Protein AF-0000000076559911 (afdb_homodimer)

Solvent-accessible surface area (backbone atoms only — not comparable to full-atom values): 40711 Å² total; per-residue (Å²): 130,74,79,73,81,80,38,40,82,44,57,76,48,76,45,42,23,96,64,36,31,37,28,30,31,67,90,58,62,72,42,39,45,61,57,60,56,54,71,39,63,70,91,53,40,28,16,72,91,32,72,39,12,64,51,20,30,50,44,55,74,65,56,80,79,86,73,86,65,20,31,36,32,43,82,40,73,45,95,85,58,30,30,33,34,37,35,32,62,45,63,64,89,70,51,51,58,35,89,79,45,55,84,30,24,22,71,50,49,72,68,52,62,73,57,58,56,43,81,54,63,51,43,30,38,40,34,29,38,34,83,82,35,24,76,81,39,63,67,60,36,58,35,48,44,54,40,37,75,73,66,60,34,45,43,33,25,51,21,52,31,45,22,63,69,41,68,53,70,42,70,56,68,68,62,52,57,66,34,63,69,58,54,52,47,53,51,49,47,44,68,39,27,67,53,29,51,34,33,36,37,16,30,29,48,16,11,23,23,45,37,37,39,42,17,72,40,18,83,70,50,78,49,66,33,36,36,33,33,32,43,43,24,30,38,51,60,28,53,56,55,26,58,71,39,65,61,29,32,72,44,53,31,24,51,52,17,48,50,50,47,50,49,48,60,76,41,35,85,53,42,68,69,35,85,60,46,47,65,69,58,38,71,65,38,53,32,38,66,46,34,32,43,39,37,55,17,42,67,72,67,34,88,30,45,64,57,39,26,60,68,26,28,18,47,71,29,50,58,37,38,61,40,50,31,44,32,42,38,21,50,35,9,70,65,33,29,54,90,28,60,55,61,62,45,31,37,65,18,39,30,34,36,36,42,34,25,56,43,26,10,48,71,27,28,41,25,77,87,67,48,36,49,60,34,57,34,52,45,44,43,53,48,46,51,67,73,40,43,67,41,77,42,77,73,53,67,75,52,54,55,52,69,74,86,130,73,78,74,80,81,40,40,82,43,57,76,46,78,45,42,21,97,65,37,31,38,29,30,32,66,90,59,61,73,44,41,45,60,57,60,56,55,72,38,63,70,89,54,40,28,17,72,89,32,71,40,12,63,51,21,30,50,42,54,72,66,55,80,79,86,71,86,65,21,27,35,31,43,82,42,75,44,95,86,58,30,29,34,37,35,36,31,64,47,65,63,94,74,40,54,56,36,90,78,44,56,84,32,24,22,70,50,49,72,67,51,60,73,58,59,56,44,82,53,64,49,42,31,36,41,35,29,39,33,83,82,36,24,75,82,37,62,68,60,35,58,37,49,42,55,41,36,76,73,67,59,32,44,42,33,26,50,22,50,31,45,23,62,70,41,67,51,70,42,71,55,67,67,62,51,57,67,34,62,68,59,53,52,48,53,51,50,47,43,70,38,27,67,53,28,51,35,33,38,37,16,30,28,47,16,11,21,21,45,37,36,39,41,18,72,39,17,83,70,50,80,50,64,33,36,36,33,33,33,42,44,25,29,38,50,59,28,52,56,55,25,57,72,40,66,61,28,32,72,44,53,31,23,51,51,17,48,51,50,47,50,49,47,61,76,41,34,86,52,40,68,70,36,84,60,46,49,65,68,60,38,73,65,36,53,31,38,65,46,33,33,43,39,38,55,16,42,68,72,68,36,87,30,43,64,57,39,26,59,67,27,28,17,48,71,29,49,59,38,38,62,40,49,31,42,33,44,40,20,48,36,9,70,66,33,30,55,92,28,60,54,62,62,43,30,36,64,16,41,31,34,37,36,41,38,24,57,43,25,10,48,72,27,28,39,26,77,88,66,47,36,49,59,33,56,34,53,43,44,42,53,47,45,50,66,72,39,43,68,43,78,44,78,73,54,67,76,52,53,56,53,72,72,85

Secondary structure (DSSP, 8-state):
------SEE--EEEEE-SSPPEEEETTSSEEEHHHHHHTT----EE-TT--SHHHHHHHHHH-------EEEEEEEE-TTS-EEEEEEEE-GGG-PPPTTS-TTEEEPPHHHHHT--------EEEEE--TT--TT-HHHHHHHHHHHHHH--EEEEEEPTT-TT---SSS----SS--HHHHHHHHHHHHHSTTSPEEEEEETHHHHHHHHHHHHHGGG---SEEEEES----HHHHHHHHTTSHHIIIIIIHHHHHHHHHHHHHTHHHHTT-TT--HHHHHH--SHHHHIIIIIHHHHT-SSHHHHHHHH--TTGGGG--S-EEEEEETT-SSS-GGG--HHHHHT-TTEEEEEESS-TTTT-B-TTS-BHHHHHHHHHHHHHHHHEEEEEPPPHHHHHHHH-/------SEE--EEEEE-SSPPEEEETTSSEEEHHHHHHTT----EE-TT--SHHHHHHHHHH-------EEEEEEEE-TTS-EEEEEEEE-GGG-PPPTTS-TTEEEPPHHHHHT--------EEEEE--TT--TT-HHHHHHHHHHHHHH--EEEEEEPTT-TT---SSS----SS--HHHHHHHHHHHHHSTTSPEEEEEETHHHHHHHHHHHHHGGG---SEEEEES----HHHHHHHHTTSHHIIIIIIHHHHHHHHHHHHHTHHHHTT-TT--HHHHHH--SHHHHIIIIIHHHHT-SSHHHHHHHH--TTGGGG--S-EEEEEETT-SSS-GGG--HHHHHT-TTEEEEEESS-TTTT-B-TTS-BHHHHHHHHHHHHHHHHEEEEEPPPHHHHHHHT-

Nearest PDB structures (foldseek):
  7xrh-assembly1_B  TM=7.132E-01  e=2.788E-09  Lactobacillus acidophilus
  7xri-assembly1_B  TM=6.711E-01  e=7.412E-10  Lactobacillus acidophilus
  3pf9-assembly1_A  TM=7.204E-01  e=4.001E-09  Lactobacillus johnsonii
  7xrh-assembly1_A  TM=7.127E-01  e=4.001E-09  Lactobacillus acidophilus
  3m81-assembly1_A  TM=5.358E-01  e=5.743E-09  Thermotoga maritima

pLDDT: mean 93.96, std 11.14, range [24.92, 98.94]

Foldseek 3Di:
DPPPPAAAFWDKDKFFAPFFFWFAWPVGDIDALQVLLVVLDDTFGFARVQNFQVSLQVCQVVPDDDLDWAWAKDWDQAPVRKIWIKTKTDDQVVFDDDPQFDHRYDYDDPVCVVVLADADAAAEEEEEEAQLEWPPRPLNSLQVRCCCPPVPHIYMYIGWALHRRDAIDALDTDFLADQRVVVVVVVVCCVRHVNYAYEYEYAASRLLSVLNVLLVCFPVDRHQEYERELYLQQQLVLLVLLPVDPCSWVPVQQVSLVSVLVSCVSHVVRNVPDPLADNVQCNPDRGNLSNCQRRVCSVVPHPGSNSVRRNSRSLVSLLRRFHQYEYEHEQRASRSHVVRDNSVSNNLHSRYMYMYIPRAYGSGSQDNVRRHSVSSSVNSSVCCSVNIGDDTHGDDPVVSVVSVD/DPPPPAAAFWDKDKFFAPFFFWFAWPVGDIDALQVLLVVLDDTFGFHRVQNFQVSLQVCQVVPDDDLDWAWAKDWDQAPVRKIWIKTKTDDQVVFDDDPQFDHRYDYDDPVCVVVLADADAAAEEEEEEAQLEWPVRPLNSLQVRCCCPPVPHIYMYIGWALHRRDAIDALDTDFLADQRSVVVVVVVCCVRHVNYAYEYEYAASRLLSVLNVLLVCFPVDRHQEYEYELYLQQQLVLLVLLPVDPCSWVPVQQVSLVSVLVSCVSHVVRNVPDPLADNVQCNPDRGNLSNCQRRVCSVVPHPGSNSVRRNSRSLVSLLRRFHQYEYEHEQRASRSHVVRDNSVSNNLHSRYMYMYIPRAYGSGSQDNVRRHSVSSSVNSSVCCSVNIGDDTHGDDPVVSVVSVD

Organism: NCBI:txid1051890

Radius of gyration: 29.54 Å; Cα contacts (8 Å, |Δi|>4): 1789; chains: 2; bounding box: 65×90×81 Å

Sequence (810 aa):
MGIPKFGWPTAQECFHAAKTVGLKLRSGGVVQFSELARTTLTPFRAHPLLPNGHLQTFWTVATGADIPLYYGRKIMVAKDGGTYTLDFVVLPSEAHTAPGLWHRTRYLSKEEQDSLASEDSKPMLLALHGLTGGSHELYLRAVLAPLVERYGWAACVMNARGCAKSKITTHQLFNARVTTDVRETVEFLRKTFPNRPLYGVGFSLGANIFANYLGEEGDSCVLKSAALCSNPWNLEMTNAALHRSWLGAEVYSKAMGKSLKGLFEDQYEVLANDPKIDVELVRKSKYIWEFDRDLTSRVFGYATVGAYYRDASSVDRLLNIRIPTFIVHAEDDPIALKDGIPYDEVKSNPYAFLVQTSHGGHLSWFEMNGERWFARTVIEYFRKMQDKVEEVLPIKLEDQIKAKLMGIPKFGWPTAQECFHAAKTVGLKLRSGGVVQFSELARTTLTPFRAHPLLPNGHLQTFWTVATGADIPLYYGRKIMVAKDGGTYTLDFVVLPSEAHTAPGLWHRTRYLSKEEQDSLASEDSKPMLLALHGLTGGSHELYLRAVLAPLVERYGWAACVMNARGCAKSKITTHQLFNARVTTDVRETVEFLRKTFPNRPLYGVGFSLGANIFANYLGEEGDSCVLKSAALCSNPWNLEMTNAALHRSWLGAEVYSKAMGKSLKGLFEDQYEVLANDPKIDVELVRKSKYIWEFDRDLTSRVFGYATVGAYYRDASSVDRLLNIRIPTFIVHAEDDPIALKDGIPYDEVKSNPYAFLVQTSHGGHLSWFEMNGERWFARTVIEYFRKMQDKVEEVLPIKLEDQIKAKL

InterPro domains:
  IPR000073 Alpha/beta hydrolase fold-1 [PF00561] (123-366)
  IPR012020 AB hydrolase 4 family [PIRSF005211] (38-390)
  IPR029058 Alpha/Beta hydrolase fold [G3DSA:3.40.50.1820] (97-387)
  IPR029058 Alpha/Beta hydrolase fold [SSF53474] (118-382)
  IPR050960 AB hydrolase superfamily, subfamily 4 [PTHR10794] (39-387)

Structure (mmCIF, N/CA/C/O backbone):
data_AF-0000000076559911-model_v1
#
loop_
_entity.id
_entity.type
_entity.pdbx_description
1 polymer 'alcohol O-acetyltransferase'
#
loop_
_atom_site.group_PDB
_atom_site.id
_atom_site.type_symbol
_atom_site.label_atom_id
_atom_site.label_alt_id
_atom_site.label_comp_id
_atom_site.label_asym_id
_atom_site.label_entity_id
_atom_site.label_seq_id
_atom_site.pdbx_PDB_ins_code
_atom_site.Cartn_x
_atom_site.Cartn_y
_atom_site.Cartn_z
_atom_site.occupancy
_atom_site.B_iso_or_equiv
_atom_site.auth_seq_id
_atom_site.auth_comp_id
_atom_site.auth_asym_id
_atom_site.auth_atom_id
_atom_site.pdbx_PDB_model_num
ATOM 1 N N . MET A 1 1 ? 21.953 -18.422 -45.688 1 25.67 1 MET A N 1
ATOM 2 C CA . MET A 1 1 ? 20.875 -17.453 -45.688 1 25.67 1 MET A CA 1
ATOM 3 C C . MET A 1 1 ? 20.016 -17.594 -44.438 1 25.67 1 MET A C 1
ATOM 5 O O . MET A 1 1 ? 19.484 -18.672 -44.156 1 25.67 1 MET A O 1
ATOM 9 N N . GLY A 1 2 ? 20.406 -16.938 -43.281 1 32.94 2 GLY A N 1
ATOM 10 C CA . GLY A 1 2 ? 19.906 -17.234 -41.969 1 32.94 2 GLY A CA 1
ATOM 11 C C . GLY A 1 2 ? 18.406 -17.25 -41.844 1 32.94 2 GLY A C 1
ATOM 12 O O . GLY A 1 2 ? 17.719 -16.594 -42.656 1 32.94 2 GLY A O 1
ATOM 13 N N . ILE A 1 3 ? 17.875 -18.328 -41.469 1 37.06 3 ILE A N 1
ATOM 14 C CA . ILE A 1 3 ? 16.422 -18.375 -41.375 1 37.06 3 ILE A CA 1
ATOM 15 C C . ILE A 1 3 ? 15.906 -17.062 -40.812 1 37.06 3 ILE A C 1
ATOM 17 O O . ILE A 1 3 ? 16.359 -16.609 -39.75 1 37.06 3 ILE A O 1
ATOM 21 N N . PRO A 1 4 ? 15.445 -16.031 -41.594 1 42.41 4 PRO A N 1
ATOM 22 C CA . PRO A 1 4 ? 14.898 -14.758 -41.125 1 42.41 4 PRO A CA 1
ATOM 23 C C . PRO A 1 4 ? 14.148 -14.891 -39.812 1 42.41 4 PRO A C 1
ATOM 25 O O . PRO A 1 4 ? 13.398 -15.852 -39.625 1 42.41 4 PRO A O 1
ATOM 28 N N . LYS A 1 5 ? 14.648 -14.523 -38.781 1 54.25 5 LYS A N 1
ATOM 29 C CA . LYS A 1 5 ? 14.008 -14.57 -37.469 1 54.25 5 LYS A CA 1
ATOM 30 C C . LYS A 1 5 ? 12.57 -14.055 -37.531 1 54.25 5 LYS A C 1
ATOM 32 O O . LYS A 1 5 ? 12.344 -12.844 -37.594 1 54.25 5 LYS A O 1
ATOM 37 N N . PHE A 1 6 ? 11.57 -14.875 -37.969 1 66.62 6 PHE A N 1
ATOM 38 C CA . PHE A 1 6 ? 10.148 -14.586 -38.156 1 66.62 6 PHE A CA 1
ATOM 39 C C . PHE A 1 6 ? 9.469 -14.438 -36.781 1 66.62 6 PHE A C 1
ATOM 41 O O . PHE A 1 6 ? 9.664 -15.266 -35.906 1 66.62 6 PHE A O 1
ATOM 48 N N . GLY A 1 7 ? 9.062 -13.133 -36.375 1 73.31 7 GLY A N 1
ATOM 49 C CA . GLY A 1 7 ? 8.352 -12.695 -35.188 1 73.31 7 GLY A CA 1
ATOM 50 C C . GLY A 1 7 ? 8.688 -11.273 -34.781 1 73.31 7 GLY A C 1
ATOM 51 O O . GLY A 1 7 ? 9.672 -10.703 -35.25 1 73.31 7 GLY A O 1
ATOM 52 N N . TRP A 1 8 ? 7.793 -10.75 -34 1 81.62 8 TRP A N 1
ATOM 53 C CA . TRP A 1 8 ? 8.023 -9.383 -33.531 1 81.62 8 TRP A CA 1
ATOM 54 C C . TRP A 1 8 ? 9.117 -9.352 -32.469 1 81.62 8 TRP A C 1
ATOM 56 O O . TRP A 1 8 ? 9.039 -10.062 -31.469 1 81.62 8 TRP A O 1
ATOM 66 N N . PRO A 1 9 ? 10.172 -8.648 -32.781 1 81.19 9 PRO A N 1
ATOM 67 C CA . PRO A 1 9 ? 11.227 -8.547 -31.766 1 81.19 9 PRO A CA 1
ATOM 68 C C . PRO A 1 9 ? 10.742 -7.902 -30.469 1 81.19 9 PRO A C 1
ATOM 70 O O . PRO A 1 9 ? 9.898 -6.996 -30.516 1 81.19 9 PRO A O 1
ATOM 73 N N . THR A 1 10 ? 11.25 -8.5 -29.391 1 88.62 10 THR A N 1
ATOM 74 C CA . THR A 1 10 ? 10.898 -8.008 -28.062 1 88.62 10 THR A CA 1
ATOM 75 C C . THR A 1 10 ? 12.148 -7.668 -27.266 1 88.62 10 THR A C 1
ATOM 77 O O . THR A 1 10 ? 13.133 -8.414 -27.297 1 88.62 10 THR A O 1
ATOM 80 N N . ALA A 1 11 ? 12.148 -6.527 -26.703 1 92 11 ALA A N 1
ATOM 81 C CA . ALA A 1 11 ? 13.25 -6.164 -25.828 1 92 11 ALA A CA 1
ATOM 82 C C . ALA A 1 11 ? 13.188 -6.945 -24.516 1 92 11 ALA A C 1
ATOM 84 O O . ALA A 1 11 ? 12.102 -7.211 -24 1 92 11 ALA A O 1
ATOM 85 N N . GLN A 1 12 ? 14.336 -7.387 -24.094 1 95.81 12 GLN A N 1
ATOM 86 C CA . GLN A 1 12 ? 14.484 -8.109 -22.844 1 95.81 12 GLN A CA 1
ATOM 87 C C . GLN A 1 12 ? 15.445 -7.387 -21.906 1 95.81 12 GLN A C 1
ATOM 89 O O . GLN A 1 12 ? 16.547 -7.02 -22.297 1 95.81 12 GLN A O 1
ATOM 94 N N . GLU A 1 13 ? 14.93 -7.117 -20.688 1 97.19 13 GLU A N 1
ATOM 95 C CA . GLU A 1 13 ? 15.758 -6.488 -19.672 1 97.19 13 GLU A CA 1
ATOM 96 C C . GLU A 1 13 ? 15.758 -7.305 -18.375 1 97.19 13 GLU A C 1
ATOM 98 O O . GLU A 1 13 ? 14.742 -7.898 -18.016 1 97.19 13 GLU A O 1
ATOM 103 N N . CYS A 1 14 ? 16.891 -7.34 -17.766 1 98.31 14 CYS A N 1
ATOM 104 C CA . CYS A 1 14 ? 17.031 -8.07 -16.516 1 98.31 14 CYS A CA 1
ATOM 105 C C . CYS A 1 14 ? 17.266 -7.113 -15.352 1 98.31 14 CYS A C 1
ATOM 107 O O . CYS A 1 14 ? 17.969 -6.105 -15.508 1 98.31 14 CYS A O 1
ATOM 109 N N . PHE A 1 15 ? 16.672 -7.398 -14.242 1 98.56 15 PHE A N 1
ATOM 110 C CA . PHE A 1 15 ? 16.828 -6.609 -13.023 1 98.56 15 PHE A CA 1
ATOM 111 C C . PHE A 1 15 ? 17.188 -7.504 -11.836 1 98.56 15 PHE A C 1
ATOM 113 O O . PHE A 1 15 ? 16.562 -8.555 -11.641 1 98.56 15 PHE A O 1
ATOM 120 N N . HIS A 1 16 ? 18.188 -7.176 -11.109 1 98.38 16 HIS A N 1
ATOM 121 C CA . HIS A 1 16 ? 18.641 -7.875 -9.914 1 98.38 16 HIS A CA 1
ATOM 122 C C . HIS A 1 16 ? 19.594 -7.004 -9.094 1 98.38 16 HIS A C 1
ATOM 124 O O . HIS A 1 16 ? 20.031 -5.953 -9.57 1 98.38 16 HIS A O 1
ATOM 130 N N . ALA A 1 17 ? 19.797 -7.395 -7.859 1 97.5 17 ALA A N 1
ATOM 131 C CA . ALA A 1 17 ? 20.766 -6.703 -7.027 1 97.5 17 ALA A CA 1
ATOM 132 C C . ALA A 1 17 ? 22.156 -6.73 -7.668 1 97.5 17 ALA A C 1
ATOM 134 O O . ALA A 1 17 ? 22.469 -7.629 -8.453 1 97.5 17 ALA A O 1
ATOM 135 N N . ALA A 1 18 ? 22.953 -5.746 -7.367 1 95.12 18 ALA A N 1
ATOM 136 C CA . ALA A 1 18 ? 24.328 -5.688 -7.883 1 95.12 18 ALA A CA 1
ATOM 137 C C . ALA A 1 18 ? 25.094 -6.961 -7.539 1 95.12 18 ALA A C 1
ATOM 139 O O . ALA A 1 18 ? 25.844 -7.48 -8.367 1 95.12 18 ALA A O 1
ATOM 140 N N . LYS A 1 19 ? 24.922 -7.438 -6.355 1 94.88 19 LYS A N 1
ATOM 141 C CA . LYS A 1 19 ? 25.469 -8.719 -5.906 1 94.88 19 LYS A CA 1
ATOM 142 C C . LYS A 1 19 ? 24.344 -9.664 -5.473 1 94.88 19 LYS A C 1
ATOM 144 O O . LYS A 1 19 ? 23.656 -9.406 -4.488 1 94.88 19 LYS A O 1
ATOM 149 N N . THR A 1 20 ? 24.219 -10.68 -6.203 1 97.62 20 THR A N 1
ATOM 150 C CA . THR A 1 20 ? 23.234 -11.688 -5.84 1 97.62 20 THR A CA 1
ATOM 151 C C . THR A 1 20 ? 23.891 -12.828 -5.059 1 97.62 20 THR A C 1
ATOM 153 O O . THR A 1 20 ? 25.109 -12.875 -4.934 1 97.62 20 THR A O 1
ATOM 156 N N . VAL A 1 21 ? 23.109 -13.688 -4.465 1 97.69 21 VAL A N 1
ATOM 157 C CA . VAL A 1 21 ? 23.609 -14.781 -3.645 1 97.69 21 VAL A CA 1
ATOM 158 C C . VAL A 1 21 ? 24.5 -15.688 -4.484 1 97.69 21 VAL A C 1
ATOM 160 O O . VAL A 1 21 ? 24.328 -15.797 -5.699 1 97.69 21 VAL A O 1
ATOM 163 N N . GLY A 1 22 ? 25.438 -16.25 -3.791 1 97.44 22 GLY A N 1
ATOM 164 C CA . GLY A 1 22 ? 26.297 -17.234 -4.441 1 97.44 22 GLY A CA 1
ATOM 165 C C . GLY A 1 22 ? 25.688 -18.609 -4.523 1 97.44 22 GLY A C 1
ATOM 166 O O . GLY A 1 22 ? 24.984 -19.047 -3.605 1 97.44 22 GLY A O 1
ATOM 167 N N . LEU A 1 23 ? 25.953 -19.266 -5.668 1 98.19 23 LEU A N 1
ATOM 168 C CA . LEU A 1 23 ? 25.531 -20.656 -5.879 1 98.19 23 LEU A CA 1
ATOM 169 C C . LEU A 1 23 ? 26.75 -21.562 -6.02 1 98.19 23 LEU A C 1
ATOM 171 O O . LEU A 1 23 ? 27.562 -21.406 -6.938 1 98.19 23 LEU A O 1
ATOM 175 N N . LYS A 1 24 ? 26.859 -22.453 -5.055 1 98.25 24 LYS A N 1
ATOM 176 C CA . LYS A 1 24 ? 27.859 -23.5 -5.219 1 98.25 24 LYS A CA 1
ATOM 177 C C . LYS A 1 24 ? 27.406 -24.531 -6.246 1 98.25 24 LYS A C 1
ATOM 179 O O . LYS A 1 24 ? 26.344 -25.109 -6.117 1 98.25 24 LYS A O 1
ATOM 184 N N . LEU A 1 25 ? 28.25 -24.719 -7.211 1 98 25 LEU A N 1
ATOM 185 C CA . LEU A 1 25 ? 27.891 -25.641 -8.281 1 98 25 LEU A CA 1
ATOM 186 C C . LEU A 1 25 ? 28.328 -27.062 -7.945 1 98 25 LEU A C 1
ATOM 188 O O . LEU A 1 25 ? 29.344 -27.25 -7.266 1 98 25 LEU A O 1
ATOM 192 N N . ARG A 1 26 ? 27.594 -28.062 -8.469 1 97.19 26 ARG A N 1
ATOM 193 C CA . ARG A 1 26 ? 27.953 -29.469 -8.305 1 97.19 26 ARG A CA 1
ATOM 194 C C . ARG A 1 26 ? 29.297 -29.781 -8.953 1 97.19 26 ARG A C 1
ATOM 196 O O . ARG A 1 26 ? 30.047 -30.625 -8.461 1 97.19 26 ARG A O 1
ATOM 203 N N . SER A 1 27 ? 29.641 -29.078 -10.023 1 96.38 27 SER A N 1
ATOM 204 C CA . SER A 1 27 ? 30.875 -29.266 -10.758 1 96.38 27 SER A CA 1
ATOM 205 C C . SER A 1 27 ? 32.062 -28.578 -10.062 1 96.38 27 SER A C 1
ATOM 207 O O . SER A 1 27 ? 33.188 -28.719 -10.484 1 96.38 27 SER A O 1
ATOM 209 N N . GLY A 1 28 ? 31.75 -27.859 -9.125 1 95.25 28 GLY A N 1
ATOM 210 C CA . GLY A 1 28 ? 32.781 -27.094 -8.43 1 95.25 28 GLY A CA 1
ATOM 211 C C . GLY A 1 28 ? 32.719 -25.609 -8.727 1 95.25 28 GLY A C 1
ATOM 212 O O . GLY A 1 28 ? 32.25 -25.203 -9.797 1 95.25 28 GLY A O 1
ATOM 213 N N . GLY A 1 29 ? 33.062 -24.844 -7.77 1 96.44 29 GLY A N 1
ATOM 214 C CA . GLY A 1 29 ? 33.062 -23.391 -7.941 1 96.44 29 GLY A CA 1
ATOM 215 C C . GLY A 1 29 ? 31.812 -22.719 -7.453 1 96.44 29 GLY A C 1
ATOM 216 O O . GLY A 1 29 ? 30.891 -23.375 -6.977 1 96.44 29 GLY A O 1
ATOM 217 N N . VAL A 1 30 ? 31.859 -21.391 -7.5 1 97.31 30 VAL A N 1
ATOM 218 C CA . VAL A 1 30 ? 30.734 -20.562 -7.055 1 97.31 30 VAL A CA 1
ATOM 219 C C . VAL A 1 30 ? 30.406 -19.516 -8.125 1 97.31 30 VAL A C 1
ATOM 221 O O . VAL A 1 30 ? 31.312 -18.891 -8.695 1 97.31 30 VAL A O 1
ATOM 224 N N . VAL A 1 31 ? 29.141 -19.438 -8.484 1 97.5 31 VAL A N 1
ATOM 225 C CA . VAL A 1 31 ? 28.688 -18.391 -9.398 1 97.5 31 VAL A CA 1
ATOM 226 C C . VAL A 1 31 ? 27.594 -17.578 -8.727 1 97.5 31 VAL A C 1
ATOM 228 O O . VAL A 1 31 ? 26.938 -18.031 -7.785 1 97.5 31 VAL A O 1
ATOM 231 N N . GLN A 1 32 ? 27.359 -16.344 -9.234 1 97.62 32 GLN A N 1
ATOM 232 C CA . GLN A 1 32 ? 26.234 -15.539 -8.75 1 97.62 32 GLN A CA 1
ATOM 233 C C . GLN A 1 32 ? 24.906 -16.047 -9.305 1 97.62 32 GLN A C 1
ATOM 235 O O . GLN A 1 32 ? 24.844 -16.5 -10.453 1 97.62 32 GLN A O 1
ATOM 240 N N . PHE A 1 33 ? 23.953 -15.906 -8.562 1 98.56 33 PHE A N 1
ATOM 241 C CA . PHE A 1 33 ? 22.609 -16.297 -8.984 1 98.56 33 PHE A CA 1
ATOM 242 C C . PHE A 1 33 ? 22.234 -15.602 -10.289 1 98.56 33 PHE A C 1
ATOM 244 O O . PHE A 1 33 ? 21.688 -16.234 -11.195 1 98.56 33 PHE A O 1
ATOM 251 N N . SER A 1 34 ? 22.516 -14.281 -10.367 1 98.44 34 SER A N 1
ATOM 252 C CA . SER A 1 34 ? 22.172 -13.516 -11.562 1 98.44 34 SER A CA 1
ATOM 253 C C . SER A 1 34 ? 22.875 -14.078 -12.797 1 98.44 34 SER A C 1
ATOM 255 O O . SER A 1 34 ? 22.312 -14.055 -13.891 1 98.44 34 SER A O 1
ATOM 257 N N . GLU A 1 35 ? 24.031 -14.586 -12.602 1 98.12 35 GLU A N 1
ATOM 258 C CA . GLU A 1 35 ? 24.781 -15.164 -13.719 1 98.12 35 GLU A CA 1
ATOM 259 C C . GLU A 1 35 ? 24.109 -16.438 -14.219 1 98.12 35 GLU A C 1
ATOM 261 O O . GLU A 1 35 ? 23.938 -16.625 -15.43 1 98.12 35 GLU A O 1
ATOM 266 N N . LEU A 1 36 ? 23.828 -17.297 -13.289 1 98.38 36 LEU A N 1
ATOM 267 C CA . LEU A 1 36 ? 23.141 -18.531 -13.695 1 98.38 36 LEU A CA 1
ATOM 268 C C . LEU A 1 36 ? 21.797 -18.219 -14.336 1 98.38 36 LEU A C 1
ATOM 270 O O . LEU A 1 36 ? 21.453 -18.797 -15.367 1 98.38 36 LEU A O 1
ATOM 274 N N . ALA A 1 37 ? 21 -17.312 -13.734 1 98.56 37 ALA A N 1
ATOM 275 C CA . ALA A 1 37 ? 19.688 -16.938 -14.242 1 98.56 37 ALA A CA 1
ATOM 276 C C . ALA A 1 37 ? 19.781 -16.391 -15.664 1 98.56 37 ALA A C 1
ATOM 278 O O . ALA A 1 37 ? 18.938 -16.703 -16.516 1 98.56 37 ALA A O 1
ATOM 279 N N . ARG A 1 38 ? 20.75 -15.625 -15.953 1 98 38 ARG A N 1
ATOM 280 C CA . ARG A 1 38 ? 20.938 -15.008 -17.266 1 98 38 ARG A CA 1
ATOM 281 C C . ARG A 1 38 ? 21.172 -16.062 -18.344 1 98 38 ARG A C 1
ATOM 283 O O . ARG A 1 38 ? 20.75 -15.891 -19.484 1 98 38 ARG A O 1
ATOM 290 N N . THR A 1 39 ? 21.812 -17.109 -17.969 1 97.44 39 THR A N 1
ATOM 291 C CA . THR A 1 39 ? 22.125 -18.156 -18.938 1 97.44 39 THR A CA 1
ATOM 292 C C . THR A 1 39 ? 20.859 -18.906 -19.344 1 97.44 39 THR A C 1
ATOM 294 O O . THR A 1 39 ? 20.859 -19.641 -20.328 1 97.44 39 THR A O 1
ATOM 297 N N . THR A 1 40 ? 19.75 -18.719 -18.594 1 96.44 40 THR A N 1
ATOM 298 C CA . THR A 1 40 ? 18.484 -19.375 -18.891 1 96.44 40 THR A CA 1
ATOM 299 C C . THR A 1 40 ? 17.766 -18.641 -20.016 1 96.44 40 THR A C 1
ATOM 301 O O . THR A 1 40 ? 16.859 -19.203 -20.641 1 96.44 40 THR A O 1
ATOM 304 N N . LEU A 1 41 ? 18.125 -17.438 -20.312 1 97.12 41 LEU A N 1
ATOM 305 C CA . LEU A 1 41 ? 17.344 -16.547 -21.172 1 97.12 41 LEU A CA 1
ATOM 306 C C . LEU A 1 41 ? 17.672 -16.766 -22.641 1 97.12 41 LEU A C 1
ATOM 308 O O . LEU A 1 41 ? 18.844 -16.938 -23 1 97.12 41 LEU A O 1
ATOM 312 N N . THR A 1 42 ? 16.672 -16.953 -23.406 1 94.88 42 THR A N 1
ATOM 313 C CA . THR A 1 42 ? 16.719 -16.922 -24.859 1 94.88 42 THR A CA 1
ATOM 314 C C . THR A 1 42 ? 15.875 -15.773 -25.406 1 94.88 42 THR A C 1
ATOM 316 O O . THR A 1 42 ? 14.984 -15.273 -24.719 1 94.88 42 THR A O 1
ATOM 319 N N . PRO A 1 43 ? 16.156 -15.328 -26.578 1 93.69 43 PRO A N 1
ATOM 320 C CA . PRO A 1 43 ? 15.312 -14.258 -27.125 1 93.69 43 PRO A CA 1
ATOM 321 C C . PRO A 1 43 ? 13.852 -14.672 -27.266 1 93.69 43 PRO A C 1
ATOM 323 O O . PRO A 1 43 ? 13.555 -15.82 -27.609 1 93.69 43 PRO A O 1
ATOM 326 N N . PHE A 1 44 ? 13 -13.797 -26.984 1 94.94 44 PHE A N 1
ATOM 327 C CA . PHE A 1 44 ? 11.57 -13.961 -27.234 1 94.94 44 PHE A CA 1
ATOM 328 C C . PHE A 1 44 ? 11.148 -13.219 -28.484 1 94.94 44 PHE A C 1
ATOM 330 O O . PHE A 1 44 ? 11.344 -12.008 -28.594 1 94.94 44 PHE A O 1
ATOM 337 N N . ARG A 1 45 ? 10.625 -13.961 -29.375 1 93 45 ARG A N 1
ATOM 338 C CA . ARG A 1 45 ? 10 -13.406 -30.578 1 93 45 ARG A CA 1
ATOM 339 C C . ARG A 1 45 ? 8.508 -13.711 -30.609 1 93 45 ARG A C 1
ATOM 341 O O . ARG A 1 45 ? 8.109 -14.859 -30.828 1 93 45 ARG A O 1
ATOM 348 N N . ALA A 1 46 ? 7.754 -12.703 -30.516 1 94.12 46 ALA A N 1
ATOM 349 C CA . ALA A 1 46 ? 6.305 -12.875 -30.422 1 94.12 46 ALA A CA 1
ATOM 350 C C . ALA A 1 46 ? 5.719 -13.328 -31.766 1 94.12 46 ALA A C 1
ATOM 352 O O . ALA A 1 46 ? 6.191 -12.922 -32.812 1 94.12 46 ALA A O 1
ATOM 353 N N . HIS A 1 47 ? 4.707 -14.156 -31.656 1 93.25 47 HIS A N 1
ATOM 354 C CA . HIS A 1 47 ? 3.973 -14.547 -32.844 1 93.25 47 HIS A CA 1
ATOM 355 C C . HIS A 1 47 ? 3.57 -13.32 -33.656 1 93.25 47 HIS A C 1
ATOM 357 O O . HIS A 1 47 ? 3.031 -12.359 -33.125 1 93.25 47 HIS A O 1
ATOM 363 N N . PRO A 1 48 ? 3.74 -13.352 -34.938 1 91.88 48 PRO A N 1
ATOM 364 C CA . PRO A 1 48 ? 3.482 -12.172 -35.781 1 91.88 48 PRO A CA 1
ATOM 365 C C . PRO A 1 48 ? 2.031 -11.703 -35.719 1 91.88 48 PRO A C 1
ATOM 367 O O . PRO A 1 48 ? 1.754 -10.516 -35.844 1 91.88 48 PRO A O 1
ATOM 370 N N . LEU A 1 49 ? 1.146 -12.57 -35.469 1 92.19 49 LEU A N 1
ATOM 371 C CA . LEU A 1 49 ? -0.267 -12.211 -35.375 1 92.19 49 LEU A CA 1
ATOM 372 C C . LEU A 1 49 ? -0.645 -11.781 -33.969 1 92.19 49 LEU A C 1
ATOM 374 O O . LEU A 1 49 ? -1.779 -11.359 -33.719 1 92.19 49 LEU A O 1
ATOM 378 N N . LEU A 1 50 ? 0.243 -11.898 -33.031 1 9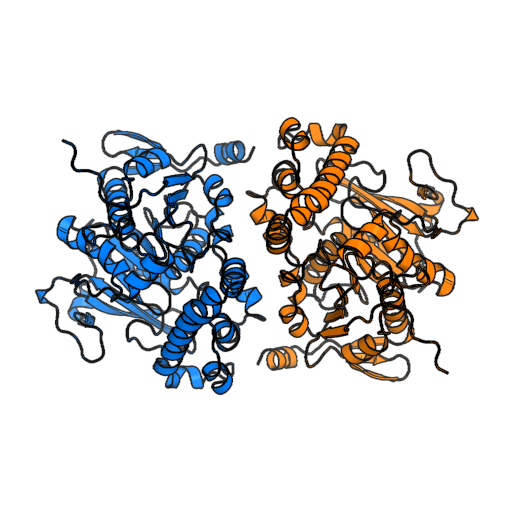3.88 50 LEU A N 1
ATOM 379 C CA . LEU A 1 50 ? 0.029 -11.523 -31.641 1 93.88 50 LEU A CA 1
ATOM 380 C C . LEU A 1 50 ? 1.102 -10.547 -31.172 1 93.88 50 LEU A C 1
ATOM 382 O O . LEU A 1 50 ? 1.838 -10.836 -30.219 1 93.88 50 LEU A O 1
ATOM 386 N N . PRO A 1 51 ? 1.083 -9.383 -31.734 1 89.88 51 PRO A N 1
ATOM 387 C CA . PRO A 1 51 ? 2.225 -8.484 -31.562 1 89.88 51 PRO A CA 1
ATOM 388 C C . PRO A 1 51 ? 2.156 -7.68 -30.266 1 89.88 51 PRO A C 1
ATOM 390 O O . PRO A 1 51 ? 3.113 -6.984 -29.922 1 89.88 51 PRO A O 1
ATOM 393 N N . ASN A 1 52 ? 0.965 -7.742 -29.594 1 92.62 52 ASN A N 1
ATOM 394 C CA . ASN A 1 52 ? 0.87 -6.957 -28.359 1 92.62 52 ASN A CA 1
ATOM 395 C C . ASN A 1 52 ? 0.239 -7.758 -27.234 1 92.62 52 ASN A C 1
ATOM 397 O O . ASN A 1 52 ? -0.259 -8.859 -27.438 1 92.62 52 ASN A O 1
ATOM 401 N N . GLY A 1 53 ? 0.298 -7.168 -26.094 1 94.69 53 GLY A N 1
ATOM 402 C CA . GLY A 1 53 ? -0.095 -7.855 -24.875 1 94.69 53 GLY A CA 1
ATOM 403 C C . GLY A 1 53 ? -1.564 -8.234 -24.844 1 94.69 53 GLY A C 1
ATOM 404 O O . GLY A 1 53 ? -1.938 -9.258 -24.266 1 94.69 53 GLY A O 1
ATOM 405 N N . HIS A 1 54 ? -2.432 -7.43 -25.422 1 94 54 HIS A N 1
ATOM 406 C CA . HIS A 1 54 ? -3.857 -7.73 -25.453 1 94 54 HIS A CA 1
ATOM 407 C C . HIS A 1 54 ? -4.145 -8.961 -26.297 1 94 54 HIS A C 1
ATOM 409 O O . HIS A 1 54 ? -4.863 -9.867 -25.875 1 94 54 HIS A O 1
ATOM 415 N N . LEU A 1 55 ? -3.551 -9.023 -27.453 1 93.62 55 LEU A N 1
ATOM 416 C CA . LEU A 1 55 ? -3.771 -10.148 -28.344 1 93.62 55 LEU A CA 1
ATOM 417 C C . LEU A 1 55 ? -3.146 -11.422 -27.797 1 93.62 55 LEU A C 1
ATOM 419 O O . LEU A 1 55 ? -3.727 -12.5 -27.906 1 93.62 55 LEU A O 1
ATOM 423 N N . GLN A 1 56 ? -1.926 -11.242 -27.25 1 94.62 56 GLN A N 1
ATOM 424 C CA . GLN A 1 56 ? -1.298 -12.359 -26.547 1 94.62 56 GLN A CA 1
ATOM 425 C C . GLN A 1 56 ? -2.213 -12.914 -25.453 1 94.62 56 GLN A C 1
ATOM 427 O O . GLN A 1 56 ? -2.443 -14.125 -25.391 1 94.62 56 GLN A O 1
ATOM 432 N N . THR A 1 57 ? -2.74 -12.047 -24.641 1 94.81 57 THR A N 1
ATOM 433 C CA . THR A 1 57 ? -3.572 -12.438 -23.5 1 94.81 57 THR A CA 1
ATOM 434 C C . THR A 1 57 ? -4.883 -13.055 -23.984 1 94.81 57 THR A C 1
ATOM 436 O O . THR A 1 57 ? -5.34 -14.055 -23.438 1 94.81 57 THR A O 1
ATOM 439 N N . PHE A 1 58 ? -5.457 -12.531 -25.047 1 92.44 58 PHE A N 1
ATOM 440 C CA . PHE A 1 58 ? -6.668 -13.102 -25.625 1 92.44 58 PHE A CA 1
ATOM 441 C C . PHE A 1 58 ? -6.418 -14.523 -26.109 1 92.44 58 PHE A C 1
ATOM 443 O O . PHE A 1 58 ? -7.25 -15.414 -25.906 1 92.44 58 PHE A O 1
ATOM 450 N N . TRP A 1 59 ? -5.281 -14.734 -26.688 1 91.44 59 TRP A N 1
ATOM 451 C CA . TRP A 1 59 ? -4.969 -16.047 -27.25 1 91.44 59 TRP A CA 1
ATOM 452 C C . TRP A 1 59 ? -4.758 -17.078 -26.141 1 91.44 59 TRP A C 1
ATOM 454 O O . TRP A 1 59 ? -4.973 -18.266 -26.359 1 91.44 59 TRP A O 1
ATOM 464 N N . THR A 1 60 ? -4.309 -16.625 -25.016 1 91.19 60 THR A N 1
ATOM 465 C CA . THR A 1 60 ? -4.188 -17.516 -23.859 1 91.19 60 THR A CA 1
ATOM 466 C C . THR A 1 60 ? -5.531 -18.141 -23.516 1 91.19 60 THR A C 1
ATOM 468 O O . THR A 1 60 ? -5.598 -19.297 -23.109 1 91.19 60 THR A O 1
ATOM 471 N N . VAL A 1 61 ? -6.605 -17.438 -23.672 1 86.06 61 VAL A N 1
ATOM 472 C CA . VAL A 1 61 ? -7.938 -17.922 -23.312 1 86.06 61 VAL A CA 1
ATOM 473 C C . VAL A 1 61 ? -8.555 -18.641 -24.5 1 86.06 61 VAL A C 1
ATOM 475 O O . VAL A 1 61 ? -9.305 -19.609 -24.328 1 86.06 61 VAL A O 1
ATOM 478 N N . ALA A 1 62 ? -8.109 -18.312 -25.688 1 86.25 62 ALA A N 1
ATOM 479 C CA . ALA A 1 62 ? -8.773 -18.812 -26.891 1 86.25 62 ALA A CA 1
ATOM 480 C C . ALA A 1 62 ? -8.094 -20.062 -27.406 1 86.25 62 ALA A C 1
ATOM 482 O O . ALA A 1 62 ? -8.695 -20.844 -28.156 1 86.25 62 ALA A O 1
ATOM 483 N N . THR A 1 63 ? -6.883 -20.188 -27 1 85.19 63 THR A N 1
ATOM 484 C CA . THR A 1 63 ? -6.137 -21.297 -27.594 1 85.19 63 THR A CA 1
ATOM 485 C C . THR A 1 63 ? -6.668 -22.641 -27.109 1 85.19 63 THR A C 1
ATOM 487 O O . THR A 1 63 ? -7.129 -22.75 -25.969 1 85.19 63 THR A O 1
ATOM 490 N N . GLY A 1 64 ? -6.711 -23.625 -27.984 1 78.25 64 GLY A N 1
ATOM 491 C CA . GLY A 1 64 ? -7.156 -24.969 -27.672 1 78.25 64 GLY A CA 1
ATOM 492 C C . GLY A 1 64 ? -6.055 -26 -27.766 1 78.25 64 GLY A C 1
ATOM 493 O O . GLY A 1 64 ? -6.301 -27.125 -28.203 1 78.25 64 GLY A O 1
ATOM 494 N N . ALA A 1 65 ? -4.832 -25.578 -27.406 1 81.06 65 ALA A N 1
ATOM 495 C CA . ALA A 1 65 ? -3.734 -26.547 -27.453 1 81.06 65 ALA A CA 1
ATOM 496 C C . ALA A 1 65 ? -3.959 -27.672 -26.469 1 81.06 65 ALA A C 1
ATOM 498 O O . ALA A 1 65 ? -4.5 -27.469 -25.375 1 81.06 65 ALA A O 1
ATOM 499 N N . ASP A 1 66 ? -3.662 -28.859 -26.844 1 83.81 66 ASP A N 1
ATOM 500 C CA . ASP A 1 66 ? -3.791 -30.016 -25.953 1 83.81 66 ASP A CA 1
ATOM 501 C C . ASP A 1 66 ? -2.441 -30.391 -25.344 1 83.81 66 ASP A C 1
ATOM 503 O O . ASP A 1 66 ? -1.556 -30.875 -26.047 1 83.81 66 ASP A O 1
ATOM 507 N N . ILE A 1 67 ? -2.273 -30.094 -24.078 1 91.5 67 ILE A N 1
ATOM 508 C CA . ILE A 1 67 ? -1.117 -30.5 -23.297 1 91.5 67 ILE A CA 1
ATOM 509 C C . ILE A 1 67 ? -1.543 -31.547 -22.266 1 91.5 67 ILE A C 1
ATOM 511 O O . ILE A 1 67 ? -1.894 -31.203 -21.125 1 91.5 67 ILE A O 1
ATOM 515 N N . PRO A 1 68 ? -1.457 -32.781 -22.625 1 91.62 68 PRO A N 1
ATOM 516 C CA . PRO A 1 68 ? -2.033 -33.812 -21.766 1 91.62 68 PRO A CA 1
ATOM 517 C C . PRO A 1 68 ? -1.211 -34.031 -20.5 1 91.62 68 PRO A C 1
ATOM 519 O O . PRO A 1 68 ? -0.001 -34.281 -20.578 1 91.62 68 PRO A O 1
ATOM 522 N N . LEU A 1 69 ? -1.819 -33.906 -19.375 1 94.38 69 LEU A N 1
ATOM 523 C CA . LEU A 1 69 ? -1.359 -34.312 -18.047 1 94.38 69 LEU A CA 1
ATOM 524 C C . LEU A 1 69 ? -2.477 -35 -17.281 1 94.38 69 LEU A C 1
ATOM 526 O O . LEU A 1 69 ? -3.641 -34.625 -17.375 1 94.38 69 LEU A O 1
ATOM 530 N N . TYR A 1 70 ? -2.08 -36.031 -16.625 1 95.88 70 TYR A N 1
ATOM 531 C CA . TYR A 1 70 ? -3.027 -36.781 -15.797 1 95.88 70 TYR A CA 1
ATOM 532 C C . TYR A 1 70 ? -2.785 -36.5 -14.312 1 95.88 70 TYR A C 1
ATOM 534 O O . TYR A 1 70 ? -1.637 -36.375 -13.875 1 95.88 70 TYR A O 1
ATOM 542 N N . TYR A 1 71 ? -3.941 -36.469 -13.57 1 97.06 71 TYR A N 1
ATOM 543 C CA . TYR A 1 71 ? -3.811 -36.062 -12.172 1 97.06 71 TYR A CA 1
ATOM 544 C C . TYR A 1 71 ? -4.48 -37.062 -11.242 1 97.06 71 TYR A C 1
ATOM 546 O O . TYR A 1 71 ? -5.547 -37.594 -11.562 1 97.06 71 TYR A O 1
ATOM 554 N N . GLY A 1 72 ? -3.844 -37.406 -10.148 1 96.94 72 GLY A N 1
ATOM 555 C CA . GLY A 1 72 ? -4.457 -37.969 -8.961 1 96.94 72 GLY A CA 1
ATOM 556 C C . GLY A 1 72 ? -4.695 -36.938 -7.867 1 96.94 72 GLY A C 1
ATOM 557 O O . GLY A 1 72 ? -3.75 -36.344 -7.363 1 96.94 72 GLY A O 1
ATOM 558 N N . ARG A 1 73 ? -5.965 -36.812 -7.488 1 97.56 73 ARG A N 1
ATOM 559 C CA . ARG A 1 73 ? -6.355 -35.75 -6.559 1 97.56 73 ARG A CA 1
ATOM 560 C C . ARG A 1 73 ? -6.434 -36.281 -5.129 1 97.56 73 ARG A C 1
ATOM 562 O O . ARG A 1 73 ? -7 -37.344 -4.887 1 97.56 73 ARG A O 1
ATOM 569 N N . LYS A 1 74 ? -5.871 -35.5 -4.242 1 98.19 74 LYS A N 1
ATOM 570 C CA . LYS A 1 74 ? -6.023 -35.688 -2.801 1 98.19 74 LYS A CA 1
ATOM 571 C C . LYS A 1 74 ? -6.738 -34.5 -2.164 1 98.19 74 LYS A C 1
ATOM 573 O O . LYS A 1 74 ? -6.391 -33.344 -2.426 1 98.19 74 LYS A O 1
ATOM 578 N N . ILE A 1 75 ? -7.754 -34.781 -1.377 1 98.12 75 ILE A N 1
ATOM 579 C CA . ILE A 1 75 ? -8.43 -33.719 -0.614 1 98.12 75 ILE A CA 1
ATOM 580 C C . ILE A 1 75 ? -7.645 -33.438 0.663 1 98.12 75 ILE A C 1
ATOM 582 O O . ILE A 1 75 ? -7.312 -34.344 1.418 1 98.12 75 ILE A O 1
ATOM 586 N N . MET A 1 76 ? -7.309 -32.188 0.885 1 98.5 76 MET A N 1
ATOM 587 C CA . MET A 1 76 ? -6.617 -31.734 2.088 1 98.5 76 MET A CA 1
ATOM 588 C C . MET A 1 76 ? -7.59 -31.047 3.043 1 98.5 76 MET A C 1
ATOM 590 O O . MET A 1 76 ? -8.375 -30.188 2.625 1 98.5 76 MET A O 1
ATOM 594 N N . VAL A 1 77 ? -7.547 -31.438 4.285 1 98 77 VAL A N 1
ATOM 595 C CA . VAL A 1 77 ? -8.289 -30.734 5.324 1 98 77 VAL A CA 1
ATOM 596 C C . VAL A 1 77 ? -7.355 -29.812 6.098 1 98 77 VAL A C 1
ATOM 598 O O . VAL A 1 77 ? -6.477 -30.266 6.828 1 98 77 VAL A O 1
ATOM 601 N N . ALA A 1 78 ? -7.586 -28.562 5.938 1 97.88 78 ALA A N 1
ATOM 602 C CA . ALA A 1 78 ? -6.73 -27.562 6.574 1 97.88 78 ALA A CA 1
ATOM 603 C C . ALA A 1 78 ? -6.996 -27.484 8.078 1 97.88 78 ALA A C 1
ATOM 605 O O . ALA A 1 78 ? -8.008 -28.016 8.555 1 97.88 78 ALA A O 1
ATOM 606 N N . LYS A 1 79 ? -6.113 -26.828 8.828 1 97.31 79 LYS A N 1
ATOM 607 C CA . LYS A 1 79 ? -6.199 -26.703 10.281 1 97.31 79 LYS A CA 1
ATOM 608 C C . LYS A 1 79 ? -7.457 -25.953 10.695 1 97.31 79 LYS A C 1
ATOM 610 O O . LYS A 1 79 ? -8.016 -26.203 11.766 1 97.31 79 LYS A O 1
ATOM 615 N N . ASP A 1 80 ? -7.941 -25.109 9.844 1 95.94 80 ASP A N 1
ATOM 616 C CA . ASP A 1 80 ? -9.117 -24.312 10.172 1 95.94 80 ASP A CA 1
ATOM 617 C C . ASP A 1 80 ? -10.398 -25.047 9.789 1 95.94 80 ASP A C 1
ATOM 619 O O . ASP A 1 80 ? -11.5 -24.484 9.883 1 95.94 80 ASP A O 1
ATOM 623 N N . GLY A 1 81 ? -10.273 -26.219 9.305 1 97.12 81 GLY A N 1
ATOM 624 C CA . GLY A 1 81 ? -11.43 -27 8.938 1 97.12 81 GLY A CA 1
ATOM 625 C C . GLY A 1 81 ? -11.805 -26.875 7.469 1 97.12 81 GLY A C 1
ATOM 626 O O . GLY A 1 81 ? -12.625 -27.641 6.965 1 97.12 81 GLY A O 1
ATOM 627 N N . GLY A 1 82 ? -11.148 -25.953 6.781 1 97.56 82 GLY A N 1
ATOM 628 C CA . GLY A 1 82 ? -11.391 -25.812 5.355 1 97.56 82 GLY A CA 1
ATOM 629 C C . GLY A 1 82 ? -10.734 -26.906 4.527 1 97.56 82 GLY A C 1
ATOM 630 O O . GLY A 1 82 ? -9.852 -27.625 5.016 1 97.56 82 GLY A O 1
ATOM 631 N N . THR A 1 83 ? -11.281 -27.016 3.236 1 98.12 83 THR A N 1
ATOM 632 C CA . THR A 1 83 ? -10.719 -28.047 2.371 1 98.12 83 THR A CA 1
ATOM 633 C C . THR A 1 83 ? -10.195 -27.438 1.074 1 98.12 83 THR A C 1
ATOM 635 O O . THR A 1 83 ? -10.75 -26.453 0.575 1 98.12 83 THR A O 1
ATOM 638 N N . TYR A 1 84 ? -9.148 -27.891 0.625 1 98.56 84 TYR A N 1
ATOM 639 C CA . TYR A 1 84 ? -8.578 -27.656 -0.701 1 98.56 84 TYR A CA 1
ATOM 640 C C . TYR A 1 84 ? -8.008 -28.953 -1.276 1 98.56 84 TYR A C 1
ATOM 642 O O . TYR A 1 84 ? -8.156 -30.031 -0.678 1 98.56 84 TYR A O 1
ATOM 650 N N . THR A 1 85 ? -7.488 -28.922 -2.525 1 98.75 85 THR A N 1
ATOM 651 C CA . THR A 1 85 ? -7.07 -30.203 -3.096 1 98.75 85 THR A CA 1
ATOM 652 C C . THR A 1 85 ? -5.668 -30.094 -3.689 1 98.75 85 THR A C 1
ATOM 654 O O . THR A 1 85 ? -5.227 -29 -4.059 1 98.75 85 THR A O 1
ATOM 657 N N . LEU A 1 86 ? -5.023 -31.156 -3.689 1 98.81 86 LEU A N 1
ATOM 658 C CA . LEU A 1 86 ? -3.754 -31.328 -4.383 1 98.81 86 LEU A CA 1
ATOM 659 C C . LEU A 1 86 ? -3.908 -32.281 -5.559 1 98.81 86 LEU A C 1
ATOM 661 O O . LEU A 1 86 ? -4.41 -33.406 -5.391 1 98.81 86 LEU A O 1
ATOM 665 N N . ASP A 1 87 ? -3.551 -31.859 -6.695 1 98.44 87 ASP A N 1
ATOM 666 C CA . ASP A 1 87 ? -3.5 -32.719 -7.879 1 98.44 87 ASP A CA 1
ATOM 667 C C . ASP A 1 87 ? -2.066 -33.125 -8.195 1 98.44 87 ASP A C 1
ATOM 669 O O . ASP A 1 87 ? -1.285 -32.344 -8.734 1 98.44 87 ASP A O 1
ATOM 673 N N . PHE A 1 88 ? -1.743 -34.406 -7.902 1 98 88 PHE A N 1
ATOM 674 C CA . PHE A 1 88 ? -0.441 -34.969 -8.242 1 98 88 PHE A CA 1
ATOM 675 C C . PHE A 1 88 ? -0.416 -35.438 -9.688 1 98 88 PHE A C 1
ATOM 677 O O . PHE A 1 88 ? -1.366 -36.062 -10.156 1 98 88 PHE A O 1
ATOM 684 N N . VAL A 1 89 ? 0.653 -35.062 -10.398 1 97.19 89 VAL A N 1
ATOM 685 C CA . VAL A 1 89 ? 0.784 -35.594 -11.75 1 97.19 89 VAL A CA 1
ATOM 686 C C . VAL A 1 89 ? 1.059 -37.094 -11.68 1 97.19 89 VAL A C 1
ATOM 688 O O . VAL A 1 89 ? 1.967 -37.531 -10.977 1 97.19 89 VAL A O 1
ATOM 691 N N . VAL A 1 90 ? 0.267 -37.875 -12.43 1 94.5 90 VAL A N 1
ATOM 692 C CA . VAL A 1 90 ? 0.413 -39.312 -12.445 1 94.5 90 VAL A CA 1
ATOM 693 C C . VAL A 1 90 ? 0.574 -39.812 -13.891 1 94.5 90 VAL A C 1
ATOM 695 O O . VAL A 1 90 ? 0.437 -39 -14.828 1 94.5 90 VAL A O 1
ATOM 698 N N . LEU A 1 91 ? 0.898 -41.031 -14.078 1 87.75 91 LEU A N 1
ATOM 699 C CA . LEU A 1 91 ? 1.064 -41.625 -15.406 1 87.75 91 LEU A CA 1
ATOM 700 C C . LEU A 1 91 ? -0.281 -41.75 -16.109 1 87.75 91 LEU A C 1
ATOM 702 O O . LEU A 1 91 ? -1.314 -41.906 -15.461 1 87.75 91 LEU A O 1
ATOM 706 N N . PRO A 1 92 ? -0.358 -41.531 -17.422 1 85.62 92 PRO A N 1
ATOM 707 C CA . PRO A 1 92 ? -1.6 -41.688 -18.188 1 85.62 92 PRO A CA 1
ATOM 708 C C . PRO A 1 92 ? -2.324 -43 -17.906 1 85.62 92 PRO A C 1
ATOM 710 O O . PRO A 1 92 ? -3.557 -43.031 -17.922 1 85.62 92 PRO A O 1
ATOM 713 N N . SER A 1 93 ? -1.854 -44 -17.734 1 70.38 93 SER A N 1
ATOM 714 C CA . SER A 1 93 ? -2.486 -45.281 -17.531 1 70.38 93 SER A CA 1
ATOM 715 C C . SER A 1 93 ? -3.455 -45.281 -16.359 1 70.38 93 SER A C 1
ATOM 717 O O . SER A 1 93 ? -4.426 -46.031 -16.328 1 70.38 93 SER A O 1
ATOM 719 N N . GLU A 1 94 ? -3.234 -44.438 -15.625 1 64.06 94 GLU A N 1
ATOM 720 C CA . GLU A 1 94 ? -4.062 -44.344 -14.422 1 64.06 94 GLU A CA 1
ATOM 721 C C . GLU A 1 94 ? -5.242 -43.406 -14.633 1 64.06 94 GLU A C 1
ATOM 723 O O . GLU A 1 94 ? -6.078 -43.25 -13.742 1 64.06 94 GLU A O 1
ATOM 728 N N . ALA A 1 95 ? -5.371 -42.781 -15.859 1 64.06 95 ALA A N 1
ATOM 729 C CA . ALA A 1 95 ? -6.266 -41.656 -16.094 1 64.06 95 ALA A CA 1
ATOM 730 C C . ALA A 1 95 ? -7.66 -42.125 -16.484 1 64.06 95 ALA A C 1
ATOM 732 O O . ALA A 1 95 ? -7.836 -42.812 -17.5 1 64.06 95 ALA A O 1
ATOM 733 N N . HIS A 1 96 ? -8.422 -42.438 -15.336 1 80.06 96 HIS A N 1
ATOM 734 C CA . HIS A 1 96 ? -9.875 -42.375 -15.461 1 80.06 96 HIS A CA 1
ATOM 735 C C . HIS A 1 96 ? -10.422 -41.062 -14.914 1 80.06 96 HIS A C 1
ATOM 737 O O . HIS A 1 96 ? -9.984 -40.594 -13.859 1 80.06 96 HIS A O 1
ATOM 743 N N . THR A 1 97 ? -11.109 -40.281 -15.789 1 87.69 97 THR A N 1
ATOM 744 C CA . THR A 1 97 ? -11.773 -39.094 -15.305 1 87.69 97 THR A CA 1
ATOM 745 C C . THR A 1 97 ? -12.922 -39.438 -14.367 1 87.69 97 THR A C 1
ATOM 747 O O . THR A 1 97 ? -13.82 -40.188 -14.742 1 87.69 97 THR A O 1
ATOM 750 N N . ALA A 1 98 ? -12.695 -38.969 -13.164 1 90.81 98 ALA A N 1
ATOM 751 C CA . ALA A 1 98 ? -13.805 -39.156 -12.234 1 90.81 98 ALA A CA 1
ATOM 752 C C . ALA A 1 98 ? -14.969 -38.219 -12.562 1 90.81 98 ALA A C 1
ATOM 754 O O . ALA A 1 98 ? -14.766 -37.094 -13.055 1 90.81 98 ALA A O 1
ATOM 755 N N . PRO A 1 99 ? -16.219 -38.688 -12.289 1 91.25 99 PRO A N 1
ATOM 756 C CA . PRO A 1 99 ? -17.375 -37.812 -12.523 1 91.25 99 PRO A CA 1
ATOM 757 C C . PRO A 1 99 ? -17.281 -36.5 -11.781 1 91.25 99 PRO A C 1
ATOM 759 O O . PRO A 1 99 ? -16.906 -36.469 -10.609 1 91.25 99 PRO A O 1
ATOM 762 N N . GLY A 1 100 ? -17.531 -35.469 -12.531 1 93.12 100 GLY A N 1
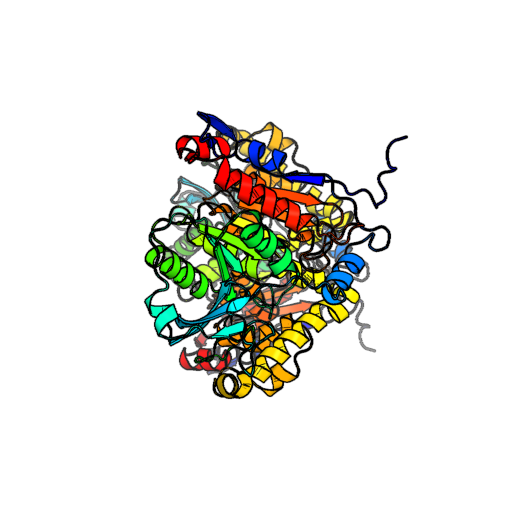ATOM 763 C CA . GLY A 1 100 ? -17.594 -34.156 -11.914 1 93.12 100 GLY A CA 1
ATOM 764 C C . GLY A 1 100 ? -16.25 -33.469 -11.891 1 93.12 100 GLY A C 1
ATOM 765 O O . GLY A 1 100 ? -16.172 -32.281 -11.492 1 93.12 100 GLY A O 1
ATOM 766 N N . LEU A 1 101 ? -15.234 -34.188 -12.281 1 95.81 101 LEU A N 1
ATOM 767 C CA . LEU A 1 101 ? -13.906 -33.562 -12.289 1 95.81 101 LEU A CA 1
ATOM 768 C C . LEU A 1 101 ? -13.477 -33.219 -13.711 1 95.81 101 LEU A C 1
ATOM 770 O O . LEU A 1 101 ? -14.172 -33.562 -14.672 1 95.81 101 LEU A O 1
ATOM 774 N N . TRP A 1 102 ? -12.453 -32.469 -13.867 1 93.81 102 TRP A N 1
ATOM 775 C CA . TRP A 1 102 ? -11.898 -32.125 -15.172 1 93.81 102 TRP A CA 1
ATOM 776 C C . TRP A 1 102 ? -11.336 -33.375 -15.859 1 93.81 102 TRP A C 1
ATOM 778 O O . TRP A 1 102 ? -10.961 -34.344 -15.195 1 93.81 102 TRP A O 1
ATOM 788 N N . HIS A 1 103 ? -11.195 -33.219 -17.156 1 92 103 HIS A N 1
ATOM 789 C CA . HIS A 1 103 ? -10.625 -34.312 -17.938 1 92 103 HIS A CA 1
ATOM 790 C C . HIS A 1 103 ? -9.25 -34.688 -17.406 1 92 103 HIS A C 1
ATOM 792 O O . HIS A 1 103 ? -8.453 -33.844 -17.047 1 92 103 HIS A O 1
ATOM 798 N N . ARG A 1 104 ? -9.023 -36.062 -17.297 1 93.25 104 ARG A N 1
ATOM 799 C CA . ARG A 1 104 ? -7.75 -36.656 -16.938 1 93.25 104 ARG A CA 1
ATOM 800 C C . ARG A 1 104 ? -7.441 -36.469 -15.461 1 93.25 104 ARG A C 1
ATOM 802 O O . ARG A 1 104 ? -6.277 -36.469 -15.055 1 93.25 104 ARG A O 1
ATOM 809 N N . THR A 1 105 ? -8.516 -36.219 -14.664 1 95.75 105 THR A N 1
ATOM 810 C CA . THR A 1 105 ? -8.359 -36.094 -13.219 1 95.75 105 THR A CA 1
ATOM 811 C C . THR A 1 105 ? -9.227 -37.094 -12.477 1 95.75 105 THR A C 1
ATOM 813 O O . THR A 1 105 ? -10.398 -37.281 -12.812 1 95.75 105 THR A O 1
ATOM 816 N N . ARG A 1 106 ? -8.68 -37.781 -11.594 1 95.75 106 ARG A N 1
ATOM 817 C CA . ARG A 1 106 ? -9.398 -38.688 -10.711 1 95.75 106 ARG A CA 1
ATOM 818 C C . ARG A 1 106 ? -8.906 -38.531 -9.273 1 95.75 106 ARG A C 1
ATOM 820 O O . ARG A 1 106 ? -7.844 -37.969 -9.023 1 95.75 106 ARG A O 1
ATOM 827 N N . TYR A 1 107 ? -9.695 -39.062 -8.32 1 96 107 TYR A N 1
ATOM 828 C CA . TYR A 1 107 ? -9.258 -39.062 -6.934 1 96 107 TYR A CA 1
ATOM 829 C C . TYR A 1 107 ? -8.234 -40.188 -6.703 1 96 107 TYR A C 1
ATOM 831 O O . TYR A 1 107 ? -8.367 -41.281 -7.262 1 96 107 TYR A O 1
ATOM 839 N N . LEU A 1 108 ? -7.281 -39.938 -5.883 1 95.75 108 LEU A N 1
ATOM 840 C CA . LEU A 1 108 ? -6.418 -41 -5.41 1 95.75 108 LEU A CA 1
ATOM 841 C C . LEU A 1 108 ? -7.199 -42 -4.562 1 95.75 108 LEU A C 1
ATOM 843 O O . LEU A 1 108 ? -8.039 -41.625 -3.754 1 95.75 108 LEU A O 1
ATOM 847 N N . SER A 1 109 ? -6.934 -43.25 -4.801 1 92.88 109 SER A N 1
ATOM 848 C CA . SER A 1 109 ? -7.52 -44.281 -3.934 1 92.88 109 SER A CA 1
ATOM 849 C C . SER A 1 109 ? -6.91 -44.25 -2.537 1 92.88 109 SER A C 1
ATOM 851 O O . SER A 1 109 ? -5.887 -43.594 -2.32 1 92.88 109 SER A O 1
ATOM 853 N N . LYS A 1 110 ? -7.562 -44.906 -1.628 1 94.81 110 LYS A N 1
ATOM 854 C CA . LYS A 1 110 ? -7.02 -45 -0.274 1 94.81 110 LYS A CA 1
ATOM 855 C C . LYS A 1 110 ? -5.633 -45.656 -0.279 1 94.81 110 LYS A C 1
ATOM 857 O O . LYS A 1 110 ? -4.742 -45.219 0.45 1 94.81 110 LYS A O 1
ATOM 862 N N . GLU A 1 111 ? -5.48 -46.656 -1.045 1 94.25 111 GLU A N 1
ATOM 863 C CA . GLU A 1 111 ? -4.199 -47.344 -1.145 1 94.25 111 GLU A CA 1
ATOM 864 C C . GLU A 1 111 ? -3.113 -46.406 -1.693 1 94.25 111 GLU A C 1
ATOM 866 O O . GLU A 1 111 ? -1.981 -46.406 -1.204 1 94.25 111 GLU A O 1
ATOM 871 N N . GLU A 1 112 ? -3.467 -45.656 -2.684 1 92.94 112 GLU A N 1
ATOM 872 C CA . GLU A 1 112 ? -2.518 -44.719 -3.271 1 92.94 112 GLU A CA 1
ATOM 873 C C . GLU A 1 112 ? -2.117 -43.625 -2.27 1 92.94 112 GLU A C 1
ATOM 875 O O . GLU A 1 112 ? -0.952 -43.219 -2.209 1 92.94 112 GLU A O 1
ATOM 880 N N . GLN A 1 113 ? -3.061 -43.156 -1.577 1 94.44 113 GLN A N 1
ATOM 881 C CA . GLN A 1 113 ? -2.799 -42.125 -0.575 1 94.44 113 GLN A CA 1
ATOM 882 C C . GLN A 1 113 ? -1.886 -42.656 0.527 1 94.44 113 GLN A C 1
ATOM 884 O O . GLN A 1 113 ? -0.979 -41.938 0.979 1 94.44 113 GLN A O 1
ATOM 889 N N . ASP A 1 114 ? -2.109 -43.906 0.895 1 93.25 114 ASP A N 1
ATOM 890 C CA . ASP A 1 114 ? -1.325 -44.531 1.958 1 93.25 114 ASP A CA 1
ATOM 891 C C . ASP A 1 114 ? 0.101 -44.812 1.49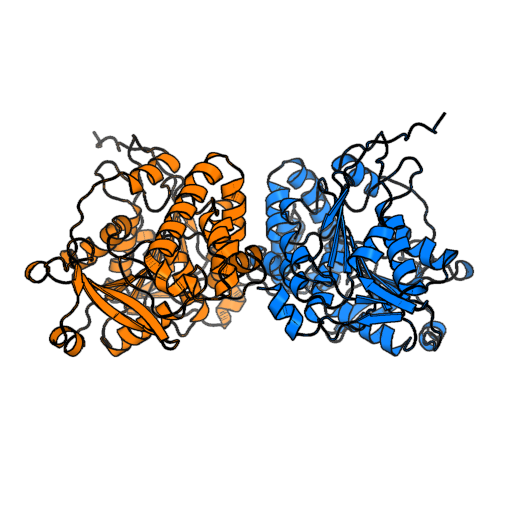4 1 93.25 114 ASP A C 1
ATOM 893 O O . ASP A 1 114 ? 1.022 -44.906 2.311 1 93.25 114 ASP A O 1
ATOM 897 N N . SER A 1 115 ? 0.247 -44.938 0.252 1 93.88 115 SER A N 1
ATOM 898 C CA . SER A 1 115 ? 1.557 -45.281 -0.293 1 93.88 115 SER A CA 1
ATOM 899 C C . SER A 1 115 ? 2.189 -44.062 -0.998 1 93.88 115 SER A C 1
ATOM 901 O O . SER A 1 115 ? 3.086 -44.25 -1.827 1 93.88 115 SER A O 1
ATOM 903 N N . LEU A 1 116 ? 1.67 -43 -0.777 1 94.75 116 LEU A N 1
ATOM 904 C CA . LEU A 1 116 ? 2.129 -41.781 -1.444 1 94.75 116 LEU A CA 1
ATOM 905 C C . LEU A 1 116 ? 3.562 -41.438 -1.044 1 94.75 116 LEU A C 1
ATOM 907 O O . LEU A 1 116 ? 4.332 -40.938 -1.854 1 94.75 116 LEU A O 1
ATOM 911 N N . ALA A 1 117 ? 3.895 -41.719 0.169 1 96.19 117 ALA A N 1
ATOM 912 C CA . ALA A 1 117 ? 5.203 -41.375 0.724 1 96.19 117 ALA A CA 1
ATOM 913 C C . ALA A 1 117 ? 6.324 -42.062 -0.051 1 96.19 117 ALA A C 1
ATOM 915 O O . ALA A 1 117 ? 6.176 -43.219 -0.487 1 96.19 117 ALA A O 1
ATOM 916 N N . SER A 1 118 ? 7.391 -41.375 -0.236 1 96.06 118 SER A N 1
ATOM 917 C CA . SER A 1 118 ? 8.547 -41.875 -0.958 1 96.06 118 SER A CA 1
ATOM 918 C C . SER A 1 118 ? 9.852 -41.344 -0.4 1 96.06 118 SER A C 1
ATOM 920 O O . SER A 1 118 ? 9.891 -40.188 0.058 1 96.06 118 SER A O 1
ATOM 922 N N . GLU A 1 119 ? 10.922 -42.156 -0.496 1 97.06 119 GLU A N 1
ATOM 923 C CA . GLU A 1 119 ? 12.242 -41.75 -0.039 1 97.06 119 GLU A CA 1
ATOM 924 C C . GLU A 1 119 ? 13.148 -41.375 -1.217 1 97.06 119 GLU A C 1
ATOM 926 O O . GLU A 1 119 ? 14.352 -41.156 -1.042 1 97.06 119 GLU A O 1
ATOM 931 N N . ASP A 1 120 ? 12.516 -41.312 -2.387 1 97.25 120 ASP A N 1
ATOM 932 C CA . ASP A 1 120 ? 13.336 -40.969 -3.545 1 97.25 120 ASP A CA 1
ATOM 933 C C . ASP A 1 120 ? 13.766 -39.5 -3.504 1 97.25 120 ASP A C 1
ATOM 935 O O . ASP A 1 120 ? 13.414 -38.781 -2.576 1 97.25 120 ASP A O 1
ATOM 939 N N . SER A 1 121 ? 14.609 -39.156 -4.469 1 97.25 121 SER A N 1
ATOM 940 C CA . SER A 1 121 ? 15.148 -37.781 -4.484 1 97.25 121 SER A CA 1
ATOM 941 C C . SER A 1 121 ? 14.734 -37.031 -5.746 1 97.25 121 SER A C 1
ATOM 943 O O . SER A 1 121 ? 15.438 -36.125 -6.191 1 97.25 121 SER A O 1
ATOM 945 N N . LYS A 1 122 ? 13.617 -37.438 -6.309 1 96.56 122 LYS A N 1
ATOM 946 C CA . LYS A 1 122 ? 13.109 -36.75 -7.488 1 96.56 122 LYS A CA 1
ATOM 947 C C . LYS A 1 122 ? 12.719 -35.312 -7.152 1 96.56 122 LYS A C 1
ATOM 949 O O . LYS A 1 122 ? 12.023 -35.062 -6.164 1 96.56 122 LYS A O 1
ATOM 954 N N . PRO A 1 123 ? 13.227 -34.406 -8.023 1 98.44 123 PRO A N 1
ATOM 955 C CA . PRO A 1 123 ? 12.766 -33.031 -7.746 1 98.44 123 PRO A CA 1
ATOM 956 C C . PRO A 1 123 ? 11.25 -32.906 -7.867 1 98.44 123 PRO A C 1
ATOM 958 O O . PRO A 1 123 ? 10.641 -33.5 -8.758 1 98.44 123 PRO A O 1
ATOM 961 N N . MET A 1 124 ? 10.656 -32.125 -6.98 1 98.44 124 MET A N 1
ATOM 962 C CA . MET A 1 124 ? 9.211 -31.953 -6.914 1 98.44 124 MET A CA 1
ATOM 963 C C . MET A 1 124 ? 8.836 -30.484 -7.109 1 98.44 124 MET A C 1
ATOM 965 O O . MET A 1 124 ? 9.359 -29.609 -6.414 1 98.44 124 MET A O 1
ATOM 969 N N . LEU A 1 125 ? 7.953 -30.219 -8.07 1 98.88 125 LEU A N 1
ATOM 970 C CA . LEU A 1 125 ? 7.48 -28.875 -8.328 1 98.88 125 LEU A CA 1
ATOM 971 C C . LEU A 1 125 ? 6.066 -28.672 -7.797 1 98.88 125 LEU A C 1
ATOM 973 O O . LEU A 1 125 ? 5.164 -29.453 -8.117 1 98.88 125 LEU A O 1
ATOM 977 N N . LEU A 1 126 ? 5.871 -27.703 -6.922 1 98.94 126 LEU A N 1
ATOM 978 C CA . LEU A 1 126 ? 4.559 -27.25 -6.48 1 98.94 126 LEU A CA 1
ATOM 979 C C . LEU A 1 126 ? 4.094 -26.047 -7.301 1 98.94 126 LEU A C 1
ATOM 981 O O . LEU A 1 126 ? 4.809 -25.047 -7.402 1 98.94 126 LEU A O 1
ATOM 985 N N . ALA A 1 127 ? 2.906 -26.125 -7.867 1 98.94 127 ALA A N 1
ATOM 986 C CA . ALA A 1 127 ? 2.398 -25.047 -8.711 1 98.94 127 ALA A CA 1
ATOM 987 C C . ALA A 1 127 ? 1.141 -24.422 -8.109 1 98.94 127 ALA A C 1
ATOM 989 O O . ALA A 1 127 ? 0.285 -25.141 -7.574 1 98.94 127 ALA A O 1
ATOM 990 N N . LEU A 1 128 ? 1.078 -23.141 -8.125 1 98.94 128 LEU A N 1
ATOM 991 C CA . LEU A 1 128 ? -0.108 -22.375 -7.734 1 98.94 128 LEU A CA 1
ATOM 992 C C . LEU A 1 128 ? -0.726 -21.688 -8.945 1 98.94 128 LEU A C 1
ATOM 994 O O . LEU A 1 128 ? -0.045 -20.938 -9.648 1 98.94 128 LEU A O 1
ATOM 998 N N . HIS A 1 129 ? -2.025 -21.922 -9.141 1 98.81 129 HIS A N 1
ATOM 999 C CA . HIS A 1 129 ? -2.738 -21.406 -10.305 1 98.81 129 HIS A CA 1
ATOM 1000 C C . HIS A 1 129 ? -3.209 -19.969 -10.078 1 98.81 129 HIS A C 1
ATOM 1002 O O . HIS A 1 129 ? -3.127 -19.469 -8.961 1 98.81 129 HIS A O 1
ATOM 1008 N N . GLY A 1 130 ? -3.65 -19.344 -11.156 1 98 130 GLY A N 1
ATOM 1009 C CA . GLY A 1 130 ? -4.203 -18 -11.094 1 98 130 GLY A CA 1
ATOM 1010 C C . GLY A 1 130 ? -5.645 -17.984 -10.625 1 98 130 GLY A C 1
ATOM 1011 O O . GLY A 1 130 ? -6.164 -18.984 -10.141 1 98 130 GLY A O 1
ATOM 1012 N N . LEU A 1 131 ? -6.281 -16.859 -10.836 1 97.56 131 LEU A N 1
ATOM 1013 C CA . LEU A 1 131 ? -7.621 -16.594 -10.32 1 97.56 131 LEU A CA 1
ATOM 1014 C C . LEU A 1 131 ? -8.617 -17.609 -10.852 1 97.56 131 LEU A C 1
ATOM 1016 O O . LEU A 1 131 ? -8.766 -17.781 -12.062 1 97.56 131 LEU A O 1
ATOM 1020 N N . THR A 1 132 ? -9.273 -18.328 -10 1 96.81 132 THR A N 1
ATOM 1021 C CA . THR A 1 132 ? -10.352 -19.281 -10.234 1 96.81 132 THR A CA 1
ATOM 1022 C C . THR A 1 132 ? -9.867 -20.438 -11.117 1 96.81 132 THR A C 1
ATOM 1024 O O . THR A 1 132 ? -10.672 -21.094 -11.781 1 96.81 132 THR A O 1
ATOM 1027 N N . GLY A 1 133 ? -8.594 -20.641 -11.195 1 97.31 133 GLY A N 1
ATOM 1028 C CA . GLY A 1 133 ? -8.047 -21.688 -12.039 1 97.31 133 GLY A CA 1
ATOM 1029 C C . GLY A 1 133 ? -7.879 -23.016 -11.32 1 97.31 133 GLY A C 1
ATOM 1030 O O . GLY A 1 133 ? -8.711 -23.391 -10.492 1 97.31 133 GLY A O 1
ATOM 1031 N N . GLY A 1 134 ? -6.879 -23.734 -11.797 1 98 134 GLY A N 1
ATOM 1032 C CA . GLY A 1 134 ? -6.574 -25.047 -11.281 1 98 134 GLY A CA 1
ATOM 1033 C C . GLY A 1 134 ? -5.598 -25.828 -12.148 1 98 134 GLY A C 1
ATOM 1034 O O . GLY A 1 134 ? -4.961 -25.25 -13.031 1 98 134 GLY A O 1
ATOM 1035 N N . SER A 1 135 ? -5.539 -27.109 -11.836 1 97.94 135 SER A N 1
ATOM 1036 C CA . SER A 1 135 ? -4.57 -27.969 -12.5 1 97.94 135 SER A CA 1
ATOM 1037 C C . SER A 1 135 ? -4.883 -28.109 -13.984 1 97.94 135 SER A C 1
ATOM 1039 O O . SER A 1 135 ? -4.012 -28.484 -14.773 1 97.94 135 SER A O 1
ATOM 1041 N N . HIS A 1 136 ? -6.07 -27.75 -14.422 1 95.69 136 HIS A N 1
ATOM 1042 C CA . HIS A 1 136 ? -6.484 -27.906 -15.805 1 95.69 136 HIS A CA 1
ATOM 1043 C C . HIS A 1 136 ? -5.949 -26.781 -16.688 1 95.69 136 HIS A C 1
ATOM 1045 O O . HIS A 1 136 ? -6.016 -26.859 -17.906 1 95.69 136 HIS A O 1
ATOM 1051 N N . GLU A 1 137 ? -5.398 -25.75 -16.094 1 96.5 137 GLU A N 1
ATOM 1052 C CA . GLU A 1 137 ? -4.977 -24.562 -16.844 1 96.5 137 GLU A CA 1
ATOM 1053 C C . GLU A 1 137 ? -3.83 -24.906 -17.797 1 96.5 137 GLU A C 1
ATOM 1055 O O . GLU A 1 137 ? -2.844 -25.516 -17.391 1 96.5 137 GLU A O 1
ATOM 1060 N N . LEU A 1 138 ? -3.861 -24.375 -19 1 95.75 138 LEU A N 1
ATOM 1061 C CA . LEU A 1 138 ? -2.898 -24.719 -20.047 1 95.75 138 LEU A CA 1
ATOM 1062 C C . LEU A 1 138 ? -1.544 -24.078 -19.766 1 95.75 138 LEU A C 1
ATOM 1064 O O . LEU A 1 138 ? -0.5 -24.672 -20.016 1 95.75 138 LEU A O 1
ATOM 1068 N N . TYR A 1 139 ? -1.538 -22.797 -19.297 1 96.38 139 TYR A N 1
ATOM 1069 C CA . TYR A 1 139 ? -0.274 -22.125 -19.016 1 96.38 139 TYR A CA 1
ATOM 1070 C C . TYR A 1 139 ? 0.524 -22.891 -17.969 1 96.38 139 TYR A C 1
ATOM 1072 O O . TYR A 1 139 ? 1.751 -22.984 -18.047 1 96.38 139 TYR A O 1
ATOM 1080 N N . LEU A 1 140 ? -0.172 -23.406 -17.016 1 97.19 140 LEU A N 1
ATOM 1081 C CA . LEU A 1 140 ? 0.429 -24.203 -15.938 1 97.19 140 LEU A CA 1
ATOM 1082 C C . LEU A 1 140 ? 0.956 -25.531 -16.469 1 97.19 140 LEU A C 1
ATOM 1084 O O . LEU A 1 140 ? 2.09 -25.906 -16.188 1 97.19 140 LEU A O 1
ATOM 1088 N N . ARG A 1 141 ? 0.223 -26.234 -17.312 1 97.12 141 ARG A N 1
ATOM 1089 C CA . ARG A 1 141 ? 0.613 -27.516 -17.891 1 97.12 141 ARG A CA 1
ATOM 1090 C C . ARG A 1 141 ? 1.792 -27.344 -18.844 1 97.12 141 ARG A C 1
ATOM 1092 O O . ARG A 1 141 ? 2.605 -28.266 -18.984 1 97.12 141 ARG A O 1
ATOM 1099 N N . ALA A 1 142 ? 1.881 -26.156 -19.453 1 97.31 142 ALA A N 1
ATOM 1100 C CA . ALA A 1 142 ? 2.996 -25.875 -20.344 1 97.31 142 ALA A CA 1
ATOM 1101 C C . ALA A 1 142 ? 4.328 -25.953 -19.609 1 97.31 142 ALA A C 1
ATOM 1103 O O . ALA A 1 142 ? 5.363 -26.25 -20.219 1 97.31 142 ALA A O 1
ATOM 1104 N N . VAL A 1 143 ? 4.324 -25.688 -18.328 1 98.44 143 VAL A N 1
ATOM 1105 C CA . VAL A 1 143 ? 5.535 -25.75 -17.516 1 98.44 143 VAL A CA 1
ATOM 1106 C C . VAL A 1 143 ? 5.699 -27.156 -16.938 1 98.44 143 VAL A C 1
ATOM 1108 O O . VAL A 1 143 ? 6.785 -27.734 -16.984 1 98.44 143 VAL A O 1
ATOM 1111 N N . LEU A 1 144 ? 4.656 -27.781 -16.469 1 98.44 144 LEU A N 1
ATOM 1112 C CA . LEU A 1 144 ? 4.723 -29.031 -15.734 1 98.44 144 LEU A CA 1
ATOM 1113 C C . LEU A 1 144 ? 5.027 -30.203 -16.672 1 98.44 144 LEU A C 1
ATOM 1115 O O . LEU A 1 144 ? 5.844 -31.062 -16.344 1 98.44 144 LEU A O 1
ATOM 1119 N N . ALA A 1 145 ? 4.391 -30.219 -17.812 1 97.19 145 ALA A N 1
ATOM 1120 C CA . ALA A 1 145 ? 4.43 -31.391 -18.688 1 97.19 145 ALA A CA 1
ATOM 1121 C C . ALA A 1 145 ? 5.855 -31.719 -19.109 1 97.19 145 ALA A C 1
ATOM 1123 O O . ALA A 1 145 ? 6.336 -32.844 -18.922 1 97.19 145 ALA A O 1
ATOM 1124 N N . PRO A 1 146 ? 6.605 -30.734 -19.656 1 97.25 146 PRO A N 1
ATOM 1125 C CA . PRO A 1 146 ? 7.98 -31.047 -20.047 1 97.25 146 PRO A CA 1
ATOM 1126 C C . PRO A 1 146 ? 8.852 -31.469 -18.859 1 97.25 146 PRO A C 1
ATOM 1128 O O . PRO A 1 146 ? 9.695 -32.344 -19 1 97.25 146 PRO A O 1
ATOM 1131 N N . LEU A 1 147 ? 8.688 -30.859 -17.703 1 98.19 147 LEU A N 1
ATOM 1132 C CA . LEU A 1 147 ? 9.492 -31.203 -16.531 1 98.19 147 LEU A CA 1
ATOM 1133 C C . LEU A 1 147 ? 9.266 -32.656 -16.109 1 98.19 147 LEU A C 1
ATOM 1135 O O . LEU A 1 147 ? 10.219 -33.375 -15.805 1 98.19 147 LEU A O 1
ATOM 1139 N N . VAL A 1 148 ? 8.023 -33.094 -16.156 1 97.31 148 VAL A N 1
ATOM 1140 C CA . VAL A 1 148 ? 7.668 -34.438 -15.711 1 97.31 148 VAL A CA 1
ATOM 1141 C C . VAL A 1 148 ? 8.031 -35.438 -16.797 1 97.31 148 VAL A C 1
ATOM 1143 O O . VAL A 1 148 ? 8.703 -36.438 -16.516 1 97.31 148 VAL A O 1
ATOM 1146 N N . GLU A 1 149 ? 7.66 -35.188 -18.016 1 95.5 149 GLU A N 1
ATOM 1147 C CA . GLU A 1 149 ? 7.754 -36.156 -19.078 1 95.5 149 GLU A CA 1
ATOM 1148 C C . GLU A 1 149 ? 9.18 -36.281 -19.594 1 95.5 149 GLU A C 1
ATOM 1150 O O . GLU A 1 149 ? 9.641 -37.375 -19.922 1 95.5 149 GLU A O 1
ATOM 1155 N N . ARG A 1 150 ? 9.867 -35.188 -19.656 1 96.38 150 ARG A N 1
ATOM 1156 C CA . ARG A 1 150 ? 11.164 -35.188 -20.312 1 96.38 150 ARG A CA 1
ATOM 1157 C C . ARG A 1 150 ? 12.297 -35.219 -19.297 1 96.38 150 ARG A C 1
ATOM 1159 O O . ARG A 1 150 ? 13.367 -35.75 -19.547 1 96.38 150 ARG A O 1
ATOM 1166 N N . TYR A 1 151 ? 12.023 -34.656 -18.141 1 96.88 151 TYR A N 1
ATOM 1167 C CA . TYR A 1 151 ? 13.18 -34.438 -17.281 1 96.88 151 TYR A CA 1
ATOM 1168 C C . TYR A 1 151 ? 13.008 -35.219 -15.969 1 96.88 151 TYR A C 1
ATOM 1170 O O . TYR A 1 151 ? 13.844 -35.094 -15.062 1 96.88 151 TYR A O 1
ATOM 1178 N N . GLY A 1 152 ? 11.938 -35.906 -15.773 1 96.75 152 GLY A N 1
ATOM 1179 C CA . GLY A 1 152 ? 11.797 -36.875 -14.695 1 96.75 152 GLY A CA 1
ATOM 1180 C C . GLY A 1 152 ? 11.391 -36.219 -13.375 1 96.75 152 GLY A C 1
ATOM 1181 O O . GLY A 1 152 ? 11.641 -36.781 -12.305 1 96.75 152 GLY A O 1
ATOM 1182 N N . TRP A 1 153 ? 10.805 -35.062 -13.422 1 98.38 153 TRP A N 1
ATOM 1183 C CA . TRP A 1 153 ? 10.352 -34.375 -12.211 1 98.38 153 TRP A CA 1
ATOM 1184 C C . TRP A 1 153 ? 9.016 -34.938 -11.742 1 98.38 153 TRP A C 1
ATOM 1186 O O . TRP A 1 153 ? 8.289 -35.562 -12.523 1 98.38 153 TRP A O 1
ATOM 1196 N N . ALA A 1 154 ? 8.773 -34.844 -10.43 1 98.31 154 ALA A N 1
ATOM 1197 C CA . ALA A 1 154 ? 7.41 -34.906 -9.906 1 98.31 154 ALA A CA 1
ATOM 1198 C C . ALA A 1 154 ? 6.773 -33.531 -9.812 1 98.31 154 ALA A C 1
ATOM 1200 O O . ALA A 1 154 ? 7.48 -32.531 -9.781 1 98.31 154 ALA A O 1
ATOM 1201 N N . ALA A 1 155 ? 5.484 -33.5 -9.867 1 98.5 155 ALA A N 1
ATOM 1202 C CA . ALA A 1 155 ? 4.801 -32.219 -9.781 1 98.5 155 ALA A CA 1
ATOM 1203 C C . ALA A 1 155 ? 3.439 -32.344 -9.102 1 98.5 155 ALA A C 1
ATOM 1205 O O . ALA A 1 155 ? 2.816 -33.406 -9.172 1 98.5 155 ALA A O 1
ATOM 1206 N N . CYS A 1 156 ? 3.059 -31.359 -8.461 1 98 156 CYS A N 1
ATOM 1207 C CA . CYS A 1 156 ? 1.759 -31.25 -7.812 1 98 156 CYS A CA 1
ATOM 1208 C C . CYS A 1 156 ? 1.202 -29.844 -7.93 1 98 156 CYS A C 1
ATOM 1210 O O . CYS A 1 156 ? 1.956 -28.859 -7.895 1 98 156 CYS A O 1
ATOM 1212 N N . VAL A 1 157 ? -0.14 -29.719 -8.156 1 98.88 157 VAL A N 1
ATOM 1213 C CA . VAL A 1 157 ? -0.839 -28.438 -8.211 1 98.88 157 VAL A CA 1
ATOM 1214 C C . VAL A 1 157 ? -1.747 -28.297 -6.992 1 98.88 157 VAL A C 1
ATOM 1216 O O . VAL A 1 157 ? -2.557 -29.172 -6.703 1 98.88 157 VAL A O 1
ATOM 1219 N N . MET A 1 158 ? -1.567 -27.219 -6.258 1 98.94 158 MET A N 1
ATOM 1220 C CA . MET A 1 158 ? -2.531 -26.906 -5.207 1 98.94 158 MET A CA 1
ATOM 1221 C C . MET A 1 158 ? -3.719 -26.141 -5.766 1 98.94 158 MET A C 1
ATOM 1223 O O . MET A 1 158 ? -3.564 -25 -6.234 1 98.94 158 MET A O 1
ATOM 1227 N N . ASN A 1 159 ? -4.844 -26.781 -5.777 1 98.88 159 ASN A N 1
ATOM 1228 C CA . ASN A 1 159 ? -6.074 -26.094 -6.152 1 98.88 159 ASN A CA 1
ATOM 1229 C C . ASN A 1 159 ? -6.68 -25.344 -4.973 1 98.88 159 ASN A C 1
ATOM 1231 O O . ASN A 1 159 ? -7 -25.953 -3.945 1 98.88 159 ASN A O 1
ATOM 1235 N N . ALA A 1 160 ? -6.824 -24.094 -5.148 1 98.69 160 ALA A N 1
ATOM 1236 C CA . ALA A 1 160 ? -7.352 -23.25 -4.078 1 98.69 160 ALA A CA 1
ATOM 1237 C C . ALA A 1 160 ? -8.773 -23.672 -3.699 1 98.69 160 ALA A C 1
ATOM 1239 O O . ALA A 1 160 ? -9.461 -24.328 -4.477 1 98.69 160 ALA A O 1
ATOM 1240 N N . ARG A 1 161 ? -9.156 -23.25 -2.506 1 98.56 161 ARG A N 1
ATOM 1241 C CA . ARG A 1 161 ? -10.469 -23.609 -1.99 1 98.56 161 ARG A CA 1
ATOM 1242 C C . ARG A 1 161 ? -11.57 -23.234 -2.984 1 98.56 161 ARG A C 1
ATOM 1244 O O . ARG A 1 161 ? -11.672 -22.078 -3.4 1 98.56 161 ARG A O 1
ATOM 1251 N N . GLY A 1 162 ? -12.312 -24.25 -3.398 1 97.88 162 GLY A N 1
ATOM 1252 C CA . GLY A 1 162 ? -13.445 -24.062 -4.285 1 97.88 162 GLY A CA 1
ATOM 1253 C C . GLY A 1 162 ? -13.078 -24.156 -5.754 1 97.88 162 GLY A C 1
ATOM 1254 O O . GLY A 1 162 ? -13.961 -24.25 -6.613 1 97.88 162 GLY A O 1
ATOM 1255 N N . CYS A 1 163 ? -11.867 -24.203 -6.098 1 98.25 163 CYS A N 1
ATOM 1256 C CA . CYS A 1 163 ? -11.422 -24.203 -7.488 1 98.25 163 CYS A CA 1
ATOM 1257 C C . CYS A 1 163 ? -11.25 -25.641 -8.008 1 98.25 163 CYS A C 1
ATOM 1259 O O . CYS A 1 163 ? -11.266 -26.594 -7.23 1 98.25 163 CYS A O 1
ATOM 1261 N N . ALA A 1 164 ? -11.188 -25.766 -9.328 1 97.94 164 ALA A N 1
ATOM 1262 C CA . ALA A 1 164 ? -10.922 -27.031 -10.031 1 97.94 164 ALA A CA 1
ATOM 1263 C C . ALA A 1 164 ? -11.945 -28.094 -9.648 1 97.94 164 ALA A C 1
ATOM 1265 O O . ALA A 1 164 ? -11.578 -29.25 -9.383 1 97.94 164 ALA A O 1
ATOM 1266 N N . LYS A 1 165 ? -13.156 -27.656 -9.508 1 97.12 165 LYS A N 1
ATOM 1267 C CA . LYS A 1 165 ? -14.281 -28.562 -9.25 1 97.12 165 LYS A CA 1
ATOM 1268 C C . LYS A 1 165 ? -14.148 -29.234 -7.891 1 97.12 165 LYS A C 1
ATOM 1270 O O . LYS A 1 165 ? -14.406 -30.422 -7.754 1 97.12 165 LYS A O 1
ATOM 1275 N N . SER A 1 166 ? -13.656 -28.469 -6.961 1 96.56 166 SER A N 1
ATOM 1276 C CA . SER A 1 166 ? -13.633 -28.938 -5.582 1 96.56 166 SER A CA 1
ATOM 1277 C C . SER A 1 166 ? -14.664 -28.203 -4.73 1 96.56 166 SER A C 1
ATOM 1279 O O . SER A 1 166 ? -15.133 -27.125 -5.102 1 96.56 166 SER A O 1
ATOM 1281 N N . LYS A 1 167 ? -15.023 -28.781 -3.633 1 95.81 167 LYS A N 1
ATOM 1282 C CA . LYS A 1 167 ? -16 -28.188 -2.727 1 95.81 167 LYS A CA 1
ATOM 1283 C C . LYS A 1 167 ? -15.328 -27.594 -1.492 1 95.81 167 LYS A C 1
ATOM 1285 O O . LYS A 1 167 ? -14.289 -28.094 -1.05 1 95.81 167 LYS A O 1
ATOM 1290 N N . ILE A 1 168 ? -15.969 -26.578 -0.962 1 97.75 168 ILE A N 1
ATOM 1291 C CA . ILE A 1 168 ? -15.453 -26 0.271 1 97.75 168 ILE A CA 1
ATOM 1292 C C . ILE A 1 168 ? -16.25 -26.516 1.462 1 97.75 168 ILE A C 1
ATOM 1294 O O . ILE A 1 168 ? -17.422 -26.906 1.314 1 97.75 168 ILE A O 1
ATOM 1298 N N . THR A 1 169 ? -15.625 -26.484 2.625 1 96.94 169 THR A N 1
ATOM 1299 C CA . THR A 1 169 ? -16.266 -26.969 3.84 1 96.94 169 THR A CA 1
ATOM 1300 C C . THR A 1 169 ? -16.375 -25.859 4.875 1 96.94 169 THR A C 1
ATOM 1302 O O . THR A 1 169 ? -17 -26.047 5.926 1 96.94 169 THR A O 1
ATOM 1305 N N . THR A 1 170 ? -15.75 -24.797 4.672 1 95.56 170 THR A N 1
ATOM 1306 C CA . THR A 1 170 ? -15.906 -23.562 5.445 1 95.56 170 THR A CA 1
ATOM 1307 C C . THR A 1 170 ? -16.391 -22.422 4.559 1 95.56 170 THR A C 1
ATOM 1309 O O . THR A 1 170 ? -16.453 -22.562 3.334 1 95.56 170 THR A O 1
ATOM 1312 N N . HIS A 1 171 ? -16.734 -21.312 5.156 1 95.25 171 HIS A N 1
ATOM 1313 C CA . HIS A 1 171 ? -17.297 -20.188 4.41 1 95.25 171 HIS A CA 1
ATOM 1314 C C . HIS A 1 171 ? -16.203 -19.328 3.793 1 95.25 171 HIS A C 1
ATOM 1316 O O . HIS A 1 171 ? -16.344 -18.109 3.701 1 95.25 171 HIS A O 1
ATOM 1322 N N . GLN A 1 172 ? -15.109 -19.953 3.514 1 95.75 172 GLN A N 1
ATOM 1323 C CA . GLN A 1 172 ? -13.977 -19.219 2.963 1 95.75 172 GLN A CA 1
ATOM 1324 C C . GLN A 1 172 ? -13.508 -19.828 1.646 1 95.75 172 GLN A C 1
ATOM 1326 O O . GLN A 1 172 ? -13.281 -21.031 1.56 1 95.75 172 GLN A O 1
ATOM 1331 N N . LEU A 1 173 ? -13.484 -18.984 0.708 1 96.56 173 LEU A N 1
ATOM 1332 C CA . LEU A 1 173 ? -12.742 -19.344 -0.496 1 96.56 173 LEU A CA 1
ATOM 1333 C C . LEU A 1 173 ? -11.25 -19.062 -0.32 1 96.56 173 LEU A C 1
ATOM 1335 O O . LEU A 1 173 ? -10.719 -19.188 0.785 1 96.56 173 LEU A O 1
ATOM 1339 N N . PHE A 1 174 ? -10.555 -18.828 -1.379 1 96.38 174 PHE A N 1
ATOM 1340 C CA . PHE A 1 174 ? -9.18 -18.344 -1.323 1 96.38 174 PHE A CA 1
ATOM 1341 C C . PHE A 1 174 ? -9.109 -16.859 -1.683 1 96.38 174 PHE A C 1
ATOM 1343 O O . PHE A 1 174 ? -10.117 -16.266 -2.074 1 96.38 174 PHE A O 1
ATOM 1350 N N . ASN A 1 175 ? -8.062 -16.234 -1.412 1 97.56 175 ASN A N 1
ATOM 1351 C CA . ASN A 1 175 ? -7.82 -14.859 -1.829 1 97.56 175 ASN A CA 1
ATOM 1352 C C . ASN A 1 175 ? -6.332 -14.586 -2.049 1 97.56 175 ASN A C 1
ATOM 1354 O O . ASN A 1 175 ? -5.52 -15.516 -2.018 1 97.56 175 ASN A O 1
ATOM 1358 N N . ALA A 1 176 ? -5.965 -13.367 -2.342 1 98.38 176 ALA A N 1
ATOM 1359 C CA . ALA A 1 176 ? -4.613 -13.016 -2.76 1 98.38 176 ALA A CA 1
ATOM 1360 C C . ALA A 1 176 ? -3.666 -12.961 -1.564 1 98.38 176 ALA A C 1
ATOM 1362 O O . ALA A 1 176 ? -2.443 -12.922 -1.733 1 98.38 176 ALA A O 1
ATOM 1363 N N . ARG A 1 177 ? -4.168 -13.047 -0.35 1 98.25 177 ARG A N 1
ATOM 1364 C CA . ARG A 1 177 ? -3.352 -12.789 0.829 1 98.25 177 ARG A CA 1
ATOM 1365 C C . ARG A 1 177 ? -3.111 -14.062 1.624 1 98.25 177 ARG A C 1
ATOM 1367 O O . ARG A 1 177 ? -2.053 -14.234 2.236 1 98.25 177 ARG A O 1
ATOM 1374 N N . VAL A 1 178 ? -4.02 -15 1.702 1 97 178 VAL A N 1
ATOM 1375 C CA . VAL A 1 178 ? -3.969 -16.156 2.596 1 97 178 VAL A CA 1
ATOM 1376 C C . VAL A 1 178 ? -2.955 -17.172 2.074 1 97 178 VAL A C 1
ATOM 1378 O O . VAL A 1 178 ? -3.061 -17.641 0.936 1 97 178 VAL A O 1
ATOM 1381 N N . THR A 1 179 ? -2.012 -17.469 2.936 1 98.62 179 THR A N 1
ATOM 1382 C CA . THR A 1 179 ? -0.934 -18.375 2.539 1 98.62 179 THR A CA 1
ATOM 1383 C C . THR A 1 179 ? -0.989 -19.672 3.342 1 98.62 179 THR A C 1
ATOM 1385 O O . THR A 1 179 ? -0.123 -20.531 3.193 1 98.62 179 THR A O 1
ATOM 1388 N N . THR A 1 180 ? -1.971 -19.828 4.188 1 98.31 180 THR A N 1
ATOM 1389 C CA . THR A 1 180 ? -2.014 -20.953 5.121 1 98.31 180 THR A CA 1
ATOM 1390 C C . THR A 1 180 ? -2.08 -22.281 4.371 1 98.31 180 THR A C 1
ATOM 1392 O O . THR A 1 180 ? -1.407 -23.25 4.746 1 98.31 180 THR A O 1
ATOM 1395 N N . ASP A 1 181 ? -2.904 -22.328 3.34 1 98.75 181 ASP A N 1
ATOM 1396 C CA . ASP A 1 181 ? -3.008 -23.578 2.572 1 98.75 181 ASP A CA 1
ATOM 1397 C C . ASP A 1 181 ? -1.68 -23.922 1.905 1 98.75 181 ASP A C 1
ATOM 1399 O O . ASP A 1 181 ? -1.308 -25.094 1.823 1 98.75 181 ASP A O 1
ATOM 1403 N N . VAL A 1 182 ? -0.97 -22.922 1.381 1 98.88 182 VAL A N 1
ATOM 1404 C CA . VAL A 1 182 ? 0.341 -23.141 0.78 1 98.88 182 VAL A CA 1
ATOM 1405 C C . VAL A 1 182 ? 1.303 -23.688 1.826 1 98.88 182 VAL A C 1
ATOM 1407 O O . VAL A 1 182 ? 2.021 -24.656 1.565 1 98.88 182 VAL A O 1
ATOM 1410 N N . ARG A 1 183 ? 1.312 -23.078 3 1 98.81 183 ARG A N 1
ATOM 1411 C CA . ARG A 1 183 ? 2.189 -23.484 4.086 1 98.81 183 ARG A CA 1
ATOM 1412 C C . ARG A 1 183 ? 1.925 -24.938 4.473 1 98.81 183 ARG A C 1
ATOM 1414 O O . ARG A 1 183 ? 2.859 -25.734 4.617 1 98.81 183 ARG A O 1
ATOM 1421 N N . GLU A 1 184 ? 0.653 -25.266 4.602 1 98.81 184 GLU A N 1
ATOM 1422 C CA . GLU A 1 184 ? 0.292 -26.625 4.98 1 98.81 184 GLU A CA 1
ATOM 1423 C C . GLU A 1 184 ? 0.641 -27.625 3.873 1 98.81 184 GLU A C 1
ATOM 1425 O O . GLU A 1 184 ? 1.015 -28.766 4.148 1 98.81 184 GLU A O 1
ATOM 1430 N N . THR A 1 185 ? 0.5 -27.188 2.664 1 98.88 185 THR A N 1
ATOM 1431 C CA . THR A 1 185 ? 0.872 -28.047 1.538 1 98.88 185 THR A CA 1
ATOM 1432 C C . THR A 1 185 ? 2.373 -28.312 1.54 1 98.88 185 THR A C 1
ATOM 1434 O O . THR A 1 185 ? 2.799 -29.469 1.367 1 98.88 185 THR A O 1
ATOM 1437 N N . VAL A 1 186 ? 3.186 -27.281 1.708 1 98.88 186 VAL A N 1
ATOM 1438 C CA . VAL A 1 186 ? 4.637 -27.438 1.715 1 98.88 186 VAL A CA 1
ATOM 1439 C C . VAL A 1 186 ? 5.055 -28.344 2.867 1 98.88 186 VAL A C 1
ATOM 1441 O O . VAL A 1 186 ? 5.914 -29.219 2.701 1 98.88 186 VAL A O 1
ATOM 1444 N N . GLU A 1 187 ? 4.434 -28.172 4.012 1 98.69 187 GLU A N 1
ATOM 1445 C CA . GLU A 1 187 ? 4.699 -29.047 5.152 1 98.69 187 GLU A CA 1
ATOM 1446 C C . GLU A 1 187 ? 4.363 -30.5 4.824 1 98.69 187 GLU A C 1
ATOM 1448 O O . GLU A 1 187 ? 5.129 -31.422 5.145 1 98.69 187 GLU A O 1
ATOM 1453 N N . PHE A 1 188 ? 3.27 -30.703 4.258 1 98.69 188 PHE A N 1
ATOM 1454 C CA . PHE A 1 188 ? 2.822 -32.031 3.869 1 98.69 188 PHE A CA 1
ATOM 1455 C C . PHE A 1 188 ? 3.809 -32.688 2.896 1 98.69 188 PHE A C 1
ATOM 1457 O O . PHE A 1 188 ? 4.195 -33.844 3.068 1 98.69 188 PHE A O 1
ATOM 1464 N N . LEU A 1 189 ? 4.18 -31.922 1.89 1 98.69 189 LEU A N 1
ATOM 1465 C CA . LEU A 1 189 ? 5.094 -32.438 0.878 1 98.69 189 LEU A CA 1
ATOM 1466 C C . LEU A 1 189 ? 6.441 -32.812 1.496 1 98.69 189 LEU A C 1
ATOM 1468 O O . LEU A 1 189 ? 7.027 -33.844 1.152 1 98.69 189 LEU A O 1
ATOM 1472 N N . ARG A 1 190 ? 6.902 -31.953 2.342 1 98.44 190 ARG A N 1
ATOM 1473 C CA . ARG A 1 190 ? 8.188 -32.219 2.988 1 98.44 190 ARG A CA 1
ATOM 1474 C C . ARG A 1 190 ? 8.125 -33.469 3.838 1 98.44 190 ARG A C 1
ATOM 1476 O O . ARG A 1 190 ? 9.078 -34.281 3.855 1 98.44 190 ARG A O 1
ATOM 1483 N N . LYS A 1 191 ? 7.062 -33.688 4.523 1 98.12 191 LYS A N 1
ATOM 1484 C CA . LYS A 1 191 ? 6.891 -34.875 5.359 1 98.12 191 LYS A CA 1
ATOM 1485 C C . LYS A 1 191 ? 6.746 -36.125 4.508 1 98.12 191 LYS A C 1
ATOM 1487 O O . LYS A 1 191 ? 7.305 -37.156 4.836 1 98.12 191 LYS A O 1
ATOM 1492 N N . THR A 1 192 ? 6 -36 3.443 1 98.31 192 THR A N 1
ATOM 1493 C CA . THR A 1 192 ? 5.68 -37.156 2.576 1 98.31 192 THR A CA 1
ATOM 1494 C C . THR A 1 192 ? 6.883 -37.531 1.724 1 98.31 192 THR A C 1
ATOM 1496 O O . THR A 1 192 ? 7.098 -38.719 1.443 1 98.31 192 THR A O 1
ATOM 1499 N N . PHE A 1 193 ? 7.625 -36.531 1.304 1 98.25 193 PHE A N 1
ATOM 1500 C CA . PHE A 1 193 ? 8.789 -36.719 0.45 1 98.25 193 PHE A CA 1
ATOM 1501 C C . PHE A 1 193 ? 10.016 -36.062 1.05 1 98.25 193 PHE A C 1
ATOM 1503 O O . PHE A 1 193 ? 10.531 -35.062 0.493 1 98.25 193 PHE A O 1
ATOM 1510 N N . PRO A 1 194 ? 10.578 -36.625 2.031 1 98 194 PRO A N 1
ATOM 1511 C CA . PRO A 1 194 ? 11.602 -35.906 2.816 1 98 194 PRO A CA 1
ATOM 1512 C C . PRO A 1 194 ? 12.875 -35.656 2.023 1 98 194 PRO A C 1
ATOM 1514 O O . PRO A 1 194 ? 13.609 -34.688 2.32 1 98 194 PRO A O 1
ATOM 1517 N N . ASN A 1 195 ? 13.148 -36.438 1.034 1 97.81 195 ASN A N 1
ATOM 1518 C CA . ASN A 1 195 ? 14.414 -36.312 0.323 1 97.81 195 ASN A CA 1
ATOM 1519 C C . ASN A 1 195 ? 14.25 -35.531 -0.977 1 97.81 195 ASN A C 1
ATOM 1521 O O . ASN A 1 195 ? 15.242 -35.156 -1.612 1 97.81 195 ASN A O 1
ATOM 1525 N N . ARG A 1 196 ? 13.062 -35.25 -1.406 1 98.19 196 ARG A N 1
ATOM 1526 C CA . ARG A 1 196 ? 12.844 -34.562 -2.668 1 98.19 196 ARG A CA 1
ATOM 1527 C C . ARG A 1 196 ? 13.148 -33.062 -2.527 1 98.19 196 ARG A C 1
ATOM 1529 O O . ARG A 1 196 ? 12.617 -32.406 -1.64 1 98.19 196 ARG A O 1
ATOM 1536 N N . PRO A 1 197 ? 14.094 -32.562 -3.369 1 98.31 197 PRO A N 1
ATOM 1537 C CA . PRO A 1 197 ? 14.133 -31.094 -3.439 1 98.31 197 PRO A CA 1
ATOM 1538 C C . PRO A 1 197 ? 12.797 -30.484 -3.877 1 98.31 197 PRO A C 1
ATOM 1540 O O . PRO A 1 197 ? 12.195 -30.953 -4.844 1 98.31 197 PRO A O 1
ATOM 1543 N N . LEU A 1 198 ? 12.328 -29.469 -3.156 1 98.75 198 LEU A N 1
ATOM 1544 C CA . LEU A 1 198 ? 11.055 -28.828 -3.455 1 98.75 198 LEU A CA 1
ATOM 1545 C C . LEU A 1 198 ? 11.266 -27.531 -4.207 1 98.75 198 LEU A C 1
ATOM 1547 O O . LEU A 1 198 ? 12.094 -26.703 -3.812 1 98.75 198 LEU A O 1
ATOM 1551 N N . TYR A 1 199 ? 10.617 -27.375 -5.27 1 98.88 199 TYR A N 1
ATOM 1552 C CA . TYR A 1 199 ? 10.57 -26.156 -6.07 1 98.88 199 TYR A CA 1
ATOM 1553 C C . TYR A 1 199 ? 9.141 -25.625 -6.164 1 98.88 199 TYR A C 1
ATOM 1555 O O . TYR A 1 199 ? 8.188 -26.344 -5.883 1 98.88 199 TYR A O 1
ATOM 1563 N N . GLY A 1 200 ? 9.023 -24.344 -6.434 1 98.94 200 GLY A N 1
ATOM 1564 C CA . GLY A 1 200 ? 7.699 -23.75 -6.539 1 98.94 200 GLY A CA 1
ATOM 1565 C C . GLY A 1 200 ? 7.547 -22.844 -7.746 1 98.94 200 GLY A C 1
ATOM 1566 O O . GLY A 1 200 ? 8.492 -22.156 -8.133 1 98.94 200 GLY A O 1
ATOM 1567 N N . VAL A 1 201 ? 6.344 -22.844 -8.305 1 98.94 201 VAL A N 1
ATOM 1568 C CA . VAL A 1 201 ? 6.02 -21.906 -9.375 1 98.94 201 VAL A CA 1
ATOM 1569 C C . VAL A 1 201 ? 4.617 -21.344 -9.156 1 98.94 201 VAL A C 1
ATOM 1571 O O . VAL A 1 201 ? 3.703 -22.062 -8.75 1 98.94 201 VAL A O 1
ATOM 1574 N N . GLY A 1 202 ? 4.48 -20.062 -9.227 1 98.94 202 GLY A N 1
ATOM 1575 C CA . GLY A 1 202 ? 3.193 -19.391 -9.164 1 98.94 202 GLY A CA 1
ATOM 1576 C C . GLY A 1 202 ? 2.855 -18.625 -10.438 1 98.94 202 GLY A C 1
ATOM 1577 O O . GLY A 1 202 ? 3.736 -18.047 -11.07 1 98.94 202 GLY A O 1
ATOM 1578 N N . PHE A 1 203 ? 1.538 -18.625 -10.773 1 98.88 203 PHE A N 1
ATOM 1579 C CA . PHE A 1 203 ? 1.046 -17.953 -11.969 1 98.88 203 PHE A CA 1
ATOM 1580 C C . PHE A 1 203 ? -0.007 -16.906 -11.602 1 98.88 203 PHE A C 1
ATOM 1582 O O . PHE A 1 203 ? -1.002 -17.219 -10.945 1 98.88 203 PHE A O 1
ATOM 1589 N N . SER A 1 204 ? 0.178 -15.633 -12.094 1 98.56 204 SER A N 1
ATOM 1590 C CA . SER A 1 204 ? -0.799 -14.578 -11.875 1 98.56 204 SER A CA 1
ATOM 1591 C C . SER A 1 204 ? -1.129 -14.422 -10.391 1 98.56 204 SER A C 1
ATOM 1593 O O . SER A 1 204 ? -0.238 -14.195 -9.578 1 98.56 204 SER A O 1
ATOM 1595 N N . LEU A 1 205 ? -2.357 -14.672 -9.984 1 98.69 205 LEU A N 1
ATOM 1596 C CA . LEU A 1 205 ? -2.734 -14.57 -8.578 1 98.69 205 LEU A CA 1
ATOM 1597 C C . LEU A 1 205 ? -1.975 -15.594 -7.738 1 98.69 205 LEU A C 1
ATOM 1599 O O . LEU A 1 205 ? -1.61 -15.312 -6.594 1 98.69 205 LEU A O 1
ATOM 1603 N N . GLY A 1 206 ? -1.764 -16.781 -8.258 1 98.88 206 GLY A N 1
ATOM 1604 C CA . GLY A 1 206 ? -0.967 -17.781 -7.574 1 98.88 206 GLY A CA 1
ATOM 1605 C C . GLY A 1 206 ? 0.459 -17.344 -7.312 1 98.88 206 GLY A C 1
ATOM 1606 O O . GLY A 1 206 ? 1.057 -17.719 -6.301 1 98.88 206 GLY A O 1
ATOM 1607 N N . ALA A 1 207 ? 0.969 -16.562 -8.266 1 98.94 207 ALA A N 1
ATOM 1608 C CA . ALA A 1 207 ? 2.299 -16 -8.062 1 98.94 207 ALA A CA 1
ATOM 1609 C C . ALA A 1 207 ? 2.301 -15.016 -6.898 1 98.94 207 ALA A C 1
ATOM 1611 O O . ALA A 1 207 ? 3.258 -14.969 -6.121 1 98.94 207 ALA A O 1
ATOM 1612 N N . ASN A 1 208 ? 1.251 -14.25 -6.809 1 98.94 208 ASN A N 1
ATOM 1613 C CA . ASN A 1 208 ? 1.143 -13.305 -5.703 1 98.94 208 ASN A CA 1
ATOM 1614 C C . ASN A 1 208 ? 1.052 -14.023 -4.359 1 98.94 208 ASN A C 1
ATOM 1616 O O . ASN A 1 208 ? 1.729 -13.648 -3.4 1 98.94 208 ASN A O 1
ATOM 1620 N N . ILE A 1 209 ? 0.237 -15.062 -4.277 1 98.94 209 ILE A N 1
ATOM 1621 C CA . ILE A 1 209 ? 0.092 -15.852 -3.059 1 98.94 209 ILE A CA 1
ATOM 1622 C C . ILE A 1 209 ? 1.428 -16.5 -2.703 1 98.94 209 ILE A C 1
ATOM 1624 O O . ILE A 1 209 ? 1.841 -16.484 -1.541 1 98.94 209 ILE A O 1
ATOM 1628 N N . PHE A 1 210 ? 2.053 -16.984 -3.699 1 98.94 210 PHE A N 1
ATOM 1629 C CA . PHE A 1 210 ? 3.32 -17.672 -3.477 1 98.94 210 PHE A CA 1
ATOM 1630 C C . PHE A 1 210 ? 4.387 -16.703 -2.99 1 98.94 210 PHE A C 1
ATOM 1632 O O . PHE A 1 210 ? 5.172 -17.031 -2.096 1 98.94 210 PHE A O 1
ATOM 1639 N N . ALA A 1 211 ? 4.434 -15.523 -3.617 1 98.94 211 ALA A N 1
ATOM 1640 C CA . ALA A 1 211 ? 5.383 -14.5 -3.182 1 98.94 211 ALA A CA 1
ATOM 1641 C C . ALA A 1 211 ? 5.148 -14.117 -1.723 1 98.94 211 ALA A C 1
ATOM 1643 O O . ALA A 1 211 ? 6.102 -13.945 -0.958 1 98.94 211 ALA A O 1
ATOM 1644 N N . ASN A 1 212 ? 3.896 -13.961 -1.384 1 98.94 212 ASN A N 1
ATOM 1645 C CA . ASN A 1 212 ? 3.572 -13.68 0.011 1 98.94 212 ASN A CA 1
ATOM 1646 C C . ASN A 1 212 ? 4.055 -14.797 0.934 1 98.94 212 ASN A C 1
ATOM 1648 O O . ASN A 1 212 ? 4.645 -14.531 1.982 1 98.94 212 ASN A O 1
ATOM 1652 N N . TYR A 1 213 ? 3.848 -16.047 0.564 1 98.94 213 TYR A N 1
ATOM 1653 C CA . TYR A 1 213 ? 4.309 -17.188 1.344 1 98.94 213 TYR A CA 1
ATOM 1654 C C . TYR A 1 213 ? 5.828 -17.172 1.483 1 98.94 213 TYR A C 1
ATOM 1656 O O . TYR A 1 213 ? 6.355 -17.328 2.588 1 98.94 213 TYR A O 1
ATOM 1664 N N . LEU A 1 214 ? 6.516 -17 0.382 1 98.94 214 LEU A N 1
ATOM 1665 C CA . LEU A 1 214 ? 7.973 -17.016 0.384 1 98.94 214 LEU A CA 1
ATOM 1666 C C . LEU A 1 214 ? 8.523 -15.93 1.297 1 98.94 214 LEU A C 1
ATOM 1668 O O . LEU A 1 214 ? 9.461 -16.172 2.064 1 98.94 214 LEU A O 1
ATOM 1672 N N . GLY A 1 215 ? 7.93 -14.75 1.183 1 98.81 215 GLY A N 1
ATOM 1673 C CA . GLY A 1 215 ? 8.367 -13.648 2.027 1 98.81 215 GLY A CA 1
ATOM 1674 C C . GLY A 1 215 ? 8.094 -13.883 3.5 1 98.81 215 GLY A C 1
ATOM 1675 O O . GLY A 1 215 ? 8.891 -13.484 4.355 1 98.81 215 GLY A O 1
ATOM 1676 N N . GLU A 1 216 ? 6.957 -14.453 3.809 1 98.75 216 GLU A N 1
ATOM 1677 C CA . GLU A 1 216 ? 6.617 -14.758 5.195 1 98.75 216 GLU A CA 1
ATOM 1678 C C . GLU A 1 216 ? 7.582 -15.781 5.789 1 98.75 216 GLU A C 1
ATOM 1680 O O . GLU A 1 216 ? 7.969 -15.672 6.953 1 98.75 216 GLU A O 1
ATOM 1685 N N . GLU A 1 217 ? 7.914 -16.719 4.98 1 98.5 217 GLU A N 1
ATOM 1686 C CA . GLU A 1 217 ? 8.812 -17.766 5.465 1 98.5 217 GLU A CA 1
ATOM 1687 C C . GLU A 1 217 ? 10.234 -17.234 5.625 1 98.5 217 GLU A C 1
ATOM 1689 O O . GLU A 1 217 ? 10.938 -17.594 6.57 1 98.5 217 GLU A O 1
ATOM 1694 N N . GLY A 1 218 ? 10.656 -16.406 4.676 1 97.44 218 GLY A N 1
ATOM 1695 C CA . GLY A 1 218 ? 12.008 -15.875 4.75 1 97.44 218 GLY A CA 1
ATOM 1696 C C . GLY A 1 218 ? 13.078 -16.953 4.82 1 97.44 218 GLY A C 1
ATOM 1697 O O . GLY A 1 218 ? 13.094 -17.875 3.998 1 97.44 218 GLY A O 1
ATOM 1698 N N . ASP A 1 219 ? 13.797 -16.938 5.871 1 96.19 219 ASP A N 1
ATOM 1699 C CA . ASP A 1 219 ? 14.938 -17.844 6.039 1 96.19 219 ASP A CA 1
ATOM 1700 C C . ASP A 1 219 ? 14.469 -19.266 6.336 1 96.19 219 ASP A C 1
ATOM 1702 O O . ASP A 1 219 ? 15.234 -20.219 6.184 1 96.19 219 ASP A O 1
ATOM 1706 N N . SER A 1 220 ? 13.273 -19.391 6.699 1 97.5 220 SER A N 1
ATOM 1707 C CA . SER A 1 220 ? 12.758 -20.703 7.082 1 97.5 220 SER A CA 1
ATOM 1708 C C . SER A 1 220 ? 12.188 -21.438 5.879 1 97.5 220 SER A C 1
ATOM 1710 O O . SER A 1 220 ? 11.758 -22.594 5.996 1 97.5 220 SER A O 1
ATOM 1712 N N . CYS A 1 221 ? 12.195 -20.781 4.707 1 97.94 221 CYS A N 1
ATOM 1713 C CA . CYS A 1 221 ? 11.609 -21.422 3.531 1 97.94 221 CYS A CA 1
ATOM 1714 C C . CYS A 1 221 ? 12.398 -22.672 3.146 1 97.94 221 CYS A C 1
ATOM 1716 O O . CYS A 1 221 ? 13.617 -22.625 3.01 1 97.94 221 CYS A O 1
ATOM 1718 N N . VAL A 1 222 ? 11.672 -23.781 2.904 1 98.12 222 VAL A N 1
ATOM 1719 C CA . VAL A 1 222 ? 12.344 -25.047 2.674 1 98.12 222 VAL A CA 1
ATOM 1720 C C . VAL A 1 222 ? 12.469 -25.312 1.174 1 98.12 222 VAL A C 1
ATOM 1722 O O . VAL A 1 222 ? 13.148 -26.25 0.751 1 98.12 222 VAL A O 1
ATOM 1725 N N . LEU A 1 223 ? 11.844 -24.5 0.342 1 98.69 223 LEU A N 1
ATOM 1726 C CA . LEU A 1 223 ? 11.984 -24.641 -1.103 1 98.69 223 LEU A CA 1
ATOM 1727 C C . LEU A 1 223 ? 13.398 -24.281 -1.551 1 98.69 223 LEU A C 1
ATOM 1729 O O . LEU A 1 223 ? 14.008 -23.359 -1.014 1 98.69 223 LEU A O 1
ATOM 1733 N N . LYS A 1 224 ? 13.836 -25 -2.553 1 98.25 224 LYS A N 1
ATOM 1734 C CA . LYS A 1 224 ? 15.164 -24.734 -3.109 1 98.25 224 LYS A CA 1
ATOM 1735 C C . LYS A 1 224 ? 15.148 -23.484 -3.971 1 98.25 224 LYS A C 1
ATOM 1737 O O . LYS A 1 224 ? 16.125 -22.734 -4 1 98.25 224 LYS A O 1
ATOM 1742 N N . SER A 1 225 ? 14.164 -23.312 -4.684 1 98.69 225 SER A N 1
ATOM 1743 C CA . SER A 1 225 ? 13.984 -22.156 -5.555 1 98.69 225 SER A CA 1
ATOM 1744 C C . SER A 1 225 ? 12.539 -22.016 -6.008 1 98.69 225 SER A C 1
ATOM 1746 O O . SER A 1 225 ? 11.727 -22.938 -5.805 1 98.69 225 SER A O 1
ATOM 1748 N N . ALA A 1 226 ? 12.203 -20.797 -6.559 1 98.94 226 ALA A N 1
ATOM 1749 C CA . ALA A 1 226 ? 10.844 -20.547 -7.031 1 98.94 226 ALA A CA 1
ATOM 1750 C C . ALA A 1 226 ? 10.844 -19.672 -8.289 1 98.94 226 ALA A C 1
ATOM 1752 O O . ALA A 1 226 ? 11.836 -19 -8.578 1 98.94 226 ALA A O 1
ATOM 1753 N N . ALA A 1 227 ? 9.773 -19.766 -9.031 1 98.94 227 ALA A N 1
ATOM 1754 C CA . ALA A 1 227 ? 9.508 -18.891 -10.164 1 98.94 227 ALA A CA 1
ATOM 1755 C C . ALA A 1 227 ? 8.133 -18.234 -10.039 1 98.94 227 ALA A C 1
ATOM 1757 O O . ALA A 1 227 ? 7.172 -18.875 -9.609 1 98.94 227 ALA A O 1
ATOM 1758 N N . LEU A 1 228 ? 8.047 -16.984 -10.328 1 98.94 228 LEU A N 1
ATOM 1759 C CA . LEU A 1 228 ? 6.812 -16.203 -10.273 1 98.94 228 LEU A CA 1
ATOM 1760 C C . LEU A 1 228 ? 6.516 -15.57 -11.633 1 98.94 228 LEU A C 1
ATOM 1762 O O . LEU A 1 228 ? 7.297 -14.75 -12.117 1 98.94 228 LEU A O 1
ATOM 1766 N N . CYS A 1 229 ? 5.363 -15.93 -12.219 1 98.88 229 CYS A N 1
ATOM 1767 C CA . CYS A 1 229 ? 5.047 -15.508 -13.578 1 98.88 229 CYS A CA 1
ATOM 1768 C C . CYS A 1 229 ? 3.84 -14.578 -13.594 1 98.88 229 CYS A C 1
ATOM 1770 O O . CYS A 1 229 ? 2.773 -14.93 -13.094 1 98.88 229 CYS A O 1
ATOM 1772 N N . SER A 1 230 ? 3.973 -13.383 -14.195 1 98.69 230 SER A N 1
ATOM 1773 C CA . SER A 1 230 ? 2.893 -12.422 -14.391 1 98.69 230 SER A CA 1
ATOM 1774 C C . SER A 1 230 ? 2.209 -12.086 -13.07 1 98.69 230 SER A C 1
ATOM 1776 O O . SER A 1 230 ? 0.979 -12.078 -12.984 1 98.69 230 SER A O 1
ATOM 1778 N N . ASN A 1 231 ? 2.99 -11.836 -12.039 1 98.81 231 ASN A N 1
ATOM 1779 C CA . ASN A 1 231 ? 2.498 -11.539 -10.703 1 98.81 231 ASN A CA 1
ATOM 1780 C C . ASN A 1 231 ? 1.988 -10.102 -10.602 1 98.81 231 ASN A C 1
ATOM 1782 O O . ASN A 1 231 ? 2.705 -9.164 -10.938 1 98.81 231 ASN A O 1
ATOM 1786 N N . PRO A 1 232 ? 0.726 -9.945 -10.227 1 98.31 232 PRO A N 1
ATOM 1787 C CA . PRO A 1 232 ? 0.275 -8.594 -9.914 1 98.31 232 PRO A CA 1
ATOM 1788 C C . PRO A 1 232 ? 0.772 -8.109 -8.547 1 98.31 232 PRO A C 1
ATOM 1790 O O . PRO A 1 232 ? 0.001 -8.062 -7.586 1 98.31 232 PRO A O 1
ATOM 1793 N N . TRP A 1 233 ? 1.942 -7.59 -8.43 1 98.38 233 TRP A N 1
ATOM 1794 C CA . TRP A 1 233 ? 2.74 -7.352 -7.23 1 98.38 233 TRP A CA 1
ATOM 1795 C C . TRP A 1 233 ? 2.064 -6.328 -6.324 1 98.38 233 TRP A C 1
ATOM 1797 O O . TRP A 1 233 ? 2.242 -6.359 -5.105 1 98.38 233 TRP A O 1
ATOM 1807 N N . ASN A 1 234 ? 1.438 -5.367 -6.859 1 97.69 234 ASN A N 1
ATOM 1808 C CA . ASN A 1 234 ? 0.733 -4.289 -6.176 1 97.69 234 ASN A CA 1
ATOM 1809 C C . ASN A 1 234 ? -0.736 -4.234 -6.582 1 97.69 234 ASN A C 1
ATOM 1811 O O . ASN A 1 234 ? -1.097 -3.539 -7.535 1 97.69 234 ASN A O 1
ATOM 1815 N N . LEU A 1 235 ? -1.564 -4.824 -5.762 1 97.56 235 LEU A N 1
ATOM 1816 C CA . LEU A 1 235 ? -2.943 -5.078 -6.16 1 97.56 235 LEU A CA 1
ATOM 1817 C C . LEU A 1 235 ? -3.744 -3.783 -6.203 1 97.56 235 LEU A C 1
ATOM 1819 O O . LEU A 1 235 ? -4.633 -3.623 -7.047 1 97.56 235 LEU A O 1
ATOM 1823 N N . GLU A 1 236 ? -3.453 -2.891 -5.297 1 95.5 236 GLU A N 1
ATOM 1824 C CA . GLU A 1 236 ? -4.184 -1.627 -5.301 1 95.5 236 GLU A CA 1
ATOM 1825 C C . GLU A 1 236 ? -3.871 -0.814 -6.555 1 95.5 236 GLU A C 1
ATOM 1827 O O . GLU A 1 236 ? -4.777 -0.292 -7.207 1 95.5 236 GLU A O 1
ATOM 1832 N N . MET A 1 237 ? -2.592 -0.75 -6.902 1 93.12 237 MET A N 1
ATOM 1833 C CA . MET A 1 237 ? -2.168 -0.02 -8.094 1 93.12 237 MET A CA 1
ATOM 1834 C C . MET A 1 237 ? -2.703 -0.685 -9.359 1 93.12 237 MET A C 1
ATOM 1836 O O . MET A 1 237 ? -3.115 -0.001 -10.297 1 93.12 237 MET A O 1
ATOM 1840 N N . THR A 1 238 ? -2.664 -1.996 -9.32 1 94.5 238 THR A N 1
ATOM 1841 C CA . THR A 1 238 ? -3.135 -2.754 -10.477 1 94.5 238 THR A CA 1
ATOM 1842 C C . THR A 1 238 ? -4.633 -2.543 -10.688 1 94.5 238 THR A C 1
ATOM 1844 O O . THR A 1 238 ? -5.082 -2.342 -11.82 1 94.5 238 THR A O 1
ATOM 1847 N N . ASN A 1 239 ? -5.391 -2.578 -9.609 1 94.56 239 ASN A N 1
ATOM 1848 C CA . ASN A 1 239 ? -6.828 -2.355 -9.711 1 94.56 239 ASN A CA 1
ATOM 1849 C C . ASN A 1 239 ? -7.145 -0.957 -10.234 1 94.56 239 ASN A C 1
ATOM 1851 O O . ASN A 1 239 ? -8.023 -0.79 -11.086 1 94.56 239 ASN A O 1
ATOM 1855 N N . ALA A 1 240 ? -6.477 0.044 -9.695 1 91.81 240 ALA A N 1
ATOM 1856 C CA . ALA A 1 240 ? -6.668 1.415 -10.156 1 91.81 240 ALA A CA 1
ATOM 1857 C C . ALA A 1 240 ? -6.34 1.542 -11.641 1 91.81 240 ALA A C 1
ATOM 1859 O O . ALA A 1 240 ? -7.078 2.184 -12.398 1 91.81 240 ALA A O 1
ATOM 1860 N N . ALA A 1 241 ? -5.285 0.932 -12.062 1 89.75 241 ALA A N 1
ATOM 1861 C CA . ALA A 1 241 ? -4.844 1.007 -13.453 1 89.75 241 ALA A CA 1
ATOM 1862 C C . ALA A 1 241 ? -5.824 0.294 -14.383 1 89.75 241 ALA A C 1
ATOM 1864 O O . ALA A 1 241 ? -6.09 0.763 -15.492 1 89.75 241 ALA A O 1
ATOM 1865 N N . LEU A 1 242 ? -6.309 -0.857 -13.945 1 92.31 242 LEU A N 1
ATOM 1866 C CA . LEU A 1 242 ? -7.281 -1.621 -14.719 1 92.31 242 LEU A CA 1
ATOM 1867 C C . LEU A 1 242 ? -8.508 -0.77 -15.039 1 92.31 242 LEU A C 1
ATOM 1869 O O . LEU A 1 242 ? -9.102 -0.913 -16.109 1 92.31 242 LEU A O 1
ATOM 1873 N N . HIS A 1 243 ? -8.836 0.115 -14.195 1 92.62 243 HIS A N 1
ATOM 1874 C CA . HIS A 1 243 ? -10.102 0.836 -14.336 1 92.62 243 HIS A CA 1
ATOM 1875 C C . HIS A 1 243 ? -9.883 2.211 -14.953 1 92.62 243 HIS A C 1
ATOM 1877 O O . HIS A 1 243 ? -10.82 3.006 -15.055 1 92.62 243 HIS A O 1
ATOM 1883 N N . ARG A 1 244 ? -8.672 2.514 -15.344 1 89.5 244 ARG A N 1
ATOM 1884 C CA . ARG A 1 244 ? -8.383 3.76 -16.047 1 89.5 244 ARG A CA 1
ATOM 1885 C C . ARG A 1 244 ? -8.844 3.688 -17.5 1 89.5 244 ARG A C 1
ATOM 1887 O O . ARG A 1 244 ? -9.078 4.719 -18.125 1 89.5 244 ARG A O 1
ATOM 1894 N N . SER A 1 245 ? -8.914 2.455 -18.078 1 91.44 245 SER A N 1
ATOM 1895 C CA . SER A 1 245 ? -9.328 2.285 -19.469 1 91.44 245 SER A CA 1
ATOM 1896 C C . SER A 1 245 ? -10.625 1.484 -19.547 1 91.44 245 SER A C 1
ATOM 1898 O O . SER A 1 245 ? -10.953 0.715 -18.641 1 91.44 245 SER A O 1
ATOM 1900 N N . TRP A 1 246 ? -11.25 1.688 -20.625 1 95.19 246 TRP A N 1
ATOM 1901 C CA . TRP A 1 246 ? -12.477 0.949 -20.875 1 95.19 246 TRP A CA 1
ATOM 1902 C C . TRP A 1 246 ? -12.203 -0.547 -20.984 1 95.19 246 TRP A C 1
ATOM 1904 O O . TRP A 1 246 ? -12.93 -1.363 -20.422 1 95.19 246 TRP A O 1
ATOM 1914 N N . LEU A 1 247 ? -11.133 -0.922 -21.719 1 94.56 247 LEU A N 1
ATOM 1915 C CA . LEU A 1 247 ? -10.781 -2.328 -21.891 1 94.56 247 LEU A CA 1
ATOM 1916 C C . LEU A 1 247 ? -10.43 -2.967 -20.547 1 94.56 247 LEU A C 1
ATOM 1918 O O . LEU A 1 247 ? -10.844 -4.098 -20.281 1 94.56 247 LEU A O 1
ATOM 1922 N N . GLY A 1 248 ? -9.664 -2.238 -19.766 1 95.12 248 GLY A N 1
ATOM 1923 C CA . GLY A 1 248 ? -9.297 -2.738 -18.453 1 95.12 248 GLY A CA 1
ATOM 1924 C C . GLY A 1 248 ? -10.492 -3 -17.562 1 95.12 248 GLY A C 1
ATOM 1925 O O . GLY A 1 248 ? -10.555 -4.031 -16.891 1 95.12 248 GLY A O 1
ATOM 1926 N N . ALA A 1 249 ? -11.438 -2.133 -17.609 1 95.81 249 ALA A N 1
ATOM 1927 C CA . ALA A 1 249 ? -12.609 -2.24 -16.75 1 95.81 249 ALA A CA 1
ATOM 1928 C C . ALA A 1 249 ? -13.641 -3.189 -17.344 1 95.81 249 ALA A C 1
ATOM 1930 O O . ALA A 1 249 ? -13.977 -4.211 -16.734 1 95.81 249 ALA A O 1
ATOM 1931 N N . GLU A 1 250 ? -13.992 -3.014 -18.578 1 97.12 250 GLU A N 1
ATOM 1932 C CA . GLU A 1 250 ? -15.18 -3.641 -19.141 1 97.12 250 GLU A CA 1
ATOM 1933 C C . GLU A 1 250 ? -14.852 -5.004 -19.75 1 97.12 250 GLU A C 1
ATOM 1935 O O . GLU A 1 250 ? -15.75 -5.785 -20.062 1 97.12 250 GLU A O 1
ATOM 1940 N N . VAL A 1 251 ? -13.547 -5.285 -19.844 1 96 251 VAL A N 1
ATOM 1941 C CA . VAL A 1 251 ? -13.18 -6.59 -20.391 1 96 251 VAL A CA 1
ATOM 1942 C C . VAL A 1 251 ? -12.438 -7.402 -19.328 1 96 251 VAL A C 1
ATOM 1944 O O . VAL A 1 251 ? -12.961 -8.406 -18.828 1 96 251 VAL A O 1
ATOM 1947 N N . TYR A 1 252 ? -11.367 -6.922 -18.891 1 96.62 252 TYR A N 1
ATOM 1948 C CA . TYR A 1 252 ? -10.531 -7.723 -18.016 1 96.62 252 TYR A CA 1
ATOM 1949 C C . TYR A 1 252 ? -11.141 -7.797 -16.609 1 96.62 252 TYR A C 1
ATOM 1951 O O . TYR A 1 252 ? -11.422 -8.891 -16.109 1 96.62 252 TYR A O 1
ATOM 1959 N N . SER A 1 253 ? -11.375 -6.625 -15.969 1 97.5 253 SER A N 1
ATOM 1960 C CA . SER A 1 253 ? -11.953 -6.613 -14.625 1 97.5 253 SER A CA 1
ATOM 1961 C C . SER A 1 253 ? -13.312 -7.312 -14.602 1 97.5 253 SER A C 1
ATOM 1963 O O . SER A 1 253 ? -13.602 -8.07 -13.68 1 97.5 253 SER A O 1
ATOM 1965 N N . LYS A 1 254 ? -14.117 -7.074 -15.594 1 97.88 254 LYS A N 1
ATOM 1966 C CA . LYS A 1 254 ? -15.445 -7.672 -15.688 1 97.88 254 LYS A CA 1
ATOM 1967 C C . LYS A 1 254 ? -15.359 -9.188 -15.852 1 97.88 254 LYS A C 1
ATOM 1969 O O . LYS A 1 254 ? -16.109 -9.93 -15.211 1 97.88 254 LYS A O 1
ATOM 1974 N N . ALA A 1 255 ? -14.438 -9.664 -16.719 1 97.12 255 ALA A N 1
ATOM 1975 C CA . ALA A 1 255 ? -14.266 -11.102 -16.922 1 97.12 255 ALA A CA 1
ATOM 1976 C C . ALA A 1 255 ? -13.828 -11.797 -15.641 1 97.12 255 ALA A C 1
ATOM 1978 O O . ALA A 1 255 ? -14.312 -12.883 -15.32 1 97.12 255 ALA A O 1
ATOM 1979 N N . MET A 1 256 ? -12.914 -11.203 -14.922 1 97.56 256 MET A N 1
ATOM 1980 C CA . MET A 1 256 ? -12.453 -11.766 -13.656 1 97.56 256 MET A CA 1
ATOM 1981 C C . MET A 1 256 ? -13.562 -11.758 -12.617 1 97.56 256 MET A C 1
ATOM 1983 O O . MET A 1 256 ? -13.719 -12.719 -11.859 1 97.56 256 MET A O 1
ATOM 1987 N N . GLY A 1 257 ? -14.344 -10.625 -12.594 1 98.06 257 GLY A N 1
ATOM 1988 C CA . GLY A 1 257 ? -15.516 -10.586 -11.727 1 98.06 257 GLY A CA 1
ATOM 1989 C C . GLY A 1 257 ? -16.516 -11.688 -12.023 1 98.06 257 GLY A C 1
ATOM 1990 O O . GLY A 1 257 ? -17.047 -12.32 -11.109 1 98.06 257 GLY A O 1
ATOM 1991 N N . LYS A 1 258 ? -16.734 -11.945 -13.289 1 98 258 LYS A N 1
ATOM 1992 C CA . LYS A 1 258 ? -17.672 -12.992 -13.711 1 98 258 LYS A CA 1
ATOM 1993 C C . LYS A 1 258 ? -17.172 -14.367 -13.266 1 98 258 LYS A C 1
ATOM 1995 O O . LYS A 1 258 ? -17.969 -15.195 -12.812 1 98 258 LYS A O 1
ATOM 2000 N N . SER A 1 259 ? -15.914 -14.594 -13.445 1 97.62 259 SER A N 1
ATOM 2001 C CA . SER A 1 259 ? -15.336 -15.867 -13.031 1 97.62 259 SER A CA 1
ATOM 2002 C C . SER A 1 259 ? -15.508 -16.094 -11.531 1 97.62 259 SER A C 1
ATOM 2004 O O . SER A 1 259 ? -15.805 -17.203 -11.094 1 97.62 259 SER A O 1
ATOM 2006 N N . LEU A 1 260 ? -15.328 -15.078 -10.75 1 98.38 260 LEU A N 1
ATOM 2007 C CA . LEU A 1 260 ? -15.461 -15.18 -9.297 1 98.38 260 LEU A CA 1
ATOM 2008 C C . LEU A 1 260 ? -16.906 -15.414 -8.898 1 98.38 260 LEU A C 1
ATOM 2010 O O . LEU A 1 260 ? -17.188 -16.188 -7.973 1 98.38 260 LEU A O 1
ATOM 2014 N N . LYS A 1 261 ? -17.797 -14.758 -9.547 1 98.31 261 LYS A N 1
ATOM 2015 C CA . LYS A 1 261 ? -19.203 -15 -9.289 1 98.31 261 LYS A CA 1
ATOM 2016 C C . LYS A 1 261 ? -19.578 -16.438 -9.602 1 98.31 261 LYS A C 1
ATOM 2018 O O . LYS A 1 261 ? -20.391 -17.047 -8.891 1 98.31 261 LYS A O 1
ATOM 2023 N N . GLY A 1 262 ? -19.016 -16.938 -10.734 1 98.19 262 GLY A N 1
ATOM 2024 C CA . GLY A 1 262 ? -19.219 -18.344 -11.031 1 98.19 262 GLY A CA 1
ATOM 2025 C C . GLY A 1 262 ? -18.75 -19.266 -9.914 1 98.19 262 GLY A C 1
ATOM 2026 O O . GLY A 1 262 ? -19.453 -20.219 -9.562 1 98.19 262 GLY A O 1
ATOM 2027 N N . LEU A 1 263 ? -17.625 -18.922 -9.391 1 98 263 LEU A N 1
ATOM 2028 C CA . LEU A 1 263 ? -17.094 -19.703 -8.273 1 98 263 LEU A CA 1
ATOM 2029 C C . LEU A 1 263 ? -18.016 -19.625 -7.07 1 98 263 LEU A C 1
ATOM 2031 O O . LEU A 1 263 ? -18.234 -20.625 -6.387 1 98 263 LEU A O 1
ATOM 2035 N N . PHE A 1 264 ? -18.5 -18.438 -6.73 1 97.94 264 PHE A N 1
ATOM 2036 C CA . PHE A 1 264 ? -19.469 -18.234 -5.652 1 97.94 264 PHE A CA 1
ATOM 2037 C C . PHE A 1 264 ? -20.688 -19.125 -5.848 1 97.94 264 PHE A C 1
ATOM 2039 O O . PHE A 1 264 ? -21.125 -19.812 -4.914 1 97.94 264 PHE A O 1
ATOM 2046 N N . GLU A 1 265 ? -21.203 -19.188 -7.102 1 98.19 265 GLU A N 1
ATOM 2047 C CA . GLU A 1 265 ? -22.391 -19.984 -7.387 1 98.19 265 GLU A CA 1
ATOM 2048 C C . GLU A 1 265 ? -22.125 -21.484 -7.23 1 98.19 265 GLU A C 1
ATOM 2050 O O . GLU A 1 265 ? -22.969 -22.219 -6.742 1 98.19 265 GLU A O 1
ATOM 2055 N N . ASP A 1 266 ? -20.953 -21.859 -7.629 1 97.56 266 ASP A N 1
ATOM 2056 C CA . ASP A 1 266 ? -20.578 -23.25 -7.492 1 97.56 266 ASP A CA 1
ATOM 2057 C C . ASP A 1 266 ? -20.531 -23.672 -6.023 1 97.56 266 ASP A C 1
ATOM 2059 O O . ASP A 1 266 ? -20.719 -24.844 -5.703 1 97.56 266 ASP A O 1
ATOM 2063 N N . GLN A 1 267 ? -20.266 -22.672 -5.129 1 98 267 GLN A N 1
ATOM 2064 C CA . GLN A 1 267 ? -20.109 -22.969 -3.707 1 98 267 GLN A CA 1
ATOM 2065 C C . GLN A 1 267 ? -21.25 -22.359 -2.893 1 98 267 GLN A C 1
ATOM 2067 O O . GLN A 1 267 ? -21.109 -22.172 -1.681 1 98 267 GLN A O 1
ATOM 2072 N N . TYR A 1 268 ? -22.344 -22.047 -3.51 1 97.38 268 TYR A N 1
ATOM 2073 C CA . TYR A 1 268 ? -23.438 -21.25 -2.951 1 97.38 268 TYR A CA 1
ATOM 2074 C C . TYR A 1 268 ? -23.984 -21.906 -1.684 1 97.38 268 TYR A C 1
ATOM 2076 O O . TYR A 1 268 ? -24.266 -21.219 -0.698 1 97.38 268 TYR A O 1
ATOM 2084 N N . GLU A 1 269 ? -24.141 -23.188 -1.666 1 96.25 269 GLU A N 1
ATOM 2085 C CA . GLU A 1 269 ? -24.781 -23.906 -0.568 1 96.25 269 GLU A CA 1
ATOM 2086 C C . GLU A 1 269 ? -24.047 -23.672 0.748 1 96.25 269 GLU A C 1
ATOM 2088 O O . GLU A 1 269 ? -24.672 -23.578 1.809 1 96.25 269 GLU A O 1
ATOM 2093 N N . VAL A 1 270 ? -22.75 -23.547 0.628 1 96.81 270 VAL A N 1
ATOM 2094 C CA . VAL A 1 270 ? -21.938 -23.344 1.829 1 96.81 270 VAL A CA 1
ATOM 2095 C C . VAL A 1 270 ? -21.828 -21.859 2.139 1 96.81 270 VAL A C 1
ATOM 2097 O O . VAL A 1 270 ? -22.016 -21.438 3.281 1 96.81 270 VAL A O 1
ATOM 2100 N N . LEU A 1 271 ? -21.609 -21.016 1.151 1 97.25 271 LEU A N 1
ATOM 2101 C CA . LEU A 1 271 ? -21.281 -19.594 1.331 1 97.25 271 LEU A CA 1
ATOM 2102 C C . LEU A 1 271 ? -22.516 -18.812 1.741 1 97.25 271 LEU A C 1
ATOM 2104 O O . LEU A 1 271 ? -22.422 -17.844 2.506 1 97.25 271 LEU A O 1
ATOM 2108 N N . ALA A 1 272 ? -23.656 -19.188 1.289 1 95.5 272 ALA A N 1
ATOM 2109 C CA . ALA A 1 272 ? -24.875 -18.438 1.558 1 95.5 272 ALA A CA 1
ATOM 2110 C C . ALA A 1 272 ? -25.234 -18.5 3.039 1 95.5 272 ALA A C 1
ATOM 2112 O O . ALA A 1 272 ? -26.047 -17.703 3.52 1 95.5 272 ALA A O 1
ATOM 2113 N N . ASN A 1 273 ? -24.656 -19.391 3.75 1 93.88 273 ASN A N 1
ATOM 2114 C CA . ASN A 1 273 ? -24.969 -19.578 5.164 1 93.88 273 ASN A CA 1
ATOM 2115 C C . ASN A 1 273 ? -24.141 -18.656 6.047 1 93.88 273 ASN A C 1
ATOM 2117 O O . ASN A 1 273 ? -24.344 -18.594 7.262 1 93.88 273 ASN A O 1
ATOM 2121 N N . ASP A 1 274 ? -23.188 -18 5.539 1 94.5 274 ASP A N 1
ATOM 2122 C CA . ASP A 1 274 ? -22.406 -17.031 6.301 1 94.5 274 ASP A CA 1
ATOM 2123 C C . ASP A 1 274 ? -23.141 -15.695 6.426 1 94.5 274 ASP A C 1
ATOM 2125 O O . ASP A 1 274 ? -23.438 -15.047 5.418 1 94.5 274 ASP A O 1
ATOM 2129 N N . PRO A 1 275 ? -23.406 -15.234 7.602 1 93.81 275 PRO A N 1
ATOM 2130 C CA . PRO A 1 275 ? -24.172 -14 7.793 1 93.81 275 PRO A CA 1
ATOM 2131 C C . PRO A 1 275 ? -23.422 -12.766 7.281 1 93.81 275 PRO A C 1
ATOM 2133 O O . PRO A 1 275 ? -24.047 -11.719 7.07 1 93.81 275 PRO A O 1
ATOM 2136 N N . LYS A 1 276 ? -22.172 -12.859 7.031 1 93.88 276 LYS A N 1
ATOM 2137 C CA . LYS A 1 276 ? -21.391 -11.734 6.523 1 93.88 276 LYS A CA 1
ATOM 2138 C C . LYS A 1 276 ? -21.641 -11.523 5.035 1 93.88 276 LYS A C 1
ATOM 2140 O O . LYS A 1 276 ? -21.281 -10.477 4.484 1 93.88 276 LYS A O 1
ATOM 2145 N N . ILE A 1 277 ? -22.297 -12.5 4.438 1 96 277 ILE A N 1
ATOM 2146 C CA . ILE A 1 277 ? -22.422 -12.469 2.984 1 96 277 ILE A CA 1
ATOM 2147 C C . ILE A 1 277 ? -23.828 -12 2.6 1 96 277 ILE A C 1
ATOM 2149 O O . ILE A 1 277 ? -24.812 -12.609 3.01 1 96 277 ILE A O 1
ATOM 2153 N N . ASP A 1 278 ? -23.922 -10.914 1.882 1 96.44 278 ASP A N 1
ATOM 2154 C CA . ASP A 1 278 ? -25.125 -10.484 1.196 1 96.44 278 ASP A CA 1
ATOM 2155 C C . ASP A 1 278 ? -25.203 -11.07 -0.215 1 96.44 278 ASP A C 1
ATOM 2157 O O . ASP A 1 278 ? -24.594 -10.523 -1.145 1 96.44 278 ASP A O 1
ATOM 2161 N N . VAL A 1 279 ? -25.984 -12.094 -0.353 1 97.56 279 VAL A N 1
ATOM 2162 C CA . VAL A 1 279 ? -26.031 -12.883 -1.581 1 97.56 279 VAL A CA 1
ATOM 2163 C C . VAL A 1 279 ? -26.422 -11.984 -2.756 1 97.56 279 VAL A C 1
ATOM 2165 O O . VAL A 1 279 ? -25.828 -12.078 -3.836 1 97.56 279 VAL A O 1
ATOM 2168 N N . GLU A 1 280 ? -27.359 -11.125 -2.578 1 97.5 280 GLU A N 1
ATOM 2169 C CA . GLU A 1 280 ? -27.828 -10.25 -3.654 1 97.5 280 GLU A CA 1
ATOM 2170 C C . GLU A 1 280 ? -26.734 -9.281 -4.09 1 97.5 280 GLU A C 1
ATOM 2172 O O . GLU A 1 280 ? -26.562 -9.023 -5.285 1 97.5 280 GLU A O 1
ATOM 2177 N N . LEU A 1 281 ? -26.031 -8.766 -3.1 1 96.81 281 LEU A N 1
ATOM 2178 C CA . LEU A 1 281 ? -24.953 -7.852 -3.404 1 96.81 281 LEU A CA 1
ATOM 2179 C C . LEU A 1 281 ? -23.844 -8.555 -4.195 1 96.81 281 LEU A C 1
ATOM 2181 O O . LEU A 1 281 ? -23.297 -7.984 -5.141 1 96.81 281 LEU A O 1
ATOM 2185 N N . VAL A 1 282 ? -23.516 -9.75 -3.814 1 97.88 282 VAL A N 1
ATOM 2186 C CA . VAL A 1 282 ? -22.484 -10.523 -4.492 1 97.88 282 VAL A CA 1
ATOM 2187 C C . VAL A 1 282 ? -22.906 -10.805 -5.934 1 97.88 282 VAL A C 1
ATOM 2189 O O . VAL A 1 282 ? -22.109 -10.641 -6.863 1 97.88 282 VAL A O 1
ATOM 2192 N N . ARG A 1 283 ? -24.141 -11.148 -6.141 1 98.06 283 ARG A N 1
ATOM 2193 C CA . ARG A 1 283 ? -24.656 -11.5 -7.461 1 98.06 283 ARG A CA 1
ATOM 2194 C C . ARG A 1 283 ? -24.719 -10.273 -8.367 1 98.06 283 ARG A C 1
ATOM 2196 O O . ARG A 1 283 ? -24.625 -10.391 -9.586 1 98.06 283 ARG A O 1
ATOM 2203 N N . LYS A 1 284 ? -24.797 -9.102 -7.762 1 97.88 284 LYS A N 1
ATOM 2204 C CA . LYS A 1 284 ? -24.891 -7.863 -8.531 1 97.88 284 LYS A CA 1
ATOM 2205 C C . LYS A 1 284 ? -23.5 -7.328 -8.891 1 97.88 284 LYS A C 1
ATOM 2207 O O . LYS A 1 284 ? -23.375 -6.438 -9.727 1 97.88 284 LYS A O 1
ATOM 2212 N N . SER A 1 285 ? -22.484 -7.867 -8.266 1 97.69 285 SER A N 1
ATOM 2213 C CA . SER A 1 285 ? -21.141 -7.398 -8.555 1 97.69 285 SER A CA 1
ATOM 2214 C C . SER A 1 285 ? -20.781 -7.586 -10.023 1 97.69 285 SER A C 1
ATOM 2216 O O . SER A 1 285 ? -21.156 -8.594 -10.633 1 97.69 285 SER A O 1
ATOM 2218 N N . LYS A 1 286 ? -20.109 -6.598 -10.586 1 97.56 286 LYS A N 1
ATOM 2219 C CA . LYS A 1 286 ? -19.766 -6.609 -12.008 1 97.56 286 LYS A CA 1
ATOM 2220 C C . LYS A 1 286 ? -18.25 -6.754 -12.211 1 97.56 286 LYS A C 1
ATOM 2222 O O . LYS A 1 286 ? -17.812 -7.5 -13.078 1 97.56 286 LYS A O 1
ATOM 2227 N N . TYR A 1 287 ? -17.516 -6.043 -11.5 1 98.06 287 TYR A N 1
ATOM 2228 C CA . TYR A 1 287 ? -16.062 -6 -11.609 1 98.06 287 TYR A CA 1
ATOM 2229 C C . TYR A 1 287 ? -15.398 -6.762 -10.469 1 98.06 287 TYR A C 1
ATOM 2231 O O . TYR A 1 287 ? -16.047 -7.051 -9.453 1 98.06 287 TYR A O 1
ATOM 2239 N N . ILE A 1 288 ? -14.164 -7.066 -10.625 1 98.31 288 ILE A N 1
ATOM 2240 C CA . ILE A 1 288 ? -13.453 -7.871 -9.633 1 98.31 288 ILE A CA 1
ATOM 2241 C C . ILE A 1 288 ? -13.438 -7.148 -8.289 1 98.31 288 ILE A C 1
ATOM 2243 O O . ILE A 1 288 ? -13.578 -7.777 -7.242 1 98.31 288 ILE A O 1
ATOM 2247 N N . TRP A 1 289 ? -13.273 -5.84 -8.281 1 97.75 289 TRP A N 1
ATOM 2248 C CA . TRP A 1 289 ? -13.18 -5.121 -7.012 1 97.75 289 TRP A CA 1
ATOM 2249 C C . TRP A 1 289 ? -14.523 -5.121 -6.289 1 97.75 289 TRP A C 1
ATOM 2251 O O . TRP A 1 289 ? -14.57 -5.082 -5.055 1 97.75 289 TRP A O 1
ATOM 2261 N N . GLU A 1 290 ? -15.656 -5.145 -7.02 1 98.06 290 GLU A N 1
ATOM 2262 C CA . GLU A 1 290 ? -16.969 -5.211 -6.395 1 98.06 290 GLU A CA 1
ATOM 2263 C C . GLU A 1 290 ? -17.188 -6.555 -5.711 1 98.06 290 GLU A C 1
ATOM 2265 O O . GLU A 1 290 ? -17.734 -6.613 -4.605 1 98.06 290 GLU A O 1
ATOM 2270 N N . PHE A 1 291 ? -16.75 -7.629 -6.391 1 98.38 291 PHE A N 1
ATOM 2271 C CA . PHE A 1 291 ? -16.828 -8.945 -5.766 1 98.38 291 PHE A CA 1
ATOM 2272 C C . PHE A 1 291 ? -15.977 -8.984 -4.5 1 98.38 291 PHE A C 1
ATOM 2274 O O . PHE A 1 291 ? -16.422 -9.5 -3.469 1 98.38 291 PHE A O 1
ATOM 2281 N N . ASP A 1 292 ? -14.758 -8.461 -4.598 1 98.5 292 ASP A N 1
ATOM 2282 C CA . ASP A 1 292 ? -13.859 -8.445 -3.447 1 98.5 292 ASP A CA 1
ATOM 2283 C C . ASP A 1 292 ? -14.438 -7.598 -2.316 1 98.5 292 ASP A C 1
ATOM 2285 O O . ASP A 1 292 ? -14.305 -7.945 -1.142 1 98.5 292 ASP A O 1
ATOM 2289 N N . ARG A 1 293 ? -15.023 -6.52 -2.697 1 97.44 293 ARG A N 1
ATOM 2290 C CA . ARG A 1 293 ? -15.664 -5.66 -1.71 1 97.44 293 ARG A CA 1
ATOM 2291 C C . ARG A 1 293 ? -16.812 -6.383 -1.021 1 97.44 293 ARG A C 1
ATOM 2293 O O . ARG A 1 293 ? -16.969 -6.312 0.201 1 97.44 293 ARG A O 1
ATOM 2300 N N . ASP A 1 294 ? -17.609 -7.137 -1.778 1 97.06 294 ASP A N 1
ATOM 2301 C CA . ASP A 1 294 ? -18.891 -7.629 -1.301 1 97.06 294 ASP A CA 1
ATOM 2302 C C . ASP A 1 294 ? -18.766 -9.023 -0.704 1 97.06 294 ASP A C 1
ATOM 2304 O O . ASP A 1 294 ? -19.625 -9.461 0.065 1 97.06 294 ASP A O 1
ATOM 2308 N N . LEU A 1 295 ? -17.641 -9.68 -0.994 1 97.81 295 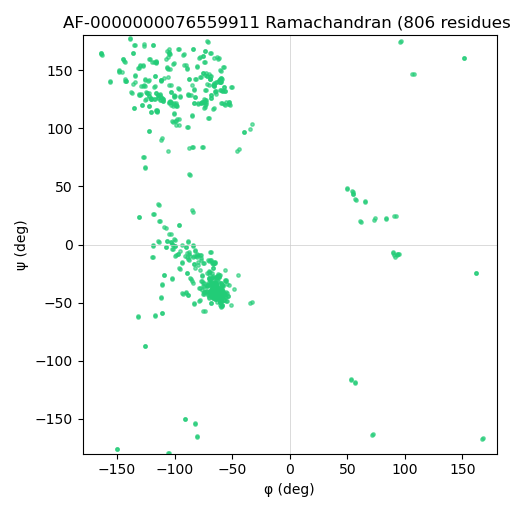LEU A N 1
ATOM 2309 C CA . LEU A 1 295 ? -17.5 -11.023 -0.46 1 97.81 295 LEU A CA 1
ATOM 2310 C C . LEU A 1 295 ? -16.141 -11.211 0.202 1 97.81 295 LEU A C 1
ATOM 2312 O O . LEU A 1 295 ? -16.062 -11.438 1.41 1 97.81 295 LEU A O 1
ATOM 2316 N N . THR A 1 296 ? -15.07 -11.086 -0.552 1 97.88 296 THR A N 1
ATOM 2317 C CA . THR A 1 296 ? -13.734 -11.438 -0.075 1 97.88 296 THR A CA 1
ATOM 2318 C C . THR A 1 296 ? -13.375 -10.617 1.162 1 97.88 296 THR A C 1
ATOM 2320 O O . THR A 1 296 ? -12.969 -11.18 2.186 1 97.88 296 THR A O 1
ATOM 2323 N N . SER A 1 297 ? -13.523 -9.289 1.039 1 97.19 297 SER A N 1
ATOM 2324 C CA . SER A 1 297 ? -13.164 -8.422 2.154 1 97.19 297 SER A CA 1
ATOM 2325 C C . SER A 1 297 ? -14.008 -8.727 3.389 1 97.19 297 SER A C 1
ATOM 2327 O O . SER A 1 297 ? -13.484 -8.797 4.504 1 97.19 297 SER A O 1
ATOM 2329 N N . ARG A 1 298 ? -15.258 -9.008 3.197 1 95.69 298 ARG A N 1
ATOM 2330 C CA . ARG A 1 298 ? -16.172 -9.258 4.301 1 95.69 298 ARG A CA 1
ATOM 2331 C C . ARG A 1 298 ? -15.867 -10.586 4.984 1 95.69 298 ARG A C 1
ATOM 2333 O O . ARG A 1 298 ? -15.742 -10.641 6.211 1 95.69 298 ARG A O 1
ATOM 2340 N N . VAL A 1 299 ? -15.664 -11.57 4.223 1 96.56 299 VAL A N 1
ATOM 2341 C CA . VAL A 1 299 ? -15.453 -12.914 4.746 1 96.56 299 VAL A CA 1
ATOM 2342 C C . VAL A 1 299 ? -14.125 -12.977 5.496 1 96.56 299 VAL A C 1
ATOM 2344 O O . VAL A 1 299 ? -14.016 -13.672 6.512 1 96.56 299 VAL A O 1
ATOM 2347 N N . PHE A 1 300 ? -13.188 -12.25 5.059 1 96.88 300 PHE A N 1
ATOM 2348 C CA . PHE A 1 300 ? -11.859 -12.367 5.648 1 96.88 300 PHE A CA 1
ATOM 2349 C C . PHE A 1 300 ? -11.602 -11.219 6.621 1 96.88 300 PHE A C 1
ATOM 2351 O O . PHE A 1 300 ? -10.484 -11.078 7.133 1 96.88 300 PHE A O 1
ATOM 2358 N N . GLY A 1 301 ? -12.531 -10.312 6.812 1 95.62 301 GLY A N 1
ATOM 2359 C CA . GLY A 1 301 ? -12.508 -9.383 7.926 1 95.62 301 GLY A CA 1
ATOM 2360 C C . GLY A 1 301 ? -11.812 -8.078 7.594 1 95.62 301 GLY A C 1
ATOM 2361 O O . GLY A 1 301 ? -11.305 -7.391 8.492 1 95.62 301 GLY A O 1
ATOM 2362 N N . TYR A 1 302 ? -11.758 -7.707 6.359 1 96.81 302 TYR A N 1
ATOM 2363 C CA . TYR A 1 302 ? -11.203 -6.406 5.984 1 96.81 302 TYR A CA 1
ATOM 2364 C C . TYR A 1 302 ? -12.281 -5.328 6.016 1 96.81 302 TYR A C 1
ATOM 2366 O O . TYR A 1 302 ? -13.422 -5.57 5.621 1 96.81 302 TYR A O 1
ATOM 2374 N N . ALA A 1 303 ? -11.891 -4.133 6.461 1 96.12 303 ALA A N 1
ATOM 2375 C CA . ALA A 1 303 ? -12.836 -3.023 6.531 1 96.12 303 ALA A CA 1
ATOM 2376 C C . ALA A 1 303 ? -13.203 -2.525 5.137 1 96.12 303 ALA A C 1
ATOM 2378 O O . ALA A 1 303 ? -14.32 -2.064 4.91 1 96.12 303 ALA A O 1
ATOM 2379 N N . THR A 1 304 ? -12.242 -2.607 4.246 1 97.69 304 THR A N 1
ATOM 2380 C CA . THR A 1 304 ? -12.445 -2.125 2.885 1 97.69 304 THR A CA 1
ATOM 2381 C C . THR A 1 304 ? -11.703 -3.002 1.882 1 97.69 304 THR A C 1
ATOM 2383 O O . THR A 1 304 ? -10.773 -3.723 2.248 1 97.69 304 THR A O 1
ATOM 2386 N N . VAL A 1 305 ? -12.141 -2.926 0.641 1 97.75 305 VAL A N 1
ATOM 2387 C CA . VAL A 1 305 ? -11.445 -3.643 -0.425 1 97.75 305 VAL A CA 1
ATOM 2388 C C . VAL A 1 305 ? -10.047 -3.064 -0.612 1 97.75 305 VAL A C 1
ATOM 2390 O O . VAL A 1 305 ? -9.102 -3.795 -0.921 1 97.75 305 VAL A O 1
ATOM 2393 N N . GLY A 1 306 ? -9.883 -1.769 -0.376 1 97.56 306 GLY A N 1
ATOM 2394 C CA . GLY A 1 306 ? -8.57 -1.156 -0.42 1 97.56 306 GLY A CA 1
ATOM 2395 C C . GLY A 1 306 ? -7.609 -1.731 0.605 1 97.56 306 GLY A C 1
ATOM 2396 O O . GLY A 1 306 ? -6.453 -2.027 0.286 1 97.56 306 GLY A O 1
ATOM 2397 N N . ALA A 1 307 ? -8.094 -1.859 1.815 1 97.94 307 ALA A N 1
ATOM 2398 C CA . ALA A 1 307 ? -7.27 -2.447 2.869 1 97.94 307 ALA A CA 1
ATOM 2399 C C . ALA A 1 307 ? -6.844 -3.867 2.506 1 97.94 307 ALA A C 1
ATOM 2401 O O . ALA A 1 307 ? -5.699 -4.262 2.75 1 97.94 307 ALA A O 1
ATOM 2402 N N . TYR A 1 308 ? -7.824 -4.602 1.904 1 98.5 308 TYR A N 1
ATOM 2403 C CA . TYR A 1 308 ? -7.527 -5.949 1.43 1 98.5 308 TYR A CA 1
ATOM 2404 C C . TYR A 1 308 ? -6.43 -5.922 0.372 1 98.5 308 TYR A C 1
ATOM 2406 O O . TYR A 1 308 ? -5.449 -6.664 0.466 1 98.5 308 TYR A O 1
ATOM 2414 N N . TYR A 1 309 ? -6.535 -5.094 -0.61 1 98.31 309 TYR A N 1
ATOM 2415 C CA . TYR A 1 309 ? -5.574 -5.035 -1.705 1 98.31 309 TYR A CA 1
ATOM 2416 C C . TYR A 1 309 ? -4.191 -4.645 -1.198 1 98.31 309 TYR A C 1
ATOM 2418 O O . TYR A 1 309 ? -3.182 -5.215 -1.616 1 98.31 309 TYR A O 1
ATOM 2426 N N . ARG A 1 310 ? -4.125 -3.705 -0.323 1 97.81 310 ARG A N 1
ATOM 2427 C CA . ARG A 1 310 ? -2.84 -3.254 0.198 1 97.81 310 ARG A CA 1
ATOM 2428 C C . ARG A 1 310 ? -2.178 -4.34 1.037 1 97.81 310 ARG A C 1
ATOM 2430 O O . ARG A 1 310 ? -0.965 -4.543 0.955 1 97.81 310 ARG A O 1
ATOM 2437 N N . ASP A 1 311 ? -2.971 -5.059 1.787 1 98.12 311 ASP A N 1
ATOM 2438 C CA . ASP A 1 311 ? -2.439 -6.145 2.604 1 98.12 311 ASP A CA 1
ATOM 2439 C C . ASP A 1 311 ? -2.01 -7.324 1.735 1 98.12 311 ASP A C 1
ATOM 2441 O O . ASP A 1 311 ? -1.031 -8.008 2.047 1 98.12 311 ASP A O 1
ATOM 2445 N N . ALA A 1 312 ? -2.73 -7.543 0.688 1 98.62 312 ALA A N 1
ATOM 2446 C CA . ALA A 1 312 ? -2.533 -8.727 -0.14 1 98.62 312 ALA A CA 1
ATOM 2447 C C . ALA A 1 312 ? -1.402 -8.516 -1.142 1 98.62 312 ALA A C 1
ATOM 2449 O O . ALA A 1 312 ? -0.909 -9.477 -1.742 1 98.62 312 ALA A O 1
ATOM 2450 N N . SER A 1 313 ? -1.011 -7.312 -1.37 1 98.5 313 SER A N 1
ATOM 2451 C CA . SER A 1 313 ? 0.092 -7.035 -2.285 1 98.5 313 SER A CA 1
ATOM 2452 C C . SER A 1 313 ? 1.378 -7.711 -1.823 1 98.5 313 SER A C 1
ATOM 2454 O O . SER A 1 313 ? 1.664 -7.762 -0.625 1 98.5 313 SER A O 1
ATOM 2456 N N . SER A 1 314 ? 2.156 -8.188 -2.748 1 98.75 314 SER A N 1
ATOM 2457 C CA . SER A 1 314 ? 3.34 -8.961 -2.389 1 98.75 314 SER A CA 1
ATOM 2458 C C . SER A 1 314 ? 4.613 -8.148 -2.609 1 98.75 314 SER A C 1
ATOM 2460 O O . SER A 1 314 ? 5.719 -8.648 -2.395 1 98.75 314 SER A O 1
ATOM 2462 N N . VAL A 1 315 ? 4.504 -6.938 -3.006 1 98.31 315 VAL A N 1
ATOM 2463 C CA . VAL A 1 315 ? 5.645 -6.109 -3.391 1 98.31 315 VAL A CA 1
ATOM 2464 C C . VAL A 1 315 ? 6.602 -5.973 -2.209 1 98.31 315 VAL A C 1
ATOM 2466 O O . VAL A 1 315 ? 7.816 -6.133 -2.365 1 98.31 315 VAL A O 1
ATOM 2469 N N . ASP A 1 316 ? 6.082 -5.727 -1.01 1 97.69 316 ASP A N 1
ATOM 2470 C CA . ASP A 1 316 ? 6.961 -5.578 0.149 1 97.69 316 ASP A CA 1
ATOM 2471 C C . ASP A 1 316 ? 7.469 -6.938 0.629 1 97.69 316 ASP A C 1
ATOM 2473 O O . ASP A 1 316 ? 8.578 -7.039 1.15 1 97.69 316 ASP A O 1
ATOM 2477 N N . ARG A 1 317 ? 6.648 -7.957 0.454 1 98.44 317 ARG A N 1
ATOM 2478 C CA . ARG A 1 317 ? 7.055 -9.297 0.859 1 98.44 317 ARG A CA 1
ATOM 2479 C C . ARG A 1 317 ? 8.242 -9.781 0.041 1 98.44 317 ARG A C 1
ATOM 2481 O O . ARG A 1 317 ? 9.055 -10.578 0.524 1 98.44 317 ARG A O 1
ATOM 2488 N N . LEU A 1 318 ? 8.344 -9.289 -1.167 1 98.75 318 LEU A N 1
ATOM 2489 C CA . LEU A 1 318 ? 9.469 -9.617 -2.035 1 98.75 318 LEU A CA 1
ATOM 2490 C C . LEU A 1 318 ? 10.789 -9.32 -1.337 1 98.75 318 LEU A C 1
ATOM 2492 O O . LEU A 1 318 ? 11.766 -10.055 -1.511 1 98.75 318 LEU A O 1
ATOM 2496 N N . LEU A 1 319 ? 10.844 -8.289 -0.5 1 98.25 319 LEU A N 1
ATOM 2497 C CA . LEU A 1 319 ? 12.062 -7.855 0.179 1 98.25 319 LEU A CA 1
ATOM 2498 C C . LEU A 1 319 ? 12.516 -8.898 1.192 1 98.25 319 LEU A C 1
ATOM 2500 O O . LEU A 1 319 ? 13.688 -8.914 1.594 1 98.25 319 LEU A O 1
ATOM 2504 N N . ASN A 1 320 ? 11.602 -9.875 1.579 1 98.25 320 ASN A N 1
ATOM 2505 C CA . ASN A 1 320 ? 11.891 -10.836 2.641 1 98.25 320 ASN A CA 1
ATOM 2506 C C . ASN A 1 320 ? 12.141 -12.234 2.082 1 98.25 320 ASN A C 1
ATOM 2508 O O . ASN A 1 320 ? 12.422 -13.164 2.834 1 98.25 320 ASN A O 1
ATOM 2512 N N . ILE A 1 321 ? 12.031 -12.391 0.785 1 98.62 321 ILE A N 1
ATOM 2513 C CA . ILE A 1 321 ? 12.281 -13.695 0.175 1 98.62 321 ILE A CA 1
ATOM 2514 C C . ILE A 1 321 ? 13.758 -14.062 0.334 1 98.62 321 ILE A C 1
ATOM 2516 O O . ILE A 1 321 ? 14.641 -13.227 0.126 1 98.62 321 ILE A O 1
ATOM 2520 N N . ARG A 1 322 ? 14.016 -15.359 0.698 1 98.25 322 ARG A N 1
ATOM 2521 C CA . ARG A 1 322 ? 15.383 -15.758 1.021 1 98.25 322 ARG A CA 1
ATOM 2522 C C . ARG A 1 322 ? 15.773 -17.031 0.269 1 98.25 322 ARG A C 1
ATOM 2524 O O . ARG A 1 322 ? 16.641 -17.781 0.721 1 98.25 322 ARG A O 1
ATOM 2531 N N . ILE A 1 323 ? 15.141 -17.312 -0.819 1 98.5 323 ILE A N 1
ATOM 2532 C CA . ILE A 1 323 ? 15.562 -18.344 -1.75 1 98.5 323 ILE A CA 1
ATOM 2533 C C . ILE A 1 323 ? 15.656 -17.766 -3.16 1 98.5 323 ILE A C 1
ATOM 2535 O O . ILE A 1 323 ? 14.961 -16.812 -3.488 1 98.5 323 ILE A O 1
ATOM 2539 N N . PRO A 1 324 ? 16.516 -18.375 -4.039 1 98.81 324 PRO A N 1
ATOM 2540 C CA . PRO A 1 324 ? 16.531 -17.906 -5.426 1 98.81 324 PRO A CA 1
ATOM 2541 C C . PRO A 1 324 ? 15.156 -17.891 -6.07 1 98.81 324 PRO A C 1
ATOM 2543 O O . PRO A 1 324 ? 14.469 -18.922 -6.074 1 98.81 324 PRO A O 1
ATOM 2546 N N . THR A 1 325 ? 14.773 -16.719 -6.535 1 98.94 325 THR A N 1
ATOM 2547 C CA . THR A 1 325 ? 13.445 -16.531 -7.105 1 98.94 325 THR A CA 1
ATOM 2548 C C . THR A 1 325 ? 13.523 -15.883 -8.477 1 98.94 325 THR A C 1
ATOM 2550 O O . THR A 1 325 ? 14.047 -14.773 -8.617 1 98.94 325 THR A O 1
ATOM 2553 N N . PHE A 1 326 ? 13.023 -16.594 -9.453 1 98.94 326 PHE A N 1
ATOM 2554 C CA . PHE A 1 326 ? 13.023 -16.172 -10.852 1 98.94 326 PHE A CA 1
ATOM 2555 C C . PHE A 1 326 ? 11.68 -15.57 -11.234 1 98.94 326 PHE A C 1
ATOM 2557 O O . PHE A 1 326 ? 10.648 -16.234 -11.156 1 98.94 326 PHE A O 1
ATOM 2564 N N . ILE A 1 327 ? 11.734 -14.281 -11.641 1 98.94 327 ILE A N 1
ATOM 2565 C CA . ILE A 1 327 ? 10.5 -13.555 -11.922 1 98.94 327 ILE A CA 1
ATOM 2566 C C . ILE A 1 327 ? 10.414 -13.25 -13.414 1 98.94 327 ILE A C 1
ATOM 2568 O O . ILE A 1 327 ? 11.367 -12.734 -14.008 1 98.94 327 ILE A O 1
ATOM 2572 N N . VAL A 1 328 ? 9.281 -13.586 -14.031 1 98.75 328 VAL A N 1
ATOM 2573 C CA . VAL A 1 328 ? 9.039 -13.305 -15.445 1 98.75 328 VAL A CA 1
ATOM 2574 C C . VAL A 1 328 ? 7.848 -12.359 -15.586 1 98.75 328 VAL A C 1
ATOM 2576 O O . VAL A 1 328 ? 6.766 -12.625 -15.062 1 98.75 328 VAL A O 1
ATOM 2579 N N . HIS A 1 329 ? 8.07 -11.273 -16.266 1 98.38 329 HIS A N 1
ATOM 2580 C CA . HIS A 1 329 ? 7.02 -10.266 -16.422 1 98.38 329 HIS A CA 1
ATOM 2581 C C . HIS A 1 329 ? 7.062 -9.633 -17.797 1 98.38 329 HIS A C 1
ATOM 2583 O O . HIS A 1 329 ? 8.141 -9.469 -18.375 1 98.38 329 HIS A O 1
ATOM 2589 N N . ALA A 1 330 ? 5.898 -9.344 -18.359 1 98.06 330 ALA A N 1
ATOM 2590 C CA . ALA A 1 330 ? 5.801 -8.578 -19.609 1 98.06 330 ALA A CA 1
ATOM 2591 C C . ALA A 1 330 ? 5.332 -7.152 -19.328 1 98.06 330 ALA A C 1
ATOM 2593 O O . ALA A 1 330 ? 4.395 -6.938 -18.547 1 98.06 330 ALA A O 1
ATOM 2594 N N . GLU A 1 331 ? 5.914 -6.191 -19.938 1 96.5 331 GLU A N 1
ATOM 2595 C CA . GLU A 1 331 ? 5.562 -4.789 -19.75 1 96.5 331 GLU A CA 1
ATOM 2596 C C . GLU A 1 331 ? 4.148 -4.496 -20.25 1 96.5 331 GLU A C 1
ATOM 2598 O O . GLU A 1 331 ? 3.451 -3.645 -19.688 1 96.5 331 GLU A O 1
ATOM 2603 N N . ASP A 1 332 ? 3.754 -5.191 -21.281 1 96.44 332 ASP A N 1
ATOM 2604 C CA . ASP A 1 332 ? 2.455 -4.898 -21.875 1 96.44 332 ASP A CA 1
ATOM 2605 C C . ASP A 1 332 ? 1.378 -5.836 -21.344 1 96.44 332 ASP A C 1
ATOM 2607 O O . ASP A 1 332 ? 0.366 -6.074 -22 1 96.44 332 ASP A O 1
ATOM 2611 N N . ASP A 1 333 ? 1.658 -6.531 -20.188 1 97.5 333 ASP A N 1
ATOM 2612 C CA . ASP A 1 333 ? 0.642 -7.328 -19.5 1 97.5 333 ASP A CA 1
ATOM 2613 C C . ASP A 1 333 ? -0.577 -6.477 -19.156 1 97.5 333 ASP A C 1
ATOM 2615 O O . ASP A 1 333 ? -0.465 -5.5 -18.406 1 97.5 333 ASP A O 1
ATOM 2619 N N . PRO A 1 334 ? -1.753 -6.82 -19.656 1 96.62 334 PRO A N 1
ATOM 2620 C CA . PRO A 1 334 ? -2.92 -5.965 -19.422 1 96.62 334 PRO A CA 1
ATOM 2621 C C . PRO A 1 334 ? -3.568 -6.207 -18.062 1 96.62 334 PRO A C 1
ATOM 2623 O O . PRO A 1 334 ? -4.48 -5.477 -17.656 1 96.62 334 PRO A O 1
ATOM 2626 N N . ILE A 1 335 ? -3.09 -7.207 -17.312 1 95.31 335 ILE A N 1
ATOM 2627 C CA . ILE A 1 335 ? -3.656 -7.551 -16.016 1 95.31 335 ILE A CA 1
ATOM 2628 C C . ILE A 1 335 ? -2.662 -7.199 -14.914 1 95.31 335 ILE A C 1
ATOM 2630 O O . ILE A 1 335 ? -2.98 -6.43 -14.008 1 95.31 335 ILE A O 1
ATOM 2634 N N . ALA A 1 336 ? -1.508 -7.789 -14.984 1 95.25 336 ALA A N 1
ATOM 2635 C CA . ALA A 1 336 ? -0.403 -7.383 -14.117 1 95.25 336 ALA A CA 1
ATOM 2636 C C . ALA A 1 336 ? 0.354 -6.203 -14.711 1 95.25 336 ALA A C 1
ATOM 2638 O O . ALA A 1 336 ? 1.469 -6.359 -15.219 1 95.25 336 ALA A O 1
ATOM 2639 N N . LEU A 1 337 ? -0.11 -5.074 -14.5 1 91.88 337 LEU A N 1
ATOM 2640 C CA . LEU A 1 337 ? 0.272 -3.885 -15.25 1 91.88 337 LEU A CA 1
ATOM 2641 C C . LEU A 1 337 ? 1.666 -3.412 -14.844 1 91.88 337 LEU A C 1
ATOM 2643 O O . LEU A 1 337 ? 2.109 -3.658 -13.719 1 91.88 337 LEU A O 1
ATOM 2647 N N . LYS A 1 338 ? 2.266 -2.684 -15.766 1 90.88 338 LYS A N 1
ATOM 2648 C CA . LYS A 1 338 ? 3.656 -2.254 -15.664 1 90.88 338 LYS A CA 1
ATOM 2649 C C . LYS A 1 338 ? 3.869 -1.375 -14.43 1 90.88 338 LYS A C 1
ATOM 2651 O O . LYS A 1 338 ? 4.938 -1.407 -13.812 1 90.88 338 LYS A O 1
ATOM 2656 N N . ASP A 1 339 ? 2.844 -0.683 -13.953 1 86.75 339 ASP A N 1
ATOM 2657 C CA . ASP A 1 339 ? 2.932 0.243 -12.828 1 86.75 339 ASP A CA 1
ATOM 2658 C C . ASP A 1 339 ? 3.236 -0.499 -11.531 1 86.75 339 ASP A C 1
ATOM 2660 O O . ASP A 1 339 ? 3.729 0.097 -10.57 1 86.75 339 ASP A O 1
ATOM 2664 N N . GLY A 1 340 ? 2.969 -1.737 -11.547 1 91.44 340 GLY A N 1
ATOM 2665 C CA . GLY A 1 340 ? 3.123 -2.506 -10.328 1 91.44 340 GLY A CA 1
ATOM 2666 C C . GLY A 1 340 ? 4.379 -3.355 -10.305 1 91.44 340 GLY A C 1
ATOM 2667 O O . GLY A 1 340 ? 4.629 -4.086 -9.344 1 91.44 340 GLY A O 1
ATOM 2668 N N . ILE A 1 341 ? 5.215 -3.277 -11.375 1 95 341 ILE A N 1
ATOM 2669 C CA . ILE A 1 341 ? 6.422 -4.094 -11.414 1 95 341 ILE A CA 1
ATOM 2670 C C . ILE A 1 341 ? 7.406 -3.609 -10.352 1 95 341 ILE A C 1
ATOM 2672 O O . ILE A 1 341 ? 7.727 -2.42 -10.289 1 95 341 ILE A O 1
ATOM 2676 N N . PRO A 1 342 ? 7.855 -4.469 -9.523 1 97.31 342 PRO A N 1
ATOM 2677 C CA . PRO A 1 342 ? 8.664 -4.07 -8.367 1 97.31 342 PRO A CA 1
ATOM 2678 C C . PRO A 1 342 ? 10.148 -3.977 -8.688 1 97.31 342 PRO A C 1
ATOM 2680 O O . PRO A 1 342 ? 10.969 -4.625 -8.039 1 97.31 342 PRO A O 1
ATOM 2683 N N . TYR A 1 343 ? 10.578 -3.145 -9.602 1 97.5 343 TYR A N 1
ATOM 2684 C CA . TYR A 1 343 ? 11.961 -3.057 -10.055 1 97.5 343 TYR A CA 1
ATOM 2685 C C . TYR A 1 343 ? 12.906 -2.766 -8.891 1 97.5 343 TYR A C 1
ATOM 2687 O O . TYR A 1 343 ? 13.914 -3.447 -8.719 1 97.5 343 TYR A O 1
ATOM 2695 N N . ASP A 1 344 ? 12.578 -1.799 -8.062 1 97 344 ASP A N 1
ATOM 2696 C CA . ASP A 1 344 ? 13.461 -1.381 -6.977 1 97 344 ASP A CA 1
ATOM 2697 C C . ASP A 1 344 ? 13.562 -2.459 -5.902 1 97 344 ASP A C 1
ATOM 2699 O O . ASP A 1 344 ? 14.641 -2.689 -5.344 1 97 344 ASP A O 1
ATOM 2703 N N . GLU A 1 345 ? 12.445 -3.086 -5.617 1 98.25 345 GLU A N 1
ATOM 2704 C CA . GLU A 1 345 ? 12.453 -4.156 -4.625 1 98.25 345 GLU A CA 1
ATOM 2705 C C . GLU A 1 345 ? 13.289 -5.34 -5.098 1 98.25 345 GLU A C 1
ATOM 2707 O O . GLU A 1 345 ? 14.023 -5.941 -4.309 1 98.25 345 GLU A O 1
ATOM 2712 N N . VAL A 1 346 ? 13.195 -5.648 -6.375 1 98.62 346 VAL A N 1
ATOM 2713 C CA . VAL A 1 346 ? 14 -6.723 -6.945 1 98.62 346 VAL A CA 1
ATOM 2714 C C . VAL A 1 346 ? 15.484 -6.375 -6.828 1 98.62 346 VAL A C 1
ATOM 2716 O O . VAL A 1 346 ? 16.297 -7.207 -6.41 1 98.62 346 VAL A O 1
ATOM 2719 N N . LYS A 1 347 ? 15.836 -5.16 -7.141 1 98.12 347 LYS A N 1
ATOM 2720 C CA . LYS A 1 347 ? 17.234 -4.715 -7.129 1 98.12 347 LYS A CA 1
ATOM 2721 C C . LYS A 1 347 ? 17.781 -4.664 -5.707 1 98.12 347 LYS A C 1
ATOM 2723 O O . LYS A 1 347 ? 19 -4.621 -5.504 1 98.12 347 LYS A O 1
ATOM 2728 N N . SER A 1 348 ? 16.859 -4.742 -4.73 1 97.19 348 SER A N 1
ATOM 2729 C CA . SER A 1 348 ? 17.281 -4.645 -3.336 1 97.19 348 SER A CA 1
ATOM 2730 C C . SER A 1 348 ? 17.328 -6.02 -2.678 1 97.19 348 SER A C 1
ATOM 2732 O O . SER A 1 348 ? 17.688 -6.137 -1.506 1 97.19 348 SER A O 1
ATOM 2734 N N . ASN A 1 349 ? 16.938 -7.066 -3.326 1 97.62 349 ASN A N 1
ATOM 2735 C CA . ASN A 1 349 ? 16.938 -8.422 -2.785 1 97.62 349 ASN A CA 1
ATOM 2736 C C . ASN A 1 349 ? 17.922 -9.328 -3.537 1 97.62 349 ASN A C 1
ATOM 2738 O O . ASN A 1 349 ? 17.688 -9.664 -4.699 1 97.62 349 ASN A O 1
ATOM 2742 N N . PRO A 1 350 ? 18.922 -9.781 -2.922 1 97.94 350 PRO A N 1
ATOM 2743 C CA . PRO A 1 350 ? 19.938 -10.578 -3.598 1 97.94 350 PRO A CA 1
ATOM 2744 C C . PRO A 1 350 ? 19.422 -11.953 -4.035 1 97.94 350 PRO A C 1
ATOM 2746 O O . PRO A 1 350 ? 20.125 -12.672 -4.762 1 97.94 350 PRO A O 1
ATOM 2749 N N . TYR A 1 351 ? 18.25 -12.305 -3.666 1 98.5 351 TYR A N 1
ATOM 2750 C CA . TYR A 1 351 ? 17.703 -13.609 -4.012 1 98.5 351 TYR A CA 1
ATOM 2751 C C . TYR A 1 351 ? 16.766 -13.516 -5.215 1 98.5 351 TYR A C 1
ATOM 2753 O O . TYR A 1 351 ? 16.25 -14.523 -5.691 1 98.5 351 TYR A O 1
ATOM 2761 N N . ALA A 1 352 ? 16.547 -12.312 -5.758 1 98.75 352 ALA A N 1
ATOM 2762 C CA . ALA A 1 352 ? 15.547 -12.125 -6.801 1 98.75 352 ALA A CA 1
ATOM 2763 C C . ALA A 1 352 ? 16.188 -11.789 -8.141 1 98.75 352 ALA A C 1
ATOM 2765 O O . ALA A 1 352 ? 17.188 -11.062 -8.188 1 98.75 352 ALA A O 1
ATOM 2766 N N . PHE A 1 353 ? 15.672 -12.297 -9.195 1 98.88 353 PHE A N 1
ATOM 2767 C CA . PHE A 1 353 ? 16.016 -12.016 -10.578 1 98.88 353 PHE A CA 1
ATOM 2768 C C . PHE A 1 353 ? 14.773 -11.836 -11.438 1 98.88 353 PHE A C 1
ATOM 2770 O O . PHE A 1 353 ? 13.961 -12.758 -11.547 1 98.88 353 PHE A O 1
ATOM 2777 N N . LEU A 1 354 ? 14.617 -10.648 -11.992 1 98.88 354 LEU A N 1
ATOM 2778 C CA . LEU A 1 354 ? 13.461 -10.336 -12.828 1 98.88 354 LEU A CA 1
ATOM 2779 C C . LEU A 1 354 ? 13.875 -10.188 -14.289 1 98.88 354 LEU A C 1
ATOM 2781 O O . LEU A 1 354 ? 14.773 -9.398 -14.609 1 98.88 354 LEU A O 1
ATOM 2785 N N . VAL A 1 355 ? 13.266 -10.961 -15.164 1 98.75 355 VAL A N 1
ATOM 2786 C CA . VAL A 1 355 ? 13.352 -10.719 -16.594 1 98.75 355 VAL A CA 1
ATOM 2787 C C . VAL A 1 355 ? 12.055 -10.086 -17.094 1 98.75 355 VAL A C 1
ATOM 2789 O O . VAL A 1 355 ? 10.969 -10.617 -16.859 1 98.75 355 VAL A O 1
ATOM 2792 N N . GLN A 1 356 ? 12.203 -8.977 -17.672 1 97.69 356 GLN A N 1
ATOM 2793 C CA . GLN A 1 356 ? 11.078 -8.234 -18.234 1 97.69 356 GLN A CA 1
ATOM 2794 C C . GLN A 1 356 ? 11.188 -8.141 -19.75 1 97.69 356 GLN A C 1
ATOM 2796 O O . GLN A 1 356 ? 12.242 -7.809 -20.281 1 97.69 356 GLN A O 1
ATOM 2801 N N . THR A 1 357 ? 10.109 -8.508 -20.438 1 97.38 357 THR A N 1
ATOM 2802 C CA . THR A 1 357 ? 10.031 -8.312 -21.891 1 97.38 357 THR A CA 1
ATOM 2803 C C . THR A 1 357 ? 9.086 -7.156 -22.219 1 97.38 357 THR A C 1
ATOM 2805 O O . THR A 1 357 ? 8.148 -6.879 -21.469 1 97.38 357 THR A O 1
ATOM 2808 N N . SER A 1 358 ? 9.297 -6.488 -23.344 1 96.5 358 SER A N 1
ATOM 2809 C CA . SER A 1 358 ? 8.43 -5.391 -23.75 1 96.5 358 SER A CA 1
ATOM 2810 C C . SER A 1 358 ? 7.051 -5.898 -24.156 1 96.5 358 SER A C 1
ATOM 2812 O O . SER A 1 358 ? 6.055 -5.184 -24.031 1 96.5 358 SER A O 1
ATOM 2814 N N . HIS A 1 359 ? 7.078 -7.156 -24.672 1 95.25 359 HIS A N 1
ATOM 2815 C CA . HIS A 1 359 ? 5.84 -7.805 -25.078 1 95.25 359 HIS A CA 1
ATOM 2816 C C . HIS A 1 359 ? 5.73 -9.203 -24.484 1 95.25 359 HIS A C 1
ATOM 2818 O O . HIS A 1 359 ? 6.746 -9.836 -24.188 1 95.25 359 HIS A O 1
ATOM 2824 N N . GLY A 1 360 ? 4.562 -9.648 -24.344 1 97.06 360 GLY A N 1
ATOM 2825 C CA . GLY A 1 360 ? 4.375 -11.016 -23.875 1 97.06 360 GLY A CA 1
ATOM 2826 C C . GLY A 1 360 ? 2.98 -11.281 -23.344 1 97.06 360 GLY A C 1
ATOM 2827 O O . GLY A 1 360 ? 2.533 -12.422 -23.297 1 97.06 360 GLY A O 1
ATOM 2828 N N . GLY A 1 361 ? 2.291 -10.18 -22.891 1 97.62 361 GLY A N 1
ATOM 2829 C CA . GLY A 1 361 ? 0.942 -10.344 -22.375 1 97.62 361 GLY A CA 1
ATOM 2830 C C . GLY A 1 361 ? 0.898 -11.039 -21.031 1 97.62 361 GLY A C 1
ATOM 2831 O O . GLY A 1 361 ? 1.88 -11.023 -20.281 1 97.62 361 GLY A O 1
ATOM 2832 N N . HIS A 1 362 ? -0.302 -11.516 -20.656 1 98.06 362 HIS A N 1
ATOM 2833 C CA . HIS A 1 362 ? -0.521 -12.172 -19.375 1 98.06 362 HIS A CA 1
ATOM 2834 C C . HIS A 1 362 ? -0.452 -13.688 -19.5 1 98.06 362 HIS A C 1
ATOM 2836 O O . HIS A 1 362 ? -1.354 -14.305 -20.078 1 98.06 362 HIS A O 1
ATOM 2842 N N . LEU A 1 363 ? 0.655 -14.289 -18.953 1 98.06 363 LEU A N 1
ATOM 2843 C CA . LEU A 1 363 ? 0.875 -15.734 -19 1 98.06 363 LEU A CA 1
ATOM 2844 C C . LEU A 1 363 ? 0.814 -16.25 -20.438 1 98.06 363 LEU A C 1
ATOM 2846 O O . LEU A 1 363 ? 0.271 -17.328 -20.688 1 98.06 363 LEU A O 1
ATOM 2850 N N . SER A 1 364 ? 1.406 -15.586 -21.391 1 97.56 364 SER A N 1
ATOM 2851 C CA . SER A 1 364 ? 1.217 -15.867 -22.812 1 97.56 364 SER A CA 1
ATOM 2852 C C . SER A 1 364 ? 2.551 -16.109 -23.516 1 97.56 364 SER A C 1
ATOM 2854 O O . SER A 1 364 ? 3.029 -17.25 -23.562 1 97.56 364 SER A O 1
ATOM 2856 N N . TRP A 1 365 ? 3.213 -15.148 -23.984 1 97.69 365 TRP A N 1
ATOM 2857 C CA . TRP A 1 365 ? 4.488 -15.188 -24.688 1 97.69 365 TRP A CA 1
ATOM 2858 C C . TRP A 1 365 ? 4.457 -16.219 -25.812 1 97.69 365 TRP A C 1
ATOM 2860 O O . TRP A 1 365 ? 5.359 -17.047 -25.938 1 97.69 365 TRP A O 1
ATOM 2870 N N . PHE A 1 366 ? 3.436 -16.188 -26.609 1 96.38 366 PHE A N 1
ATOM 2871 C CA . PHE A 1 366 ? 3.312 -17.141 -27.688 1 96.38 366 PHE A CA 1
ATOM 2872 C C . PHE A 1 366 ? 4.289 -16.812 -28.812 1 96.38 366 PHE A C 1
ATOM 2874 O O . PHE A 1 366 ? 4.398 -15.664 -29.234 1 96.38 366 PHE A O 1
ATOM 2881 N N . GLU A 1 367 ? 4.938 -17.859 -29.219 1 94.44 367 GLU A N 1
ATOM 2882 C CA . GLU A 1 367 ? 5.844 -17.781 -30.359 1 94.44 367 GLU A CA 1
ATOM 2883 C C . GLU A 1 367 ? 5.23 -18.438 -31.594 1 94.44 367 GLU A C 1
ATOM 2885 O O . GLU A 1 367 ? 4.105 -18.938 -31.547 1 94.44 367 GLU A O 1
ATOM 2890 N N . MET A 1 368 ? 5.965 -18.438 -32.688 1 91.31 368 MET A N 1
ATOM 2891 C CA . MET A 1 368 ? 5.453 -18.875 -33.969 1 91.31 368 MET A CA 1
ATOM 2892 C C . MET A 1 368 ? 5.094 -20.359 -33.938 1 91.31 368 MET A C 1
ATOM 2894 O O . MET A 1 368 ? 4.121 -20.781 -34.562 1 91.31 368 MET A O 1
ATOM 2898 N N . ASN A 1 369 ? 5.809 -21.109 -33.188 1 88.69 369 ASN A N 1
ATOM 2899 C CA . ASN A 1 369 ? 5.59 -22.547 -33.156 1 88.69 369 ASN A CA 1
ATOM 2900 C C . ASN A 1 369 ? 4.477 -22.922 -32.188 1 88.69 369 ASN A C 1
ATOM 2902 O O . ASN A 1 369 ? 4.207 -24.109 -31.984 1 88.69 369 ASN A O 1
ATOM 2906 N N . GLY A 1 370 ? 3.922 -21.938 -31.531 1 88.12 370 GLY A N 1
ATOM 2907 C CA . GLY A 1 370 ? 2.816 -22.188 -30.625 1 88.12 370 GLY A CA 1
ATOM 2908 C C . GLY A 1 370 ? 3.26 -22.391 -29.188 1 88.12 370 GLY A C 1
ATOM 2909 O O . GLY A 1 370 ? 2.434 -22.391 -28.266 1 88.12 370 GLY A O 1
ATOM 2910 N N . GLU A 1 371 ? 4.516 -22.469 -29.047 1 91.56 371 GLU A N 1
ATOM 2911 C CA . GLU A 1 371 ? 5.051 -22.625 -27.703 1 91.56 371 GLU A CA 1
ATOM 2912 C C . GLU A 1 371 ? 5.07 -21.281 -26.953 1 91.56 371 GLU A C 1
ATOM 2914 O O . GLU A 1 371 ? 4.961 -20.219 -27.578 1 91.56 371 GLU A O 1
ATOM 2919 N N . ARG A 1 372 ? 5.148 -21.406 -25.672 1 95.94 372 ARG A N 1
ATOM 2920 C CA . ARG A 1 372 ? 5.219 -20.203 -24.844 1 95.94 372 ARG A CA 1
ATOM 2921 C C . ARG A 1 372 ? 6.637 -19.984 -24.328 1 95.94 372 ARG A C 1
ATOM 2923 O O . ARG A 1 372 ? 7.188 -20.828 -23.625 1 95.94 372 ARG A O 1
ATOM 2930 N N . TRP A 1 373 ? 7.176 -18.828 -24.641 1 97.62 373 TRP A N 1
ATOM 2931 C CA . TRP A 1 373 ? 8.547 -18.5 -24.281 1 97.62 373 TRP A CA 1
ATOM 2932 C C . TRP A 1 373 ? 8.75 -18.562 -22.766 1 97.62 373 TRP A C 1
ATOM 2934 O O . TRP A 1 373 ? 9.773 -19.062 -22.281 1 97.62 373 TRP A O 1
ATOM 2944 N N . PHE A 1 374 ? 7.785 -18.016 -21.938 1 98.25 374 PHE A N 1
ATOM 2945 C CA . PHE A 1 374 ? 7.977 -18 -20.5 1 98.25 374 PHE A CA 1
ATOM 2946 C C . PHE A 1 374 ? 8.078 -19.406 -19.938 1 98.25 374 PHE A C 1
ATOM 2948 O O . PHE A 1 374 ? 8.844 -19.656 -19.016 1 98.25 374 PHE A O 1
ATOM 2955 N N . ALA A 1 375 ? 7.305 -20.359 -20.484 1 98.12 375 ALA A N 1
ATOM 2956 C CA . ALA A 1 375 ? 7.328 -21.75 -20.016 1 98.12 375 ALA A CA 1
ATOM 2957 C C . ALA A 1 375 ? 8.695 -22.375 -20.25 1 98.12 375 ALA A C 1
ATOM 2959 O O . ALA A 1 375 ? 9.266 -23 -19.344 1 98.12 375 ALA A O 1
ATOM 2960 N N . ARG A 1 376 ? 9.156 -22.203 -21.469 1 97.38 376 ARG A N 1
ATOM 2961 C CA . ARG A 1 376 ? 10.477 -22.75 -21.781 1 97.38 376 ARG A CA 1
ATOM 2962 C C . ARG A 1 376 ? 11.547 -22.156 -20.875 1 97.38 376 ARG A C 1
ATOM 2964 O O . ARG A 1 376 ? 12.469 -22.859 -20.453 1 97.38 376 ARG A O 1
ATOM 2971 N N . THR A 1 377 ? 11.414 -20.875 -20.625 1 98.5 377 THR A N 1
ATOM 2972 C CA . THR A 1 377 ? 12.383 -20.172 -19.797 1 98.5 377 THR A CA 1
ATOM 2973 C C . THR A 1 377 ? 12.352 -20.672 -18.359 1 98.5 377 THR A C 1
ATOM 2975 O O . THR A 1 377 ? 13.391 -20.938 -17.766 1 98.5 377 THR A O 1
ATOM 2978 N N . VAL A 1 378 ? 11.203 -20.828 -17.797 1 98.88 378 VAL A N 1
ATOM 2979 C CA . VAL A 1 378 ? 11.031 -21.281 -16.422 1 98.88 378 VAL A CA 1
ATOM 2980 C C . VAL A 1 378 ? 11.516 -22.719 -16.297 1 98.88 378 VAL A C 1
ATOM 2982 O O . VAL A 1 378 ? 12.164 -23.078 -15.297 1 98.88 378 VAL A O 1
ATOM 2985 N N . ILE A 1 379 ? 11.234 -23.562 -17.281 1 98.75 379 ILE A N 1
ATOM 2986 C CA . ILE A 1 379 ? 11.688 -24.953 -17.281 1 98.75 379 ILE A CA 1
ATOM 2987 C C . ILE A 1 379 ? 13.219 -24.984 -17.25 1 98.75 379 ILE A C 1
ATOM 2989 O O . ILE A 1 379 ? 13.805 -25.703 -16.422 1 98.75 379 ILE A O 1
ATOM 2993 N N . GLU A 1 380 ? 13.781 -24.219 -18.125 1 98.69 380 GLU A N 1
ATOM 2994 C CA . GLU A 1 380 ? 15.242 -24.172 -18.188 1 98.69 380 GLU A CA 1
ATOM 2995 C C . GLU A 1 380 ? 15.836 -23.688 -16.859 1 98.69 380 GLU A C 1
ATOM 2997 O O . GLU A 1 380 ? 16.875 -24.188 -16.422 1 98.69 380 GLU A O 1
ATOM 3002 N N . TYR A 1 381 ? 15.266 -22.766 -16.266 1 98.81 381 TYR A N 1
ATOM 3003 C CA . TYR A 1 381 ? 15.719 -22.25 -14.977 1 98.81 381 TYR A CA 1
ATOM 3004 C C . TYR A 1 381 ? 15.727 -23.344 -13.914 1 98.81 381 TYR A C 1
ATOM 3006 O O . TYR A 1 381 ? 16.734 -23.562 -13.242 1 98.81 381 TYR A O 1
ATOM 3014 N N . PHE A 1 382 ? 14.539 -24.016 -13.797 1 98.88 382 PHE A N 1
ATOM 3015 C CA . PHE A 1 382 ? 14.43 -25.062 -12.797 1 98.88 382 PHE A CA 1
ATOM 3016 C C . PHE A 1 382 ? 15.43 -26.188 -13.078 1 98.88 382 PHE A C 1
ATOM 3018 O O . PHE A 1 382 ? 16.031 -26.734 -12.148 1 98.88 382 PHE A O 1
ATOM 3025 N N . ARG A 1 383 ? 15.633 -26.516 -14.328 1 98.62 383 ARG A N 1
ATOM 3026 C CA . ARG A 1 383 ? 16.594 -27.547 -14.688 1 98.62 383 ARG A CA 1
ATOM 3027 C C . ARG A 1 383 ? 18 -27.156 -14.25 1 98.62 383 ARG A C 1
ATOM 3029 O O . ARG A 1 383 ? 18.734 -27.969 -13.68 1 98.62 383 ARG A O 1
ATOM 3036 N N . LYS A 1 384 ? 18.344 -25.969 -14.539 1 98.5 384 LYS A N 1
ATOM 3037 C CA . LYS A 1 384 ? 19.688 -25.516 -14.18 1 98.5 384 LYS A CA 1
ATOM 3038 C C . LYS A 1 384 ? 19.875 -25.5 -12.672 1 98.5 384 LYS A C 1
ATOM 3040 O O . LYS A 1 384 ? 20.922 -25.906 -12.164 1 98.5 384 LYS A O 1
ATOM 3045 N N . MET A 1 385 ? 18.922 -25.016 -11.961 1 98.62 385 MET A N 1
ATOM 3046 C CA . MET A 1 385 ? 19 -25 -10.5 1 98.62 385 MET A CA 1
ATOM 3047 C C . MET A 1 385 ? 19.172 -26.422 -9.961 1 98.62 385 MET A C 1
ATOM 3049 O O . MET A 1 385 ? 19.953 -26.656 -9.047 1 98.62 385 MET A O 1
ATOM 3053 N N . GLN A 1 386 ? 18.375 -27.359 -10.531 1 98.38 386 GLN A N 1
ATOM 3054 C CA . GLN A 1 386 ? 18.406 -28.75 -10.062 1 98.38 386 GLN A CA 1
ATOM 3055 C C . GLN A 1 386 ? 19.703 -29.438 -10.453 1 98.38 386 GLN A C 1
ATOM 3057 O O . GLN A 1 386 ? 20.328 -30.109 -9.625 1 98.38 386 GLN A O 1
ATOM 3062 N N . ASP A 1 387 ? 20.156 -29.234 -11.664 1 97.81 387 ASP A N 1
ATOM 3063 C CA . ASP A 1 387 ? 21.25 -30.031 -12.227 1 97.81 387 ASP A CA 1
ATOM 3064 C C . ASP A 1 387 ? 22.594 -29.422 -11.852 1 97.81 387 ASP A C 1
ATOM 3066 O O . ASP A 1 387 ? 23.594 -30.141 -11.727 1 97.81 387 ASP A O 1
ATOM 3070 N N . LYS A 1 388 ? 22.625 -28.125 -11.664 1 97.94 388 LYS A N 1
ATOM 3071 C CA . LYS A 1 388 ? 23.938 -27.484 -11.555 1 97.94 388 LYS A CA 1
ATOM 3072 C C . LYS A 1 388 ? 24.203 -27.016 -10.133 1 97.94 388 LYS A C 1
ATOM 3074 O O . LYS A 1 388 ? 25.359 -26.922 -9.711 1 97.94 388 LYS A O 1
ATOM 3079 N N . VAL A 1 389 ? 23.234 -26.734 -9.359 1 98.31 389 VAL A N 1
ATOM 3080 C CA . VAL A 1 389 ? 23.438 -26.047 -8.094 1 98.31 389 VAL A CA 1
ATOM 3081 C C . VAL A 1 389 ? 23.438 -27.062 -6.949 1 98.31 389 VAL A C 1
ATOM 3083 O O . VAL A 1 389 ? 22.484 -27.828 -6.801 1 98.31 389 VAL A O 1
ATOM 3086 N N . GLU A 1 390 ? 24.438 -27.031 -6.152 1 97.19 390 GLU A N 1
ATOM 3087 C CA . GLU A 1 390 ? 24.547 -27.891 -4.977 1 97.19 390 GLU A CA 1
ATOM 3088 C C . GLU A 1 390 ? 24 -27.188 -3.734 1 97.19 390 GLU A C 1
ATOM 3090 O O . GLU A 1 390 ? 23.281 -27.812 -2.941 1 97.19 390 GLU A O 1
ATOM 3095 N N . GLU A 1 391 ? 24.359 -25.953 -3.686 1 96.06 391 GLU A N 1
ATOM 3096 C CA . GLU A 1 391 ? 24.016 -25.219 -2.473 1 96.06 391 GLU A CA 1
ATOM 3097 C C . GLU A 1 391 ? 23.938 -23.719 -2.738 1 96.06 391 GLU A C 1
ATOM 3099 O O . GLU A 1 391 ? 24.719 -23.172 -3.512 1 96.06 391 GLU A O 1
ATOM 3104 N N . VAL A 1 392 ? 22.938 -23.094 -2.127 1 96.44 392 VAL A N 1
ATOM 3105 C CA . VAL A 1 392 ? 22.859 -21.625 -2.139 1 96.44 392 VAL A CA 1
ATOM 3106 C C . VAL A 1 392 ? 23.641 -21.062 -0.958 1 96.44 392 VAL A C 1
ATOM 3108 O O . VAL A 1 392 ? 23.438 -21.469 0.186 1 96.44 392 VAL A O 1
ATOM 3111 N N . LEU A 1 393 ? 24.5 -20.141 -1.178 1 93.88 393 LEU A N 1
ATOM 3112 C CA . LEU A 1 393 ? 25.328 -19.547 -0.148 1 93.88 393 LEU A CA 1
ATOM 3113 C C . LEU A 1 393 ? 24.734 -18.219 0.325 1 93.88 393 LEU A C 1
ATOM 3115 O O . LEU A 1 393 ? 24.859 -17.203 -0.355 1 93.88 393 LEU A O 1
ATOM 3119 N N . PRO A 1 394 ? 24.109 -18.219 1.466 1 81.81 394 PRO A N 1
ATOM 3120 C CA . PRO A 1 394 ? 23.453 -17 1.934 1 81.81 394 PRO A CA 1
ATOM 3121 C C . PRO A 1 394 ? 24.422 -15.836 2.117 1 81.81 394 PRO A C 1
ATOM 3123 O O . PRO A 1 394 ? 25.609 -16.062 2.389 1 81.81 394 PRO A O 1
ATOM 3126 N N . ILE A 1 395 ? 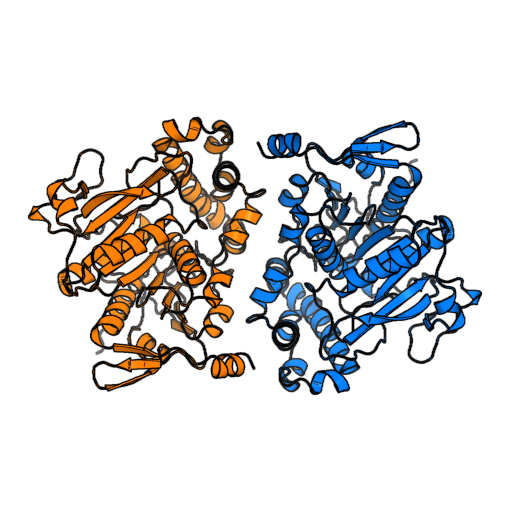23.891 -14.688 1.767 1 75.81 395 ILE A N 1
ATOM 3127 C CA . ILE A 1 395 ? 24.719 -13.5 1.949 1 75.81 395 ILE A CA 1
ATOM 3128 C C . ILE A 1 395 ? 24.812 -13.164 3.436 1 75.81 395 ILE A C 1
ATOM 3130 O O . ILE A 1 395 ? 23.812 -13.164 4.148 1 75.81 395 ILE A O 1
ATOM 3134 N N . LYS A 1 396 ? 26.125 -13.18 3.934 1 58.44 396 LYS A N 1
ATOM 3135 C CA . LYS A 1 396 ? 26.375 -12.867 5.336 1 58.44 396 LYS A CA 1
ATOM 3136 C C . LYS A 1 396 ? 25.891 -11.461 5.684 1 58.44 396 LYS A C 1
ATOM 3138 O O . LYS A 1 396 ? 25.906 -10.562 4.836 1 58.44 396 LYS A O 1
ATOM 3143 N N . LEU A 1 397 ? 25.156 -11.352 6.824 1 52.94 397 LEU A N 1
ATOM 3144 C CA . LEU A 1 397 ? 24.594 -10.141 7.41 1 52.94 397 LEU A CA 1
ATOM 3145 C C . LEU A 1 397 ? 25.484 -8.945 7.148 1 52.94 397 LEU A C 1
ATOM 3147 O O . LEU A 1 397 ? 25 -7.852 6.844 1 52.94 397 LEU A O 1
ATOM 3151 N N . GLU A 1 398 ? 26.797 -9.156 7.457 1 48.62 398 GLU A N 1
ATOM 3152 C CA . GLU A 1 398 ? 27.734 -8.039 7.316 1 48.62 398 GLU A CA 1
ATOM 3153 C C . GLU A 1 398 ? 27.703 -7.48 5.898 1 48.62 398 GLU A C 1
ATOM 3155 O O . GLU A 1 398 ? 27.828 -6.27 5.699 1 48.62 398 GLU A O 1
ATOM 3160 N N . ASP A 1 399 ? 27.453 -8.195 5.008 1 49.94 399 ASP A N 1
ATOM 3161 C CA . ASP A 1 399 ? 27.453 -7.801 3.604 1 49.94 399 ASP A CA 1
ATOM 3162 C C . ASP A 1 399 ? 26.125 -7.16 3.219 1 49.94 399 ASP A C 1
ATOM 3164 O O . ASP A 1 399 ? 26.062 -6.332 2.307 1 49.94 399 ASP A O 1
ATOM 3168 N N . GLN A 1 400 ? 25.109 -7.547 3.746 1 48.44 400 GLN A N 1
ATOM 3169 C CA . GLN A 1 400 ? 23.797 -6.965 3.506 1 48.44 400 GLN A CA 1
ATOM 3170 C C . GLN A 1 400 ? 23.75 -5.5 3.93 1 48.44 400 GLN A C 1
ATOM 3172 O O . GLN A 1 400 ? 23.094 -4.684 3.289 1 48.44 400 GLN A O 1
ATOM 3177 N N . ILE A 1 401 ? 24.391 -5.332 5.039 1 45.06 401 ILE A N 1
ATOM 3178 C CA . ILE A 1 401 ? 24.5 -3.969 5.547 1 45.06 401 ILE A CA 1
ATOM 3179 C C . ILE A 1 401 ? 25.266 -3.105 4.555 1 45.06 401 ILE A C 1
ATOM 3181 O O . ILE A 1 401 ? 24.906 -1.959 4.293 1 45.06 401 ILE A O 1
ATOM 3185 N N . LYS A 1 402 ? 26.406 -3.738 4.008 1 44.5 402 LYS A N 1
ATOM 3186 C CA . LYS A 1 402 ? 27.203 -2.965 3.049 1 44.5 402 LYS A CA 1
ATOM 3187 C C . LYS A 1 402 ? 26.406 -2.697 1.775 1 44.5 402 LYS A C 1
ATOM 3189 O O . LYS A 1 402 ? 26.562 -1.652 1.142 1 44.5 402 LYS A O 1
ATOM 3194 N N . ALA A 1 403 ? 25.641 -3.668 1.366 1 40.62 403 ALA A N 1
ATOM 3195 C CA . ALA A 1 403 ? 24.828 -3.516 0.156 1 40.62 403 ALA A CA 1
ATOM 3196 C C . ALA A 1 403 ? 23.75 -2.455 0.346 1 40.62 403 ALA A C 1
ATOM 3198 O O . ALA A 1 403 ? 23.25 -1.882 -0.627 1 40.62 403 ALA A O 1
ATOM 3199 N N . LYS A 1 404 ? 23.219 -2.168 1.444 1 42.03 404 LYS A N 1
ATOM 3200 C CA . LYS A 1 404 ? 22.219 -1.15 1.771 1 42.03 404 LYS A CA 1
ATOM 3201 C C . LYS A 1 404 ? 22.859 0.235 1.853 1 42.03 404 LYS A C 1
ATOM 3203 O O . LYS A 1 404 ? 22.156 1.246 1.887 1 42.03 404 LYS A O 1
ATOM 3208 N N . LEU A 1 405 ? 24.297 0.289 2.105 1 36.69 405 LEU A N 1
ATOM 3209 C CA . LEU A 1 405 ? 25.047 1.54 2.135 1 36.69 405 LEU A CA 1
ATOM 3210 C C . LEU A 1 405 ? 25.469 1.952 0.731 1 36.69 405 LEU A C 1
ATOM 3212 O O . LEU A 1 405 ? 25.969 1.126 -0.041 1 36.69 405 LEU A O 1
ATOM 3216 N N . MET B 1 1 ? -33.094 41.875 -5.02 1 24.92 1 MET B N 1
ATOM 3217 C CA . MET B 1 1 ? -32.188 41.5 -6.105 1 24.92 1 MET B CA 1
ATOM 3218 C C . MET B 1 1 ? -30.906 40.875 -5.559 1 24.92 1 MET B C 1
ATOM 3220 O O . MET B 1 1 ? -30.188 41.469 -4.77 1 24.92 1 MET B O 1
ATOM 3224 N N . GLY B 1 2 ? -30.891 39.562 -5.273 1 32.16 2 GLY B N 1
ATOM 3225 C CA . GLY B 1 2 ? -29.938 38.875 -4.414 1 32.16 2 GLY B CA 1
ATOM 3226 C C . GLY B 1 2 ? -28.5 39.094 -4.852 1 32.16 2 GLY B C 1
ATOM 3227 O O . GLY B 1 2 ? -28.234 39.375 -6.02 1 32.16 2 GLY B O 1
ATOM 3228 N N . ILE B 1 3 ? -27.719 39.594 -3.99 1 36.78 3 ILE B N 1
ATOM 3229 C CA . ILE B 1 3 ? -26.328 39.812 -4.363 1 36.78 3 ILE B CA 1
ATOM 3230 C C . ILE B 1 3 ? -25.812 38.656 -5.211 1 36.78 3 ILE B C 1
ATOM 3232 O O . ILE B 1 3 ? -25.938 37.5 -4.82 1 36.78 3 ILE B O 1
ATOM 3236 N N . PRO B 1 4 ? -25.781 38.688 -6.602 1 41.69 4 PRO B N 1
ATOM 3237 C CA . PRO B 1 4 ? -25.281 37.625 -7.477 1 41.69 4 PRO B CA 1
ATOM 3238 C C . PRO B 1 4 ? -24.094 36.875 -6.875 1 41.69 4 PRO B C 1
ATOM 3240 O O . PRO B 1 4 ? -23.172 37.5 -6.34 1 41.69 4 PRO B O 1
ATOM 3243 N N . LYS B 1 5 ? -24.25 35.812 -6.336 1 53.88 5 LYS B N 1
ATOM 3244 C CA . LYS B 1 5 ? -23.188 35 -5.746 1 53.88 5 LYS B CA 1
ATOM 3245 C C . LYS B 1 5 ? -21.969 34.938 -6.672 1 53.88 5 LYS B C 1
ATOM 3247 O O . LYS B 1 5 ? -22 34.219 -7.684 1 53.88 5 LYS B O 1
ATOM 3252 N N . PHE B 1 6 ? -21.031 35.938 -6.711 1 65.94 6 PHE B N 1
ATOM 3253 C CA . PHE B 1 6 ? -19.828 36.094 -7.523 1 65.94 6 PHE B CA 1
ATOM 3254 C C . PHE B 1 6 ? -18.766 35.094 -7.09 1 65.94 6 PHE B C 1
ATOM 3256 O O . PHE B 1 6 ? -18.5 34.938 -5.898 1 65.94 6 PHE B O 1
ATOM 3263 N N . GLY B 1 7 ? -18.469 34 -7.988 1 73.12 7 GLY B N 1
ATOM 3264 C CA . GLY B 1 7 ? -17.469 32.969 -7.867 1 73.12 7 GLY B CA 1
ATOM 3265 C C . GLY B 1 7 ? -17.875 31.672 -8.562 1 73.12 7 GLY B C 1
ATOM 3266 O O . GLY B 1 7 ? -19.047 31.484 -8.898 1 73.12 7 GLY B O 1
ATOM 3267 N N . TRP B 1 8 ? -16.891 30.891 -8.812 1 80.94 8 TRP B N 1
ATOM 3268 C CA . TRP B 1 8 ? -17.172 29.609 -9.477 1 80.94 8 TRP B CA 1
ATOM 3269 C C . TRP B 1 8 ? -17.812 28.625 -8.508 1 80.94 8 TRP B C 1
ATOM 3271 O O . TRP B 1 8 ? -17.25 28.344 -7.441 1 80.94 8 TRP B O 1
ATOM 3281 N N . PRO B 1 9 ? -19.016 28.234 -8.812 1 80.94 9 PRO B N 1
ATOM 3282 C CA . PRO B 1 9 ? -19.641 27.25 -7.934 1 80.94 9 PRO B CA 1
ATOM 3283 C C . PRO B 1 9 ? -18.844 25.938 -7.871 1 80.94 9 PRO B C 1
ATOM 3285 O O . PRO B 1 9 ? -18.266 25.531 -8.875 1 80.94 9 PRO B O 1
ATOM 3288 N N . THR B 1 10 ? -18.812 25.453 -6.613 1 88.12 10 THR B N 1
ATOM 3289 C CA . THR B 1 10 ? -18.109 24.203 -6.371 1 88.12 10 THR B CA 1
ATOM 3290 C C . THR B 1 10 ? -19.031 23.172 -5.715 1 88.12 10 THR B C 1
ATOM 3292 O O . THR B 1 10 ? -19.812 23.516 -4.828 1 88.12 10 THR B O 1
ATOM 3295 N N . ALA B 1 11 ? -19.031 22.031 -6.262 1 91.31 11 ALA B N 1
ATOM 3296 C CA . ALA B 1 11 ? -19.781 20.953 -5.637 1 91.31 11 ALA B CA 1
ATOM 3297 C C . ALA B 1 11 ? -19.141 20.5 -4.336 1 91.31 11 ALA B C 1
ATOM 3299 O O . ALA B 1 11 ? -17.906 20.469 -4.227 1 91.31 11 ALA B O 1
ATOM 3300 N N . GLN B 1 12 ? -19.984 20.281 -3.357 1 95.62 12 GLN B N 1
ATOM 3301 C CA . GLN B 1 12 ? -19.547 19.797 -2.051 1 95.62 12 GLN B CA 1
ATOM 3302 C C . GLN B 1 12 ? -20.219 18.469 -1.706 1 95.62 12 GLN B C 1
ATOM 3304 O O . GLN B 1 12 ? -21.453 18.344 -1.816 1 95.62 12 GLN B O 1
ATOM 3309 N N . GLU B 1 13 ? -19.375 17.484 -1.394 1 97.12 13 GLU B N 1
ATOM 3310 C CA . GLU B 1 13 ? -19.875 16.172 -0.986 1 97.12 13 GLU B CA 1
ATOM 3311 C C . GLU B 1 13 ? -19.297 15.758 0.36 1 97.12 13 GLU B C 1
ATOM 3313 O O . GLU B 1 13 ? -18.125 16.031 0.651 1 97.12 13 GLU B O 1
ATOM 3318 N N . CYS B 1 14 ? -20.125 15.148 1.13 1 98.25 14 CYS B N 1
ATOM 3319 C CA . CYS B 1 14 ? -19.688 14.664 2.438 1 98.25 14 CYS B CA 1
ATOM 3320 C C . CYS B 1 14 ? -19.656 13.141 2.477 1 98.25 14 CYS B C 1
ATOM 3322 O O . CYS B 1 14 ? -20.516 12.484 1.883 1 98.25 14 CYS B O 1
ATOM 3324 N N . PHE B 1 15 ? -18.688 12.602 3.123 1 98.56 15 PHE B N 1
ATOM 3325 C CA . PHE B 1 15 ? -18.531 11.156 3.285 1 98.56 15 PHE B CA 1
ATOM 3326 C C . PHE B 1 15 ? -18.281 10.797 4.746 1 98.56 15 PHE B C 1
ATOM 3328 O O . PHE B 1 15 ? -17.484 11.445 5.422 1 98.56 15 PHE B O 1
ATOM 3335 N N . HIS B 1 16 ? -19.016 9.883 5.277 1 98.31 16 HIS B N 1
ATOM 3336 C CA . HIS B 1 16 ? -18.891 9.367 6.637 1 98.31 16 HIS B CA 1
ATOM 3337 C C . HIS B 1 16 ? -19.625 8.039 6.789 1 98.31 16 HIS B C 1
ATOM 3339 O O . HIS B 1 16 ? -20.375 7.633 5.902 1 98.31 16 HIS B O 1
ATOM 3345 N N . ALA B 1 17 ? -19.297 7.332 7.852 1 97.5 17 ALA B N 1
ATOM 3346 C CA . ALA B 1 17 ? -20.016 6.098 8.156 1 97.5 17 ALA B CA 1
ATOM 3347 C C . ALA B 1 17 ? -21.516 6.359 8.297 1 97.5 17 ALA B C 1
ATOM 3349 O O . ALA B 1 17 ? -21.938 7.477 8.617 1 97.5 17 ALA B O 1
ATOM 3350 N N . ALA B 1 18 ? -22.312 5.359 8.023 1 95.06 18 ALA B N 1
ATOM 3351 C CA . ALA B 1 18 ? -23.766 5.473 8.164 1 95.06 18 ALA B CA 1
ATOM 3352 C C . ALA B 1 18 ? -24.141 5.914 9.57 1 95.06 18 ALA B C 1
ATOM 3354 O O . ALA B 1 18 ? -25.047 6.738 9.75 1 95.06 18 ALA B O 1
ATOM 3355 N N . LYS B 1 19 ? -23.484 5.383 10.539 1 94.88 19 LYS B N 1
ATOM 3356 C CA . LYS B 1 19 ? -23.609 5.789 11.938 1 94.88 19 LYS B CA 1
ATOM 3357 C C . LYS B 1 19 ? -22.281 6.27 12.492 1 94.88 19 LYS B C 1
ATOM 3359 O O . LYS B 1 19 ? -21.328 5.492 12.609 1 94.88 19 LYS B O 1
ATOM 3364 N N . THR B 1 20 ? -22.25 7.488 12.789 1 97.62 20 THR B N 1
ATOM 3365 C CA . THR B 1 20 ? -21.047 8.047 13.398 1 97.62 20 THR B CA 1
ATOM 3366 C C . THR B 1 20 ? -21.188 8.102 14.914 1 97.62 20 THR B C 1
ATOM 3368 O O . THR B 1 20 ? -22.266 7.828 15.453 1 97.62 20 THR B O 1
ATOM 3371 N N . VAL B 1 21 ? -20.109 8.352 15.617 1 97.62 21 VAL B N 1
ATOM 3372 C CA . VAL B 1 21 ? -20.109 8.367 17.078 1 97.62 21 VAL B CA 1
ATOM 3373 C C . VAL B 1 21 ? -21.078 9.43 17.578 1 97.62 21 VAL B C 1
ATOM 3375 O O . VAL B 1 21 ? -21.328 10.43 16.906 1 97.62 21 VAL B O 1
ATOM 3378 N N . GLY B 1 22 ? -21.594 9.133 18.734 1 97.38 22 GLY B N 1
ATOM 3379 C CA . GLY B 1 22 ? -22.453 10.102 19.391 1 97.38 22 GLY B CA 1
ATOM 3380 C C . GLY B 1 22 ? -21.688 11.164 20.141 1 97.38 22 GLY B C 1
ATOM 3381 O O . GLY B 1 22 ? -20.641 10.883 20.734 1 97.38 22 GLY B O 1
ATOM 3382 N N . LEU B 1 23 ? -22.234 12.391 20.078 1 98.19 23 LEU B N 1
ATOM 3383 C CA . LEU B 1 23 ? -21.688 13.516 20.844 1 98.19 23 LEU B CA 1
ATOM 3384 C C . LEU B 1 23 ? -22.703 14.016 21.859 1 98.19 23 LEU B C 1
ATOM 3386 O O . LEU B 1 23 ? -23.797 14.453 21.5 1 98.19 23 LEU B O 1
ATOM 3390 N N . LYS B 1 24 ? -22.328 13.859 23.094 1 98.25 24 LYS B N 1
ATOM 3391 C CA . LYS B 1 24 ? -23.125 14.492 24.141 1 98.25 24 LYS B CA 1
ATOM 3392 C C . LYS B 1 24 ? -22.906 16 24.156 1 98.25 24 LYS B C 1
ATOM 3394 O O . LYS B 1 24 ? -21.781 16.469 24.281 1 98.25 24 LYS B O 1
ATOM 3399 N N . LEU B 1 25 ? -24 16.703 24.047 1 97.94 25 LEU B N 1
ATOM 3400 C CA . LEU B 1 25 ? -23.891 18.156 23.984 1 97.94 25 LEU B CA 1
ATOM 3401 C C . LEU B 1 25 ? -23.938 18.75 25.391 1 97.94 25 LEU B C 1
ATOM 3403 O O . LEU B 1 25 ? -24.594 18.203 26.281 1 97.94 25 LEU B O 1
ATOM 3407 N N . ARG B 1 26 ? -23.281 19.938 25.562 1 97.12 26 ARG B N 1
ATOM 3408 C CA . ARG B 1 26 ? -23.312 20.672 26.828 1 97.12 26 ARG B CA 1
ATOM 3409 C C . ARG B 1 26 ? -24.734 21.125 27.156 1 97.12 26 ARG B C 1
ATOM 3411 O O . ARG B 1 26 ? -25.109 21.188 28.328 1 97.12 26 ARG B O 1
ATOM 3418 N N . SER B 1 27 ? -25.547 21.391 26.141 1 96.38 27 SER B N 1
ATOM 3419 C CA . SER B 1 27 ? -26.922 21.859 26.297 1 96.38 27 SER B CA 1
ATOM 3420 C C . SER B 1 27 ? -27.859 20.703 26.594 1 96.38 27 SER B C 1
ATOM 3422 O O . SER B 1 27 ? -29.047 20.906 26.859 1 96.38 27 SER B O 1
ATOM 3424 N N . GLY B 1 28 ? -27.391 19.578 26.516 1 95.19 28 GLY B N 1
ATOM 3425 C CA . GLY B 1 28 ? -28.203 18.391 26.703 1 95.19 28 GLY B CA 1
ATOM 3426 C C . GLY B 1 28 ? -28.5 17.656 25.406 1 95.19 28 GLY B C 1
ATOM 3427 O O . GLY B 1 28 ? -28.5 18.266 24.328 1 95.19 28 GLY B O 1
ATOM 3428 N N . GLY B 1 29 ? -28.594 16.375 25.5 1 96.44 29 GLY B N 1
ATOM 3429 C CA . GLY B 1 29 ? -28.922 15.555 24.344 1 96.44 29 GLY B CA 1
ATOM 3430 C C . GLY B 1 29 ? -27.688 14.969 23.672 1 96.44 29 GLY B C 1
ATOM 3431 O O . GLY B 1 29 ? -26.562 15.195 24.109 1 96.44 29 GLY B O 1
ATOM 3432 N N . VAL B 1 30 ? -27.969 14.133 22.672 1 97.25 30 VAL B N 1
ATOM 3433 C CA . VAL B 1 30 ? -26.922 13.453 21.922 1 97.25 30 VAL B CA 1
ATOM 3434 C C . VAL B 1 30 ? -27.156 13.625 20.438 1 97.25 30 VAL B C 1
ATOM 3436 O O . VAL B 1 30 ? -28.297 13.484 19.953 1 97.25 30 VAL B O 1
ATOM 3439 N N . VAL B 1 31 ? -26.141 14.062 19.719 1 97.5 31 VAL B N 1
ATOM 3440 C CA . VAL B 1 31 ? -26.203 14.133 18.266 1 97.5 31 VAL B CA 1
ATOM 3441 C C . VAL B 1 31 ? -25.094 13.289 17.656 1 97.5 31 VAL B C 1
ATOM 3443 O O . VAL B 1 31 ? -24.094 12.992 18.312 1 97.5 31 VAL B O 1
ATOM 3446 N N . GLN B 1 32 ? -25.266 12.906 16.375 1 97.62 32 GLN B N 1
ATOM 3447 C CA . GLN B 1 32 ? -24.203 12.211 15.656 1 97.62 32 GLN B CA 1
ATOM 3448 C C . GLN B 1 32 ? -23.094 13.172 15.242 1 97.62 32 GLN B C 1
ATOM 3450 O O . GLN B 1 32 ? -23.359 14.328 14.906 1 97.62 32 GLN B O 1
ATOM 3455 N N . PHE B 1 33 ? -21.969 12.688 15.227 1 98.5 33 PHE B N 1
ATOM 3456 C CA . PHE B 1 33 ? -20.828 13.484 14.805 1 98.5 33 PHE B CA 1
ATOM 3457 C C . PHE B 1 33 ? -21.047 14.055 13.414 1 98.5 33 PHE B C 1
ATOM 3459 O O . PHE B 1 33 ? -20.75 15.227 13.164 1 98.5 33 PHE B O 1
ATOM 3466 N N . SER B 1 34 ? -21.547 13.203 12.484 1 98.38 34 SER B N 1
ATOM 3467 C CA . SER B 1 34 ? -21.781 13.648 11.117 1 98.38 34 SER B CA 1
ATOM 3468 C C . SER B 1 34 ? -22.766 14.812 11.078 1 98.38 34 SER B C 1
ATOM 3470 O O . SER B 1 34 ? -22.641 15.711 10.234 1 98.38 34 SER B O 1
ATOM 3472 N N . GLU B 1 35 ? -23.688 14.805 11.969 1 98.06 35 GLU B N 1
ATOM 3473 C CA . GLU B 1 35 ? -24.672 15.883 12.023 1 98.06 35 GLU B CA 1
ATOM 3474 C C . GLU B 1 35 ? -24.031 17.203 12.445 1 98.06 35 GLU B C 1
ATOM 3476 O O . GLU B 1 35 ? -24.266 18.234 11.828 1 98.06 35 GLU B O 1
ATOM 3481 N N . LEU B 1 36 ? -23.297 17.125 13.516 1 98.38 36 LEU B N 1
ATOM 3482 C CA . LEU B 1 36 ? -22.609 18.328 13.953 1 98.38 36 LEU B CA 1
ATOM 3483 C C . LEU B 1 36 ? -21.641 18.828 12.883 1 98.38 36 LEU B C 1
ATOM 3485 O O . LEU B 1 36 ? -21.594 20.016 12.602 1 98.38 36 LEU B O 1
ATOM 3489 N N . ALA B 1 37 ? -20.844 17.922 12.273 1 98.56 37 ALA B N 1
ATOM 3490 C CA . ALA B 1 37 ? -19.875 18.281 11.25 1 98.56 37 ALA B CA 1
ATOM 3491 C C . ALA B 1 37 ? -20.547 18.953 10.062 1 98.56 37 ALA B C 1
ATOM 3493 O O . ALA B 1 37 ? -20.031 19.922 9.508 1 98.56 37 ALA B O 1
ATOM 3494 N N . ARG B 1 38 ? -21.672 18.516 9.672 1 98 38 ARG B N 1
ATOM 3495 C CA . ARG B 1 38 ? -22.391 19.047 8.531 1 98 38 ARG B CA 1
ATOM 3496 C C . ARG B 1 38 ? -22.812 20.5 8.781 1 98 38 ARG B C 1
ATOM 3498 O O . ARG B 1 38 ? -22.859 21.297 7.848 1 98 38 ARG B O 1
ATOM 3505 N N . THR B 1 39 ? -23.109 20.797 9.984 1 97.44 39 THR B N 1
ATOM 3506 C CA . THR B 1 39 ? -23.562 22.141 10.312 1 97.44 39 THR B CA 1
ATOM 3507 C C . THR B 1 39 ? -22.422 23.141 10.188 1 97.44 39 THR B C 1
ATOM 3509 O O . THR B 1 39 ? -22.641 24.359 10.164 1 97.44 39 THR B O 1
ATOM 3512 N N . THR B 1 40 ? -21.172 22.641 10.102 1 96.38 40 THR B N 1
ATOM 3513 C CA . THR B 1 40 ? -20 23.516 9.961 1 96.38 40 THR B CA 1
ATOM 3514 C C . THR B 1 40 ? -19.844 23.984 8.523 1 96.38 40 THR B C 1
ATOM 3516 O O . THR B 1 40 ? -19.141 24.969 8.258 1 96.38 40 THR B O 1
ATOM 3519 N N . LEU B 1 41 ? -20.5 23.375 7.59 1 97.06 41 LEU B N 1
ATOM 3520 C CA . LEU B 1 41 ? -20.219 23.547 6.168 1 97.06 41 LEU B CA 1
ATOM 3521 C C . LEU B 1 41 ? -21 24.734 5.609 1 97.06 41 LEU B C 1
ATOM 3523 O O . LEU B 1 41 ? -22.188 24.906 5.93 1 97.06 41 LEU B O 1
ATOM 3527 N N . THR B 1 42 ? -20.328 25.594 4.969 1 94.88 42 THR B N 1
ATOM 3528 C CA . THR B 1 42 ? -20.891 26.656 4.129 1 94.88 42 THR B CA 1
ATOM 3529 C C . THR B 1 42 ? -20.484 26.453 2.668 1 94.88 42 THR B C 1
ATOM 3531 O O . THR B 1 42 ? -19.5 25.766 2.377 1 94.88 42 THR B O 1
ATOM 3534 N N . PRO B 1 43 ? -21.219 26.969 1.77 1 93.69 43 PRO B N 1
ATOM 3535 C CA . PRO B 1 43 ? -20.828 26.828 0.368 1 93.69 43 PRO B CA 1
ATOM 3536 C C . PRO B 1 43 ? -19.453 27.438 0.08 1 93.69 43 PRO B C 1
ATOM 3538 O O . PRO B 1 43 ? -19.109 28.484 0.634 1 93.69 43 PRO B O 1
ATOM 3541 N N . PHE B 1 44 ? -18.719 26.797 -0.709 1 94.88 44 PHE B N 1
ATOM 3542 C CA . PHE B 1 44 ? -17.453 27.328 -1.224 1 94.88 44 PHE B CA 1
ATOM 3543 C C . PHE B 1 44 ? -17.641 27.859 -2.643 1 94.88 44 PHE B C 1
ATOM 3545 O O . PHE B 1 44 ? -18.047 27.125 -3.537 1 94.88 44 PHE B O 1
ATOM 3552 N N . ARG B 1 45 ? -17.344 29.094 -2.791 1 92.88 45 ARG B N 1
ATOM 3553 C CA . ARG B 1 45 ? -17.266 29.719 -4.105 1 92.88 45 ARG B CA 1
ATOM 3554 C C . ARG B 1 45 ? -15.852 30.188 -4.422 1 92.88 45 ARG B C 1
ATOM 3556 O O . ARG B 1 45 ? -15.367 31.156 -3.818 1 92.88 45 ARG B O 1
ATOM 3563 N N . ALA B 1 46 ? -15.305 29.594 -5.383 1 94.12 46 ALA B N 1
ATOM 3564 C CA . ALA B 1 46 ? -13.906 29.875 -5.711 1 94.12 46 ALA B CA 1
ATOM 3565 C C . ALA B 1 46 ? -13.758 31.266 -6.336 1 94.12 46 ALA B C 1
ATOM 3567 O O . ALA B 1 46 ? -14.641 31.703 -7.074 1 94.12 46 ALA B O 1
ATOM 3568 N N . HIS B 1 47 ? -12.648 31.875 -6.016 1 93.25 47 HIS B N 1
ATOM 3569 C CA . HIS B 1 47 ? -12.328 33.156 -6.664 1 93.25 47 HIS B CA 1
ATOM 3570 C C . HIS B 1 47 ? -12.453 33.031 -8.18 1 93.25 47 HIS B C 1
ATOM 3572 O O . HIS B 1 47 ? -11.93 32.094 -8.781 1 93.25 47 HIS B O 1
ATOM 3578 N N . PRO B 1 48 ? -13.055 33.969 -8.836 1 91.88 48 PRO B N 1
ATOM 3579 C CA . PRO B 1 48 ? -13.305 33.844 -10.273 1 91.88 48 PRO B CA 1
ATOM 3580 C C . PRO B 1 48 ? -12.023 33.75 -11.094 1 91.88 48 PRO B C 1
ATOM 3582 O O . PRO B 1 48 ? -12.023 33.125 -12.164 1 91.88 48 PRO B O 1
ATOM 3585 N N . LEU B 1 49 ? -10.969 34.25 -10.617 1 92.25 49 LEU B N 1
ATOM 3586 C CA . LEU B 1 49 ? -9.703 34.219 -11.336 1 92.25 49 LEU B CA 1
ATOM 3587 C C . LEU B 1 49 ? -8.93 32.938 -10.984 1 92.25 49 LEU B C 1
ATOM 3589 O O . LEU B 1 49 ? -7.875 32.688 -11.562 1 92.25 49 LEU B O 1
ATOM 3593 N N . LEU B 1 50 ? -9.406 32.188 -10.055 1 93.88 50 LEU B N 1
ATOM 3594 C CA . LEU B 1 50 ? -8.773 30.938 -9.617 1 93.88 50 LEU B CA 1
ATOM 3595 C C . LEU B 1 50 ? -9.75 29.766 -9.688 1 93.88 50 LEU B C 1
ATOM 3597 O O . LEU B 1 50 ? -10.047 29.141 -8.672 1 93.88 50 LEU B O 1
ATOM 3601 N N . PRO B 1 51 ? -10.133 29.438 -10.875 1 90.19 51 PRO B N 1
ATOM 3602 C CA . PRO B 1 51 ? -11.273 28.531 -11.047 1 90.19 51 PRO B CA 1
ATOM 3603 C C . PRO B 1 51 ? -10.883 27.062 -10.93 1 90.19 51 PRO B C 1
ATOM 3605 O O . PRO B 1 51 ? -11.75 26.188 -10.914 1 90.19 51 PRO B O 1
ATOM 3608 N N . ASN B 1 52 ? -9.531 26.812 -10.906 1 92.75 52 ASN B N 1
ATOM 3609 C CA . ASN B 1 52 ? -9.141 25.406 -10.828 1 92.75 52 ASN B CA 1
ATOM 3610 C C . ASN B 1 52 ? -8.031 25.188 -9.805 1 92.75 52 ASN B C 1
ATOM 3612 O O . ASN B 1 52 ? -7.469 26.141 -9.281 1 92.75 52 ASN B O 1
ATOM 3616 N N . GLY B 1 53 ? -7.773 23.938 -9.57 1 94.88 53 GLY B N 1
ATOM 3617 C CA . GLY B 1 53 ? -6.867 23.547 -8.5 1 94.88 53 GLY B CA 1
ATOM 3618 C C . GLY B 1 53 ? -5.445 24.016 -8.719 1 94.88 53 GLY B C 1
ATOM 3619 O O . GLY B 1 53 ? -4.73 24.312 -7.762 1 94.88 53 GLY B O 1
ATOM 3620 N N . HIS B 1 54 ? -4.984 24.078 -9.961 1 94.25 54 HIS B N 1
ATOM 3621 C CA . HIS B 1 54 ? -3.631 24.531 -10.25 1 94.25 54 HIS B CA 1
ATOM 3622 C C . HIS B 1 54 ? -3.465 26.016 -9.93 1 94.25 54 HIS B C 1
ATOM 3624 O O . HIS B 1 54 ? -2.502 26.406 -9.266 1 94.25 54 HIS B O 1
ATOM 3630 N N . LEU B 1 55 ? -4.402 26.797 -10.328 1 93.88 55 LEU B N 1
ATOM 3631 C CA . LEU B 1 55 ? -4.332 28.234 -10.086 1 93.88 55 LEU B CA 1
ATOM 3632 C C . LEU B 1 55 ? -4.504 28.547 -8.602 1 93.88 55 LEU B C 1
ATOM 3634 O O . LEU B 1 55 ? -3.83 29.438 -8.062 1 93.88 55 LEU B O 1
ATOM 3638 N N . GLN B 1 56 ? -5.465 27.812 -7.992 1 94.75 56 GLN B N 1
ATOM 3639 C CA . GLN B 1 56 ? -5.613 27.922 -6.547 1 94.75 56 GLN B CA 1
ATOM 3640 C C . GLN B 1 56 ? -4.297 27.625 -5.832 1 94.75 56 GLN B C 1
ATOM 3642 O O . GLN B 1 56 ? -3.863 28.406 -4.977 1 94.75 56 GLN B O 1
ATOM 3647 N N . THR B 1 57 ? -3.668 26.547 -6.188 1 95 57 THR B N 1
ATOM 3648 C CA . THR B 1 57 ? -2.438 26.094 -5.543 1 95 57 THR B CA 1
ATOM 3649 C C . THR B 1 57 ? -1.3 27.078 -5.816 1 95 57 THR B C 1
ATOM 3651 O O . THR B 1 57 ? -0.518 27.391 -4.918 1 95 57 THR B O 1
ATOM 3654 N N . PHE B 1 58 ? -1.224 27.609 -7.012 1 92.69 58 PHE B N 1
ATOM 3655 C CA . PHE B 1 58 ? -0.225 28.625 -7.352 1 92.69 58 PHE B CA 1
ATOM 3656 C C . PHE B 1 58 ? -0.39 29.859 -6.48 1 92.69 58 PHE B C 1
ATOM 3658 O O . PHE B 1 58 ? 0.595 30.422 -6 1 92.69 58 PHE B O 1
ATOM 3665 N N . TRP B 1 59 ? -1.608 30.234 -6.254 1 91.69 59 TRP B N 1
ATOM 3666 C CA . TRP B 1 59 ? -1.881 31.453 -5.496 1 91.69 59 TRP B CA 1
ATOM 3667 C C . TRP B 1 59 ? -1.518 31.266 -4.027 1 91.69 59 TRP B C 1
ATOM 3669 O O . TRP B 1 59 ? -1.202 32.25 -3.332 1 91.69 59 TRP B O 1
ATOM 3679 N N . THR B 1 60 ? -1.602 30.062 -3.549 1 91.31 60 THR B N 1
ATOM 3680 C CA . THR B 1 60 ? -1.163 29.766 -2.191 1 91.31 60 THR B CA 1
ATOM 3681 C C . THR B 1 60 ? 0.302 30.141 -1.999 1 91.31 60 THR B C 1
ATOM 3683 O O . THR B 1 60 ? 0.693 30.609 -0.927 1 91.31 60 THR B O 1
ATOM 3686 N N . VAL B 1 61 ? 1.115 29.984 -2.984 1 86 61 VAL B N 1
ATOM 3687 C CA . VAL B 1 61 ? 2.547 30.25 -2.895 1 86 61 VAL B CA 1
ATOM 3688 C C . VAL B 1 61 ? 2.822 31.703 -3.248 1 86 61 VAL B C 1
ATOM 3690 O O . VAL B 1 61 ? 3.732 32.344 -2.693 1 86 61 VAL B O 1
ATOM 3693 N N . ALA B 1 62 ? 1.938 32.312 -4.012 1 86.31 62 ALA B N 1
ATOM 3694 C CA . ALA B 1 62 ? 2.211 33.625 -4.562 1 86.31 62 ALA B CA 1
ATOM 3695 C C . ALA B 1 62 ? 1.6 34.719 -3.691 1 86.31 62 ALA B C 1
ATOM 3697 O O . ALA B 1 62 ? 2.018 35.875 -3.754 1 86.31 62 ALA B O 1
ATOM 3698 N N . THR B 1 63 ? 0.661 34.281 -2.928 1 85.06 63 THR B N 1
ATOM 3699 C CA . THR B 1 63 ? -0.06 35.312 -2.191 1 85.06 63 THR B CA 1
ATOM 3700 C C . THR B 1 63 ? 0.827 35.938 -1.111 1 85.06 63 THR B C 1
ATOM 3702 O O . THR B 1 63 ? 1.684 35.25 -0.544 1 85.06 63 THR B O 1
ATOM 3705 N N . GLY B 1 64 ? 0.707 37.219 -0.904 1 78.56 64 GLY B N 1
ATOM 3706 C CA . GLY B 1 64 ? 1.445 37.938 0.124 1 78.56 64 GLY B CA 1
ATOM 3707 C C . GLY B 1 64 ? 0.556 38.5 1.215 1 78.56 64 GLY B C 1
ATOM 3708 O O . GLY B 1 64 ? 0.797 39.594 1.713 1 78.56 64 GLY B O 1
ATOM 3709 N N . ALA B 1 65 ? -0.504 37.75 1.537 1 81.19 65 ALA B N 1
ATOM 3710 C CA . ALA B 1 65 ? -1.386 38.219 2.604 1 81.19 65 ALA B CA 1
ATOM 3711 C C . ALA B 1 65 ? -0.648 38.281 3.938 1 81.19 65 ALA B C 1
ATOM 3713 O O . ALA B 1 65 ? 0.208 37.438 4.219 1 81.19 65 ALA B O 1
ATOM 3714 N N . ASP B 1 66 ? -0.884 39.281 4.691 1 83.56 66 ASP B N 1
ATOM 3715 C CA . ASP B 1 66 ? -0.268 39.406 6.008 1 83.56 66 ASP B CA 1
ATOM 3716 C C . ASP B 1 66 ? -1.229 38.969 7.109 1 83.56 66 ASP B C 1
ATOM 3718 O O . ASP B 1 66 ? -2.215 39.656 7.391 1 83.56 66 ASP B O 1
ATOM 3722 N N . ILE B 1 67 ? -0.975 37.812 7.68 1 91.38 67 ILE B N 1
ATOM 3723 C CA . ILE B 1 67 ? -1.691 37.281 8.836 1 91.38 67 ILE B CA 1
ATOM 3724 C C . ILE B 1 67 ? -0.765 37.25 10.047 1 91.38 67 ILE B C 1
ATOM 3726 O O . ILE B 1 67 ? -0.112 36.25 10.32 1 91.38 67 ILE B O 1
ATOM 3730 N N . PRO B 1 68 ? -0.762 38.312 10.781 1 91.19 68 PRO B N 1
ATOM 3731 C CA . PRO B 1 68 ? 0.241 38.438 11.844 1 91.19 68 PRO B CA 1
ATOM 3732 C C . PRO B 1 68 ? -0.036 37.531 13.023 1 91.19 68 PRO B C 1
ATOM 3734 O O . PRO B 1 68 ? -1.144 37.531 13.57 1 91.19 68 PRO B O 1
ATOM 3737 N N . LEU B 1 69 ? 0.903 36.688 13.359 1 93.62 69 LEU B N 1
ATOM 3738 C CA . LEU B 1 69 ? 1.021 35.906 14.578 1 93.62 69 LEU B CA 1
ATOM 3739 C C . LEU B 1 69 ? 2.441 35.969 15.133 1 93.62 69 LEU B C 1
ATOM 3741 O O . LEU B 1 69 ? 3.408 36 14.367 1 93.62 69 LEU B O 1
ATOM 3745 N N . TYR B 1 70 ? 2.48 36.062 16.406 1 95.12 70 TYR B N 1
ATOM 3746 C CA . TYR B 1 70 ? 3.773 36.094 17.078 1 95.12 70 TYR B CA 1
ATOM 3747 C C . TYR B 1 70 ? 4.031 34.812 17.828 1 95.12 70 TYR B C 1
ATOM 3749 O O . TYR B 1 70 ? 3.119 34.219 18.422 1 95.12 70 TYR B O 1
ATOM 3757 N N . TYR B 1 71 ? 5.355 34.406 17.797 1 96.31 71 TYR B N 1
ATOM 3758 C CA . TYR B 1 71 ? 5.66 33.094 18.344 1 96.31 71 TYR B CA 1
ATOM 3759 C C . TYR B 1 71 ? 6.773 33.156 19.391 1 96.31 71 TYR B C 1
ATOM 3761 O O . TYR B 1 71 ? 7.73 33.906 19.219 1 96.31 71 TYR B O 1
ATOM 3769 N N . GLY B 1 72 ? 6.629 32.469 20.5 1 96.06 72 GLY B N 1
ATOM 3770 C CA . GLY B 1 72 ? 7.711 32.062 21.391 1 96.06 72 GLY B CA 1
ATOM 3771 C C . GLY B 1 72 ? 8.141 30.625 21.172 1 96.06 72 GLY B C 1
ATOM 3772 O O . GLY B 1 72 ? 7.336 29.703 21.328 1 96.06 72 GLY B O 1
ATOM 3773 N N . ARG B 1 73 ? 9.414 30.453 20.828 1 96.94 73 ARG B N 1
ATOM 3774 C CA . ARG B 1 73 ? 9.922 29.156 20.438 1 96.94 73 ARG B CA 1
ATOM 3775 C C . ARG B 1 73 ? 10.586 28.438 21.609 1 96.94 73 ARG B C 1
ATOM 3777 O O . ARG B 1 73 ? 11.375 29.047 22.344 1 96.94 73 ARG B O 1
ATOM 3784 N N . LYS B 1 74 ? 10.258 27.203 21.75 1 97.81 74 LYS B N 1
ATOM 3785 C CA . LYS B 1 74 ? 10.938 26.281 22.656 1 97.81 74 LYS B CA 1
ATOM 3786 C C . LYS B 1 74 ? 11.625 25.156 21.891 1 97.81 74 LYS B C 1
ATOM 3788 O O . LYS B 1 74 ? 11.023 24.531 21 1 97.81 74 LYS B O 1
ATOM 3793 N N . ILE B 1 75 ? 12.883 24.906 22.172 1 98 75 ILE B N 1
ATOM 3794 C CA . ILE B 1 75 ? 13.594 23.766 21.594 1 98 75 ILE B CA 1
ATOM 3795 C C . ILE B 1 75 ? 13.273 22.5 22.391 1 98 75 ILE B C 1
ATOM 3797 O O . ILE B 1 75 ? 13.383 22.484 23.609 1 98 75 ILE B O 1
ATOM 3801 N N . MET B 1 76 ? 12.844 21.484 21.719 1 98.44 76 MET B N 1
ATOM 3802 C CA . MET B 1 76 ? 12.555 20.172 22.312 1 98.44 76 MET B CA 1
ATOM 3803 C C . MET B 1 76 ? 13.672 19.188 22 1 98.44 76 MET B C 1
ATOM 3805 O O . MET B 1 76 ? 14.117 19.078 20.859 1 98.44 76 MET B O 1
ATOM 3809 N N . VAL B 1 77 ? 14.133 18.5 23.016 1 98.06 77 VAL B N 1
ATOM 3810 C CA . VAL B 1 77 ? 15.07 17.406 22.828 1 98.06 77 VAL B CA 1
ATOM 3811 C C . VAL B 1 77 ? 14.328 16.078 22.906 1 98.06 77 VAL B C 1
ATOM 3813 O O . VAL B 1 77 ? 13.844 15.688 23.984 1 98.06 77 VAL B O 1
ATOM 3816 N N . ALA B 1 78 ? 14.273 15.414 21.797 1 97.94 78 ALA B N 1
ATOM 3817 C CA . ALA B 1 78 ? 13.547 14.148 21.734 1 97.94 78 ALA B CA 1
ATOM 3818 C C . ALA B 1 78 ? 14.305 13.039 22.438 1 97.94 78 ALA B C 1
ATOM 3820 O O . ALA B 1 78 ? 15.492 13.188 22.75 1 97.94 78 ALA B O 1
ATOM 3821 N N . LYS B 1 79 ? 13.641 11.898 22.703 1 97.31 79 LYS B N 1
ATOM 3822 C CA . LYS B 1 79 ? 14.211 10.758 23.406 1 97.31 79 LYS B CA 1
ATOM 3823 C C . LYS B 1 79 ? 15.391 10.164 22.641 1 97.31 79 LYS B C 1
ATOM 3825 O O . LYS B 1 79 ? 16.328 9.625 23.234 1 97.31 79 LYS B O 1
ATOM 3830 N N . ASP B 1 80 ? 15.391 10.328 21.359 1 96 80 ASP B N 1
ATOM 3831 C CA . ASP B 1 80 ? 16.453 9.766 20.531 1 96 80 ASP B CA 1
ATOM 3832 C C . ASP B 1 80 ? 17.625 10.742 20.406 1 96 80 ASP B C 1
ATOM 3834 O O . ASP B 1 80 ? 18.578 10.492 19.672 1 96 80 ASP B O 1
ATOM 3838 N N . GLY B 1 81 ? 17.531 11.836 21.062 1 97.19 81 GLY B N 1
ATOM 3839 C CA . GLY B 1 81 ? 18.609 12.82 21.031 1 97.19 81 GLY B CA 1
ATOM 3840 C C . GLY B 1 81 ? 18.422 13.883 19.969 1 97.19 81 GLY B C 1
ATOM 3841 O O . GLY B 1 81 ? 19.125 14.898 19.953 1 97.19 81 GLY B O 1
ATOM 3842 N N . GLY B 1 82 ? 17.422 13.68 19.109 1 97.62 82 GLY B N 1
ATOM 3843 C CA . GLY B 1 82 ? 17.125 14.68 18.094 1 97.62 82 GLY B CA 1
ATOM 3844 C C . GLY B 1 82 ? 16.406 15.891 18.672 1 97.62 82 GLY B C 1
ATOM 3845 O O . GLY B 1 82 ? 15.891 15.852 19.781 1 97.62 82 GLY B O 1
ATOM 3846 N N . THR B 1 83 ? 16.469 17.016 17.828 1 98.12 83 THR B N 1
ATOM 3847 C CA . THR B 1 83 ? 15.812 18.234 18.281 1 98.12 83 THR B CA 1
ATOM 3848 C C . THR B 1 83 ? 14.773 18.703 17.281 1 98.12 83 THR B C 1
ATOM 3850 O O . THR B 1 83 ? 14.945 18.531 16.078 1 98.12 83 THR B O 1
ATOM 3853 N N . TYR B 1 84 ? 13.727 19.172 17.719 1 98.56 84 TYR B N 1
ATOM 3854 C CA . TYR B 1 84 ? 12.703 19.906 17 1 98.56 84 TYR B CA 1
ATOM 3855 C C . TYR B 1 84 ? 12.188 21.078 17.828 1 98.56 84 TYR B C 1
ATOM 3857 O O . TYR B 1 84 ? 12.703 21.359 18.922 1 98.56 84 TYR B O 1
ATOM 3865 N N . THR B 1 85 ? 11.273 21.906 17.266 1 98.75 85 THR B N 1
ATOM 3866 C CA . THR B 1 85 ? 10.898 23.094 18.031 1 98.75 85 THR B CA 1
ATOM 3867 C C . THR B 1 85 ? 9.375 23.234 18.109 1 98.75 85 THR B C 1
ATOM 3869 O O . THR B 1 85 ? 8.664 22.719 17.25 1 98.75 85 THR B O 1
ATOM 3872 N N . LEU B 1 86 ? 8.953 23.828 19.125 1 98.81 86 LEU B N 1
ATOM 3873 C CA . LEU B 1 86 ? 7.57 24.234 19.312 1 98.81 86 LEU B CA 1
ATOM 3874 C C . LEU B 1 86 ? 7.457 25.766 19.297 1 98.81 86 LEU B C 1
ATOM 3876 O O . LEU B 1 86 ? 8.164 26.438 20.047 1 98.81 86 LEU B O 1
ATOM 3880 N N . ASP B 1 87 ? 6.66 26.266 18.453 1 98.19 87 ASP B N 1
ATOM 3881 C CA . ASP B 1 87 ? 6.336 27.688 18.422 1 98.19 87 ASP B CA 1
ATOM 3882 C C . ASP B 1 87 ? 4.973 27.953 19.062 1 98.19 87 ASP B C 1
ATOM 3884 O O . ASP B 1 87 ? 3.936 27.703 18.453 1 98.19 87 ASP B O 1
ATOM 3888 N N . PHE B 1 88 ? 4.992 28.5 20.281 1 97.75 88 PHE B N 1
ATOM 3889 C CA . PHE B 1 88 ? 3.766 28.891 20.969 1 97.75 88 PHE B CA 1
ATOM 3890 C C . PHE B 1 88 ? 3.312 30.266 20.5 1 97.75 88 PHE B C 1
ATOM 3892 O O . PHE B 1 88 ? 4.129 31.188 20.375 1 97.75 88 PHE B O 1
ATOM 3899 N N . VAL B 1 89 ? 2.023 30.406 20.203 1 96.69 89 VAL B N 1
ATOM 3900 C CA . VAL B 1 89 ? 1.518 31.734 19.891 1 96.69 89 VAL B CA 1
ATOM 3901 C C . VAL B 1 89 ? 1.548 32.625 21.141 1 96.69 89 VAL B C 1
ATOM 3903 O O . VAL B 1 89 ? 1.046 32.219 22.188 1 96.69 89 VAL B O 1
ATOM 3906 N N . VAL B 1 90 ? 2.154 33.812 20.984 1 93.44 90 VAL B N 1
ATOM 3907 C CA . VAL B 1 90 ? 2.266 34.75 22.109 1 93.44 90 VAL B CA 1
ATOM 3908 C C . VAL B 1 90 ? 1.72 36.094 21.703 1 93.44 90 VAL B C 1
ATOM 3910 O O . VAL B 1 90 ? 1.369 36.312 20.547 1 93.44 90 VAL B O 1
ATOM 3913 N N . LEU B 1 91 ? 1.606 37 22.656 1 86.69 91 LEU B N 1
ATOM 3914 C CA . LEU B 1 91 ? 1.131 38.375 22.406 1 86.69 91 LEU B CA 1
ATOM 3915 C C . LEU B 1 91 ? 2.195 39.188 21.688 1 86.69 91 LEU B C 1
ATOM 3917 O O . LEU B 1 91 ? 3.393 38.969 21.875 1 86.69 91 LEU B O 1
ATOM 3921 N N . PRO B 1 92 ? 1.813 40.125 20.797 1 77.69 92 PRO B N 1
ATOM 3922 C CA . PRO B 1 92 ? 2.73 40.969 20.016 1 77.69 92 PRO B CA 1
ATOM 3923 C C . PRO B 1 92 ? 3.777 41.656 20.891 1 77.69 92 PRO B C 1
ATOM 3925 O O . PRO B 1 92 ? 4.906 41.875 20.453 1 77.69 92 PRO B O 1
ATOM 3928 N N . SER B 1 93 ? 3.445 42.312 21.891 1 62.53 93 SER B N 1
ATOM 3929 C CA . SER B 1 93 ? 4.32 43.125 22.719 1 62.53 93 SER B CA 1
ATOM 3930 C C . SER B 1 93 ? 5.621 42.406 23.047 1 62.53 93 SER B C 1
ATOM 3932 O O . SER B 1 93 ? 6.637 43.031 23.344 1 62.53 93 SER B O 1
ATOM 3934 N N . GLU B 1 94 ? 5.562 41.25 23.031 1 56.22 94 GLU B N 1
ATOM 3935 C CA . GLU B 1 94 ? 6.672 40.438 23.5 1 56.22 94 GLU B CA 1
ATOM 3936 C C . GLU B 1 94 ? 7.578 40 22.344 1 56.22 94 GLU B C 1
ATOM 3938 O O . GLU B 1 94 ? 8.633 39.406 22.547 1 56.22 94 GLU B O 1
ATOM 3943 N N . ALA B 1 95 ? 7.113 40.344 21.031 1 59.53 95 ALA B N 1
ATOM 3944 C CA . ALA B 1 95 ? 7.652 39.594 19.906 1 59.53 95 ALA B CA 1
ATOM 3945 C C . ALA B 1 95 ? 8.656 40.438 19.109 1 59.53 95 ALA B C 1
ATOM 3947 O O . ALA B 1 95 ? 8.281 41.438 18.5 1 59.53 95 ALA B O 1
ATOM 3948 N N . HIS B 1 96 ? 9.875 40.5 19.641 1 71.56 96 HIS B N 1
ATOM 3949 C CA . HIS B 1 96 ? 10.945 40.844 18.703 1 71.56 96 HIS B CA 1
ATOM 3950 C C . HIS B 1 96 ? 11.445 39.594 17.969 1 71.56 96 HIS B C 1
ATOM 3952 O O . HIS B 1 96 ? 11.375 38.469 18.484 1 71.56 96 HIS B O 1
ATOM 3958 N N . THR B 1 97 ? 11.641 39.844 16.625 1 83.25 97 THR B N 1
ATOM 3959 C CA . THR B 1 97 ? 12.242 38.781 15.828 1 83.25 97 THR B CA 1
ATOM 3960 C C . THR B 1 97 ? 13.68 38.531 16.266 1 83.25 97 THR B C 1
ATOM 3962 O O . THR B 1 97 ? 14.492 39.438 16.312 1 83.25 97 THR B O 1
ATOM 3965 N N . ALA B 1 98 ? 13.859 37.312 16.734 1 88.56 98 ALA B N 1
ATOM 3966 C CA . ALA B 1 98 ? 15.234 36.906 17.047 1 88.56 98 ALA B CA 1
ATOM 3967 C C . ALA B 1 98 ? 16.062 36.719 15.781 1 88.56 98 ALA B C 1
ATOM 3969 O O . ALA B 1 98 ? 15.523 36.312 14.75 1 88.56 98 ALA B O 1
ATOM 3970 N N . PRO B 1 99 ? 17.375 37.031 15.875 1 89.5 99 PRO B N 1
ATOM 3971 C CA . PRO B 1 99 ? 18.234 36.812 14.711 1 89.5 99 PRO B CA 1
ATOM 3972 C C . PRO B 1 99 ? 18.188 35.344 14.219 1 89.5 99 PRO B C 1
ATOM 3974 O O . PRO B 1 99 ? 18.219 34.406 15.023 1 89.5 99 PRO B O 1
ATOM 3977 N N . GLY B 1 100 ? 18.016 35.281 12.938 1 92.06 100 GLY B N 1
ATOM 3978 C CA . GLY B 1 100 ? 18.094 33.938 12.328 1 92.06 100 GLY B CA 1
ATOM 3979 C C . GLY B 1 100 ? 16.75 33.219 12.289 1 92.06 100 GLY B C 1
ATOM 3980 O O . GLY B 1 100 ? 16.641 32.156 11.703 1 92.06 100 GLY B O 1
ATOM 3981 N N . LEU B 1 101 ? 15.805 33.844 12.914 1 94.81 101 LEU B N 1
ATOM 3982 C CA . LEU B 1 101 ? 14.484 33.219 12.922 1 94.81 101 LEU B CA 1
ATOM 3983 C C . LEU B 1 101 ? 13.531 33.969 11.992 1 94.81 101 LEU B C 1
ATOM 3985 O O . LEU B 1 101 ? 13.891 35 11.438 1 94.81 101 LEU B O 1
ATOM 3989 N N . TRP B 1 102 ? 12.422 33.406 11.672 1 92.81 102 TRP B N 1
ATOM 3990 C CA . TRP B 1 102 ? 11.391 34.062 10.867 1 92.81 102 TRP B CA 1
ATOM 3991 C C . TRP B 1 102 ? 10.836 35.281 11.586 1 92.81 102 TRP B C 1
ATOM 3993 O O . TRP B 1 102 ? 10.883 35.344 12.812 1 92.81 102 TRP B O 1
ATOM 4003 N N . HIS B 1 103 ? 10.211 36.094 10.758 1 90.5 103 HIS B N 1
ATOM 4004 C CA . HIS B 1 103 ? 9.602 37.281 11.305 1 90.5 103 HIS B CA 1
ATOM 4005 C C . HIS B 1 103 ? 8.586 36.938 12.391 1 90.5 103 HIS B C 1
ATOM 4007 O O . HIS B 1 103 ? 7.844 35.969 12.266 1 90.5 103 HIS B O 1
ATOM 4013 N N . ARG B 1 104 ? 8.656 37.719 13.539 1 91.94 104 ARG B N 1
ATOM 4014 C CA . ARG B 1 104 ? 7.703 37.656 14.648 1 91.94 104 ARG B CA 1
ATOM 4015 C C . ARG B 1 104 ? 7.91 36.406 15.484 1 91.94 104 ARG B C 1
ATOM 4017 O O . ARG B 1 104 ? 6.977 35.906 16.141 1 91.94 104 ARG B O 1
ATOM 4024 N N . THR B 1 105 ? 9.148 35.844 15.406 1 94.75 105 THR B N 1
ATOM 4025 C CA . THR B 1 105 ? 9.484 34.656 16.188 1 94.75 105 THR B CA 1
ATOM 4026 C C . THR B 1 105 ? 10.711 34.906 17.062 1 94.75 105 THR B C 1
ATOM 4028 O O . THR B 1 105 ? 11.703 35.469 16.594 1 94.75 105 THR B O 1
ATOM 4031 N N . ARG B 1 106 ? 10.625 34.594 18.25 1 94.69 106 ARG B N 1
ATOM 4032 C CA . ARG B 1 106 ? 11.758 34.625 19.188 1 94.69 106 ARG B CA 1
ATOM 4033 C C . ARG B 1 106 ? 11.789 33.375 20.062 1 94.69 106 ARG B C 1
ATOM 4035 O O . ARG B 1 106 ? 10.789 32.656 20.172 1 94.69 106 ARG B O 1
ATOM 4042 N N . TYR B 1 107 ? 12.93 33.156 20.703 1 95 107 TYR B N 1
ATOM 4043 C CA . TYR B 1 107 ? 13.008 32.062 21.672 1 95 107 TYR B CA 1
ATOM 4044 C C . TYR B 1 107 ? 12.328 32.438 22.984 1 95 107 TYR B C 1
ATOM 4046 O O . TYR B 1 107 ? 12.422 33.594 23.422 1 95 107 TYR B O 1
ATOM 4054 N N . LEU B 1 108 ? 11.711 31.516 23.594 1 94.88 108 LEU B N 1
ATOM 4055 C CA . LEU B 1 108 ? 11.25 31.719 24.969 1 94.88 108 LEU B CA 1
ATOM 4056 C C . LEU B 1 108 ? 12.43 31.875 25.922 1 94.88 108 LEU B C 1
ATOM 4058 O O . LEU B 1 108 ? 13.43 31.172 25.797 1 94.88 108 LEU B O 1
ATOM 4062 N N . SER B 1 109 ? 12.297 32.844 26.812 1 92.06 109 SER B N 1
ATOM 4063 C CA . SER B 1 109 ? 13.305 32.969 27.859 1 92.06 109 SER B CA 1
ATOM 4064 C C . SER B 1 109 ? 13.234 31.797 28.844 1 92.06 109 SER B C 1
ATOM 4066 O O . SER B 1 109 ? 12.266 31.031 28.844 1 92.06 109 SER B O 1
ATOM 4068 N N . LYS B 1 110 ? 14.266 31.656 29.625 1 94.25 110 LYS B N 1
ATOM 4069 C CA . LYS B 1 110 ? 14.266 30.625 30.656 1 94.25 110 LYS B CA 1
ATOM 4070 C C . LYS B 1 110 ? 13.094 30.797 31.609 1 94.25 110 LYS B C 1
ATOM 4072 O O . LYS B 1 110 ? 12.461 29.828 32 1 94.25 110 LYS B O 1
ATOM 4077 N N . GLU B 1 111 ? 12.844 32 31.969 1 94.19 111 GLU B N 1
ATOM 4078 C CA . GLU B 1 111 ? 11.742 32.312 32.875 1 94.19 111 GLU B CA 1
ATOM 4079 C C . GLU B 1 111 ? 10.398 31.922 32.25 1 94.19 111 GLU B C 1
ATOM 4081 O O . GLU B 1 111 ? 9.539 31.359 32.938 1 94.19 111 GLU B O 1
ATOM 4086 N N . GLU B 1 112 ? 10.242 32.219 31 1 92.62 112 GLU B N 1
ATOM 4087 C CA . GLU B 1 112 ? 9.008 31.875 30.312 1 92.62 112 GLU B CA 1
ATOM 4088 C C . GLU B 1 112 ? 8.82 30.359 30.219 1 92.62 112 GLU B C 1
ATOM 4090 O O . GLU B 1 112 ? 7.703 29.859 30.375 1 92.62 112 GLU B O 1
ATOM 4095 N N . GLN B 1 113 ? 9.867 29.719 29.922 1 94.25 113 GLN B N 1
ATOM 4096 C CA . GLN B 1 113 ? 9.812 28.266 29.828 1 94.25 113 GLN B CA 1
ATOM 4097 C C . GLN B 1 113 ? 9.453 27.641 31.172 1 94.25 113 GLN B C 1
ATOM 4099 O O . GLN B 1 113 ? 8.664 26.688 31.234 1 94.25 113 GLN B O 1
ATOM 4104 N N . ASP B 1 114 ? 10.008 28.203 32.25 1 93.25 114 ASP B N 1
ATOM 4105 C CA . ASP B 1 114 ? 9.766 27.688 33.594 1 93.25 114 ASP B CA 1
ATOM 4106 C C . ASP B 1 114 ? 8.336 27.969 34.031 1 93.25 114 ASP B C 1
ATOM 4108 O O . ASP B 1 114 ? 7.789 27.25 34.875 1 93.25 114 ASP B O 1
ATOM 4112 N N . SER B 1 115 ? 7.766 28.953 33.438 1 94 115 SER B N 1
ATOM 4113 C CA . SER B 1 115 ? 6.422 29.344 33.844 1 94 115 SER B CA 1
ATOM 4114 C C . SER B 1 115 ? 5.391 28.984 32.781 1 94 115 SER B C 1
ATOM 4116 O O . SER B 1 115 ? 4.297 29.547 32.75 1 94 115 SER B O 1
ATOM 4118 N N . LEU B 1 116 ? 5.758 28.203 31.922 1 94.75 116 LEU B N 1
ATOM 4119 C CA . LEU B 1 116 ? 4.902 27.828 30.812 1 94.75 116 LEU B CA 1
ATOM 4120 C C . LEU B 1 116 ? 3.67 27.078 31.297 1 94.75 116 LEU B C 1
ATOM 4122 O O . LEU B 1 116 ? 2.592 27.203 30.703 1 94.75 116 LEU B O 1
ATOM 4126 N N . ALA B 1 117 ? 3.852 26.297 32.312 1 96.19 117 ALA B N 1
ATOM 4127 C CA . ALA B 1 117 ? 2.787 25.453 32.844 1 96.19 117 ALA B CA 1
ATOM 4128 C C . ALA B 1 117 ? 1.595 26.281 33.281 1 96.19 117 ALA B C 1
ATOM 4130 O O . ALA B 1 117 ? 1.766 27.375 33.844 1 96.19 117 ALA B O 1
ATOM 4131 N N . SER B 1 118 ? 0.43 25.781 33.062 1 96.19 118 SER B N 1
ATOM 4132 C CA . SER B 1 118 ? -0.799 26.469 33.438 1 96.19 118 SER B CA 1
ATOM 4133 C C . SER B 1 118 ? -1.897 25.469 33.812 1 96.19 118 SER B C 1
ATOM 4135 O O . SER B 1 118 ? -1.966 24.391 33.219 1 96.19 118 SER B O 1
ATOM 4137 N N . GLU B 1 119 ? -2.787 25.906 34.719 1 97.12 119 GLU B N 1
ATOM 4138 C CA . GLU B 1 119 ? -3.914 25.078 35.156 1 97.12 119 GLU B CA 1
ATOM 4139 C C . GLU B 1 119 ? -5.219 25.562 34.531 1 97.12 119 GLU B C 1
ATOM 4141 O O . GLU B 1 119 ? -6.301 25.109 34.906 1 97.12 119 GLU B O 1
ATOM 4146 N N . ASP B 1 120 ? -5.066 26.484 33.594 1 97.31 120 ASP B N 1
ATOM 4147 C CA . ASP B 1 120 ? -6.285 27 32.969 1 97.31 120 ASP B CA 1
ATOM 4148 C C . ASP B 1 120 ? -6.91 25.938 32.031 1 97.31 120 ASP B C 1
ATOM 4150 O O . ASP B 1 120 ? -6.383 24.828 31.906 1 97.31 120 ASP B O 1
ATOM 4154 N N . SER B 1 121 ? -8.078 26.297 31.516 1 97.19 121 SER B N 1
ATOM 4155 C CA . SER B 1 121 ? -8.805 25.328 30.688 1 97.19 121 SER B CA 1
ATOM 4156 C C . SER B 1 121 ? -8.992 25.859 29.266 1 97.19 121 SER B C 1
ATOM 4158 O O . SER B 1 121 ? -9.945 25.484 28.578 1 97.19 121 SER B O 1
ATOM 4160 N N . LYS B 1 122 ? -8.094 26.734 28.859 1 96.56 122 LYS B N 1
ATOM 4161 C CA . LYS B 1 122 ? -8.141 27.25 27.484 1 96.56 122 LYS B CA 1
ATOM 4162 C C . LYS B 1 122 ? -7.906 26.141 26.469 1 96.56 122 LYS B C 1
ATOM 4164 O O . LYS B 1 122 ? -6.957 25.359 26.609 1 96.56 122 LYS B O 1
ATOM 4169 N N . PRO B 1 123 ? -8.836 26.094 25.484 1 98.44 123 PRO B N 1
ATOM 4170 C CA . PRO B 1 123 ? -8.531 25.078 24.469 1 98.44 123 PRO B CA 1
ATOM 4171 C C . PRO B 1 123 ? -7.203 25.328 23.75 1 98.44 123 PRO B C 1
ATOM 4173 O O . PRO B 1 123 ? -6.855 26.484 23.484 1 98.44 123 PRO B O 1
ATOM 4176 N N . MET B 1 124 ? -6.477 24.281 23.484 1 98.44 124 MET B N 1
ATOM 4177 C CA . MET B 1 124 ? -5.148 24.359 22.891 1 98.44 124 MET B CA 1
ATOM 4178 C C . MET B 1 124 ? -5.113 23.609 21.562 1 98.44 124 MET B C 1
ATOM 4180 O O . MET B 1 124 ? -5.492 22.438 21.484 1 98.44 124 MET B O 1
ATOM 4184 N N . LEU B 1 125 ? -4.688 24.297 20.5 1 98.88 125 LEU B N 1
ATOM 4185 C CA . LEU B 1 125 ? -4.566 23.688 19.188 1 98.88 125 LEU B CA 1
ATOM 4186 C C . LEU B 1 125 ? -3.107 23.391 18.844 1 98.88 125 LEU B C 1
ATOM 4188 O O . LEU B 1 125 ? -2.26 24.281 18.922 1 98.88 125 LEU B O 1
ATOM 4192 N N . LEU B 1 126 ? -2.783 22.156 18.547 1 98.94 126 LEU B N 1
ATOM 4193 C CA . LEU B 1 126 ? -1.494 21.75 18 1 98.94 126 LEU B CA 1
ATOM 4194 C C . LEU B 1 126 ? -1.557 21.656 16.484 1 98.94 126 LEU B C 1
ATOM 4196 O O . LEU B 1 126 ? -2.42 20.969 15.938 1 98.94 126 LEU B O 1
ATOM 4200 N N . ALA B 1 127 ? -0.644 22.312 15.797 1 98.94 127 ALA B N 1
ATOM 4201 C CA . ALA B 1 127 ? -0.653 22.328 14.344 1 98.94 127 ALA B CA 1
ATOM 4202 C C . ALA B 1 127 ? 0.613 21.688 13.781 1 98.94 127 ALA B C 1
ATOM 4204 O O . ALA B 1 127 ? 1.708 21.891 14.305 1 98.94 127 ALA B O 1
ATOM 4205 N N . LEU B 1 128 ? 0.448 20.859 12.789 1 98.94 128 LEU B N 1
ATOM 4206 C CA . LEU B 1 128 ? 1.553 20.281 12.031 1 98.94 128 LEU B CA 1
ATOM 4207 C C . LEU B 1 128 ? 1.578 20.828 10.609 1 98.94 128 LEU B C 1
ATOM 4209 O O . LEU B 1 128 ? 0.577 20.766 9.891 1 98.94 128 LEU B O 1
ATOM 4213 N N . HIS B 1 129 ? 2.748 21.359 10.219 1 98.81 129 HIS B N 1
ATOM 4214 C CA . HIS B 1 129 ? 2.908 22.016 8.922 1 98.81 129 HIS B CA 1
ATOM 4215 C C . HIS B 1 129 ? 3.188 20.984 7.824 1 98.81 129 HIS B C 1
ATOM 4217 O O . HIS B 1 129 ? 3.42 19.812 8.109 1 98.81 129 HIS B O 1
ATOM 4223 N N . GLY B 1 130 ? 3.111 21.453 6.582 1 98.06 130 GLY B N 1
ATOM 4224 C CA . GLY B 1 130 ? 3.422 20.625 5.43 1 98.06 130 GLY B CA 1
ATOM 4225 C C . GLY B 1 130 ? 4.91 20.5 5.172 1 98.06 130 GLY B C 1
ATOM 4226 O O . GLY B 1 130 ? 5.727 20.891 6.012 1 98.06 130 GLY B O 1
ATOM 4227 N N . LEU B 1 131 ? 5.246 20.031 3.998 1 97.62 131 LEU B N 1
ATOM 4228 C CA . LEU B 1 131 ? 6.617 19.703 3.625 1 97.62 131 LEU B CA 1
ATOM 4229 C C . LEU B 1 131 ? 7.52 20.922 3.734 1 97.62 131 LEU B C 1
ATOM 4231 O O . LEU B 1 131 ? 7.25 21.953 3.109 1 97.62 131 LEU B O 1
ATOM 4235 N N . THR B 1 132 ? 8.539 20.859 4.52 1 96.94 132 THR B N 1
ATOM 4236 C CA . THR B 1 132 ? 9.609 21.844 4.723 1 96.94 132 THR B CA 1
ATOM 4237 C C . THR B 1 132 ? 9.047 23.156 5.242 1 96.94 132 THR B C 1
ATOM 4239 O O . THR B 1 132 ? 9.656 24.219 5.062 1 96.94 132 THR B O 1
ATOM 4242 N N . GLY B 1 133 ? 7.879 23.141 5.805 1 97.31 133 GLY B N 1
ATOM 4243 C CA . GLY B 1 133 ? 7.246 24.359 6.289 1 97.31 133 GLY B CA 1
ATOM 4244 C C . GLY B 1 133 ? 7.566 24.656 7.742 1 97.31 133 GLY B C 1
ATOM 4245 O O . GLY B 1 133 ? 8.688 24.422 8.195 1 97.31 133 GLY B O 1
ATOM 4246 N N . GLY B 1 134 ? 6.594 25.297 8.352 1 97.94 134 GLY B N 1
ATOM 4247 C CA . GLY B 1 134 ? 6.711 25.734 9.734 1 97.94 134 GLY B CA 1
ATOM 4248 C C . GLY B 1 134 ? 5.629 26.719 10.148 1 97.94 134 GLY B C 1
ATOM 4249 O O . GLY B 1 134 ? 4.641 26.891 9.438 1 97.94 134 GLY B O 1
ATOM 4250 N N . SER B 1 135 ? 5.895 27.297 11.297 1 97.69 135 SER B N 1
ATOM 4251 C CA . SER B 1 135 ? 4.906 28.203 11.898 1 97.69 135 SER B CA 1
ATOM 4252 C C . SER B 1 135 ? 4.695 29.438 11.047 1 97.69 135 SER B C 1
ATOM 4254 O O . SER B 1 135 ? 3.678 30.125 11.18 1 97.69 135 SER B O 1
ATOM 4256 N N . HIS B 1 136 ? 5.578 29.719 10.109 1 95.38 136 HIS B N 1
ATOM 4257 C CA . HIS B 1 136 ? 5.5 30.938 9.297 1 95.38 136 HIS B CA 1
ATOM 4258 C C . HIS B 1 136 ? 4.516 30.766 8.148 1 95.38 136 HIS B C 1
ATOM 4260 O O . HIS B 1 136 ? 4.152 31.734 7.48 1 95.38 136 HIS B O 1
ATOM 4266 N N . GLU B 1 137 ? 4.039 29.562 7.906 1 96.44 137 GLU B N 1
ATOM 4267 C CA . GLU B 1 137 ? 3.195 29.281 6.746 1 96.44 137 GLU B CA 1
ATOM 4268 C C . GLU B 1 137 ? 1.859 30.016 6.855 1 96.44 137 GLU B C 1
ATOM 4270 O O . GLU B 1 137 ? 1.198 29.953 7.895 1 96.44 137 GLU B O 1
ATOM 4275 N N . LEU B 1 138 ? 1.386 30.578 5.77 1 95.75 138 LEU B N 1
ATOM 4276 C CA . LEU B 1 138 ? 0.188 31.406 5.758 1 95.75 138 LEU B CA 1
ATOM 4277 C C . LEU B 1 138 ? -1.067 30.562 5.918 1 95.75 138 LEU B C 1
ATOM 4279 O O . LEU B 1 138 ? -2.021 30.969 6.586 1 95.75 138 LEU B O 1
ATOM 4283 N N . TYR B 1 139 ? -1.119 29.375 5.234 1 96.44 139 TYR B N 1
ATOM 4284 C CA . TYR B 1 139 ? -2.295 28.516 5.34 1 96.44 139 TYR B CA 1
ATOM 4285 C C . TYR B 1 139 ? -2.539 28.109 6.789 1 96.44 139 TYR B C 1
ATOM 4287 O O . TYR B 1 139 ? -3.688 28.016 7.23 1 96.44 139 TYR B O 1
ATOM 4295 N N . LEU B 1 140 ? -1.48 27.859 7.477 1 97.12 140 LEU B N 1
ATOM 4296 C CA . LEU B 1 140 ? -1.532 27.469 8.883 1 97.12 140 LEU B CA 1
ATOM 4297 C C . LEU B 1 140 ? -1.986 28.641 9.75 1 97.12 140 LEU B C 1
ATOM 4299 O O . LEU B 1 140 ? -2.863 28.484 10.602 1 97.12 140 LEU B O 1
ATOM 4303 N N . ARG B 1 141 ? -1.487 29.844 9.539 1 96.94 141 ARG B N 1
ATOM 4304 C CA . ARG B 1 141 ? -1.838 31.031 10.305 1 96.94 141 ARG B CA 1
ATOM 4305 C C . ARG B 1 141 ? -3.285 31.438 10.055 1 96.94 141 ARG B C 1
ATOM 4307 O O . ARG B 1 141 ? -3.938 32 10.93 1 96.94 141 ARG B O 1
ATOM 4314 N N . ALA B 1 142 ? -3.781 31.094 8.836 1 97.31 142 ALA B N 1
ATOM 4315 C CA . ALA B 1 142 ? -5.172 31.406 8.516 1 97.31 142 ALA B CA 1
ATOM 4316 C C . ALA B 1 142 ? -6.129 30.688 9.453 1 97.31 142 ALA B C 1
ATOM 4318 O O . ALA B 1 142 ? -7.238 31.156 9.703 1 97.31 142 ALA B O 1
ATOM 4319 N N . VAL B 1 143 ? -5.707 29.547 10 1 98.44 143 VAL B N 1
ATOM 4320 C CA . VAL B 1 143 ? -6.531 28.781 10.938 1 98.44 143 VAL B CA 1
ATOM 4321 C C . VAL B 1 143 ? -6.25 29.234 12.367 1 98.44 143 VAL B C 1
ATOM 4323 O O . VAL B 1 143 ? -7.176 29.469 13.141 1 98.44 143 VAL B O 1
ATOM 4326 N N . LEU B 1 144 ? -5.016 29.484 12.719 1 98.44 144 LEU B N 1
ATOM 4327 C CA . LEU B 1 144 ? -4.613 29.734 14.102 1 98.44 144 LEU B CA 1
ATOM 4328 C C . LEU B 1 144 ? -5.031 31.141 14.539 1 98.44 144 LEU B C 1
ATOM 4330 O O . LEU B 1 144 ? -5.523 31.328 15.656 1 98.44 144 LEU B O 1
ATOM 4334 N N . ALA B 1 145 ? -4.836 32.125 13.672 1 97.06 145 ALA B N 1
ATOM 4335 C CA . ALA B 1 145 ? -4.98 33.5 14.07 1 97.06 145 ALA B CA 1
ATOM 4336 C C . ALA B 1 145 ? -6.398 33.781 14.562 1 97.06 145 ALA B C 1
ATOM 4338 O O . ALA B 1 145 ? -6.582 34.312 15.672 1 97.06 145 ALA B O 1
ATOM 4339 N N . PRO B 1 146 ? -7.43 33.438 13.789 1 97.38 146 PRO B N 1
ATOM 4340 C CA . PRO B 1 146 ? -8.781 33.719 14.281 1 97.38 146 PRO B CA 1
ATOM 4341 C C . PRO B 1 146 ? -9.102 32.938 15.57 1 97.38 146 PRO B C 1
ATOM 4343 O O . PRO B 1 146 ? -9.781 33.5 16.453 1 97.38 146 PRO B O 1
ATOM 4346 N N . LEU B 1 147 ? -8.648 31.719 15.727 1 98.25 147 LEU B N 1
ATOM 4347 C CA . LEU B 1 147 ? -8.922 30.938 16.922 1 98.25 147 LEU B CA 1
ATOM 4348 C C . LEU B 1 147 ? -8.328 31.609 18.156 1 98.25 147 LEU B C 1
ATOM 4350 O O . LEU B 1 147 ? -8.969 31.688 19.203 1 98.25 147 LEU B O 1
ATOM 4354 N N . VAL B 1 148 ? -7.121 32.125 18.031 1 97.38 148 VAL B N 1
ATOM 4355 C CA . VAL B 1 148 ? -6.414 32.719 19.156 1 97.38 148 VAL B CA 1
ATOM 4356 C C . VAL B 1 148 ? -6.957 34.125 19.422 1 97.38 148 VAL B C 1
ATOM 4358 O O . VAL B 1 148 ? -7.312 34.469 20.562 1 97.38 148 VAL B O 1
ATOM 4361 N N . GLU B 1 149 ? -7.094 34.938 18.406 1 95.75 149 GLU B N 1
ATOM 4362 C CA . GLU B 1 149 ? -7.387 36.344 18.547 1 95.75 149 GLU B CA 1
ATOM 4363 C C . GLU B 1 149 ? -8.867 36.594 18.844 1 95.75 149 GLU B C 1
ATOM 4365 O O . GLU B 1 149 ? -9.219 37.469 19.641 1 95.75 149 GLU B O 1
ATOM 4370 N N . ARG B 1 150 ? -9.695 35.812 18.234 1 96.5 150 ARG B N 1
ATOM 4371 C CA . ARG B 1 150 ? -11.125 36.094 18.312 1 96.5 150 ARG B CA 1
ATOM 4372 C C . ARG B 1 150 ? -11.812 35.156 19.312 1 96.5 150 ARG B C 1
ATOM 4374 O O . ARG B 1 150 ? -12.797 35.531 19.938 1 96.5 150 ARG B O 1
ATOM 4381 N N . TYR B 1 151 ? -11.25 33.969 19.453 1 96.94 151 TYR B N 1
ATOM 4382 C CA . TYR B 1 151 ? -12.039 33 20.219 1 96.94 151 TYR B CA 1
ATOM 4383 C C . TYR B 1 151 ? -11.297 32.562 21.469 1 96.94 151 TYR B C 1
ATOM 4385 O O . TYR B 1 151 ? -11.766 31.672 22.203 1 96.94 151 TYR B O 1
ATOM 4393 N N . GLY B 1 152 ? -10.133 33.031 21.719 1 96.88 152 GLY B N 1
ATOM 4394 C CA . GLY B 1 152 ? -9.461 32.875 23 1 96.88 152 GLY B CA 1
ATOM 4395 C C . GLY B 1 152 ? -8.734 31.562 23.141 1 96.88 152 GLY B C 1
ATOM 4396 O O . GLY B 1 152 ? -8.484 31.094 24.25 1 96.88 152 GLY B O 1
ATOM 4397 N N . TRP B 1 153 ? -8.391 30.938 22.047 1 98.44 153 TRP B N 1
ATOM 4398 C CA . TRP B 1 153 ? -7.66 29.672 22.078 1 98.44 153 TRP B CA 1
ATOM 4399 C C . TRP B 1 153 ? -6.168 29.922 22.297 1 98.44 153 TRP B C 1
ATOM 4401 O O . TRP B 1 153 ? -5.668 31.016 22.047 1 98.44 153 TRP B O 1
ATOM 4411 N N . ALA B 1 154 ? -5.5 28.906 22.875 1 98.31 154 ALA B N 1
ATOM 4412 C CA . ALA B 1 154 ? -4.047 28.797 22.75 1 98.31 154 ALA B CA 1
ATOM 4413 C C . ALA B 1 154 ? -3.662 27.938 21.547 1 98.31 154 ALA B C 1
ATOM 4415 O O . ALA B 1 154 ? -4.461 27.125 21.078 1 98.31 154 ALA B O 1
ATOM 4416 N N . ALA B 1 155 ? -2.5 28.172 21.047 1 98.44 155 ALA B N 1
ATOM 4417 C CA . ALA B 1 155 ? -2.055 27.391 19.891 1 98.44 155 ALA B CA 1
ATOM 4418 C C . ALA B 1 155 ? -0.54 27.203 19.906 1 98.44 155 ALA B C 1
ATOM 4420 O O . ALA B 1 155 ? 0.188 28.047 20.438 1 98.44 155 ALA B O 1
ATOM 4421 N N . CYS B 1 156 ? -0.137 26.156 19.406 1 97.88 156 CYS B N 1
ATOM 4422 C CA . CYS B 1 156 ? 1.271 25.812 19.234 1 97.88 156 CYS B CA 1
ATOM 4423 C C . CYS B 1 156 ? 1.507 25.078 17.922 1 97.88 156 CYS B C 1
ATOM 4425 O O . CYS B 1 156 ? 0.663 24.281 17.484 1 97.88 156 CYS B O 1
ATOM 4427 N N . VAL B 1 157 ? 2.646 25.391 17.234 1 98.88 157 VAL B N 1
ATOM 4428 C CA . VAL B 1 157 ? 3.059 24.719 16.016 1 98.88 157 VAL B CA 1
ATOM 4429 C C . VAL B 1 157 ? 4.301 23.859 16.281 1 98.88 157 VAL B C 1
ATOM 4431 O O . VAL B 1 157 ? 5.297 24.359 16.812 1 98.88 157 VAL B O 1
ATOM 4434 N N . MET B 1 158 ? 4.215 22.594 15.961 1 98.94 158 MET B N 1
ATOM 4435 C CA . MET B 1 158 ? 5.418 21.766 15.992 1 98.94 158 MET B CA 1
ATOM 4436 C C . MET B 1 158 ? 6.188 21.875 14.68 1 98.94 158 MET B C 1
ATOM 4438 O O . MET B 1 158 ? 5.695 21.469 13.633 1 98.94 158 MET B O 1
ATOM 4442 N N . ASN B 1 159 ? 7.332 22.5 14.766 1 98.88 159 ASN B N 1
ATOM 4443 C CA . ASN B 1 159 ? 8.219 22.531 13.609 1 98.88 159 ASN B CA 1
ATOM 4444 C C . ASN B 1 159 ? 9.062 21.266 13.516 1 98.88 159 ASN B C 1
ATOM 4446 O O . ASN B 1 159 ? 9.82 20.953 14.43 1 98.88 159 ASN B O 1
ATOM 4450 N N . ALA B 1 160 ? 8.938 20.609 12.438 1 98.69 160 ALA B N 1
ATOM 4451 C CA . ALA B 1 160 ? 9.656 19.359 12.234 1 98.69 160 ALA B CA 1
ATOM 4452 C C . ALA B 1 160 ? 11.164 19.578 12.258 1 98.69 160 ALA B C 1
ATOM 4454 O O . ALA B 1 160 ? 11.633 20.703 12.07 1 98.69 160 ALA B O 1
ATOM 4455 N N . ARG B 1 161 ? 11.867 18.484 12.508 1 98.56 161 ARG B N 1
ATOM 4456 C CA . ARG B 1 161 ? 13.32 18.562 12.602 1 98.56 161 ARG B CA 1
ATOM 4457 C C . ARG B 1 161 ? 13.922 19.234 11.375 1 98.56 161 ARG B C 1
ATOM 4459 O O . ARG B 1 161 ? 13.688 18.812 10.242 1 98.56 161 ARG B O 1
ATOM 4466 N N . GLY B 1 162 ? 14.625 20.328 11.633 1 97.88 162 GLY B N 1
ATOM 4467 C CA . GLY B 1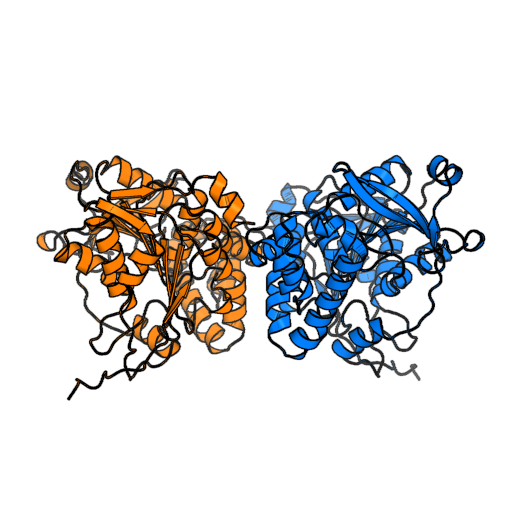 162 ? 15.328 21.047 10.586 1 97.88 162 GLY B CA 1
ATOM 4468 C C . GLY B 1 162 ? 14.492 22.141 9.953 1 97.88 162 GLY B C 1
ATOM 4469 O O . GLY B 1 162 ? 15.016 22.984 9.227 1 97.88 162 GLY B O 1
ATOM 4470 N N . CYS B 1 163 ? 13.25 22.219 10.203 1 98.25 163 CYS B N 1
ATOM 4471 C CA . CYS B 1 163 ? 12.359 23.172 9.562 1 98.25 163 CYS B CA 1
ATOM 4472 C C . CYS B 1 163 ? 12.258 24.453 10.383 1 98.25 163 CYS B C 1
ATOM 4474 O O . CYS B 1 163 ? 12.711 24.516 11.523 1 98.25 163 CYS B O 1
ATOM 4476 N N . ALA B 1 164 ? 11.75 25.516 9.758 1 97.81 164 ALA B N 1
ATOM 4477 C CA . ALA B 1 164 ? 11.477 26.812 10.383 1 97.81 164 ALA B CA 1
ATOM 4478 C C . ALA B 1 164 ? 12.734 27.391 11.039 1 97.81 164 ALA B C 1
ATOM 4480 O O . ALA B 1 164 ? 12.68 27.875 12.172 1 97.81 164 ALA B O 1
ATOM 4481 N N . LYS B 1 165 ? 13.82 27.203 10.359 1 96.81 165 LYS B N 1
ATOM 4482 C CA . LYS B 1 165 ? 15.094 27.781 10.773 1 96.81 165 LYS B CA 1
ATOM 4483 C C . LYS B 1 165 ? 15.57 27.188 12.094 1 96.81 165 LYS B C 1
ATOM 4485 O O . LYS B 1 165 ? 16.078 27.906 12.953 1 96.81 165 LYS B O 1
ATOM 4490 N N . SER B 1 166 ? 15.297 25.922 12.242 1 96.44 166 SER B N 1
ATOM 4491 C CA . SER B 1 166 ? 15.844 25.203 13.391 1 96.44 166 SER B CA 1
ATOM 4492 C C . SER B 1 166 ? 16.984 24.281 12.977 1 96.44 166 SER B C 1
ATOM 4494 O O . SER B 1 166 ? 17.109 23.938 11.797 1 96.44 166 SER B O 1
ATOM 4496 N N . LYS B 1 167 ? 17.781 23.891 13.906 1 95.75 167 LYS B N 1
ATOM 4497 C CA . LYS B 1 167 ? 18.922 23 13.641 1 95.75 167 LYS B CA 1
ATOM 4498 C C . LYS B 1 167 ? 18.625 21.594 14.141 1 95.75 167 LYS B C 1
ATOM 4500 O O . LYS B 1 167 ? 17.891 21.406 15.109 1 95.75 167 LYS B O 1
ATOM 4505 N N . ILE B 1 168 ? 19.25 20.641 13.461 1 97.75 168 ILE B N 1
ATOM 4506 C CA . ILE B 1 168 ? 19.109 19.266 13.914 1 97.75 168 ILE B CA 1
ATOM 4507 C C . ILE B 1 168 ? 20.359 18.844 14.695 1 97.75 168 ILE B C 1
ATOM 4509 O O . ILE B 1 168 ? 21.438 19.406 14.492 1 97.75 168 ILE B O 1
ATOM 4513 N N . THR B 1 169 ? 20.172 17.859 15.578 1 96.94 169 THR B N 1
ATOM 4514 C CA . THR B 1 169 ? 21.281 17.391 16.406 1 96.94 169 THR B CA 1
ATOM 4515 C C . THR B 1 169 ? 21.562 15.914 16.125 1 96.94 169 THR B C 1
ATOM 4517 O O . THR B 1 169 ? 22.547 15.359 16.641 1 96.94 169 THR B O 1
ATOM 4520 N N . THR B 1 170 ? 20.734 15.258 15.438 1 95.56 170 THR B N 1
ATOM 4521 C CA . THR B 1 170 ? 20.953 13.914 14.914 1 95.56 170 THR B CA 1
ATOM 4522 C C . THR B 1 170 ? 20.891 13.914 13.391 1 95.56 170 THR B C 1
ATOM 4524 O O . THR B 1 170 ? 20.531 14.914 12.773 1 95.56 170 THR B O 1
ATOM 4527 N N . HIS B 1 171 ? 21.234 12.797 12.789 1 95.31 171 HIS B N 1
ATOM 4528 C CA . HIS B 1 171 ? 21.312 12.719 11.336 1 95.31 171 HIS B CA 1
ATOM 4529 C C . HIS B 1 171 ? 19.938 12.43 10.727 1 95.31 171 HIS B C 1
ATOM 4531 O O . HIS B 1 171 ? 19.844 11.734 9.711 1 95.31 171 HIS B O 1
ATOM 4537 N N . GLN B 1 172 ? 18.938 12.875 11.398 1 95.75 172 GLN B N 1
ATOM 4538 C CA . GLN B 1 172 ? 17.578 12.609 10.93 1 95.75 172 GLN B CA 1
ATOM 4539 C C . GLN B 1 172 ? 16.781 13.906 10.789 1 95.75 172 GLN B C 1
ATOM 4541 O O . GLN B 1 172 ? 16.75 14.719 11.711 1 95.75 172 GLN B O 1
ATOM 4546 N N . LEU B 1 173 ? 16.297 14.055 9.641 1 96.56 173 LEU B N 1
ATOM 4547 C CA . LEU B 1 173 ? 15.242 15.047 9.477 1 96.56 173 LEU B CA 1
ATOM 4548 C C . LEU B 1 173 ? 13.883 14.484 9.891 1 96.56 173 LEU B C 1
ATOM 4550 O O . LEU B 1 173 ? 13.805 13.641 10.789 1 96.56 173 LEU B O 1
ATOM 4554 N N . PHE B 1 174 ? 12.836 15 9.359 1 96.44 174 PHE B N 1
ATOM 4555 C CA . PHE B 1 174 ? 11.508 14.414 9.516 1 96.44 174 PHE B CA 1
ATOM 4556 C C . PHE B 1 174 ? 11.07 13.711 8.234 1 96.44 174 PHE B C 1
ATOM 4558 O O . PHE B 1 174 ? 11.766 13.781 7.219 1 96.44 174 PHE B O 1
ATOM 4565 N N . ASN B 1 175 ? 10.094 12.93 8.297 1 97.62 175 ASN B N 1
ATOM 4566 C CA . ASN B 1 175 ? 9.5 12.305 7.121 1 97.62 175 ASN B CA 1
ATOM 4567 C C . ASN B 1 175 ? 8.008 12.047 7.32 1 97.62 175 ASN B C 1
ATOM 4569 O O . ASN B 1 175 ? 7.422 12.492 8.312 1 97.62 175 ASN B O 1
ATOM 4573 N N . ALA B 1 176 ? 7.359 11.414 6.371 1 98.44 176 ALA B N 1
ATOM 4574 C CA . ALA B 1 176 ? 5.91 11.273 6.344 1 98.44 176 ALA B CA 1
ATOM 4575 C C . ALA B 1 176 ? 5.445 10.195 7.324 1 98.44 176 ALA B C 1
ATOM 4577 O O . ALA B 1 176 ? 4.258 10.102 7.633 1 98.44 176 ALA B O 1
ATOM 4578 N N . ARG B 1 177 ? 6.355 9.43 7.902 1 98.31 177 ARG B N 1
ATOM 4579 C CA . ARG B 1 177 ? 5.969 8.25 8.672 1 98.31 177 ARG B CA 1
ATOM 4580 C C . ARG B 1 177 ? 6.238 8.453 10.156 1 98.31 177 ARG B C 1
ATOM 4582 O O . ARG B 1 177 ? 5.508 7.938 11 1 98.31 177 ARG B O 1
ATOM 4589 N N . VAL B 1 178 ? 7.27 9.148 10.586 1 97.06 178 VAL B N 1
ATOM 4590 C CA . VAL B 1 178 ? 7.73 9.227 11.969 1 97.06 178 VAL B CA 1
ATOM 4591 C C . VAL B 1 178 ? 6.781 10.109 12.781 1 97.06 178 VAL B C 1
ATOM 4593 O O . VAL B 1 178 ? 6.562 11.273 12.445 1 97.06 178 VAL B O 1
ATOM 4596 N N . THR B 1 179 ? 6.254 9.5 13.82 1 98.69 179 THR B N 1
ATOM 4597 C CA . THR B 1 179 ? 5.27 10.195 14.641 1 98.69 179 THR B CA 1
ATOM 4598 C C . THR B 1 179 ? 5.82 10.461 16.047 1 98.69 179 THR B C 1
ATOM 4600 O O . THR B 1 179 ? 5.113 10.992 16.906 1 98.69 179 THR B O 1
ATOM 4603 N N . THR B 1 180 ? 7.051 10.102 16.312 1 98.31 180 THR B N 1
ATOM 4604 C CA . THR B 1 180 ? 7.605 10.141 17.656 1 98.31 180 THR B CA 1
ATOM 4605 C C . THR B 1 180 ? 7.621 11.57 18.188 1 98.31 180 THR B C 1
ATOM 4607 O O . THR B 1 180 ? 7.297 11.812 19.359 1 98.31 180 THR B O 1
ATOM 4610 N N . ASP B 1 181 ? 8.023 12.516 17.359 1 98.75 181 ASP B N 1
ATOM 4611 C CA . ASP B 1 181 ? 8.055 13.906 17.797 1 98.75 181 ASP B CA 1
ATOM 4612 C C . ASP B 1 181 ? 6.656 14.406 18.141 1 98.75 181 ASP B C 1
ATOM 4614 O O . ASP B 1 181 ? 6.477 15.164 19.094 1 98.75 181 ASP B O 1
ATOM 4618 N N . VAL B 1 182 ? 5.652 14.016 17.328 1 98.88 182 VAL B N 1
ATOM 4619 C CA . VAL B 1 182 ? 4.266 14.391 17.609 1 98.88 182 VAL B CA 1
ATOM 4620 C C . VAL B 1 182 ? 3.84 13.812 18.953 1 98.88 182 VAL B C 1
ATOM 4622 O O . VAL B 1 182 ? 3.246 14.516 19.781 1 98.88 182 VAL B O 1
ATOM 4625 N N . ARG B 1 183 ? 4.137 12.539 19.172 1 98.81 183 ARG B N 1
ATOM 4626 C CA . ARG B 1 183 ? 3.781 11.859 20.422 1 98.81 183 ARG B CA 1
ATOM 4627 C C . ARG B 1 183 ? 4.402 12.562 21.625 1 98.81 183 ARG B C 1
ATOM 4629 O O . ARG B 1 183 ? 3.719 12.82 22.609 1 98.81 183 ARG B O 1
ATOM 4636 N N . GLU B 1 184 ? 5.668 12.891 21.484 1 98.81 184 GLU B N 1
ATOM 4637 C CA . GLU B 1 184 ? 6.359 13.555 22.594 1 98.81 184 GLU B CA 1
ATOM 4638 C C . GLU B 1 184 ? 5.816 14.961 22.812 1 98.81 184 GLU B C 1
ATOM 4640 O O . GLU B 1 184 ? 5.758 15.43 23.953 1 98.81 184 GLU B O 1
ATOM 4645 N N . THR B 1 185 ? 5.453 15.602 21.75 1 98.88 185 THR B N 1
ATOM 4646 C CA . THR B 1 185 ? 4.855 16.922 21.875 1 98.88 185 THR B CA 1
ATOM 4647 C C . THR B 1 185 ? 3.52 16.859 22.609 1 98.88 185 THR B C 1
ATOM 4649 O O . THR B 1 185 ? 3.256 17.656 23.5 1 98.88 185 THR B O 1
ATOM 4652 N N . VAL B 1 186 ? 2.66 15.922 22.219 1 98.88 186 VAL B N 1
ATOM 4653 C CA . VAL B 1 186 ? 1.352 15.781 22.844 1 98.88 186 VAL B CA 1
ATOM 4654 C C . VAL B 1 186 ? 1.524 15.445 24.328 1 98.88 186 VAL B C 1
ATOM 4656 O O . VAL B 1 186 ? 0.813 15.984 25.188 1 98.88 186 VAL B O 1
ATOM 4659 N N . GLU B 1 187 ? 2.465 14.586 24.641 1 98.69 187 GLU B N 1
ATOM 4660 C CA . GLU B 1 187 ? 2.768 14.266 26.031 1 98.69 187 GLU B CA 1
ATOM 4661 C C . GLU B 1 187 ? 3.205 15.508 26.812 1 98.69 187 GLU B C 1
ATOM 4663 O O . GLU B 1 187 ? 2.762 15.734 27.938 1 98.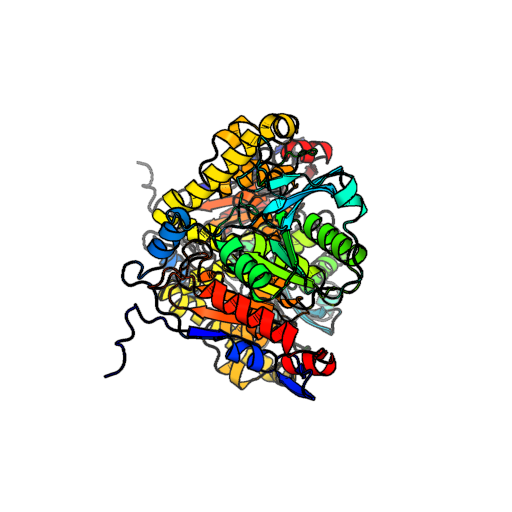69 187 GLU B O 1
ATOM 4668 N N . PHE B 1 188 ? 4.051 16.234 26.25 1 98.69 188 PHE B N 1
ATOM 4669 C CA . PHE B 1 188 ? 4.547 17.453 26.859 1 98.69 188 PHE B CA 1
ATOM 4670 C C . PHE B 1 188 ? 3.404 18.438 27.125 1 98.69 188 PHE B C 1
ATOM 4672 O O . PHE B 1 188 ? 3.299 18.984 28.219 1 98.69 188 PHE B O 1
ATOM 4679 N N . LEU B 1 189 ? 2.576 18.625 26.109 1 98.75 189 LEU B N 1
ATOM 4680 C CA . LEU B 1 189 ? 1.468 19.562 26.25 1 98.75 189 LEU B CA 1
ATOM 4681 C C . LEU B 1 189 ? 0.505 19.125 27.344 1 98.75 189 LEU B C 1
ATOM 4683 O O . LEU B 1 189 ? 0.008 19.938 28.109 1 98.75 189 LEU B O 1
ATOM 4687 N N . ARG B 1 190 ? 0.236 17.875 27.344 1 98.44 190 ARG B N 1
ATOM 4688 C CA . ARG B 1 190 ? -0.676 17.344 28.359 1 98.44 190 ARG B CA 1
ATOM 4689 C C . ARG B 1 190 ? -0.113 17.547 29.766 1 98.44 190 ARG B C 1
ATOM 4691 O O . ARG B 1 190 ? -0.85 17.891 30.688 1 98.44 190 ARG B O 1
ATOM 4698 N N . LYS B 1 191 ? 1.134 17.328 29.938 1 98.12 191 LYS B N 1
ATOM 4699 C CA . LYS B 1 191 ? 1.783 17.5 31.234 1 98.12 191 LYS B CA 1
ATOM 4700 C C . LYS B 1 191 ? 1.821 18.984 31.625 1 98.12 191 LYS B C 1
ATOM 4702 O O . LYS B 1 191 ? 1.598 19.312 32.781 1 98.12 191 LYS B O 1
ATOM 4707 N N . THR B 1 192 ? 2.123 19.828 30.688 1 98.38 192 THR B N 1
ATOM 4708 C CA . THR B 1 192 ? 2.299 21.25 30.922 1 98.38 192 THR B CA 1
ATOM 4709 C C . THR B 1 192 ? 0.953 21.938 31.141 1 98.38 192 THR B C 1
ATOM 4711 O O . THR B 1 192 ? 0.85 22.875 31.922 1 98.38 192 THR B O 1
ATOM 4714 N N . PHE B 1 193 ? -0.044 21.484 30.422 1 98.25 193 PHE B N 1
ATOM 4715 C CA . PHE B 1 193 ? -1.388 22.047 30.484 1 98.25 193 PHE B CA 1
ATOM 4716 C C . PHE B 1 193 ? -2.42 20.953 30.75 1 98.25 193 PHE B C 1
ATOM 4718 O O . PHE B 1 193 ? -3.248 20.656 29.891 1 98.25 193 PHE B O 1
ATOM 4725 N N . PRO B 1 194 ? -2.492 20.5 31.922 1 98 194 PRO B N 1
ATOM 4726 C CA . PRO B 1 194 ? -3.27 19.281 32.219 1 98 194 PRO B CA 1
ATOM 4727 C C . PRO B 1 194 ? -4.77 19.5 32 1 98 194 PRO B C 1
ATOM 4729 O O . PRO B 1 194 ? -5.496 18.531 31.734 1 98 194 PRO B O 1
ATOM 4732 N N . ASN B 1 195 ? -5.23 20.703 32.125 1 97.81 195 ASN B N 1
ATOM 4733 C CA . ASN B 1 195 ? -6.668 20.938 32.062 1 97.81 195 ASN B CA 1
ATOM 4734 C C . ASN B 1 195 ? -7.105 21.422 30.703 1 97.81 195 ASN B C 1
ATOM 4736 O O . ASN B 1 195 ? -8.305 21.484 30.406 1 97.81 195 ASN B O 1
ATOM 4740 N N . ARG B 1 196 ? -6.211 21.75 29.812 1 98.19 196 ARG B N 1
ATOM 4741 C CA . ARG B 1 196 ? -6.574 22.266 28.5 1 98.19 196 ARG B CA 1
ATOM 4742 C C . ARG B 1 196 ? -7.055 21.156 27.594 1 98.19 196 ARG B C 1
ATOM 4744 O O . ARG B 1 196 ? -6.363 20.141 27.406 1 98.19 196 ARG B O 1
ATOM 4751 N N . PRO B 1 197 ? -8.305 21.297 27.062 1 98.31 197 PRO B N 1
ATOM 4752 C CA . PRO B 1 197 ? -8.602 20.391 25.953 1 98.31 197 PRO B CA 1
ATOM 4753 C C . PRO B 1 197 ? -7.629 20.547 24.781 1 98.31 197 PRO B C 1
ATOM 4755 O O . PRO B 1 197 ? -7.324 21.672 24.375 1 98.31 197 PRO B O 1
ATOM 4758 N N . LEU B 1 198 ? -7.117 19.438 24.281 1 98.75 198 LEU B N 1
ATOM 4759 C CA . LEU B 1 198 ? -6.148 19.453 23.188 1 98.75 198 LEU B CA 1
ATOM 4760 C C . LEU B 1 198 ? -6.82 19.125 21.859 1 98.75 198 LEU B C 1
ATOM 4762 O O . LEU B 1 198 ? -7.582 18.156 21.766 1 98.75 198 LEU B O 1
ATOM 4766 N N . TYR B 1 199 ? -6.637 19.922 20.906 1 98.88 199 TYR B N 1
ATOM 4767 C CA . TYR B 1 199 ? -7.07 19.734 19.531 1 98.88 199 TYR B CA 1
ATOM 4768 C C . TYR B 1 199 ? -5.875 19.688 18.594 1 98.88 199 TYR B C 1
ATOM 4770 O O . TYR B 1 199 ? -4.773 20.109 18.953 1 98.88 199 TYR B O 1
ATOM 4778 N N . GLY B 1 200 ? -6.062 19.078 17.453 1 98.88 200 GLY B N 1
ATOM 4779 C CA . GLY B 1 200 ? -4.98 18.984 16.484 1 98.88 200 GLY B CA 1
ATOM 4780 C C . GLY B 1 200 ? -5.414 19.312 15.07 1 98.88 200 GLY B C 1
ATOM 4781 O O . GLY B 1 200 ? -6.535 19 14.672 1 98.88 200 GLY B O 1
ATOM 4782 N N . VAL B 1 201 ? -4.508 19.938 14.328 1 98.94 201 VAL B N 1
ATOM 4783 C CA . VAL B 1 201 ? -4.738 20.188 12.906 1 98.94 201 VAL B CA 1
ATOM 4784 C C . VAL B 1 201 ? -3.465 19.891 12.117 1 98.94 201 VAL B C 1
ATOM 4786 O O . VAL B 1 201 ? -2.363 20.219 12.57 1 98.94 201 VAL B O 1
ATOM 4789 N N . GLY B 1 202 ? -3.584 19.125 11.078 1 98.94 202 GLY B N 1
ATOM 4790 C CA . GLY B 1 202 ? -2.49 18.859 10.164 1 98.94 202 GLY B CA 1
ATOM 4791 C C . GLY B 1 202 ? -2.752 19.359 8.758 1 98.94 202 GLY B C 1
ATOM 4792 O O . GLY B 1 202 ? -3.885 19.312 8.273 1 98.94 202 GLY B O 1
ATOM 4793 N N . PHE B 1 203 ? -1.649 19.828 8.102 1 98.88 203 PHE B N 1
ATOM 4794 C CA . PHE B 1 203 ? -1.729 20.359 6.746 1 98.88 203 PHE B CA 1
ATOM 4795 C C . PHE B 1 203 ? -0.804 19.594 5.809 1 98.88 203 PHE B C 1
ATOM 4797 O O . PHE B 1 203 ? 0.396 19.484 6.066 1 98.88 203 PHE B O 1
ATOM 4804 N N . SER B 1 204 ? -1.359 19.094 4.641 1 98.56 204 SER B N 1
ATOM 4805 C CA . SER B 1 204 ? -0.559 18.406 3.637 1 98.56 204 SER B CA 1
ATOM 4806 C C . SER B 1 204 ? 0.241 17.266 4.254 1 98.56 204 SER B C 1
ATOM 4808 O O . SER B 1 204 ? -0.331 16.359 4.859 1 98.56 204 SER B O 1
ATOM 4810 N N . LEU B 1 205 ? 1.557 17.312 4.242 1 98.69 205 LEU B N 1
ATOM 4811 C CA . LEU B 1 205 ? 2.383 16.281 4.84 1 98.69 205 LEU B CA 1
ATOM 4812 C C . LEU B 1 205 ? 2.15 16.188 6.344 1 98.69 205 LEU B C 1
ATOM 4814 O O . LEU B 1 205 ? 2.172 15.102 6.918 1 98.69 205 LEU B O 1
ATOM 4818 N N . GLY B 1 206 ? 1.972 17.328 7.004 1 98.88 206 GLY B N 1
ATOM 4819 C CA . GLY B 1 206 ? 1.646 17.344 8.422 1 98.88 206 GLY B CA 1
ATOM 4820 C C . GLY B 1 206 ? 0.35 16.609 8.742 1 98.88 206 GLY B C 1
ATOM 4821 O O . GLY B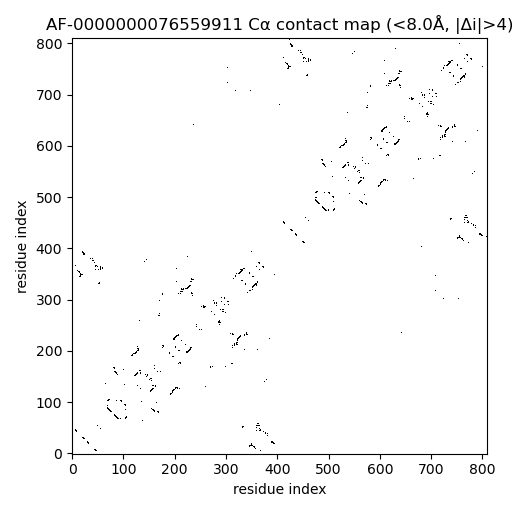 1 206 ? 0.218 16.016 9.805 1 98.88 206 GLY B O 1
ATOM 4822 N N . ALA B 1 207 ? -0.589 16.734 7.805 1 98.94 207 ALA B N 1
ATOM 4823 C CA . ALA B 1 207 ? -1.834 15.992 7.973 1 98.94 207 ALA B CA 1
ATOM 4824 C C . ALA B 1 207 ? -1.588 14.484 7.906 1 98.94 207 ALA B C 1
ATOM 4826 O O . ALA B 1 207 ? -2.205 13.719 8.648 1 98.94 207 ALA B O 1
ATOM 4827 N N . ASN B 1 208 ? -0.716 14.094 7.016 1 98.94 208 ASN B N 1
ATOM 4828 C CA . ASN B 1 208 ? -0.383 12.68 6.91 1 98.94 208 ASN B CA 1
ATOM 4829 C C . ASN B 1 208 ? 0.293 12.164 8.18 1 98.94 208 ASN B C 1
ATOM 4831 O O . ASN B 1 208 ? -0.055 11.094 8.68 1 98.94 208 ASN B O 1
ATOM 4835 N N . ILE B 1 209 ? 1.251 12.906 8.703 1 98.94 209 ILE B N 1
ATOM 4836 C CA . ILE B 1 209 ? 1.945 12.539 9.93 1 98.94 209 ILE B CA 1
ATOM 4837 C C . ILE B 1 209 ? 0.948 12.477 11.086 1 98.94 209 ILE B C 1
ATOM 4839 O O . ILE B 1 209 ? 0.976 11.539 11.883 1 98.94 209 ILE B O 1
ATOM 4843 N N . PHE B 1 210 ? 0.098 13.438 11.094 1 98.94 210 PHE B N 1
ATOM 4844 C CA . PHE B 1 210 ? -0.875 13.508 12.18 1 98.94 210 PHE B CA 1
ATOM 4845 C C . PHE B 1 210 ? -1.848 12.336 12.109 1 98.94 210 PHE B C 1
ATOM 4847 O O . PHE B 1 210 ? -2.201 11.75 13.141 1 98.94 210 PHE B O 1
ATOM 4854 N N . ALA B 1 211 ? -2.309 12.023 10.891 1 98.94 211 ALA B N 1
ATOM 4855 C CA . ALA B 1 211 ? -3.197 10.875 10.719 1 98.94 211 ALA B CA 1
ATOM 4856 C C . ALA B 1 211 ? -2.531 9.586 11.18 1 98.94 211 ALA B C 1
ATOM 4858 O O . ALA B 1 211 ? -3.168 8.742 11.82 1 98.94 211 ALA B O 1
ATOM 4859 N N . ASN B 1 212 ? -1.287 9.438 10.82 1 98.94 212 ASN B N 1
ATOM 4860 C CA . ASN B 1 212 ? -0.544 8.273 11.297 1 98.94 212 ASN B CA 1
ATOM 4861 C C . ASN B 1 212 ? -0.48 8.234 12.82 1 98.94 212 ASN B C 1
ATOM 4863 O O . ASN B 1 212 ? -0.698 7.184 13.43 1 98.94 212 ASN B O 1
ATOM 4867 N N . TYR B 1 213 ? -0.208 9.367 13.469 1 98.94 213 TYR B N 1
ATOM 4868 C CA . TYR B 1 213 ? -0.17 9.453 14.93 1 98.94 213 TYR B CA 1
ATOM 4869 C C . TYR B 1 213 ? -1.521 9.086 15.531 1 98.94 213 TYR B C 1
ATOM 4871 O O . TYR B 1 213 ? -1.595 8.281 16.453 1 98.94 213 TYR B O 1
ATOM 4879 N N . LEU B 1 214 ? -2.576 9.672 15.008 1 98.94 214 LEU B N 1
ATOM 4880 C CA . LEU B 1 214 ? -3.916 9.438 15.531 1 98.94 214 LEU B CA 1
ATOM 4881 C C . LEU B 1 214 ? -4.285 7.957 15.43 1 98.94 214 LEU B C 1
ATOM 4883 O O . LEU B 1 214 ? -4.832 7.387 16.375 1 98.94 214 LEU B O 1
ATOM 4887 N N . GLY B 1 215 ? -3.969 7.371 14.281 1 98.81 215 GLY B N 1
ATOM 4888 C CA . GLY B 1 215 ? -4.254 5.957 14.102 1 98.81 215 GLY B CA 1
ATOM 4889 C C . GLY B 1 215 ? -3.447 5.062 15.023 1 98.81 215 GLY B C 1
ATOM 4890 O O . GLY B 1 215 ? -3.943 4.035 15.492 1 98.81 215 GLY B O 1
ATOM 4891 N N . GLU B 1 216 ? -2.195 5.398 15.227 1 98.75 216 GLU B N 1
ATOM 4892 C CA . GLU B 1 216 ? -1.343 4.625 16.125 1 98.75 216 GLU B CA 1
ATOM 4893 C C . GLU B 1 216 ? -1.855 4.688 17.562 1 98.75 216 GLU B C 1
ATOM 4895 O O . GLU B 1 216 ? -1.823 3.686 18.281 1 98.75 216 GLU B O 1
ATOM 4900 N N . GLU B 1 217 ? -2.287 5.848 17.922 1 98.5 217 GLU B N 1
ATOM 4901 C CA . GLU B 1 217 ? -2.775 6.012 19.281 1 98.5 217 GLU B CA 1
ATOM 4902 C C . GLU B 1 217 ? -4.117 5.309 19.484 1 98.5 217 GLU B C 1
ATOM 4904 O O . GLU B 1 217 ? -4.375 4.738 20.547 1 98.5 217 GLU B O 1
ATOM 4909 N N . GLY B 1 218 ? -4.969 5.41 18.469 1 97.44 218 GLY B N 1
ATOM 4910 C CA . GLY B 1 218 ? -6.273 4.777 18.594 1 97.44 218 GLY B CA 1
ATOM 4911 C C . GLY B 1 218 ? -7.059 5.246 19.797 1 97.44 218 GLY B C 1
ATOM 4912 O O . GLY B 1 218 ? -7.215 6.453 20.016 1 97.44 218 GLY B O 1
ATOM 4913 N N . ASP B 1 219 ? -7.348 4.336 20.656 1 96.12 219 ASP B N 1
ATOM 4914 C CA . ASP B 1 219 ? -8.188 4.605 21.812 1 96.12 219 ASP B CA 1
ATOM 4915 C C . ASP B 1 219 ? -7.422 5.391 22.875 1 96.12 219 ASP B C 1
ATOM 4917 O O . ASP B 1 219 ? -8.023 5.996 23.766 1 96.12 219 ASP B O 1
ATOM 4921 N N . SER B 1 220 ? -6.168 5.406 22.75 1 97.5 220 SER B N 1
ATOM 4922 C CA . SER B 1 220 ? -5.348 6.062 23.766 1 97.5 220 SER B CA 1
ATOM 4923 C C . SER B 1 220 ? -5.121 7.531 23.422 1 97.5 220 SER B C 1
ATOM 4925 O O . SER B 1 220 ? -4.496 8.258 24.188 1 97.5 220 SER B O 1
ATOM 4927 N N . CYS B 1 221 ? -5.648 7.969 22.266 1 97.94 221 CYS B N 1
ATOM 4928 C CA . CYS B 1 221 ? -5.422 9.352 21.875 1 97.94 221 CYS B CA 1
ATOM 4929 C C . CYS B 1 221 ? -6.074 10.32 22.859 1 97.94 221 CYS B C 1
ATOM 4931 O O . CYS B 1 221 ? -7.258 10.188 23.172 1 97.94 221 CYS B O 1
ATOM 4933 N N . VAL B 1 222 ? -5.305 11.336 23.297 1 98.06 222 VAL B N 1
ATOM 4934 C CA . VAL B 1 222 ? -5.797 12.219 24.344 1 98.06 222 VAL B CA 1
ATOM 4935 C C . VAL B 1 222 ? -6.395 13.477 23.719 1 98.06 222 VAL B C 1
ATOM 4937 O O . VAL B 1 222 ? -7.012 14.289 24.422 1 98.06 222 VAL B O 1
ATOM 4940 N N . LEU B 1 223 ? -6.25 13.68 22.422 1 98.69 223 LEU B N 1
ATOM 4941 C CA . LEU B 1 223 ? -6.863 14.828 21.766 1 98.69 223 LEU B CA 1
ATOM 4942 C C . LEU B 1 223 ? -8.383 14.695 21.734 1 98.69 223 LEU B C 1
ATOM 4944 O O . LEU B 1 223 ? -8.906 13.594 21.562 1 98.69 223 LEU B O 1
ATOM 4948 N N . LYS B 1 224 ? -9.016 15.828 21.859 1 98.19 224 LYS B N 1
ATOM 4949 C CA . LYS B 1 224 ? -10.477 15.844 21.797 1 98.19 224 LYS B CA 1
ATOM 4950 C C . LYS B 1 224 ? -10.977 15.664 20.375 1 98.19 224 LYS B C 1
ATOM 4952 O O . LYS B 1 224 ? -12.016 15.039 20.141 1 98.19 224 LYS B O 1
ATOM 4957 N N . SER B 1 225 ? -10.352 16.266 19.484 1 98.69 225 SER B N 1
ATOM 4958 C CA . SER B 1 225 ? -10.688 16.172 18.062 1 98.69 225 SER B CA 1
ATOM 4959 C C . SER B 1 225 ? -9.539 16.672 17.203 1 98.69 225 SER B C 1
ATOM 4961 O O . SER B 1 225 ? -8.57 17.234 17.703 1 98.69 225 SER B O 1
ATOM 4963 N N . ALA B 1 226 ? -9.625 16.328 15.859 1 98.94 226 ALA B N 1
ATOM 4964 C CA . ALA B 1 226 ? -8.586 16.734 14.93 1 98.94 226 ALA B CA 1
ATOM 4965 C C . ALA B 1 226 ? -9.172 17.109 13.57 1 98.94 226 ALA B C 1
ATOM 4967 O O . ALA B 1 226 ? -10.297 16.719 13.25 1 98.94 226 ALA B O 1
ATOM 4968 N N . ALA B 1 227 ? -8.438 17.906 12.844 1 98.94 227 ALA B N 1
ATOM 4969 C CA . ALA B 1 227 ? -8.742 18.219 11.445 1 98.94 227 ALA B CA 1
ATOM 4970 C C . ALA B 1 227 ? -7.539 17.922 10.547 1 98.94 227 ALA B C 1
ATOM 4972 O O . ALA B 1 227 ? -6.395 18.188 10.93 1 98.94 227 ALA B O 1
ATOM 4973 N N . LEU B 1 228 ? -7.766 17.328 9.43 1 98.94 228 LEU B N 1
ATOM 4974 C CA . LEU B 1 228 ? -6.738 17 8.445 1 98.94 228 LEU B CA 1
ATOM 4975 C C . LEU B 1 228 ? -7.051 17.641 7.094 1 98.94 228 LEU B C 1
ATOM 4977 O O . LEU B 1 228 ? -8.078 17.328 6.48 1 98.94 228 LEU B O 1
ATOM 4981 N N . CYS B 1 229 ? -6.137 18.516 6.625 1 98.88 229 CYS B N 1
ATOM 4982 C CA . CYS B 1 229 ? -6.395 19.297 5.422 1 98.88 229 CYS B CA 1
ATOM 4983 C C . CYS B 1 229 ? -5.441 18.906 4.297 1 98.88 229 CYS B C 1
ATOM 4985 O O . CYS B 1 229 ? -4.223 18.938 4.473 1 98.88 229 CYS B O 1
ATOM 4987 N N . SER B 1 230 ? -5.969 18.562 3.115 1 98.69 230 SER B N 1
ATOM 4988 C CA . SER B 1 230 ? -5.203 18.25 1.908 1 98.69 230 SER B CA 1
ATOM 4989 C C . SER B 1 230 ? -4.164 17.172 2.168 1 98.69 230 SER B C 1
ATOM 4991 O O . SER B 1 230 ? -3.004 17.312 1.778 1 98.69 230 SER B O 1
ATOM 4993 N N . ASN B 1 231 ? -4.562 16.109 2.844 1 98.81 231 ASN B N 1
ATOM 4994 C CA . ASN B 1 231 ? -3.686 15.008 3.215 1 98.81 231 ASN B CA 1
ATOM 4995 C C . ASN B 1 231 ? -3.412 14.086 2.029 1 98.81 231 ASN B C 1
ATOM 4997 O O . ASN B 1 231 ? -4.348 13.602 1.387 1 98.81 231 ASN B O 1
ATOM 5001 N N . PRO B 1 232 ? -2.15 13.922 1.685 1 98.38 232 PRO B N 1
ATOM 5002 C CA . PRO B 1 232 ? -1.842 12.875 0.702 1 98.38 232 PRO B CA 1
ATOM 5003 C C . PRO B 1 232 ? -1.901 11.469 1.295 1 98.38 232 PRO B C 1
ATOM 5005 O O . PRO B 1 232 ? -0.86 10.859 1.542 1 98.38 232 PRO B O 1
ATOM 5008 N N . TRP B 1 233 ? -3.018 10.852 1.393 1 98.38 233 TRP B N 1
ATOM 5009 C CA . TRP B 1 233 ? -3.373 9.672 2.18 1 98.38 233 TRP B CA 1
ATOM 5010 C C . TRP B 1 233 ? -2.602 8.445 1.703 1 98.38 233 TRP B C 1
ATOM 5012 O O . TRP B 1 233 ? -2.334 7.531 2.486 1 98.38 233 TRP B O 1
ATOM 5022 N N . ASN B 1 234 ? -2.369 8.328 0.468 1 97.69 234 ASN B N 1
ATOM 5023 C CA . ASN B 1 234 ? -1.658 7.234 -0.191 1 97.69 234 ASN B CA 1
ATOM 5024 C C . ASN B 1 234 ? -0.456 7.746 -0.98 1 97.69 234 ASN B C 1
ATOM 5026 O O . ASN B 1 234 ? -0.573 8.055 -2.166 1 97.69 234 ASN B O 1
ATOM 5030 N N . LEU B 1 235 ? 0.692 7.652 -0.361 1 97.56 235 LEU B N 1
ATOM 5031 C CA . LEU B 1 235 ? 1.864 8.344 -0.885 1 97.56 235 LEU B CA 1
ATOM 5032 C C . LEU B 1 235 ? 2.375 7.668 -2.152 1 97.56 235 LEU B C 1
ATOM 5034 O O . LEU B 1 235 ? 2.875 8.336 -3.061 1 97.56 235 LEU B O 1
ATOM 5038 N N . GLU B 1 236 ? 2.277 6.359 -2.193 1 95.44 236 GLU B N 1
ATOM 5039 C CA . GLU B 1 236 ? 2.74 5.668 -3.391 1 95.44 236 GLU B CA 1
ATOM 5040 C C . GLU B 1 236 ? 1.874 6.016 -4.598 1 95.44 236 GLU B C 1
ATOM 5042 O O . GLU B 1 236 ? 2.393 6.312 -5.676 1 95.44 236 GLU B O 1
ATOM 5047 N N . MET B 1 237 ? 0.569 6.016 -4.395 1 93.12 237 MET B N 1
ATOM 5048 C CA . MET B 1 237 ? -0.363 6.355 -5.469 1 93.12 237 MET B CA 1
ATOM 5049 C C . MET B 1 237 ? -0.207 7.816 -5.883 1 93.12 237 MET B C 1
ATOM 5051 O O . MET B 1 237 ? -0.27 8.141 -7.07 1 93.12 237 MET B O 1
ATOM 5055 N N . THR B 1 238 ? -0.019 8.633 -4.883 1 94.5 238 THR B N 1
ATOM 5056 C CA . THR B 1 238 ? 0.132 10.062 -5.141 1 94.5 238 THR B CA 1
ATOM 5057 C C . THR B 1 238 ? 1.402 10.336 -5.941 1 94.5 238 THR B C 1
ATOM 5059 O O . THR B 1 238 ? 1.386 11.125 -6.895 1 94.5 238 THR B O 1
ATOM 5062 N N . ASN B 1 239 ? 2.488 9.688 -5.566 1 94.5 239 ASN B N 1
ATOM 5063 C CA . ASN B 1 239 ? 3.74 9.867 -6.293 1 94.5 239 ASN B CA 1
ATOM 5064 C C . ASN B 1 239 ? 3.621 9.391 -7.738 1 94.5 239 ASN B C 1
ATOM 5066 O O . ASN B 1 239 ? 4.105 10.062 -8.656 1 94.5 239 ASN B O 1
ATOM 5070 N N . ALA B 1 240 ? 3.033 8.227 -7.938 1 91.94 240 ALA B N 1
ATOM 5071 C CA . ALA B 1 240 ? 2.824 7.715 -9.289 1 91.94 240 ALA B CA 1
ATOM 5072 C C . ALA B 1 240 ? 1.979 8.68 -10.117 1 91.94 240 ALA B C 1
ATOM 5074 O O . ALA B 1 240 ? 2.291 8.945 -11.281 1 91.94 240 ALA B O 1
ATOM 5075 N N . ALA B 1 241 ? 0.958 9.211 -9.539 1 89.94 241 ALA B N 1
ATOM 5076 C CA . ALA B 1 241 ? 0.05 10.125 -10.234 1 89.94 241 ALA B CA 1
ATOM 5077 C C . ALA B 1 241 ? 0.747 11.438 -10.578 1 89.94 241 ALA B C 1
ATOM 5079 O O . ALA B 1 241 ? 0.529 12 -11.656 1 89.94 241 ALA B O 1
ATOM 5080 N N . LEU B 1 242 ? 1.534 11.945 -9.633 1 92.44 242 LEU B N 1
ATOM 5081 C CA . LEU B 1 242 ? 2.289 13.18 -9.852 1 92.44 242 LEU B CA 1
ATOM 5082 C C . LEU B 1 242 ? 3.162 13.07 -11.094 1 92.44 242 LEU B C 1
ATOM 5084 O O . LEU B 1 242 ? 3.363 14.055 -11.805 1 92.44 242 LEU B O 1
ATOM 5088 N N . HIS B 1 243 ? 3.623 11.914 -11.383 1 92.56 243 HIS B N 1
ATOM 5089 C CA . HIS B 1 243 ? 4.617 11.758 -12.438 1 92.56 243 HIS B CA 1
ATOM 5090 C C . HIS B 1 243 ? 3.973 11.289 -13.734 1 92.56 243 HIS B C 1
ATOM 5092 O O . HIS B 1 243 ? 4.668 11.016 -14.719 1 92.56 243 HIS B O 1
ATOM 5098 N N . ARG B 1 244 ? 2.672 11.18 -13.758 1 89.62 244 ARG B N 1
ATOM 5099 C CA . ARG B 1 244 ? 1.954 10.844 -14.984 1 89.62 244 ARG B CA 1
ATOM 5100 C C . ARG B 1 244 ? 1.879 12.047 -15.922 1 89.62 244 ARG B C 1
ATOM 5102 O O . ARG B 1 244 ? 1.709 11.883 -17.141 1 89.62 244 ARG B O 1
ATOM 5109 N N . SER B 1 245 ? 1.929 13.289 -15.359 1 91.62 245 SER B N 1
ATOM 5110 C CA . SER B 1 245 ? 1.85 14.5 -16.172 1 91.62 245 SER B CA 1
ATOM 5111 C C . SER B 1 245 ? 3.141 15.312 -16.078 1 91.62 245 SER B C 1
ATOM 5113 O O . SER B 1 245 ? 3.891 15.188 -15.117 1 91.62 245 SER B O 1
ATOM 5115 N N . TRP B 1 246 ? 3.309 16.078 -17.062 1 95.25 246 TRP B N 1
ATOM 5116 C CA . TRP B 1 246 ? 4.477 16.953 -17.094 1 95.25 246 TRP B CA 1
ATOM 5117 C C . TRP B 1 246 ? 4.434 17.969 -15.945 1 95.25 246 TRP B C 1
ATOM 5119 O O . TRP B 1 246 ? 5.441 18.188 -15.273 1 95.25 246 TRP B O 1
ATOM 5129 N N . LEU B 1 247 ? 3.242 18.562 -15.711 1 94.75 247 LEU B N 1
ATOM 5130 C CA . LEU B 1 247 ? 3.094 19.547 -14.641 1 94.75 247 LEU B CA 1
ATOM 5131 C C . LEU B 1 247 ? 3.354 18.906 -13.281 1 94.75 247 LEU B C 1
ATOM 5133 O O . LEU B 1 247 ? 4.016 19.5 -12.422 1 94.75 247 LEU B O 1
ATOM 5137 N N . GLY B 1 248 ? 2.791 17.719 -13.117 1 95.19 248 GLY B N 1
ATOM 5138 C CA . GLY B 1 248 ? 3 17 -11.867 1 95.19 248 GLY B CA 1
ATOM 5139 C C . GLY B 1 248 ? 4.461 16.703 -11.586 1 95.19 248 GLY B C 1
ATOM 5140 O O . GLY B 1 248 ? 4.93 16.891 -10.461 1 95.19 248 GLY B O 1
ATOM 5141 N N . ALA B 1 249 ? 5.16 16.344 -12.586 1 95.81 249 ALA B N 1
ATOM 5142 C CA . ALA B 1 249 ? 6.566 15.969 -12.43 1 95.81 249 ALA B CA 1
ATOM 5143 C C . ALA B 1 249 ? 7.465 17.203 -12.43 1 95.81 249 ALA B C 1
ATOM 5145 O O . ALA B 1 249 ? 8.156 17.469 -11.445 1 95.81 249 ALA B O 1
ATOM 5146 N N . GLU B 1 250 ? 7.336 18.062 -13.391 1 97.12 250 GLU B N 1
ATOM 5147 C CA . GLU B 1 250 ? 8.328 19.094 -13.672 1 97.12 250 GLU B CA 1
ATOM 5148 C C . GLU B 1 250 ? 8.039 20.359 -12.891 1 97.12 250 GLU B C 1
ATOM 5150 O O . GLU B 1 250 ? 8.883 21.25 -12.805 1 97.12 250 GLU B O 1
ATOM 5155 N N . VAL B 1 251 ? 6.859 20.406 -12.273 1 96.12 251 VAL B N 1
ATOM 5156 C CA . VAL B 1 251 ? 6.543 21.594 -11.492 1 96.12 251 VAL B CA 1
ATOM 5157 C C . VAL B 1 251 ? 6.371 21.219 -10.023 1 96.12 251 VAL B C 1
ATOM 5159 O O . VAL B 1 251 ? 7.195 21.578 -9.18 1 96.12 251 VAL B O 1
ATOM 5162 N N . TYR B 1 252 ? 5.449 20.406 -9.75 1 96.69 252 TYR B N 1
ATOM 5163 C CA . TYR B 1 252 ? 5.125 20.125 -8.359 1 96.69 252 TYR B CA 1
ATOM 5164 C C . TYR B 1 252 ? 6.184 19.25 -7.715 1 96.69 252 TYR B C 1
ATOM 5166 O O . TYR B 1 252 ? 6.801 19.625 -6.715 1 96.69 252 TYR B O 1
ATOM 5174 N N . SER B 1 253 ? 6.441 18.047 -8.305 1 97.56 253 SER B N 1
ATOM 5175 C CA . SER B 1 253 ? 7.441 17.141 -7.746 1 97.56 253 SER B CA 1
ATOM 5176 C C . SER B 1 253 ? 8.812 17.797 -7.691 1 97.56 253 SER B C 1
ATOM 5178 O O . SER B 1 253 ? 9.539 17.656 -6.703 1 97.56 253 SER B O 1
ATOM 5180 N N . LYS B 1 254 ? 9.172 18.516 -8.711 1 97.94 254 LYS B N 1
ATOM 5181 C CA . LYS B 1 254 ? 10.461 19.188 -8.789 1 97.94 254 LYS B CA 1
ATOM 5182 C C . LYS B 1 254 ? 10.57 20.281 -7.727 1 97.94 254 LYS B C 1
ATOM 5184 O O . LYS B 1 254 ? 11.609 20.422 -7.082 1 97.94 254 LYS B O 1
ATOM 5189 N N . ALA B 1 255 ? 9.5 21.094 -7.551 1 97.12 255 ALA B N 1
ATOM 5190 C CA . ALA B 1 255 ? 9.5 22.141 -6.543 1 97.12 255 ALA B CA 1
ATOM 5191 C C . ALA B 1 255 ? 9.664 21.562 -5.141 1 97.12 255 ALA B C 1
ATOM 5193 O O . ALA B 1 255 ? 10.406 22.109 -4.316 1 97.12 255 ALA B O 1
ATOM 5194 N N . MET B 1 256 ? 8.992 20.484 -4.855 1 97.62 256 MET B N 1
ATOM 5195 C CA . MET B 1 256 ? 9.102 19.844 -3.551 1 97.62 256 MET B CA 1
ATOM 5196 C C . MET B 1 256 ? 10.492 19.25 -3.354 1 97.62 256 MET B C 1
ATOM 5198 O O . MET B 1 256 ? 11.062 19.344 -2.264 1 97.62 256 MET B O 1
ATOM 5202 N N . GLY B 1 257 ? 11.023 18.625 -4.453 1 98.06 257 GLY B N 1
ATOM 5203 C CA . GLY B 1 257 ? 12.398 18.156 -4.395 1 98.06 257 GLY B CA 1
ATOM 5204 C C . GLY B 1 257 ? 13.398 19.266 -4.102 1 98.06 257 GLY B C 1
ATOM 5205 O O . GLY B 1 257 ? 14.312 19.078 -3.293 1 98.06 257 GLY B O 1
ATOM 5206 N N . LYS B 1 258 ? 13.203 20.406 -4.711 1 98.06 258 LYS B N 1
ATOM 5207 C CA . LYS B 1 258 ? 14.078 21.562 -4.496 1 98.06 258 LYS B CA 1
ATOM 5208 C C . LYS B 1 258 ? 14.008 22.047 -3.051 1 98.06 258 LYS B C 1
ATOM 5210 O O . LYS B 1 258 ? 15.039 22.375 -2.455 1 98.06 258 LYS B O 1
ATOM 5215 N N . SER B 1 259 ? 12.82 22.109 -2.537 1 97.62 259 SER B N 1
ATOM 5216 C CA . SER B 1 259 ? 12.648 22.531 -1.151 1 97.62 259 SER B CA 1
ATOM 5217 C C . SER B 1 259 ? 13.375 21.594 -0.192 1 97.62 259 SER B C 1
ATOM 5219 O O . SER B 1 259 ? 13.984 22.031 0.778 1 97.62 259 SER B O 1
ATOM 5221 N N . LEU B 1 260 ? 13.32 20.312 -0.433 1 98.38 260 LEU B N 1
ATOM 5222 C CA . LEU B 1 260 ? 13.969 19.328 0.42 1 98.38 260 LEU B CA 1
ATOM 5223 C C . LEU B 1 260 ? 15.484 19.422 0.313 1 98.38 260 LEU B C 1
ATOM 5225 O O . LEU B 1 260 ? 16.188 19.281 1.313 1 98.38 260 LEU B O 1
ATOM 5229 N N . LYS B 1 261 ? 15.953 19.625 -0.855 1 98.31 261 LYS B N 1
ATOM 5230 C CA . LYS B 1 261 ? 17.391 19.828 -1.022 1 98.31 261 LYS B CA 1
ATOM 5231 C C . LYS B 1 261 ? 17.859 21.062 -0.262 1 98.31 261 LYS B C 1
ATOM 5233 O O . LYS B 1 261 ? 18.953 21.062 0.31 1 98.31 261 LYS B O 1
ATOM 5238 N N . GLY B 1 262 ? 17.031 22.141 -0.34 1 98.19 262 GLY B N 1
ATOM 5239 C CA . GLY B 1 262 ? 17.344 23.312 0.465 1 98.19 262 GLY B CA 1
ATOM 5240 C C . GLY B 1 262 ? 17.453 23 1.945 1 98.19 262 GLY B C 1
ATOM 5241 O O . GLY B 1 262 ? 18.375 23.484 2.611 1 98.19 262 GLY B O 1
ATOM 5242 N N . LEU B 1 263 ? 16.547 22.203 2.387 1 98 263 LEU B N 1
ATOM 5243 C CA . LEU B 1 263 ? 16.578 21.797 3.787 1 98 263 LEU B CA 1
ATOM 5244 C C . LEU B 1 263 ? 17.844 21 4.094 1 98 263 LEU B C 1
ATOM 5246 O O . LEU B 1 263 ? 18.453 21.188 5.148 1 98 263 LEU B O 1
ATOM 5250 N N . PHE B 1 264 ? 18.203 20.062 3.23 1 97.94 264 PHE B N 1
ATOM 5251 C CA . PHE B 1 264 ? 19.438 19.297 3.363 1 97.94 264 PHE B CA 1
ATOM 5252 C C . PHE B 1 264 ? 20.641 20.219 3.484 1 97.94 264 PHE B C 1
ATOM 5254 O O . PHE B 1 264 ? 21.484 20.031 4.363 1 97.94 264 PHE B O 1
ATOM 5261 N N . GLU B 1 265 ? 20.688 21.266 2.643 1 98.19 265 GLU B N 1
ATOM 5262 C CA . GLU B 1 265 ? 21.812 22.188 2.648 1 98.19 265 GLU B CA 1
ATOM 5263 C C . GLU B 1 265 ? 21.859 23 3.943 1 98.19 265 GLU B C 1
ATOM 5265 O O . GLU B 1 265 ? 22.938 23.266 4.477 1 98.19 265 GLU B O 1
ATOM 5270 N N . ASP B 1 266 ? 20.719 23.344 4.398 1 97.56 266 ASP B N 1
ATOM 5271 C CA . ASP B 1 266 ? 20.641 24.094 5.652 1 97.56 266 ASP B CA 1
ATOM 5272 C C . ASP B 1 266 ? 21.188 23.266 6.816 1 97.56 266 ASP B C 1
ATOM 5274 O O . ASP B 1 266 ? 21.656 23.828 7.805 1 97.56 266 ASP B O 1
ATOM 5278 N N . GLN B 1 267 ? 21.094 21.922 6.684 1 97.94 267 GLN B N 1
ATOM 5279 C CA . GLN B 1 267 ? 21.5 21.031 7.766 1 97.94 267 GLN B CA 1
ATOM 5280 C C . GLN B 1 267 ? 22.734 20.203 7.379 1 97.94 267 GLN B C 1
ATOM 5282 O O . GLN B 1 267 ? 23 19.172 7.98 1 97.94 267 GLN B O 1
ATOM 5287 N N . TYR B 1 268 ? 23.469 20.641 6.41 1 97.44 268 TYR B N 1
ATOM 5288 C CA . TYR B 1 268 ? 24.547 19.906 5.762 1 97.44 268 TYR B CA 1
ATOM 5289 C C . TYR B 1 268 ? 25.594 19.469 6.773 1 97.44 268 TYR B C 1
ATOM 5291 O O . TYR B 1 268 ? 26.094 18.344 6.727 1 97.44 268 TYR B O 1
ATOM 5299 N N . GLU B 1 269 ? 25.953 20.312 7.676 1 96.31 269 GLU B N 1
ATOM 5300 C CA . GLU B 1 269 ? 27.047 20.078 8.609 1 96.31 269 GLU B CA 1
ATOM 5301 C C . GLU B 1 269 ? 26.797 18.828 9.445 1 96.31 269 GLU B C 1
ATOM 5303 O O . GLU B 1 269 ? 27.734 18.094 9.773 1 96.31 269 GLU B O 1
ATOM 5308 N N . VAL B 1 270 ? 25.547 18.609 9.742 1 96.81 270 VAL B N 1
ATOM 5309 C CA . VAL B 1 270 ? 25.188 17.469 10.562 1 96.81 270 VAL B CA 1
ATOM 5310 C C . VAL B 1 270 ? 24.953 16.25 9.68 1 96.81 270 VAL B C 1
ATOM 5312 O O . VAL B 1 270 ? 25.453 15.164 9.953 1 96.81 270 VAL B O 1
ATOM 5315 N N . LEU B 1 271 ? 24.266 16.391 8.555 1 97.31 271 LEU B N 1
ATOM 5316 C CA . LEU B 1 271 ? 23.797 15.289 7.73 1 97.31 271 LEU B CA 1
ATOM 5317 C C . LEU B 1 271 ? 24.953 14.672 6.938 1 97.31 271 LEU B C 1
ATOM 5319 O O . LEU B 1 271 ? 24.969 13.469 6.695 1 97.31 271 LEU B O 1
ATOM 5323 N N . ALA B 1 272 ? 25.891 15.453 6.562 1 95.5 272 ALA B N 1
ATOM 5324 C CA . ALA B 1 272 ? 27 14.977 5.734 1 95.5 272 ALA B CA 1
ATOM 5325 C C . ALA B 1 272 ? 27.859 13.977 6.496 1 95.5 272 ALA B C 1
ATOM 5327 O O . ALA B 1 272 ? 28.641 13.234 5.895 1 95.5 272 ALA B O 1
ATOM 5328 N N . ASN B 1 273 ? 27.719 13.93 7.773 1 93.94 273 ASN B N 1
ATOM 5329 C CA . ASN B 1 273 ? 28.547 13.055 8.602 1 93.94 273 ASN B CA 1
ATOM 5330 C C . ASN B 1 273 ? 27.938 11.656 8.727 1 93.94 273 ASN B C 1
ATOM 5332 O O . ASN B 1 273 ? 28.547 10.75 9.289 1 93.94 273 ASN B O 1
ATOM 5336 N N . ASP B 1 274 ? 26.766 11.438 8.273 1 94.5 274 ASP B N 1
ATOM 5337 C CA . ASP B 1 274 ? 26.141 10.117 8.266 1 94.5 274 ASP B CA 1
ATOM 5338 C C . ASP B 1 274 ? 26.656 9.289 7.09 1 94.5 274 ASP B C 1
ATOM 5340 O O . ASP B 1 274 ? 26.453 9.656 5.93 1 94.5 274 ASP B O 1
ATOM 5344 N N . PRO B 1 275 ? 27.25 8.156 7.328 1 93.88 275 PRO B N 1
ATOM 5345 C CA . PRO B 1 275 ? 27.812 7.34 6.254 1 93.88 275 PRO B CA 1
ATOM 5346 C C . PRO B 1 275 ? 26.75 6.797 5.305 1 93.88 275 PRO B C 1
ATOM 5348 O O . PRO B 1 275 ? 27.062 6.375 4.188 1 93.88 275 PRO B O 1
ATOM 5351 N N . LYS B 1 276 ? 25.531 6.832 5.672 1 94 276 LYS B N 1
ATOM 5352 C CA . LYS B 1 276 ? 24.438 6.352 4.824 1 94 276 LYS B CA 1
ATOM 5353 C C . LYS B 1 276 ? 24.109 7.355 3.727 1 94 276 LYS B C 1
ATOM 5355 O O . LYS B 1 276 ? 23.406 7.027 2.766 1 94 276 LYS B O 1
ATOM 5360 N N . ILE B 1 277 ? 24.641 8.547 3.887 1 96.06 277 ILE B N 1
ATOM 5361 C CA . ILE B 1 277 ? 24.25 9.625 2.986 1 96.06 277 ILE B CA 1
ATOM 5362 C C . ILE B 1 277 ? 25.328 9.844 1.93 1 96.06 277 ILE B C 1
ATOM 5364 O O . ILE B 1 277 ? 26.484 10.102 2.262 1 96.06 277 ILE B O 1
ATOM 5368 N N . ASP B 1 278 ? 24.984 9.68 0.678 1 96.44 278 ASP B N 1
ATOM 5369 C CA . ASP B 1 278 ? 25.781 10.117 -0.457 1 96.44 278 ASP B CA 1
ATOM 5370 C C . ASP B 1 278 ? 25.453 11.555 -0.855 1 96.44 278 ASP B C 1
ATOM 5372 O O . ASP B 1 278 ? 24.484 11.789 -1.579 1 96.44 278 ASP B O 1
ATOM 5376 N N . VAL B 1 279 ? 26.297 12.453 -0.453 1 97.62 279 VAL B N 1
ATOM 5377 C CA . VAL B 1 279 ? 26.031 13.883 -0.585 1 97.62 279 VAL B CA 1
ATOM 5378 C C . VAL B 1 279 ? 25.828 14.234 -2.057 1 97.62 279 VAL B C 1
ATOM 5380 O O . VAL B 1 279 ? 24.922 15 -2.396 1 97.62 279 VAL B O 1
ATOM 5383 N N . GLU B 1 280 ? 26.609 13.688 -2.918 1 97.56 280 GLU B N 1
ATOM 5384 C CA . GLU B 1 280 ? 26.516 13.992 -4.34 1 97.56 280 GLU B CA 1
ATOM 5385 C C . GLU B 1 280 ? 25.203 13.508 -4.926 1 97.56 280 GLU B C 1
ATOM 5387 O O . GLU B 1 280 ? 24.578 14.203 -5.738 1 97.56 280 GLU B O 1
ATOM 5392 N N . LEU B 1 281 ? 24.828 12.336 -4.504 1 96.81 281 LEU B N 1
ATOM 5393 C CA . LEU B 1 281 ? 23.562 11.781 -4.977 1 96.81 281 LEU B CA 1
ATOM 5394 C C . LEU B 1 281 ? 22.391 12.648 -4.52 1 96.81 281 LEU B C 1
ATOM 5396 O O . LEU B 1 281 ? 21.453 12.891 -5.289 1 96.81 281 LEU B O 1
ATOM 5400 N N . VAL B 1 282 ? 22.406 13.078 -3.303 1 97.94 282 VAL B N 1
ATOM 5401 C CA . VAL B 1 282 ? 21.344 13.914 -2.748 1 97.94 282 VAL B CA 1
ATOM 5402 C C . VAL B 1 282 ? 21.281 15.234 -3.512 1 97.94 282 VAL B C 1
ATOM 5404 O O . VAL B 1 282 ? 20.188 15.688 -3.885 1 97.94 282 VAL B O 1
ATOM 5407 N N . ARG B 1 283 ? 22.406 15.828 -3.807 1 98.06 283 ARG B N 1
ATOM 5408 C CA . ARG B 1 283 ? 22.469 17.125 -4.48 1 98.06 283 ARG B CA 1
ATOM 5409 C C . ARG B 1 283 ? 22.016 17 -5.93 1 98.06 283 ARG B C 1
ATOM 5411 O O . ARG B 1 283 ? 21.5 17.969 -6.504 1 98.06 283 ARG B O 1
ATOM 5418 N N . LYS B 1 284 ? 22.094 15.805 -6.48 1 97.88 284 LYS B N 1
ATOM 5419 C CA . LYS B 1 284 ? 21.703 15.594 -7.871 1 97.88 284 LYS B CA 1
ATOM 5420 C C . LYS B 1 284 ? 20.219 15.273 -7.988 1 97.88 284 LYS B C 1
ATOM 5422 O O . LYS B 1 284 ? 19.656 15.305 -9.086 1 97.88 284 LYS B O 1
ATOM 5427 N N . SER B 1 285 ? 19.594 14.992 -6.875 1 97.69 285 SER B N 1
ATOM 5428 C CA . SER B 1 285 ? 18.172 14.664 -6.914 1 97.69 285 SER B CA 1
ATOM 5429 C C . SER B 1 285 ? 17.359 15.82 -7.484 1 97.69 285 SER B C 1
ATOM 5431 O O . SER B 1 285 ? 17.656 16.984 -7.215 1 97.69 285 SER B O 1
ATOM 5433 N N . LYS B 1 286 ? 16.375 15.484 -8.312 1 97.62 286 LYS B N 1
ATOM 5434 C CA . LYS B 1 286 ? 15.562 16.484 -8.992 1 97.62 286 LYS B CA 1
ATOM 5435 C C . LYS B 1 286 ? 14.133 16.484 -8.469 1 97.62 286 LYS B C 1
ATOM 5437 O O . LYS B 1 286 ? 13.539 17.547 -8.258 1 97.62 286 LYS B O 1
ATOM 5442 N N . TYR B 1 287 ? 13.578 15.367 -8.344 1 98.12 287 TYR B N 1
ATOM 5443 C CA . TYR B 1 287 ? 12.188 15.18 -7.926 1 98.12 287 TYR B CA 1
ATOM 5444 C C . TYR B 1 287 ? 12.109 14.719 -6.48 1 98.12 287 TYR B C 1
ATOM 5446 O O . TYR B 1 287 ? 13.102 14.266 -5.91 1 98.12 287 TYR B O 1
ATOM 5454 N N . ILE B 1 288 ? 10.969 14.828 -5.91 1 98.31 288 ILE B N 1
ATOM 5455 C CA . ILE B 1 288 ? 10.797 14.5 -4.5 1 98.31 288 ILE B CA 1
ATOM 5456 C C . ILE B 1 288 ? 11.133 13.031 -4.266 1 98.31 288 ILE B C 1
ATOM 5458 O O . ILE B 1 288 ? 11.734 12.68 -3.246 1 98.31 288 ILE B O 1
ATOM 5462 N N . TRP B 1 289 ? 10.773 12.141 -5.172 1 97.75 289 TRP B N 1
ATOM 5463 C CA . TRP B 1 289 ? 11.023 10.719 -4.945 1 97.75 289 TRP B CA 1
ATOM 5464 C C . TRP B 1 289 ? 12.508 10.406 -5.008 1 97.75 289 TRP B C 1
ATOM 5466 O O . TRP B 1 289 ? 12.984 9.484 -4.344 1 97.75 289 TRP B O 1
ATOM 5476 N N . GLU B 1 290 ? 13.297 11.156 -5.805 1 98.06 290 GLU B N 1
ATOM 5477 C CA . GLU B 1 290 ? 14.742 10.961 -5.859 1 98.06 290 GLU B CA 1
ATOM 5478 C C . GLU B 1 290 ? 15.406 11.359 -4.543 1 98.06 290 GLU B C 1
ATOM 5480 O O . GLU B 1 290 ? 16.312 10.672 -4.062 1 98.06 290 GLU B O 1
ATOM 5485 N N . PHE B 1 291 ? 14.945 12.492 -3.979 1 98.44 291 PHE B N 1
ATOM 5486 C CA . PHE B 1 291 ? 15.445 12.891 -2.668 1 98.44 291 PHE B CA 1
ATOM 5487 C C . PHE B 1 291 ? 15.117 11.836 -1.618 1 98.44 291 PHE B C 1
ATOM 5489 O O . PHE B 1 291 ? 15.969 11.484 -0.802 1 98.44 291 PHE B O 1
ATOM 5496 N N . ASP B 1 292 ? 13.867 11.367 -1.635 1 98.5 292 ASP B N 1
ATOM 5497 C CA . ASP B 1 292 ? 13.445 10.344 -0.677 1 98.5 292 ASP B CA 1
ATOM 5498 C C . ASP B 1 292 ? 14.234 9.055 -0.864 1 98.5 292 ASP B C 1
ATOM 5500 O O . ASP B 1 292 ? 14.57 8.383 0.112 1 98.5 292 ASP B O 1
ATOM 5504 N N . ARG B 1 293 ? 14.461 8.734 -2.086 1 97.5 293 ARG B N 1
ATOM 5505 C CA . ARG B 1 293 ? 15.258 7.551 -2.385 1 97.5 293 ARG B CA 1
ATOM 5506 C C . ARG B 1 293 ? 16.688 7.703 -1.858 1 97.5 293 ARG B C 1
ATOM 5508 O O . ARG B 1 293 ? 17.234 6.773 -1.263 1 97.5 293 ARG B O 1
ATOM 5515 N N . ASP B 1 294 ? 17.266 8.891 -2.012 1 97.12 294 ASP B N 1
ATOM 5516 C CA . ASP B 1 294 ? 18.703 9.07 -1.823 1 97.12 294 ASP B CA 1
ATOM 5517 C C . ASP B 1 294 ? 19.016 9.516 -0.397 1 97.12 294 ASP B C 1
ATOM 5519 O O . ASP B 1 294 ? 20.156 9.375 0.067 1 97.12 294 ASP B O 1
ATOM 5523 N N . LEU B 1 295 ? 17.984 9.969 0.314 1 97.81 295 LEU B N 1
ATOM 5524 C CA . LEU B 1 295 ? 18.266 10.422 1.672 1 97.81 295 LEU B CA 1
ATOM 5525 C C . LEU B 1 295 ? 17.266 9.828 2.66 1 97.81 295 LEU B C 1
ATOM 5527 O O . LEU B 1 295 ? 17.656 9.062 3.549 1 97.81 295 LEU B O 1
ATOM 5531 N N . THR B 1 296 ? 16 10.125 2.514 1 97.88 296 THR B N 1
ATOM 5532 C CA . THR B 1 296 ? 14.992 9.773 3.51 1 97.88 296 THR B CA 1
ATOM 5533 C C . THR B 1 296 ? 14.961 8.266 3.738 1 97.88 296 THR B C 1
ATOM 5535 O O . THR B 1 296 ? 15.039 7.805 4.879 1 97.88 296 THR B O 1
ATOM 5538 N N . SER B 1 297 ? 14.844 7.516 2.629 1 97.25 297 SER B N 1
ATOM 5539 C CA . SER B 1 297 ? 14.766 6.066 2.748 1 97.25 297 SER B CA 1
ATOM 5540 C C . SER B 1 297 ? 16.031 5.492 3.387 1 97.25 297 SER B C 1
ATOM 5542 O O . SER B 1 297 ? 15.945 4.621 4.254 1 97.25 297 SER B O 1
ATOM 5544 N N . ARG B 1 298 ? 17.156 6.027 3.045 1 95.75 298 ARG B N 1
ATOM 5545 C CA . ARG B 1 298 ? 18.438 5.527 3.535 1 95.75 298 ARG B CA 1
ATOM 5546 C C . ARG B 1 298 ? 18.609 5.828 5.02 1 95.75 298 ARG B C 1
ATOM 5548 O O . ARG B 1 298 ? 18.938 4.934 5.805 1 95.75 298 ARG B O 1
ATOM 5555 N N . VAL B 1 299 ? 18.312 6.996 5.395 1 96.62 299 VAL B N 1
ATOM 5556 C CA . VAL B 1 299 ? 18.531 7.449 6.766 1 96.62 299 VAL B CA 1
ATOM 5557 C C . VAL B 1 299 ? 17.578 6.707 7.703 1 96.62 299 VAL B C 1
ATOM 5559 O O . VAL B 1 299 ? 17.938 6.383 8.836 1 96.62 299 VAL B O 1
ATOM 5562 N N . PHE B 1 300 ? 16.438 6.395 7.238 1 96.94 300 PHE B N 1
ATOM 5563 C CA . PHE B 1 300 ? 15.438 5.809 8.125 1 96.94 300 PHE B CA 1
ATOM 5564 C C . PHE B 1 300 ? 15.352 4.301 7.922 1 96.94 300 PHE B C 1
ATOM 5566 O O . PHE B 1 300 ? 14.492 3.637 8.5 1 96.94 300 PHE B O 1
ATOM 5573 N N . GLY B 1 301 ? 16.141 3.729 7.035 1 95.62 301 GLY B N 1
ATOM 5574 C CA . GLY B 1 301 ? 16.359 2.291 6.98 1 95.62 301 GLY B CA 1
ATOM 5575 C C . GLY B 1 301 ? 15.383 1.572 6.07 1 95.62 301 GLY B C 1
ATOM 5576 O O . GLY B 1 301 ? 15.117 0.382 6.254 1 95.62 301 GLY B O 1
ATOM 5577 N N . TYR B 1 302 ? 14.828 2.23 5.109 1 96.88 302 TYR B N 1
ATOM 5578 C CA . TYR B 1 302 ? 13.977 1.57 4.129 1 96.88 302 TYR B CA 1
ATOM 5579 C C . TYR B 1 302 ? 14.797 1.02 2.971 1 96.88 302 TYR B C 1
ATOM 5581 O O . TYR B 1 302 ? 15.758 1.655 2.521 1 96.88 302 TYR B O 1
ATOM 5589 N N . ALA B 1 303 ? 14.391 -0.147 2.484 1 96.19 303 ALA B N 1
ATOM 5590 C CA . ALA B 1 303 ? 15.102 -0.766 1.367 1 96.19 303 ALA B CA 1
ATOM 5591 C C . ALA B 1 303 ? 14.867 0.008 0.073 1 96.19 303 ALA B C 1
ATOM 5593 O O . ALA B 1 303 ? 15.742 0.066 -0.791 1 96.19 303 ALA B O 1
ATOM 5594 N N . THR B 1 304 ? 13.68 0.562 -0.049 1 97.69 304 THR B N 1
ATOM 5595 C CA . THR B 1 304 ? 13.32 1.297 -1.257 1 97.69 304 THR B CA 1
ATOM 5596 C C . THR B 1 304 ? 12.422 2.486 -0.92 1 97.69 304 THR B C 1
ATOM 5598 O O . THR B 1 304 ? 11.812 2.527 0.15 1 97.69 304 THR B O 1
ATOM 5601 N N . VAL B 1 305 ? 12.383 3.432 -1.838 1 97.75 305 VAL B N 1
ATOM 5602 C CA . VAL B 1 305 ? 11.492 4.574 -1.671 1 97.75 305 VAL B CA 1
ATOM 5603 C C . VAL B 1 305 ? 10.039 4.105 -1.716 1 97.75 305 VAL B C 1
ATOM 5605 O O . VAL B 1 305 ? 9.18 4.656 -1.019 1 97.75 305 VAL B O 1
ATOM 5608 N N . GLY B 1 306 ? 9.758 3.064 -2.49 1 97.56 306 GLY B N 1
ATOM 5609 C CA . GLY B 1 306 ? 8.43 2.482 -2.504 1 97.56 306 GLY B CA 1
ATOM 5610 C C . GLY B 1 306 ? 8 1.935 -1.155 1 97.56 306 GLY B C 1
ATOM 5611 O O . GLY B 1 306 ? 6.871 2.168 -0.713 1 97.56 306 GLY B O 1
ATOM 5612 N N . ALA B 1 307 ? 8.891 1.203 -0.54 1 98 307 ALA B N 1
ATOM 5613 C CA . ALA B 1 307 ? 8.602 0.665 0.787 1 98 307 ALA B CA 1
ATOM 5614 C C . ALA B 1 307 ? 8.32 1.785 1.783 1 98 307 ALA B C 1
ATOM 5616 O O . ALA B 1 307 ? 7.418 1.669 2.617 1 98 307 ALA B O 1
ATOM 5617 N N . TYR B 1 308 ? 9.133 2.877 1.649 1 98.5 308 TYR B N 1
ATOM 5618 C CA . TYR B 1 308 ? 8.906 4.055 2.484 1 98.5 308 TYR B CA 1
ATOM 5619 C C . TYR B 1 308 ? 7.52 4.637 2.246 1 98.5 308 TYR B C 1
ATOM 5621 O O . TYR B 1 308 ? 6.773 4.883 3.195 1 98.5 308 TYR B O 1
ATOM 5629 N N . TYR B 1 309 ? 7.137 4.84 1.028 1 98.31 309 TYR B N 1
ATOM 5630 C CA . TYR B 1 309 ? 5.855 5.457 0.699 1 98.31 309 TYR B CA 1
ATOM 5631 C C . TYR B 1 309 ? 4.695 4.59 1.181 1 98.31 309 TYR B C 1
ATOM 5633 O O . TYR B 1 309 ? 3.713 5.105 1.719 1 98.31 309 TYR B O 1
ATOM 5641 N N . ARG B 1 310 ? 4.793 3.326 1.005 1 97.81 310 ARG B N 1
ATOM 5642 C CA . ARG B 1 310 ? 3.715 2.432 1.42 1 97.81 310 ARG B CA 1
ATOM 5643 C C . ARG B 1 310 ? 3.578 2.408 2.939 1 97.81 310 ARG B C 1
ATOM 5645 O O . ARG B 1 310 ? 2.465 2.396 3.467 1 97.81 310 ARG B O 1
ATOM 5652 N N . ASP B 1 311 ? 4.695 2.449 3.619 1 98.12 311 ASP B N 1
ATOM 5653 C CA . ASP B 1 311 ? 4.672 2.463 5.078 1 98.12 311 ASP B CA 1
ATOM 5654 C C . ASP B 1 311 ? 4.16 3.801 5.605 1 98.12 311 ASP B C 1
ATOM 5656 O O . ASP B 1 311 ? 3.48 3.852 6.633 1 98.12 311 ASP B O 1
ATOM 5660 N N . ALA B 1 312 ? 4.492 4.844 4.914 1 98.62 312 ALA B N 1
ATOM 5661 C CA . ALA B 1 312 ? 4.215 6.199 5.391 1 98.62 312 ALA B CA 1
ATOM 5662 C C . ALA B 1 312 ? 2.781 6.609 5.062 1 98.62 312 ALA B C 1
ATOM 5664 O O . ALA B 1 312 ? 2.273 7.594 5.602 1 98.62 312 ALA B O 1
ATOM 5665 N N . SER B 1 313 ? 2.141 5.922 4.176 1 98.56 313 SER B N 1
ATOM 5666 C CA . SER B 1 313 ? 0.755 6.234 3.834 1 98.56 313 SER B CA 1
ATOM 5667 C C . SER B 1 313 ? -0.154 6.117 5.055 1 98.56 313 SER B C 1
ATOM 5669 O O . SER B 1 313 ? 0.017 5.219 5.879 1 98.56 313 SER B O 1
ATOM 5671 N N . SER B 1 314 ? -1.118 6.988 5.148 1 98.75 314 SER B N 1
ATOM 5672 C CA . SER B 1 314 ? -1.954 7.027 6.344 1 98.75 314 SER B CA 1
ATOM 5673 C C . SER B 1 314 ? -3.342 6.457 6.062 1 98.75 314 SER B C 1
ATOM 5675 O O . SER B 1 314 ? -4.203 6.445 6.949 1 98.75 314 SER B O 1
ATOM 5677 N N . VAL B 1 315 ? -3.584 5.98 4.902 1 98.31 315 VAL B N 1
ATOM 5678 C CA . VAL B 1 315 ? -4.906 5.539 4.473 1 98.31 315 VAL B CA 1
ATOM 5679 C C . VAL B 1 315 ? -5.395 4.41 5.379 1 98.31 315 VAL B C 1
ATOM 5681 O O . VAL B 1 315 ? -6.543 4.422 5.832 1 98.31 315 VAL B O 1
ATOM 5684 N N . ASP B 1 316 ? -4.531 3.451 5.707 1 97.69 316 ASP B N 1
ATOM 5685 C CA . ASP B 1 316 ? -4.953 2.348 6.562 1 97.69 316 ASP B CA 1
ATOM 5686 C C . ASP B 1 316 ? -5.027 2.787 8.023 1 97.69 316 ASP B C 1
ATOM 5688 O O . ASP B 1 316 ? -5.852 2.279 8.789 1 97.69 316 ASP B O 1
ATOM 5692 N N . ARG B 1 317 ? -4.164 3.725 8.391 1 98.44 317 ARG B N 1
ATOM 5693 C CA . ARG B 1 317 ? -4.172 4.23 9.758 1 98.44 317 ARG B CA 1
ATOM 5694 C C . ARG B 1 317 ? -5.48 4.949 10.07 1 98.44 317 ARG B C 1
ATOM 5696 O O . ARG B 1 317 ? -5.926 4.969 11.219 1 98.44 317 ARG B O 1
ATOM 5703 N N . LEU B 1 318 ? -6.07 5.512 9.047 1 98.75 318 LEU B N 1
ATOM 5704 C CA . LEU B 1 318 ? -7.363 6.172 9.188 1 98.75 318 LEU B CA 1
ATOM 5705 C C . LEU B 1 318 ? -8.383 5.242 9.836 1 98.75 318 LEU B C 1
ATOM 5707 O O . LEU B 1 318 ? -9.219 5.684 10.625 1 98.75 318 LEU B O 1
ATOM 5711 N N . LEU B 1 319 ? -8.312 3.941 9.562 1 98.25 319 LEU B N 1
ATOM 5712 C CA . LEU B 1 319 ? -9.266 2.953 10.055 1 98.25 319 LEU B CA 1
ATOM 5713 C C . LEU B 1 319 ? -9.156 2.803 11.57 1 98.25 319 LEU B C 1
ATOM 5715 O O . LEU B 1 319 ? -10.086 2.314 12.219 1 98.25 319 LEU B O 1
ATOM 5719 N N . ASN B 1 320 ? -8.016 3.299 12.195 1 98.19 320 ASN B N 1
ATOM 5720 C CA . ASN B 1 320 ? -7.754 3.084 13.609 1 98.19 320 ASN B CA 1
ATOM 5721 C C . ASN B 1 320 ? -7.945 4.363 14.414 1 98.19 320 ASN B C 1
ATOM 5723 O O . ASN B 1 320 ? -7.789 4.363 15.641 1 98.19 320 ASN B O 1
ATOM 5727 N N . ILE B 1 321 ? -8.266 5.457 13.758 1 98.62 321 ILE B N 1
ATOM 5728 C CA . ILE B 1 321 ? -8.5 6.711 14.469 1 98.62 321 ILE B CA 1
ATOM 5729 C C . ILE B 1 321 ? -9.734 6.586 15.352 1 98.62 321 ILE B C 1
ATOM 5731 O O . ILE B 1 321 ? -10.758 6.047 14.922 1 98.62 321 ILE B O 1
ATOM 5735 N N . ARG B 1 322 ? -9.641 7.109 16.609 1 98.25 322 ARG B N 1
ATOM 5736 C CA . ARG B 1 322 ? -10.719 6.902 17.562 1 98.25 322 ARG B CA 1
ATOM 5737 C C . ARG B 1 322 ? -11.133 8.219 18.219 1 98.25 322 ARG B C 1
ATOM 5739 O O . ARG B 1 322 ? -11.656 8.227 19.344 1 98.25 322 ARG B O 1
ATOM 5746 N N . ILE B 1 323 ? -10.883 9.32 17.578 1 98.5 323 ILE B N 1
ATOM 5747 C CA . ILE B 1 323 ? -11.43 10.609 17.969 1 98.5 323 ILE B CA 1
ATOM 5748 C C . ILE B 1 323 ? -12.109 11.266 16.766 1 98.5 323 ILE B C 1
ATOM 5750 O O . ILE B 1 323 ? -11.742 11 15.625 1 98.5 323 ILE B O 1
ATOM 5754 N N . PRO B 1 324 ? -13.117 12.164 17.016 1 98.81 324 PRO B N 1
ATOM 5755 C CA . PRO B 1 324 ? -13.703 12.883 15.883 1 98.81 324 PRO B CA 1
ATOM 5756 C C . PRO B 1 324 ? -12.656 13.586 15.023 1 98.81 324 PRO B C 1
ATOM 5758 O O . PRO B 1 324 ? -11.852 14.375 15.539 1 98.81 324 PRO B O 1
ATOM 5761 N N . THR B 1 325 ? -12.656 13.234 13.758 1 98.94 325 THR B N 1
ATOM 5762 C CA . THR B 1 325 ? -11.664 13.758 12.836 1 98.94 325 THR B CA 1
ATOM 5763 C C . THR B 1 325 ? -12.336 14.344 11.594 1 98.94 325 THR B C 1
ATOM 5765 O O . THR B 1 325 ? -13.039 13.633 10.875 1 98.94 325 THR B O 1
ATOM 5768 N N . PHE B 1 326 ? -12.102 15.617 11.391 1 98.94 326 PHE B N 1
ATOM 5769 C CA . PHE B 1 326 ? -12.664 16.375 10.281 1 98.94 326 PHE B CA 1
ATOM 5770 C C . PHE B 1 326 ? -11.664 16.5 9.141 1 98.94 326 PHE B C 1
ATOM 5772 O O . PHE B 1 326 ? -10.57 17.031 9.312 1 98.94 326 PHE B O 1
ATOM 5779 N N . ILE B 1 327 ? -12.07 15.953 7.965 1 98.94 327 ILE B N 1
ATOM 5780 C CA . ILE B 1 327 ? -11.156 15.891 6.832 1 98.94 327 ILE B CA 1
ATOM 5781 C C . ILE B 1 327 ? -11.656 16.812 5.723 1 98.94 327 ILE B C 1
ATOM 5783 O O . ILE B 1 327 ? -12.828 16.766 5.344 1 98.94 327 ILE B O 1
ATOM 5787 N N . VAL B 1 328 ? -10.766 17.688 5.223 1 98.75 328 VAL B N 1
ATOM 5788 C CA . VAL B 1 328 ? -11.086 18.594 4.121 1 98.75 328 VAL B CA 1
ATOM 5789 C C . VAL B 1 328 ? -10.195 18.281 2.92 1 98.75 328 VAL B C 1
ATOM 5791 O O . VAL B 1 328 ? -8.969 18.234 3.041 1 98.75 328 VAL B O 1
ATOM 5794 N N . HIS B 1 329 ? -10.82 18.031 1.798 1 98.38 329 HIS B N 1
ATOM 5795 C CA . HIS B 1 329 ? -10.07 17.656 0.598 1 98.38 329 HIS B CA 1
ATOM 5796 C C . HIS B 1 329 ? -10.703 18.266 -0.649 1 98.38 329 HIS B C 1
ATOM 5798 O O . HIS B 1 329 ? -11.93 18.406 -0.725 1 98.38 329 HIS B O 1
ATOM 5804 N N . ALA B 1 330 ? -9.875 18.719 -1.585 1 98.06 330 ALA B N 1
ATOM 5805 C CA . ALA B 1 330 ? -10.344 19.156 -2.898 1 98.06 330 ALA B CA 1
ATOM 5806 C C . ALA B 1 330 ? -10.047 18.094 -3.963 1 98.06 330 ALA B C 1
ATOM 5808 O O . ALA B 1 330 ? -8.945 17.547 -4.012 1 98.06 330 ALA B O 1
ATOM 5809 N N . GLU B 1 331 ? -10.953 17.828 -4.832 1 96.5 331 GLU B N 1
ATOM 5810 C CA . GLU B 1 331 ? -10.797 16.828 -5.887 1 96.5 331 GLU B CA 1
ATOM 5811 C C . GLU B 1 331 ? -9.719 17.25 -6.887 1 96.5 331 GLU B C 1
ATOM 5813 O O . GLU B 1 331 ? -9.023 16.406 -7.453 1 96.5 331 GLU B O 1
ATOM 5818 N N . ASP B 1 332 ? -9.609 18.531 -7.094 1 96.5 332 ASP B N 1
ATOM 5819 C CA . ASP B 1 332 ? -8.664 19.016 -8.109 1 96.5 332 ASP B CA 1
ATOM 5820 C C . ASP B 1 332 ? -7.332 19.406 -7.477 1 96.5 332 ASP B C 1
ATOM 5822 O O . ASP B 1 332 ? -6.594 20.219 -8.031 1 96.5 332 ASP B O 1
ATOM 5826 N N . ASP B 1 333 ? -7.074 18.938 -6.207 1 97.56 333 ASP B N 1
ATOM 5827 C CA . ASP B 1 333 ? -5.766 19.125 -5.586 1 97.56 333 ASP B CA 1
ATOM 5828 C C . ASP B 1 333 ? -4.66 18.516 -6.445 1 97.56 333 ASP B C 1
ATOM 5830 O O . ASP B 1 333 ? -4.664 17.312 -6.707 1 97.56 333 ASP B O 1
ATOM 5834 N N . PRO B 1 334 ? -3.691 19.312 -6.887 1 96.69 334 PRO B N 1
ATOM 5835 C CA . PRO B 1 334 ? -2.678 18.766 -7.797 1 96.69 334 PRO B CA 1
ATOM 5836 C C . PRO B 1 334 ? -1.562 18.031 -7.07 1 96.69 334 PRO B C 1
ATOM 5838 O O . PRO B 1 334 ? -0.706 17.406 -7.711 1 96.69 334 PRO B O 1
ATOM 5841 N N . ILE B 1 335 ? -1.57 18.047 -5.738 1 95.44 335 ILE B N 1
ATOM 5842 C CA . ILE B 1 335 ? -0.534 17.391 -4.945 1 95.44 335 ILE B CA 1
ATOM 5843 C C . ILE B 1 335 ? -1.12 16.172 -4.227 1 95.44 335 ILE B C 1
ATOM 5845 O O . ILE B 1 335 ? -0.638 15.055 -4.402 1 95.44 335 ILE B O 1
ATOM 5849 N N . ALA B 1 336 ? -2.107 16.406 -3.422 1 95.31 336 ALA B N 1
ATOM 5850 C CA . ALA B 1 336 ? -2.887 15.32 -2.844 1 95.31 336 ALA B CA 1
ATOM 5851 C C . ALA B 1 336 ? -3.988 14.867 -3.797 1 95.31 336 ALA B C 1
ATOM 5853 O O . ALA B 1 336 ? -5.168 15.156 -3.574 1 95.31 336 ALA B O 1
ATOM 5854 N N . LEU B 1 337 ? -3.674 14.062 -4.668 1 92.06 337 LEU B N 1
ATOM 5855 C CA . LEU B 1 337 ? -4.488 13.781 -5.844 1 92.06 337 LEU B CA 1
ATOM 5856 C C . LEU B 1 337 ? -5.711 12.945 -5.473 1 92.06 337 LEU B C 1
ATOM 5858 O O . LEU B 1 337 ? -5.68 12.195 -4.496 1 92.06 337 LEU B O 1
ATOM 5862 N N . LYS B 1 338 ? -6.707 13.055 -6.324 1 90.88 338 LYS B N 1
ATOM 5863 C CA . LYS B 1 338 ? -8.023 12.477 -6.086 1 90.88 338 LYS B CA 1
ATOM 5864 C C . LYS B 1 338 ? -7.941 10.953 -5.961 1 90.88 338 LYS B C 1
ATOM 5866 O O . LYS B 1 338 ? -8.711 10.344 -5.211 1 90.88 338 LYS B O 1
ATOM 5871 N N . ASP B 1 339 ? -6.949 10.312 -6.562 1 86.75 339 ASP B N 1
ATOM 5872 C CA . ASP B 1 339 ? -6.797 8.859 -6.57 1 86.75 339 ASP B CA 1
ATOM 5873 C C . ASP B 1 339 ? -6.496 8.336 -5.172 1 86.75 339 ASP B C 1
ATOM 5875 O O . ASP B 1 339 ? -6.719 7.152 -4.887 1 86.75 339 ASP B O 1
ATOM 5879 N N . GLY B 1 340 ? -6.047 9.195 -4.371 1 91.56 340 GLY B N 1
ATOM 5880 C CA . GLY B 1 340 ? -5.633 8.758 -3.045 1 91.56 340 GLY B CA 1
ATOM 5881 C C . GLY B 1 340 ? -6.645 9.094 -1.965 1 91.56 340 GLY B C 1
ATOM 5882 O O . GLY B 1 340 ? -6.422 8.805 -0.788 1 91.56 340 GLY B O 1
ATOM 5883 N N . ILE B 1 341 ? -7.797 9.703 -2.338 1 95 341 ILE B N 1
ATOM 5884 C CA . ILE B 1 341 ? -8.789 10.062 -1.329 1 95 341 ILE B CA 1
ATOM 5885 C C . ILE B 1 341 ? -9.406 8.797 -0.742 1 95 341 ILE B C 1
ATOM 5887 O O . ILE B 1 341 ? -9.883 7.93 -1.479 1 95 341 ILE B O 1
ATOM 5891 N N . PRO B 1 342 ? -9.383 8.656 0.523 1 97.31 342 PRO B N 1
ATOM 5892 C CA . PRO B 1 342 ? -9.781 7.406 1.17 1 97.31 342 PRO B CA 1
ATOM 5893 C C . PRO B 1 342 ? -11.281 7.332 1.442 1 97.31 342 PRO B C 1
ATOM 5895 O O . PRO B 1 342 ? -11.695 7.133 2.586 1 97.31 342 PRO B O 1
ATOM 5898 N N . TYR B 1 343 ? -12.141 7.402 0.464 1 97.44 343 TYR B N 1
ATOM 5899 C CA . TYR B 1 343 ? -13.586 7.449 0.626 1 97.44 343 TYR B CA 1
ATOM 5900 C C . TYR B 1 343 ? -14.086 6.238 1.403 1 97.44 343 TYR B C 1
ATOM 5902 O O . TYR B 1 343 ? -14.852 6.379 2.365 1 97.44 343 TYR B O 1
ATOM 5910 N N . ASP B 1 344 ? -13.648 5.047 1.047 1 97 344 ASP B N 1
ATOM 5911 C CA . ASP B 1 344 ? -14.148 3.822 1.665 1 97 344 ASP B CA 1
ATOM 5912 C C . ASP B 1 344 ? -13.68 3.707 3.113 1 97 344 ASP B C 1
ATOM 5914 O O . ASP B 1 344 ? -14.43 3.264 3.982 1 97 344 ASP B O 1
ATOM 5918 N N . GLU B 1 345 ? -12.453 4.086 3.342 1 98.25 345 GLU B N 1
ATOM 5919 C CA . GLU B 1 345 ? -11.93 4.047 4.707 1 98.25 345 GLU B CA 1
ATOM 5920 C C . GLU B 1 345 ? -12.68 5.023 5.609 1 98.25 345 GLU B C 1
ATOM 5922 O O . GLU B 1 345 ? -12.969 4.707 6.766 1 98.25 345 GLU B O 1
ATOM 5927 N N . VAL B 1 346 ? -12.984 6.195 5.07 1 98.62 346 VAL B N 1
ATOM 5928 C CA . VAL B 1 346 ? -13.75 7.184 5.828 1 98.62 346 VAL B CA 1
ATOM 5929 C C . VAL B 1 346 ? -15.133 6.621 6.16 1 98.62 346 VAL B C 1
ATOM 5931 O O . VAL B 1 346 ? -15.586 6.715 7.301 1 98.62 346 VAL B O 1
ATOM 5934 N N . LYS B 1 347 ? -15.766 6.004 5.207 1 98.06 347 LYS B N 1
ATOM 5935 C CA . LYS B 1 347 ? -17.125 5.477 5.379 1 98.06 347 LYS B CA 1
ATOM 5936 C C . LYS B 1 347 ? -17.125 4.293 6.344 1 98.06 347 LYS B C 1
ATOM 5938 O O . LYS B 1 347 ? -18.188 3.916 6.859 1 98.06 347 LYS B O 1
ATOM 5943 N N . SER B 1 348 ? -15.93 3.771 6.625 1 97.12 348 SER B N 1
ATOM 5944 C CA . SER B 1 348 ? -15.836 2.604 7.496 1 97.12 348 SER B CA 1
ATOM 5945 C C . SER B 1 348 ? -15.422 2.998 8.906 1 97.12 348 SER B C 1
ATOM 5947 O O . SER B 1 348 ? -15.312 2.145 9.789 1 97.12 348 SER B O 1
ATOM 5949 N N . ASN B 1 349 ? -15.133 4.227 9.188 1 97.62 349 ASN B N 1
ATOM 5950 C CA . ASN B 1 349 ? -14.719 4.707 10.5 1 97.62 349 ASN B CA 1
ATOM 5951 C C . ASN B 1 349 ? -15.734 5.688 11.086 1 97.62 349 ASN B C 1
ATOM 5953 O O . ASN B 1 349 ? -15.875 6.809 10.594 1 97.62 349 ASN B O 1
ATOM 5957 N N . PRO B 1 350 ? -16.359 5.363 12.125 1 97.88 350 PRO B N 1
ATOM 5958 C CA . PRO B 1 350 ? -17.422 6.211 12.695 1 97.88 350 PRO B CA 1
ATOM 5959 C C . PRO B 1 350 ? -16.875 7.512 13.281 1 97.88 350 PRO B C 1
ATOM 5961 O O . PRO B 1 350 ? -17.641 8.406 13.641 1 97.88 350 PRO B O 1
ATOM 5964 N N . TYR B 1 351 ? -15.586 7.668 13.336 1 98.5 351 TYR B N 1
ATOM 5965 C CA . TYR B 1 351 ? -14.992 8.859 13.914 1 98.5 351 TYR B CA 1
ATOM 5966 C C . TYR B 1 351 ? -14.578 9.844 12.828 1 98.5 351 TYR B C 1
ATOM 5968 O O . TYR B 1 351 ? -14.102 10.945 13.125 1 98.5 351 TYR B O 1
ATOM 5976 N N . ALA B 1 352 ? -14.766 9.5 11.555 1 98.75 352 ALA B N 1
ATOM 5977 C CA . ALA B 1 352 ? -14.234 10.32 10.469 1 98.75 352 ALA B CA 1
ATOM 5978 C C . ALA B 1 352 ? -15.359 10.992 9.688 1 98.75 352 ALA B C 1
ATOM 5980 O O . ALA B 1 352 ? -16.406 10.391 9.469 1 98.75 352 ALA B O 1
ATOM 5981 N N . PHE B 1 353 ? -15.164 12.195 9.281 1 98.88 353 PHE B N 1
ATOM 5982 C CA . PHE B 1 353 ? -16.016 12.984 8.406 1 98.88 353 PHE B CA 1
ATOM 5983 C C . PHE B 1 353 ? -15.203 13.711 7.352 1 98.88 353 PHE B C 1
ATOM 5985 O O . PHE B 1 353 ? -14.336 14.531 7.68 1 98.88 353 PHE B O 1
ATOM 5992 N N . LEU B 1 354 ? -15.461 13.375 6.09 1 98.88 354 LEU B N 1
ATOM 5993 C CA . LEU B 1 354 ? -14.742 13.992 4.977 1 98.88 354 LEU B CA 1
ATOM 5994 C C . LEU B 1 354 ? -15.656 14.906 4.176 1 98.88 354 LEU B C 1
ATOM 5996 O O . LEU B 1 354 ? -16.734 14.484 3.73 1 98.88 354 LEU B O 1
ATOM 6000 N N . VAL B 1 355 ? -15.273 16.156 4.035 1 98.75 355 VAL B N 1
ATOM 6001 C CA . VAL B 1 355 ? -15.898 17.047 3.064 1 98.75 355 VAL B CA 1
ATOM 6002 C C . VAL B 1 355 ? -14.984 17.219 1.856 1 98.75 355 VAL B C 1
ATOM 6004 O O . VAL B 1 355 ? -13.805 17.578 2.004 1 98.75 355 VAL B O 1
ATOM 6007 N N . GLN B 1 356 ? -15.5 16.906 0.752 1 97.69 356 GLN B N 1
ATOM 6008 C CA . GLN B 1 356 ? -14.781 17.016 -0.513 1 97.69 356 GLN B CA 1
ATOM 6009 C C . GLN B 1 356 ? -15.43 18.062 -1.413 1 97.69 356 GLN B C 1
ATOM 6011 O O . GLN B 1 356 ? -16.656 18.078 -1.593 1 97.69 356 GLN B O 1
ATOM 6016 N N . THR B 1 357 ? -14.617 19 -1.921 1 97.38 357 THR B N 1
ATOM 6017 C CA . THR B 1 357 ? -15.086 19.953 -2.92 1 97.38 357 THR B CA 1
ATOM 6018 C C . THR B 1 357 ? -14.523 19.625 -4.297 1 97.38 357 THR B C 1
ATOM 6020 O O . THR B 1 357 ? -13.438 19.047 -4.406 1 97.38 357 THR B O 1
ATOM 6023 N N . SER B 1 358 ? -15.227 19.984 -5.371 1 96.44 358 SER B N 1
ATOM 6024 C CA . SER B 1 358 ? -14.75 19.719 -6.723 1 96.44 358 SER B CA 1
ATOM 6025 C C . SER B 1 358 ? -13.539 20.578 -7.062 1 96.44 358 SER B C 1
ATOM 6027 O O . SER B 1 358 ? -12.695 20.188 -7.871 1 96.44 358 SER B O 1
ATOM 6029 N N . HIS B 1 359 ? -13.539 21.766 -6.414 1 95.25 359 HIS B N 1
ATOM 6030 C CA . HIS B 1 359 ? -12.438 22.703 -6.602 1 95.25 359 HIS B CA 1
ATOM 6031 C C . HIS B 1 359 ? -11.898 23.188 -5.262 1 95.25 359 HIS B C 1
ATOM 6033 O O . HIS B 1 359 ? -12.625 23.219 -4.27 1 95.25 359 HIS B O 1
ATOM 6039 N N . GLY B 1 360 ? -10.688 23.562 -5.262 1 97.06 360 GLY B N 1
ATOM 6040 C CA . GLY B 1 360 ? -10.133 24.141 -4.047 1 97.06 360 GLY B CA 1
ATOM 6041 C C . GLY B 1 360 ? -8.617 24.141 -4.031 1 97.06 360 GLY B C 1
ATOM 6042 O O . GLY B 1 360 ? -8 24.938 -3.318 1 97.06 360 GLY B O 1
ATOM 6043 N N . GLY B 1 361 ? -7.996 23.203 -4.82 1 97.62 361 GLY B N 1
ATOM 6044 C CA . GLY B 1 361 ? -6.543 23.156 -4.875 1 97.62 361 GLY B CA 1
ATOM 6045 C C . GLY B 1 361 ? -5.918 22.609 -3.605 1 97.62 361 GLY B C 1
ATOM 6046 O O . GLY B 1 361 ? -6.566 21.891 -2.848 1 97.62 361 GLY B O 1
ATOM 6047 N N . HIS B 1 362 ? -4.609 22.859 -3.455 1 98.12 362 HIS B N 1
ATOM 6048 C CA . HIS B 1 362 ? -3.846 22.359 -2.314 1 98.12 362 HIS B CA 1
ATOM 6049 C C . HIS B 1 362 ? -3.705 23.422 -1.238 1 98.12 362 HIS B C 1
ATOM 6051 O O . HIS B 1 362 ? -2.971 24.406 -1.418 1 98.12 362 HIS B O 1
ATOM 6057 N N . LEU B 1 363 ? -4.434 23.234 -0.085 1 98.12 363 LEU B N 1
ATOM 6058 C CA . LEU B 1 363 ? -4.414 24.156 1.039 1 98.12 363 LEU B CA 1
ATOM 6059 C C . LEU B 1 363 ? -4.777 25.562 0.584 1 98.12 363 LEU B C 1
ATOM 6061 O O . LEU B 1 363 ? -4.188 26.547 1.05 1 98.12 363 LEU B O 1
ATOM 6065 N N . SER B 1 364 ? -5.77 25.75 -0.254 1 97.62 364 SER B N 1
ATOM 6066 C CA . SER B 1 364 ? -6.047 27.016 -0.925 1 97.62 364 SER B CA 1
ATOM 6067 C C . SER B 1 364 ? -7.48 27.469 -0.68 1 97.62 364 SER B C 1
ATOM 6069 O O . SER B 1 364 ? -7.754 28.172 0.294 1 97.62 364 SER B O 1
ATOM 6071 N N . TRP B 1 365 ? -8.414 27.078 -1.429 1 97.75 365 TRP B N 1
ATOM 6072 C CA . TRP B 1 365 ? -9.836 27.406 -1.361 1 97.75 365 TRP B CA 1
ATOM 6073 C C . TRP B 1 365 ? -10.031 28.922 -1.258 1 97.75 365 TRP B C 1
ATOM 6075 O O . TRP B 1 365 ? -10.773 29.391 -0.393 1 97.75 365 TRP B O 1
ATOM 6085 N N . PHE B 1 366 ? -9.367 29.656 -2.082 1 96.44 366 PHE B N 1
ATOM 6086 C CA . PHE B 1 366 ? -9.477 31.109 -2.031 1 96.44 366 PHE B CA 1
ATOM 6087 C C . PHE B 1 366 ? -10.828 31.562 -2.568 1 96.44 366 PHE B C 1
ATOM 6089 O O . PHE B 1 366 ? -11.273 31.109 -3.623 1 96.44 366 PHE B O 1
ATOM 6096 N N . GLU B 1 367 ? -11.398 32.438 -1.8 1 94.44 367 GLU B N 1
ATOM 6097 C CA . GLU B 1 367 ? -12.648 33.094 -2.188 1 94.44 367 GLU B CA 1
ATOM 6098 C C . GLU B 1 367 ? -12.414 34.531 -2.641 1 94.44 367 GLU B C 1
ATOM 6100 O O . GLU B 1 367 ? -11.281 35 -2.65 1 94.44 367 GLU B O 1
ATOM 6105 N N . MET B 1 368 ? -13.469 35.188 -2.994 1 91.38 368 MET B N 1
ATOM 6106 C CA . MET B 1 368 ? -13.383 36.5 -3.586 1 91.38 368 MET B CA 1
ATOM 6107 C C . MET B 1 368 ? -12.789 37.5 -2.598 1 91.38 368 MET B C 1
ATOM 6109 O O . MET B 1 368 ? -12.039 38.406 -2.986 1 91.38 368 MET B O 1
ATOM 6113 N N . ASN B 1 369 ? -13.062 37.344 -1.369 1 88.81 369 ASN B N 1
ATOM 6114 C CA . ASN B 1 369 ? -12.609 38.312 -0.363 1 88.81 369 ASN B CA 1
ATOM 6115 C C . ASN B 1 369 ? -11.18 38 0.076 1 88.81 369 ASN B C 1
ATOM 6117 O O . ASN B 1 369 ? -10.648 38.656 0.971 1 88.81 369 ASN B O 1
ATOM 6121 N N . GLY B 1 370 ? -10.594 36.969 -0.472 1 88.31 370 GLY B N 1
ATOM 6122 C CA . GLY B 1 370 ? -9.211 36.625 -0.158 1 88.31 370 GLY B CA 1
ATOM 6123 C C . GLY B 1 370 ? -9.078 35.625 0.963 1 88.31 370 GLY B C 1
ATOM 6124 O O . GLY B 1 370 ? -7.992 35.094 1.189 1 88.31 370 GLY B O 1
ATOM 6125 N N . GLU B 1 371 ? -10.172 35.375 1.559 1 91.75 371 GLU B N 1
ATOM 6126 C CA . GLU B 1 371 ? -10.156 34.375 2.631 1 91.75 371 GLU B CA 1
ATOM 6127 C C . GLU B 1 371 ? -10.141 32.969 2.072 1 91.75 371 GLU B C 1
ATOM 6129 O O . GLU B 1 371 ? -10.43 32.75 0.893 1 91.75 371 GLU B O 1
ATOM 6134 N N . ARG B 1 372 ? -9.75 32.062 2.91 1 96 372 ARG B N 1
ATOM 6135 C CA . ARG B 1 372 ? -9.719 30.672 2.527 1 96 372 ARG B CA 1
ATOM 6136 C C . ARG B 1 372 ? -10.883 29.906 3.15 1 96 372 ARG B C 1
ATOM 6138 O O . ARG B 1 372 ? -11 29.828 4.375 1 96 372 ARG B O 1
ATOM 6145 N N . TRP B 1 373 ? -11.68 29.312 2.307 1 97.62 373 TRP B N 1
ATOM 6146 C CA . TRP B 1 373 ? -12.875 28.594 2.748 1 97.62 373 TRP B CA 1
ATOM 6147 C C . TRP B 1 373 ? -12.523 27.484 3.729 1 97.62 373 TRP B C 1
ATOM 6149 O O . TRP B 1 373 ? -13.219 27.281 4.727 1 97.62 373 TRP B O 1
ATOM 6159 N N . PHE B 1 374 ? -11.438 26.672 3.457 1 98.25 374 PHE B N 1
ATOM 6160 C CA . PHE B 1 374 ? -11.109 25.547 4.332 1 98.25 374 PHE B CA 1
ATOM 6161 C C . PHE B 1 374 ? -10.773 26.047 5.734 1 98.25 374 PHE B C 1
ATOM 6163 O O . PHE B 1 374 ? -11.109 25.391 6.723 1 98.25 374 PHE B O 1
ATOM 6170 N N . ALA B 1 375 ? -10.094 27.203 5.859 1 98.12 375 ALA B N 1
ATOM 6171 C CA . ALA B 1 375 ? -9.719 27.734 7.164 1 98.12 375 ALA B CA 1
ATOM 6172 C C . ALA B 1 375 ? -10.953 28.109 7.98 1 98.12 375 ALA B C 1
ATOM 6174 O O . ALA B 1 375 ? -11.062 27.734 9.156 1 98.12 375 ALA B O 1
ATOM 6175 N N . ARG B 1 376 ? -11.844 28.812 7.324 1 97.31 376 ARG B N 1
ATOM 6176 C CA . ARG B 1 376 ? -13.078 29.188 8.008 1 97.31 376 ARG B CA 1
ATOM 6177 C C . ARG B 1 376 ? -13.852 27.953 8.461 1 97.31 376 ARG B C 1
ATOM 6179 O O . ARG B 1 376 ? -14.43 27.938 9.547 1 97.31 376 ARG B O 1
ATOM 6186 N N . THR B 1 377 ? -13.844 26.953 7.617 1 98.5 377 THR B N 1
ATOM 6187 C CA . THR B 1 377 ? -14.562 25.719 7.898 1 98.5 377 THR B CA 1
ATOM 6188 C C . THR B 1 377 ? -13.938 24.984 9.078 1 98.5 377 THR B C 1
ATOM 6190 O O . THR B 1 377 ? -14.648 24.547 9.984 1 98.5 377 THR B O 1
ATOM 6193 N N . VAL B 1 378 ? -12.664 24.859 9.109 1 98.88 378 VAL B N 1
ATOM 6194 C CA . VAL B 1 378 ? -11.945 24.156 10.172 1 98.88 378 VAL B CA 1
ATOM 6195 C C . VAL B 1 378 ? -12.109 24.922 11.492 1 98.88 378 VAL B C 1
ATOM 6197 O O . VAL B 1 378 ? -12.297 24.297 12.539 1 98.88 378 VAL B O 1
ATOM 6200 N N . ILE B 1 379 ? -12.047 26.25 11.445 1 98.69 379 ILE B N 1
ATOM 6201 C CA . ILE B 1 379 ? -12.242 27.078 12.625 1 98.69 379 ILE B CA 1
ATOM 6202 C C . ILE B 1 379 ? -13.625 26.828 13.219 1 98.69 379 ILE B C 1
ATOM 6204 O O . ILE B 1 379 ? -13.766 26.578 14.422 1 98.69 379 ILE B O 1
ATOM 6208 N N . GLU B 1 380 ? -14.594 26.875 12.344 1 98.69 380 GLU B N 1
ATOM 6209 C CA . GLU B 1 380 ? -15.961 26.656 12.797 1 98.69 380 GLU B CA 1
ATOM 6210 C C . GLU B 1 380 ? -16.125 25.266 13.398 1 98.69 380 GLU B C 1
ATOM 6212 O O . GLU B 1 380 ? -16.844 25.078 14.391 1 98.69 380 GLU B O 1
ATOM 6217 N N . TYR B 1 381 ? -15.539 24.312 12.867 1 98.81 381 TYR B N 1
ATOM 6218 C CA . TYR B 1 381 ? -15.586 22.938 13.375 1 98.81 381 TYR B CA 1
ATOM 6219 C C . TYR B 1 381 ? -15.039 22.875 14.797 1 98.81 381 TYR B C 1
ATOM 6221 O O . TYR B 1 381 ? -15.695 22.344 15.695 1 98.81 381 TYR B O 1
ATOM 6229 N N . PHE B 1 382 ? -13.789 23.406 14.93 1 98.88 382 PHE B N 1
ATOM 6230 C CA . PHE B 1 382 ? -13.164 23.375 16.25 1 98.88 382 PHE B CA 1
ATOM 6231 C C . PHE B 1 382 ? -14 24.141 17.266 1 98.88 382 PHE B C 1
ATOM 6233 O O . PHE B 1 382 ? -14.141 23.703 18.406 1 98.88 382 PHE B O 1
ATOM 6240 N N . ARG B 1 383 ? -14.57 25.25 16.859 1 98.62 383 ARG B N 1
ATOM 6241 C CA . ARG B 1 383 ? -15.414 26.016 17.766 1 98.62 383 ARG B CA 1
ATOM 6242 C C . ARG B 1 383 ? -16.625 25.219 18.219 1 98.62 383 ARG B C 1
ATOM 6244 O O . ARG B 1 383 ? -16.953 25.188 19.406 1 98.62 383 ARG B O 1
ATOM 6251 N N . LYS B 1 384 ? -17.234 24.609 17.297 1 98.5 384 LYS B N 1
ATOM 6252 C CA . LYS B 1 384 ? -18.422 23.812 17.625 1 98.5 384 LYS B CA 1
ATOM 6253 C C . LYS B 1 384 ? -18.062 22.656 18.547 1 98.5 384 LYS B C 1
ATOM 6255 O O . LYS B 1 384 ? -18.797 22.359 19.5 1 98.5 384 LYS B O 1
ATOM 6260 N N . MET B 1 385 ? -17.016 21.969 18.25 1 98.62 385 MET B N 1
ATOM 6261 C CA . MET B 1 385 ? -16.578 20.875 19.109 1 98.62 385 MET B CA 1
ATOM 6262 C C . MET B 1 385 ? -16.312 21.359 20.531 1 98.62 385 MET B C 1
ATOM 6264 O O . MET B 1 385 ? -16.672 20.688 21.5 1 98.62 385 MET B O 1
ATOM 6268 N N . GLN B 1 386 ? -15.625 22.516 20.625 1 98.31 386 GLN B N 1
ATOM 6269 C CA . GLN B 1 386 ? -15.25 23.062 21.922 1 98.31 386 GLN B CA 1
ATOM 6270 C C . GLN B 1 386 ? -16.469 23.594 22.672 1 98.31 386 GLN B C 1
ATOM 6272 O O . GLN B 1 386 ? -16.656 23.312 23.859 1 98.31 386 GLN B O 1
ATOM 6277 N N . ASP B 1 387 ? -17.359 24.297 22 1 97.75 387 ASP B N 1
ATOM 6278 C CA . ASP B 1 387 ? -18.422 25.031 22.641 1 97.75 387 ASP B CA 1
ATOM 6279 C C . ASP B 1 387 ? -19.641 24.141 22.891 1 97.75 387 ASP B C 1
ATOM 6281 O O . ASP B 1 387 ? -20.391 24.359 23.844 1 97.75 387 ASP B O 1
ATOM 6285 N N . LYS B 1 388 ? -19.828 23.156 22.047 1 97.88 388 LYS B N 1
ATOM 6286 C CA . LYS B 1 388 ? -21.094 22.438 22.094 1 97.88 388 LYS B CA 1
ATOM 6287 C C . LYS B 1 388 ? -20.906 21.031 22.641 1 97.88 388 LYS B C 1
ATOM 6289 O O . LYS B 1 388 ? -21.844 20.469 23.219 1 97.88 388 LYS B O 1
ATOM 6294 N N . VAL B 1 389 ? -19.797 20.438 22.531 1 98.31 389 VAL B N 1
ATOM 6295 C CA . VAL B 1 389 ? -19.656 19.016 22.812 1 98.31 389 VAL B CA 1
ATOM 6296 C C . VAL B 1 389 ? -19.062 18.828 24.219 1 98.31 389 VAL B C 1
ATOM 6298 O O . VAL B 1 389 ? -18.016 19.375 24.531 1 98.31 389 VAL B O 1
ATOM 6301 N N . GLU B 1 390 ? -19.703 18.062 25.016 1 97.12 390 GLU B N 1
ATOM 6302 C CA . GLU B 1 390 ? -19.25 17.734 26.359 1 97.12 390 GLU B CA 1
ATOM 6303 C C . GLU B 1 390 ? -18.422 16.453 26.359 1 97.12 390 GLU B C 1
ATOM 6305 O O . GLU B 1 390 ? -17.375 16.391 27.016 1 97.12 390 GLU B O 1
ATOM 6310 N N . GLU B 1 391 ? -18.953 15.547 25.594 1 96 391 GLU B N 1
ATOM 6311 C CA . GLU B 1 391 ? -18.312 14.227 25.625 1 96 391 GLU B CA 1
ATOM 6312 C C . GLU B 1 391 ? -18.594 13.461 24.328 1 96 391 GLU B C 1
ATOM 6314 O O . GLU B 1 391 ? -19.688 13.547 23.766 1 96 391 GLU B O 1
ATOM 6319 N N . VAL B 1 392 ? -17.562 12.758 23.859 1 96.38 392 VAL B N 1
ATOM 6320 C CA . VAL B 1 392 ? -17.734 11.828 22.75 1 96.38 392 VAL B CA 1
ATOM 6321 C C . VAL B 1 392 ? -18.125 10.453 23.281 1 96.38 392 VAL B C 1
ATOM 6323 O O . VAL B 1 392 ? -17.469 9.906 24.156 1 96.38 392 VAL B O 1
ATOM 6326 N N . LEU B 1 393 ? -19.156 9.883 22.781 1 93.81 393 LEU B N 1
ATOM 6327 C CA . LEU B 1 393 ? -19.656 8.586 23.203 1 93.81 393 LEU B CA 1
ATOM 6328 C C . LEU B 1 393 ? -19.156 7.473 22.297 1 93.81 393 LEU B C 1
ATOM 6330 O O . LEU B 1 393 ? -19.672 7.293 21.188 1 93.81 393 LEU B O 1
ATOM 6334 N N . PRO B 1 394 ? -18.172 6.723 22.734 1 81.88 394 PRO B N 1
ATOM 6335 C CA . PRO B 1 394 ? -17.594 5.688 21.875 1 81.88 394 PRO B CA 1
ATOM 6336 C C . PRO B 1 394 ? -18.625 4.637 21.453 1 81.88 394 PRO B C 1
ATOM 6338 O O . PRO B 1 394 ? -19.578 4.379 22.172 1 81.88 394 PRO B O 1
ATOM 6341 N N . ILE B 1 395 ? -18.438 4.254 20.203 1 75.81 395 ILE B N 1
ATOM 6342 C CA . ILE B 1 395 ? -19.328 3.209 19.703 1 75.81 395 ILE B CA 1
ATOM 6343 C C . ILE B 1 395 ? -18.953 1.87 20.344 1 75.81 395 ILE B C 1
ATOM 6345 O O . ILE B 1 395 ? -17.781 1.512 20.406 1 75.81 395 ILE B O 1
ATOM 6349 N N . LYS B 1 396 ? -19.984 1.284 21.062 1 58.66 396 LYS B N 1
ATOM 6350 C CA . LYS B 1 396 ? -19.781 -0.006 21.719 1 58.66 396 LYS B CA 1
ATOM 6351 C C . LYS B 1 396 ? -19.422 -1.087 20.703 1 58.66 396 LYS B C 1
ATOM 6353 O O . LYS B 1 396 ? -19.859 -1.042 19.562 1 58.66 396 LYS B O 1
ATOM 6358 N N . LEU B 1 397 ? -18.359 -1.896 21.031 1 52.62 397 LEU B N 1
ATOM 6359 C CA . LEU B 1 397 ? -17.828 -3.016 20.266 1 52.62 397 LEU B CA 1
ATOM 6360 C C . LEU B 1 397 ? -18.938 -3.756 19.531 1 52.62 397 LEU B C 1
ATOM 6362 O O . LEU B 1 397 ? -18.766 -4.156 18.375 1 52.62 397 LEU B O 1
ATOM 6366 N N . GLU B 1 398 ? -19.984 -4.082 20.312 1 48.34 398 GLU B N 1
ATOM 6367 C CA . GLU B 1 398 ? -21.078 -4.855 19.734 1 48.34 398 GLU B CA 1
ATOM 6368 C C . GLU B 1 398 ? -21.641 -4.16 18.5 1 48.34 398 GLU B C 1
ATOM 6370 O O . GLU B 1 398 ? -22.016 -4.82 17.516 1 48.34 398 GLU B O 1
ATOM 6375 N N . ASP B 1 399 ? -21.609 -2.99 18.422 1 49.62 399 ASP B N 1
ATOM 6376 C CA . ASP B 1 399 ? -22.172 -2.199 17.312 1 49.62 399 ASP B CA 1
ATOM 6377 C C . ASP B 1 399 ? -21.172 -2.104 16.156 1 49.62 399 ASP B C 1
ATOM 6379 O O . ASP B 1 399 ? -21.578 -1.946 15.008 1 49.62 399 ASP B O 1
ATOM 6383 N N . GLN B 1 400 ? -20 -2.109 16.406 1 48.19 400 GLN B N 1
ATOM 6384 C CA . GLN B 1 400 ? -18.953 -2.094 15.391 1 48.19 400 GLN B CA 1
ATOM 6385 C C . GLN B 1 400 ? -19 -3.35 14.523 1 48.19 400 GLN B C 1
ATOM 6387 O O . GLN B 1 400 ? -18.734 -3.293 13.32 1 48.19 400 GLN B O 1
ATOM 6392 N N . ILE B 1 401 ? -19.234 -4.402 15.258 1 44.81 401 ILE B N 1
ATOM 6393 C CA . ILE B 1 401 ? -19.375 -5.672 14.562 1 44.81 401 ILE B CA 1
ATOM 6394 C C . ILE B 1 401 ? -20.594 -5.617 13.625 1 44.81 401 ILE B C 1
ATOM 6396 O O . ILE B 1 401 ? -20.531 -6.098 12.492 1 44.81 401 ILE B O 1
ATOM 6400 N N . LYS B 1 402 ? -21.688 -4.977 14.094 1 43.84 402 LYS B N 1
ATOM 6401 C CA . LYS B 1 402 ? -22.891 -4.832 13.281 1 43.84 402 LYS B CA 1
ATOM 6402 C C . LYS B 1 402 ? -22.656 -3.893 12.102 1 43.84 402 LYS B C 1
ATOM 6404 O O . LYS B 1 402 ? -23.234 -4.07 11.031 1 43.84 402 LYS B O 1
ATOM 6409 N N . ALA B 1 403 ? -21.859 -2.828 12.266 1 39.88 403 ALA B N 1
ATOM 6410 C CA . ALA B 1 403 ? -21.562 -1.879 11.195 1 39.88 403 ALA B CA 1
ATOM 6411 C C . ALA B 1 403 ? -20.672 -2.52 10.133 1 39.88 403 ALA B C 1
ATOM 6413 O O . ALA B 1 403 ? -20.609 -2.035 9 1 39.88 403 ALA B O 1
ATOM 6414 N N . LYS B 1 404 ? -19.922 -3.488 10.477 1 41.91 404 LYS B N 1
ATOM 6415 C CA . LYS B 1 404 ? -19.047 -4.219 9.562 1 41.91 404 LYS B CA 1
ATOM 6416 C C . LYS B 1 404 ? -19.812 -5.297 8.805 1 41.91 404 LYS B C 1
ATOM 6418 O O . LYS B 1 404 ? -19.297 -5.887 7.859 1 41.91 404 LYS B O 1
ATOM 6423 N N . LEU B 1 405 ? -21.125 -5.777 9.367 1 34.47 405 LEU B N 1
ATOM 6424 C CA . LEU B 1 405 ? -22.016 -6.738 8.727 1 34.47 405 LEU B CA 1
ATOM 6425 C C . LEU B 1 405 ? -22.953 -6.039 7.738 1 34.47 405 LEU B C 1
ATOM 6427 O O . LEU B 1 405 ? -23.531 -5.004 8.062 1 34.47 405 LEU B O 1
#